Protein AF-0000000079759449 (afdb_homodimer)

Radius of gyration: 35.6 Å; Cα contacts (8 Å, |Δi|>4): 1799; chains: 2; bounding box: 84×111×83 Å

pLDDT: mean 84.85, std 12.67, range [39.28, 98.31]

Secondary structure (DSSP, 8-state):
-HHHHHHHHHHHHHHHHHHHHHHHHHHHHHHHHHHHTTSPPPP----HHHHTHHHHHHGGG-SSBPPHHHHHHTTHHHHHHHH---SSHHHHHHHHHHHHB----HHHHHHHHHHHHHHHH-HHHHHHHHHHHHHH---GGGGGHHHHHH-GGGGSPS-HHHHHHHHHHHHHHHHHHHHH-SHHHHHHHHHHHHHHHHHHHHHHHHTHHHHHHHHHHHHHHHHHHHHTSGGGHHHHHHH--HHHHHHHTHHHHHHHHHHHHHHHHHHTT-HHHHHHHHHHHTTTHHHHHHHHHHHHHHHTHHHHHHHHHHHHHHHHHHHHHHHHHHSS--BPPEEESSS-EEEEEE--TT-SSPPPEEEEESS-EEEE--TTSSHHHHHHHHHHHHHHHTTTS-BSSSEEEEE--EEEEE------GGG---HHHHHHHHHHHHHHHTTSSS-EEEEEESSSTTS-HHHHHHHHHHHHHHHHTSSEEEEEEE--HHHHHHTTTTSEEEEEEEEE-SSSEEEEEEEEES------HHHHHHHHT--HHHHHHHHHHHHHHHH-/-HHHHHHHHHHHHHHHHHHHHHHHHHHHHHHHHHHHTTSPPPP----HHHHTHHHHHHGGG-SSBPPHHHHHHTTHHHHHHHH---SSHHHHHHHHHHHHB----HHHHHHHHHHHHHHHH-HHHHHHHHHHHHHH---GGGGGHHHHHHSGGGGSPS-HHHHHHHHHHHHHHHHHHHHH-SHHHHHHHHHHHHHHHHHHHHHHHHTHHHHHHHHHHHHHHHHHHHTTSGGGHHHHHHH--HHHHHHHTHHHHHHHHHHHHHHHHHHTT-HHHHHHHHHHHTTTHHHHHHHHHHHHHHHTHHHHHHHHHHHHHHHHHHHHHHHHHHSS--BPPEEESSS-EEEEEE--TT-SSPPPEEEEESS-EEEE--TTSSHHHHHHHHHHHHHHHTTTS-BSSSEEEEE--EEEEE------GGG---HHHHHHHHHHHHHHHTTSSS-EEEEEESSSTTS-HHHHHHHHHHHHHHHHTSSEEEEEEE--HHHHHHTTTTSEEEEEEEEE-SSSEEEEEEEEES------HHHHHHHHT--HHHHHHHHHHHHHHHH-

InterPro domains:
  IPR000432 DNA mismatch repair protein MutS, C-terminal [PF00488] (366-549)
  IPR000432 DNA mismatch repair protein MutS, C-terminal [SM00534] (362-547)
  IPR027417 P-loop containing nucleoside triphosphate hydrolase [G3DSA:3.40.50.300] (330-552)
  IPR027417 P-loop containing nucleoside triphosphate hydrolase [SSF52540] (330-549)
  IPR045076 DNA mismatch repair MutS [PTHR11361] (291-550)

Structure (mmCIF, N/CA/C/O backbone):
data_AF-0000000079759449-model_v1
#
loop_
_entity.id
_entity.type
_entity.pdbx_description
1 polymer 'DNA mismatch repair protein MutS'
#
loop_
_atom_site.group_PDB
_atom_site.id
_atom_site.type_symbol
_atom_site.label_atom_id
_atom_site.label_alt_id
_atom_site.label_comp_id
_atom_site.label_asym_id
_atom_site.label_entity_id
_atom_site.label_seq_id
_atom_site.pdbx_PDB_ins_code
_atom_site.Cartn_x
_atom_site.Cartn_y
_atom_site.Cartn_z
_atom_site.occupancy
_atom_site.B_iso_or_equiv
_atom_site.auth_seq_id
_atom_site.auth_comp_id
_atom_site.auth_asym_id
_atom_site.auth_atom_id
_atom_site.pdbx_PDB_model_num
ATOM 1 N N . MET A 1 1 ? 17.125 52.688 37.594 1 59.31 1 MET A N 1
ATOM 2 C CA . MET A 1 1 ? 18.141 51.688 37.969 1 59.31 1 MET A CA 1
ATOM 3 C C . MET A 1 1 ? 17.5 50.344 38.312 1 59.31 1 MET A C 1
ATOM 5 O O . MET A 1 1 ? 17.953 49.312 37.844 1 59.31 1 MET A O 1
ATOM 9 N N . GLU A 1 2 ? 16.438 50.344 38.938 1 63.53 2 GLU A N 1
ATOM 10 C CA . GLU A 1 2 ? 15.758 49.125 39.312 1 63.53 2 GLU A CA 1
ATOM 11 C C . GLU A 1 2 ? 15.164 48.406 38.125 1 63.53 2 GLU A C 1
ATOM 13 O O . GLU A 1 2 ? 15.242 47.188 38 1 63.53 2 GLU A O 1
ATOM 18 N N . SER A 1 3 ? 14.758 49.125 37.188 1 64.81 3 SER A N 1
ATOM 19 C CA . SER A 1 3 ? 14.18 48.531 36 1 64.81 3 SER A CA 1
ATOM 20 C C . SER A 1 3 ? 15.25 47.875 35.125 1 64.81 3 SER A C 1
ATOM 22 O O . SER A 1 3 ? 15.023 46.812 34.562 1 64.81 3 SER A O 1
ATOM 24 N N . ALA A 1 4 ? 16.391 48.406 35.219 1 62.03 4 ALA A N 1
ATOM 25 C CA . ALA A 1 4 ? 17.5 47.875 34.438 1 62.03 4 ALA A CA 1
ATOM 26 C C . ALA A 1 4 ? 17.984 46.562 35 1 62.03 4 ALA A C 1
ATOM 28 O O . ALA A 1 4 ? 18.312 45.625 34.281 1 62.03 4 ALA A O 1
ATOM 29 N N . ILE A 1 5 ? 17.938 46.406 36.25 1 66.94 5 ILE A N 1
ATOM 30 C CA . ILE A 1 5 ? 18.359 45.188 36.906 1 66.94 5 ILE A CA 1
ATOM 31 C C . ILE A 1 5 ? 17.359 44.094 36.625 1 66.94 5 ILE A C 1
ATOM 33 O O . ILE A 1 5 ? 17.734 42.938 36.406 1 66.94 5 ILE A O 1
ATOM 37 N N . VAL A 1 6 ? 16.156 44.438 36.562 1 64.38 6 VAL A N 1
ATOM 38 C CA . VAL A 1 6 ? 15.102 43.469 36.281 1 64.38 6 VAL A CA 1
ATOM 39 C C . VAL A 1 6 ? 15.195 42.969 34.844 1 64.38 6 VAL A C 1
ATOM 41 O O . VAL A 1 6 ? 15.086 41.781 34.594 1 64.38 6 VAL A O 1
ATOM 44 N N . ILE A 1 7 ? 15.5 43.844 34 1 62.91 7 ILE A N 1
ATOM 45 C CA . ILE A 1 7 ? 15.633 43.5 32.594 1 62.91 7 ILE A CA 1
ATOM 46 C C . ILE A 1 7 ? 16.875 42.625 32.406 1 62.91 7 ILE A C 1
ATOM 48 O O . ILE A 1 7 ? 16.828 41.594 31.719 1 62.91 7 ILE A O 1
ATOM 52 N N . ALA A 1 8 ? 17.875 43.031 33.094 1 71.44 8 ALA A N 1
ATOM 53 C CA . ALA A 1 8 ? 19.109 42.25 33.031 1 71.44 8 ALA A CA 1
ATOM 54 C C . ALA A 1 8 ? 18.891 40.844 33.625 1 71.44 8 ALA A C 1
ATOM 56 O O . ALA A 1 8 ? 19.406 39.875 33.094 1 71.44 8 ALA A O 1
ATOM 57 N N . GLY A 1 9 ? 18.203 40.781 34.656 1 70.62 9 GLY A N 1
ATOM 58 C CA . GLY A 1 9 ? 17.859 39.5 35.25 1 70.62 9 GLY A CA 1
ATOM 59 C C . GLY A 1 9 ? 17.016 38.625 34.312 1 70.62 9 GLY A C 1
ATOM 60 O O . GLY A 1 9 ? 17.281 37.406 34.219 1 70.62 9 GLY A O 1
ATOM 61 N N . LEU A 1 10 ? 16.141 39.219 33.656 1 67.56 10 LEU A N 1
ATOM 62 C CA . LEU A 1 10 ? 15.266 38.5 32.719 1 67.56 10 LEU A CA 1
ATOM 63 C C . LEU A 1 10 ? 16.047 37.969 31.531 1 67.56 10 LEU A C 1
ATOM 65 O O . LEU A 1 10 ? 15.844 36.844 31.078 1 67.56 10 LEU A O 1
ATOM 69 N N . ILE A 1 11 ? 16.891 38.75 31.109 1 67.25 11 ILE A N 1
ATOM 70 C CA . ILE A 1 11 ? 17.75 38.344 30 1 67.25 11 ILE A CA 1
ATOM 71 C C . ILE A 1 11 ? 18.641 37.188 30.422 1 67.25 11 ILE A C 1
ATOM 73 O O . ILE A 1 11 ? 18.812 36.219 29.688 1 67.25 11 ILE A O 1
ATOM 77 N N . CYS A 1 12 ? 19.156 37.344 31.625 1 76.31 12 CYS A N 1
ATOM 78 C CA . CYS A 1 12 ? 20.016 36.281 32.125 1 76.31 12 CYS A CA 1
ATOM 79 C C . CYS A 1 12 ? 19.25 34.969 32.25 1 76.31 12 CYS A C 1
ATOM 81 O O . CYS A 1 12 ? 19.75 33.906 31.875 1 76.31 12 CYS A O 1
ATOM 83 N N . VAL A 1 13 ? 18.094 35.031 32.781 1 72.62 13 VAL A N 1
ATOM 84 C CA . VAL A 1 13 ? 17.25 33.844 32.906 1 72.62 13 VAL A CA 1
ATOM 85 C C . VAL A 1 13 ? 16.938 33.281 31.547 1 72.62 13 VAL A C 1
ATOM 87 O O . VAL A 1 13 ? 16.969 32.062 31.359 1 72.62 13 VAL A O 1
ATOM 90 N N . PHE A 1 14 ? 16.75 34.094 30.688 1 66.81 14 PHE A N 1
ATOM 91 C CA . PHE A 1 14 ? 16.453 33.656 29.328 1 66.81 14 PHE A CA 1
ATOM 92 C C . PHE A 1 14 ? 17.656 33 28.688 1 66.81 14 PHE A C 1
ATOM 94 O O . PHE A 1 14 ? 17.531 31.938 28.062 1 66.81 14 PHE A O 1
ATOM 101 N N . VAL A 1 15 ? 18.688 33.656 28.891 1 73.62 15 VAL A N 1
ATOM 102 C CA . VAL A 1 15 ? 19.922 33.094 28.328 1 73.62 15 VAL A CA 1
ATOM 103 C C . VAL A 1 15 ? 20.234 31.766 28.969 1 73.62 15 VAL A C 1
ATOM 105 O O . VAL A 1 15 ? 20.562 30.797 28.281 1 73.62 15 VAL A O 1
ATOM 108 N N . ILE A 1 16 ? 20.156 31.719 30.25 1 78.31 16 ILE A N 1
ATOM 109 C CA . ILE A 1 16 ? 20.422 30.469 30.969 1 78.31 16 ILE A CA 1
ATOM 110 C C . ILE A 1 16 ? 19.438 29.406 30.531 1 78.31 16 ILE A C 1
ATOM 112 O O . ILE A 1 16 ? 19.812 28.25 30.297 1 78.31 16 ILE A O 1
ATOM 116 N N . GLY A 1 17 ? 18.234 29.797 30.438 1 70.12 17 GLY A N 1
ATOM 117 C CA . GLY A 1 17 ? 17.219 28.859 29.969 1 70.12 17 GLY A CA 1
ATOM 118 C C . GLY A 1 17 ? 17.484 28.359 28.547 1 70.12 17 GLY A C 1
ATOM 119 O O . GLY A 1 17 ? 17.312 27.172 28.266 1 70.12 17 GLY A O 1
ATOM 120 N N . SER A 1 18 ? 17.875 29.203 27.719 1 73.5 18 SER A N 1
ATOM 121 C CA . SER A 1 18 ? 18.156 28.844 26.328 1 73.5 18 SER A CA 1
ATOM 122 C C . SER A 1 18 ? 19.375 27.922 26.25 1 73.5 18 SER A C 1
ATOM 124 O O . SER A 1 18 ? 19.375 26.953 25.469 1 73.5 18 SER A O 1
ATOM 126 N N . VAL A 1 19 ? 20.344 28.266 27.016 1 79 19 VAL A N 1
ATOM 127 C CA . VAL A 1 19 ? 21.547 27.453 27.031 1 79 19 VAL A CA 1
ATOM 128 C C . VAL A 1 19 ? 21.219 26.062 27.594 1 79 19 VAL A C 1
ATOM 130 O O . VAL A 1 19 ? 21.688 25.047 27.078 1 79 19 VAL A O 1
ATOM 133 N N . TYR A 1 20 ? 20.438 26.078 28.562 1 79.06 20 TYR A N 1
ATOM 134 C CA . TYR A 1 20 ? 20.031 24.797 29.156 1 79.06 20 TYR A CA 1
ATOM 135 C C . TYR A 1 20 ? 19.219 23.984 28.156 1 79.06 20 TYR A C 1
ATOM 137 O O . TYR A 1 20 ? 19.422 22.781 28.031 1 79.06 20 TYR A O 1
ATOM 145 N N . ALA A 1 21 ? 18.344 24.609 27.531 1 75.56 21 ALA A N 1
ATOM 146 C CA . ALA A 1 21 ? 17.516 23.922 26.547 1 75.56 21 ALA A CA 1
ATOM 147 C C . ALA A 1 21 ? 18.375 23.328 25.438 1 75.56 21 ALA A C 1
ATOM 149 O O . ALA A 1 21 ? 18.125 22.203 24.984 1 75.56 21 ALA A O 1
ATOM 150 N N . ARG A 1 22 ? 19.297 24.109 25.047 1 78.69 22 ARG A N 1
ATOM 151 C CA . ARG A 1 22 ? 20.219 23.609 24.016 1 78.69 22 ARG A CA 1
ATOM 152 C C . ARG A 1 22 ? 21.016 22.422 24.516 1 78.69 22 ARG A C 1
ATOM 154 O O . ARG A 1 22 ? 21.172 21.422 23.812 1 78.69 22 ARG A O 1
ATOM 161 N N . TRP A 1 23 ? 21.469 22.578 25.703 1 84.5 23 TRP A N 1
ATOM 162 C CA . TRP A 1 23 ? 22.25 21.484 26.297 1 84.5 23 TRP A CA 1
ATOM 163 C C . TRP A 1 23 ? 21.406 20.234 26.438 1 84.5 23 TRP A C 1
ATOM 165 O O . TRP A 1 23 ? 21.859 19.125 26.125 1 84.5 23 TRP A O 1
ATOM 175 N N . GLU A 1 24 ? 20.266 20.359 26.812 1 84.5 24 GLU A N 1
ATOM 176 C CA . GLU A 1 24 ? 19.375 19.219 26.969 1 84.5 24 GLU A CA 1
ATOM 177 C C . GLU A 1 24 ? 19.047 18.594 25.625 1 84.5 24 GLU A C 1
ATOM 179 O O . GLU A 1 24 ? 18.953 17.375 25.5 1 84.5 24 GLU A O 1
ATOM 184 N N . ARG A 1 25 ? 18.906 19.375 24.672 1 84.12 25 ARG A N 1
ATOM 185 C CA . ARG A 1 25 ? 18.625 18.859 23.328 1 84.12 25 ARG A CA 1
ATOM 186 C C . ARG A 1 25 ? 19.781 18.016 22.812 1 84.12 25 ARG A C 1
ATOM 188 O O . ARG A 1 25 ? 19.578 16.953 22.219 1 84.12 25 ARG A O 1
ATOM 195 N N . ILE A 1 26 ? 20.938 18.516 23.047 1 88.56 26 ILE A N 1
ATOM 196 C CA . ILE A 1 26 ? 22.125 17.797 22.594 1 88.56 26 ILE A CA 1
ATOM 197 C C . ILE A 1 26 ? 22.281 16.5 23.375 1 88.56 26 ILE A C 1
ATOM 199 O O . ILE A 1 26 ? 22.578 15.445 22.797 1 88.56 26 ILE A O 1
ATOM 203 N N . ARG A 1 27 ? 22.016 16.547 24.625 1 90 27 ARG A N 1
ATOM 204 C CA . ARG A 1 27 ? 22.094 15.344 25.453 1 90 27 ARG A CA 1
ATOM 205 C C . ARG A 1 27 ? 21.062 14.312 25 1 90 27 ARG A C 1
ATOM 207 O O . ARG A 1 27 ? 21.375 13.117 24.938 1 90 27 ARG A O 1
ATOM 214 N N . ARG A 1 28 ? 19.984 14.773 24.703 1 91.12 28 ARG A N 1
ATOM 215 C CA . ARG A 1 28 ? 18.922 13.883 24.234 1 91.12 28 ARG A CA 1
ATOM 216 C C . ARG A 1 28 ? 19.297 13.258 22.891 1 91.12 28 ARG A C 1
ATOM 218 O O . ARG A 1 28 ? 19.031 12.078 22.641 1 91.12 28 ARG A O 1
ATOM 225 N N . ALA A 1 29 ? 19.922 14.062 22.062 1 92.88 29 ALA A N 1
ATOM 226 C CA . ALA A 1 29 ? 20.344 13.57 20.766 1 92.88 29 ALA A CA 1
ATOM 227 C C . ALA A 1 29 ? 21.359 12.445 20.906 1 92.88 29 ALA A C 1
ATOM 229 O O . ALA A 1 29 ? 21.25 11.414 20.219 1 92.88 29 ALA A O 1
ATOM 230 N N . TYR A 1 30 ? 22.281 12.617 21.844 1 94.25 30 TYR A N 1
ATOM 231 C CA . TYR A 1 30 ? 23.266 11.578 22.078 1 94.25 30 TYR A CA 1
ATOM 232 C C . TYR A 1 30 ? 22.609 10.312 22.609 1 94.25 30 TYR A C 1
ATOM 234 O O . TYR A 1 30 ? 22.984 9.203 22.219 1 94.25 30 TYR A O 1
ATOM 242 N N . ARG A 1 31 ? 21.641 10.477 23.406 1 94.19 31 ARG A N 1
ATOM 243 C CA . ARG A 1 31 ? 20.953 9.328 23.969 1 94.19 31 ARG A CA 1
ATOM 244 C C . ARG A 1 31 ? 20.203 8.555 22.875 1 94.19 31 ARG A C 1
ATOM 246 O O . ARG A 1 31 ? 20.219 7.324 22.875 1 94.19 31 ARG A O 1
ATOM 253 N N . ILE A 1 32 ? 19.656 9.242 22.031 1 94.31 32 ILE A N 1
ATOM 254 C CA . ILE A 1 32 ? 18.906 8.617 20.969 1 94.31 32 ILE A CA 1
ATOM 255 C C . ILE A 1 32 ? 19.844 7.832 20.047 1 94.31 32 ILE A C 1
ATOM 257 O O . ILE A 1 32 ? 19.562 6.676 19.719 1 94.31 32 ILE A O 1
ATOM 261 N N . VAL A 1 33 ? 20.922 8.453 19.703 1 95.12 33 VAL A N 1
ATOM 262 C CA . VAL A 1 33 ? 21.891 7.828 18.797 1 95.12 33 VAL A CA 1
ATOM 263 C C . VAL A 1 33 ? 22.453 6.555 19.438 1 95.12 33 VAL A C 1
ATOM 265 O O . VAL A 1 33 ? 22.562 5.523 18.766 1 95.12 33 VAL A O 1
ATOM 268 N N . ARG A 1 34 ? 22.703 6.633 20.703 1 94.88 34 ARG A N 1
ATOM 269 C CA . ARG A 1 34 ? 23.266 5.488 21.406 1 94.88 34 ARG A CA 1
ATOM 270 C C . ARG A 1 34 ? 22.234 4.367 21.547 1 94.88 34 ARG A C 1
ATOM 272 O O . ARG A 1 34 ? 22.578 3.188 21.406 1 94.88 34 ARG A O 1
ATOM 279 N N . LYS A 1 35 ? 21.094 4.723 21.672 1 94.25 35 LYS A N 1
ATOM 280 C CA . LYS A 1 35 ? 20.031 3.73 21.844 1 94.25 35 LYS A CA 1
ATOM 281 C C . LYS A 1 35 ? 19.719 3.035 20.531 1 94.25 35 LYS A C 1
ATOM 283 O O . LYS A 1 35 ? 19.438 1.837 20.5 1 94.25 35 LYS A O 1
ATOM 288 N N . LYS A 1 36 ? 19.797 3.748 19.484 1 94.31 36 LYS A N 1
ATOM 289 C CA . LYS A 1 36 ? 19.406 3.242 18.172 1 94.31 36 LYS A CA 1
ATOM 290 C C . LYS A 1 36 ? 20.516 2.402 17.547 1 94.31 36 LYS A C 1
ATOM 292 O O . LYS A 1 36 ? 20.25 1.445 16.828 1 94.31 36 LYS A O 1
ATOM 297 N N . PHE A 1 37 ? 21.766 2.736 17.906 1 95.88 37 PHE A N 1
ATOM 298 C CA . PHE A 1 37 ? 22.906 2.146 17.203 1 95.88 37 PHE A CA 1
ATOM 299 C C . PHE A 1 37 ? 23.031 0.665 17.531 1 95.88 37 PHE A C 1
ATOM 301 O O . PHE A 1 37 ? 23.047 0.284 18.703 1 95.88 37 PHE A O 1
ATOM 308 N N . GLY A 1 38 ? 23.062 -0.195 16.516 1 95.56 38 GLY A N 1
ATOM 309 C CA . GLY A 1 38 ? 23.266 -1.625 16.672 1 95.56 38 GLY A CA 1
ATOM 310 C C . GLY A 1 38 ? 21.984 -2.389 16.938 1 95.56 38 GLY A C 1
ATOM 311 O O . GLY A 1 38 ? 22.031 -3.572 17.281 1 95.56 38 GLY A O 1
ATOM 312 N N . ARG A 1 39 ? 20.891 -1.719 16.812 1 94.56 39 ARG A N 1
ATOM 313 C CA . ARG A 1 39 ? 19.609 -2.363 17.062 1 94.56 39 ARG A CA 1
ATOM 314 C C . ARG A 1 39 ? 18.734 -2.314 15.812 1 94.56 39 ARG A C 1
ATOM 316 O O . ARG A 1 39 ? 18.969 -1.519 14.906 1 94.56 39 ARG A O 1
ATOM 323 N N . MET A 1 40 ? 17.75 -3.201 15.781 1 93.31 40 MET A N 1
ATOM 324 C CA . MET A 1 40 ? 16.797 -3.203 14.68 1 93.31 40 MET A CA 1
ATOM 325 C C . MET A 1 40 ? 15.93 -1.949 14.703 1 93.31 40 MET A C 1
ATOM 327 O O . MET A 1 40 ? 15.391 -1.587 15.75 1 93.31 40 MET A O 1
ATOM 331 N N . PRO A 1 41 ? 15.859 -1.25 13.57 1 94 41 PRO A N 1
ATOM 332 C CA . PRO A 1 41 ? 15.062 -0.022 13.531 1 94 41 PRO A CA 1
ATOM 333 C C . PRO A 1 41 ? 13.578 -0.276 13.773 1 94 41 PRO A C 1
ATOM 335 O O . PRO A 1 41 ? 13.062 -1.338 13.406 1 94 41 PRO A O 1
ATOM 338 N N . GLU A 1 42 ? 12.945 0.673 14.344 1 89.31 42 GLU A N 1
ATOM 339 C CA . GLU A 1 42 ? 11.5 0.61 14.523 1 89.31 42 GLU A CA 1
ATOM 340 C C . GLU A 1 42 ? 10.773 0.824 13.195 1 89.31 42 GLU A C 1
ATOM 342 O O . GLU A 1 42 ? 11.266 1.533 12.32 1 89.31 42 GLU A O 1
ATOM 347 N N . PRO A 1 43 ? 9.68 0.136 13.078 1 86.38 43 PRO A N 1
ATOM 348 C CA . PRO A 1 43 ? 8.93 0.329 11.836 1 86.38 43 PRO A CA 1
ATOM 349 C C . PRO A 1 43 ? 8.531 1.785 11.609 1 86.38 43 PRO A C 1
ATOM 351 O O . PRO A 1 43 ? 8.125 2.473 12.555 1 86.38 43 PRO A O 1
ATOM 354 N N . ALA A 1 44 ? 8.82 2.324 10.484 1 85.06 44 ALA A N 1
ATOM 355 C CA . ALA A 1 44 ? 8.477 3.691 10.102 1 85.06 44 ALA A CA 1
ATOM 356 C C . ALA A 1 44 ? 7.879 3.736 8.695 1 85.06 44 ALA A C 1
ATOM 358 O O . ALA A 1 44 ? 8.023 2.785 7.926 1 85.06 44 ALA A O 1
ATOM 359 N N . ALA A 1 45 ? 7.098 4.754 8.461 1 83.56 45 ALA A N 1
ATOM 360 C CA . ALA A 1 45 ? 6.562 4.965 7.117 1 83.56 45 ALA A CA 1
ATOM 361 C C . ALA A 1 45 ? 7.582 5.676 6.23 1 83.56 45 ALA A C 1
ATOM 363 O O . ALA A 1 45 ? 8.227 6.637 6.656 1 83.56 45 ALA A O 1
ATOM 364 N N . TYR A 1 46 ? 7.875 5.117 5.102 1 89.25 46 TYR A N 1
ATOM 365 C CA . TYR A 1 46 ? 8.836 5.695 4.168 1 89.25 46 TYR A CA 1
ATOM 366 C C . TYR A 1 46 ? 8.148 6.121 2.877 1 89.25 46 TYR A C 1
ATOM 368 O O . TYR A 1 46 ? 7.277 5.414 2.363 1 89.25 46 TYR A O 1
ATOM 376 N N . ASP A 1 47 ? 8.43 7.305 2.445 1 90.56 47 ASP A N 1
ATOM 377 C CA . ASP A 1 47 ? 7.984 7.762 1.132 1 90.56 47 ASP A CA 1
ATOM 378 C C . ASP A 1 47 ? 9.055 7.5 0.071 1 90.56 47 ASP A C 1
ATOM 380 O O . ASP A 1 47 ? 10.008 8.266 -0.059 1 90.56 47 ASP A O 1
ATOM 384 N N . TYR A 1 48 ? 8.805 6.523 -0.708 1 93.5 48 TYR A N 1
ATOM 385 C CA . TYR A 1 48 ? 9.836 6.082 -1.642 1 93.5 48 TYR A CA 1
ATOM 386 C C . TYR A 1 48 ? 9.914 7.012 -2.846 1 93.5 48 TYR A C 1
ATOM 388 O O . TYR A 1 48 ? 10.898 6.988 -3.594 1 93.5 48 TYR A O 1
ATOM 396 N N . LYS A 1 49 ? 8.898 7.809 -3.031 1 90.56 49 LYS A N 1
ATOM 397 C CA . LYS A 1 49 ? 9.023 8.836 -4.062 1 90.56 49 LYS A CA 1
ATOM 398 C C . LYS A 1 49 ? 10.102 9.852 -3.699 1 90.56 49 LYS A C 1
ATOM 400 O O . LYS A 1 49 ? 10.898 10.25 -4.551 1 90.56 49 LYS A O 1
ATOM 405 N N . GLU A 1 50 ? 10.125 10.195 -2.42 1 92.44 50 GLU A N 1
ATOM 406 C CA . GLU A 1 50 ? 11.109 11.148 -1.909 1 92.44 50 GLU A CA 1
ATOM 407 C C . GLU A 1 50 ? 12.484 10.5 -1.79 1 92.44 50 GLU A C 1
ATOM 409 O O . GLU A 1 50 ? 13.484 11.078 -2.229 1 92.44 50 GLU A O 1
ATOM 414 N N . ILE A 1 51 ? 12.562 9.312 -1.348 1 95.88 51 ILE A N 1
ATOM 415 C CA . ILE A 1 51 ? 13.812 8.625 -1.036 1 95.88 51 ILE A CA 1
ATOM 416 C C . ILE A 1 51 ? 14.547 8.281 -2.328 1 95.88 51 ILE A C 1
ATOM 418 O O . ILE A 1 51 ? 15.781 8.32 -2.379 1 95.88 51 ILE A O 1
ATOM 422 N N . SER A 1 52 ? 13.797 8.039 -3.395 1 96.06 52 SER A N 1
ATOM 423 C CA . SER A 1 52 ? 14.398 7.559 -4.637 1 96.06 52 SER A CA 1
ATOM 424 C C . SER A 1 52 ? 14.859 8.719 -5.508 1 96.06 52 SER A C 1
ATOM 426 O O . SER A 1 52 ? 15.453 8.508 -6.57 1 96.06 52 SER A O 1
ATOM 428 N N . MET A 1 53 ? 14.672 9.945 -5.094 1 93.56 53 MET A N 1
ATOM 429 C CA . MET A 1 53 ? 14.938 11.102 -5.938 1 93.56 53 MET A CA 1
ATOM 430 C C . MET A 1 53 ? 16.422 11.195 -6.281 1 93.56 53 MET A C 1
ATOM 432 O O . MET A 1 53 ? 16.781 11.516 -7.418 1 93.56 53 MET A O 1
ATOM 436 N N . TYR A 1 54 ? 17.203 10.961 -5.328 1 95.25 54 TYR A N 1
ATOM 437 C CA . TYR A 1 54 ? 18.641 11.016 -5.594 1 95.25 54 TYR A CA 1
ATOM 438 C C . TYR A 1 54 ? 19.047 9.938 -6.582 1 95.25 54 TYR A C 1
ATOM 440 O O . TYR A 1 54 ? 19.797 10.203 -7.523 1 95.25 54 TYR A O 1
ATOM 448 N N . TRP A 1 55 ? 18.562 8.711 -6.406 1 95.56 55 TRP A N 1
ATOM 449 C CA . TRP A 1 55 ? 18.859 7.613 -7.324 1 95.56 55 TRP A CA 1
ATOM 450 C C . TRP A 1 55 ? 18.391 7.945 -8.734 1 95.56 55 TRP A C 1
ATOM 452 O O . TRP A 1 55 ? 19.125 7.711 -9.703 1 95.56 55 TRP A O 1
ATOM 462 N N . ASN A 1 56 ? 17.266 8.492 -8.812 1 92.88 56 ASN A N 1
ATOM 463 C CA . ASN A 1 56 ? 16.734 8.852 -10.117 1 92.88 56 ASN A CA 1
ATOM 464 C C . ASN A 1 56 ? 17.641 9.859 -10.836 1 92.88 56 ASN A C 1
ATOM 466 O O . ASN A 1 56 ? 17.734 9.844 -12.062 1 92.88 56 ASN A O 1
ATOM 470 N N . ALA A 1 57 ? 18.25 10.648 -10.055 1 89.75 57 ALA A N 1
ATOM 471 C CA . ALA A 1 57 ? 19.125 11.672 -10.625 1 89.75 57 ALA A CA 1
ATOM 472 C C . ALA A 1 57 ? 20.453 11.062 -11.055 1 89.75 57 ALA A C 1
ATOM 474 O O . ALA A 1 57 ? 21.078 11.531 -12.016 1 89.75 57 ALA A O 1
ATOM 475 N N . VAL A 1 58 ? 20.875 10 -10.445 1 91.25 58 VAL A N 1
ATOM 476 C CA . VAL A 1 58 ? 22.234 9.508 -10.703 1 91.25 58 VAL A CA 1
ATOM 477 C C . VAL A 1 58 ? 22.172 8.164 -11.414 1 91.25 58 VAL A C 1
ATOM 479 O O . VAL A 1 58 ? 23.188 7.645 -11.867 1 91.25 58 VAL A O 1
ATOM 482 N N . SER A 1 59 ? 21.062 7.551 -11.609 1 91.19 59 SER A N 1
ATOM 483 C CA . SER A 1 59 ? 20.891 6.191 -12.117 1 91.19 59 SER A CA 1
ATOM 484 C C . SER A 1 59 ? 21.453 6.062 -13.531 1 91.19 59 SER A C 1
ATOM 486 O O . SER A 1 59 ? 21.922 4.996 -13.93 1 91.19 59 SER A O 1
ATOM 488 N N . GLU A 1 60 ? 21.438 7.109 -14.281 1 87.31 60 GLU A N 1
ATOM 489 C CA . GLU A 1 60 ? 21.922 7.062 -15.664 1 87.31 60 GLU A CA 1
ATOM 490 C C . GLU A 1 60 ? 23.422 6.812 -15.727 1 87.31 60 GLU A C 1
ATOM 492 O O . GLU A 1 60 ? 23.922 6.242 -16.703 1 87.31 60 GLU A O 1
ATOM 497 N N . GLN A 1 61 ? 24.016 7.129 -14.695 1 85.56 61 GLN A N 1
ATOM 498 C CA . GLN A 1 61 ? 25.469 6.98 -14.68 1 85.56 61 GLN A CA 1
ATOM 499 C C . GLN A 1 61 ? 25.875 5.652 -14.047 1 85.56 61 GLN A C 1
ATOM 501 O O . GLN A 1 61 ? 27.047 5.297 -14.055 1 85.56 61 GLN A O 1
ATOM 506 N N . ALA A 1 62 ? 24.906 4.934 -13.586 1 87.19 62 ALA A N 1
ATOM 507 C CA . ALA A 1 62 ? 25.219 3.664 -12.93 1 87.19 62 ALA A CA 1
ATOM 508 C C . ALA A 1 62 ? 25.531 2.58 -13.953 1 87.19 62 ALA A C 1
ATOM 510 O O . ALA A 1 62 ? 24.859 2.473 -14.984 1 87.19 62 ALA A O 1
ATOM 511 N N . LEU A 1 63 ? 26.547 1.882 -13.695 1 80.31 63 LEU A N 1
ATOM 512 C CA . LEU A 1 63 ? 27 0.865 -14.641 1 80.31 63 LEU A CA 1
ATOM 513 C C . LEU A 1 63 ? 26.094 -0.37 -14.57 1 80.31 63 LEU A C 1
ATOM 515 O O . LEU A 1 63 ? 25.719 -0.92 -15.609 1 80.31 63 LEU A O 1
ATOM 519 N N . HIS A 1 64 ? 25.828 -0.74 -13.359 1 86 64 HIS A N 1
ATOM 520 C CA . HIS A 1 64 ? 25.016 -1.944 -13.188 1 86 64 HIS A CA 1
ATOM 521 C C . HIS A 1 64 ? 23.828 -1.684 -12.266 1 86 64 HIS A C 1
ATOM 523 O O . HIS A 1 64 ? 23.766 -2.223 -11.164 1 86 64 HIS A O 1
ATOM 529 N N . PRO A 1 65 ? 22.812 -0.963 -12.789 1 91.56 65 PRO A N 1
ATOM 530 C CA . PRO A 1 65 ? 21.641 -0.669 -11.969 1 91.56 65 PRO A CA 1
ATOM 531 C C . PRO A 1 65 ? 20.75 -1.89 -11.758 1 91.56 65 PRO A C 1
ATOM 533 O O . PRO A 1 65 ? 20.578 -2.697 -12.672 1 91.56 65 PRO A O 1
ATOM 536 N N . LEU A 1 66 ? 20.359 -2.059 -10.555 1 94.56 66 LEU A N 1
ATOM 537 C CA . LEU A 1 66 ? 19.359 -3.074 -10.266 1 94.56 66 LEU A CA 1
ATOM 538 C C . LEU A 1 66 ? 18 -2.65 -10.789 1 94.56 66 LEU A C 1
ATOM 540 O O . LEU A 1 66 ? 17.484 -1.593 -10.414 1 94.56 66 LEU A O 1
ATOM 544 N N . ASP A 1 67 ? 17.438 -3.424 -11.656 1 92.88 67 ASP A N 1
ATOM 545 C CA . ASP A 1 67 ? 16.172 -3.021 -12.273 1 92.88 67 ASP A CA 1
ATOM 546 C C . ASP A 1 67 ? 15.016 -3.117 -11.273 1 92.88 67 ASP A C 1
ATOM 548 O O . ASP A 1 67 ? 15.125 -3.795 -10.25 1 92.88 67 ASP A O 1
ATOM 552 N N . ASP A 1 68 ? 13.938 -2.455 -11.562 1 92.81 68 ASP A N 1
ATOM 553 C CA . ASP A 1 68 ? 12.805 -2.311 -10.648 1 92.81 68 ASP A CA 1
ATOM 554 C C . ASP A 1 68 ? 12.148 -3.66 -10.375 1 92.81 68 ASP A C 1
ATOM 556 O O . ASP A 1 68 ? 11.672 -3.904 -9.266 1 92.81 68 ASP A O 1
ATOM 560 N N . LEU A 1 69 ? 12.102 -4.508 -11.336 1 92.31 69 LEU A N 1
ATOM 561 C CA . LEU A 1 69 ? 11.453 -5.801 -11.148 1 92.31 69 LEU A CA 1
ATOM 562 C C . LEU A 1 69 ? 12.227 -6.656 -10.148 1 92.31 69 LEU A C 1
ATOM 564 O O . LEU A 1 69 ? 11.633 -7.242 -9.242 1 92.31 69 LEU A O 1
ATOM 568 N N . THR A 1 70 ? 13.523 -6.688 -10.352 1 95.06 70 THR A N 1
ATOM 569 C CA . THR A 1 70 ? 14.367 -7.434 -9.43 1 95.06 70 THR A CA 1
ATOM 570 C C . THR A 1 70 ? 14.289 -6.836 -8.023 1 95.06 70 THR A C 1
ATOM 572 O O . THR A 1 70 ? 14.195 -7.57 -7.035 1 95.06 70 THR A O 1
ATOM 575 N N . TRP A 1 71 ? 14.312 -5.496 -7.961 1 96.25 71 TRP A N 1
ATOM 576 C CA . TRP A 1 71 ? 14.18 -4.793 -6.691 1 96.25 71 TRP A CA 1
ATOM 577 C C . TRP A 1 71 ? 12.891 -5.191 -5.977 1 96.25 71 TRP A C 1
ATOM 579 O O . TRP A 1 71 ? 12.906 -5.496 -4.781 1 96.25 71 TRP A O 1
ATOM 589 N N . GLY A 1 72 ? 11.875 -5.254 -6.703 1 92.62 72 GLY A N 1
ATOM 590 C CA . GLY A 1 72 ? 10.578 -5.609 -6.152 1 92.62 72 GLY A CA 1
ATOM 591 C C . GLY A 1 72 ? 10.469 -7.07 -5.766 1 92.62 72 GLY A C 1
ATOM 592 O O . GLY A 1 72 ? 9.969 -7.398 -4.688 1 92.62 72 GLY A O 1
ATOM 593 N N . ASP A 1 73 ? 10.93 -7.922 -6.574 1 91.06 73 ASP A N 1
ATOM 594 C CA . ASP A 1 73 ? 10.883 -9.359 -6.348 1 91.06 73 ASP A CA 1
ATOM 595 C C . ASP A 1 73 ? 11.562 -9.742 -5.035 1 91.06 73 ASP A C 1
ATOM 597 O O . ASP A 1 73 ? 11.109 -10.633 -4.328 1 91.06 73 ASP A O 1
ATOM 601 N N . LEU A 1 74 ? 12.609 -9.031 -4.727 1 94.12 74 LEU A N 1
ATOM 602 C CA . LEU A 1 74 ? 13.438 -9.391 -3.582 1 94.12 74 LEU A CA 1
ATOM 603 C C . LEU A 1 74 ? 13.039 -8.594 -2.346 1 94.12 74 LEU A C 1
ATOM 605 O O . LEU A 1 74 ? 13.719 -8.664 -1.314 1 94.12 74 LEU A O 1
ATOM 609 N N . ASP A 1 75 ? 12.023 -7.801 -2.432 1 92.19 75 ASP A N 1
ATOM 610 C CA . ASP A 1 75 ? 11.57 -6.961 -1.327 1 92.19 75 ASP A CA 1
ATOM 611 C C . ASP A 1 75 ? 12.703 -6.086 -0.804 1 92.19 75 ASP A C 1
ATOM 613 O O . ASP A 1 75 ? 12.93 -6.012 0.406 1 92.19 75 ASP A O 1
ATOM 617 N N . MET A 1 76 ? 13.344 -5.469 -1.721 1 96.38 76 MET A N 1
ATOM 618 C CA . MET A 1 76 ? 14.516 -4.68 -1.357 1 96.38 76 MET A CA 1
ATOM 619 C C . MET A 1 76 ? 14.117 -3.455 -0.54 1 96.38 76 MET A C 1
ATOM 621 O O . MET A 1 76 ? 14.93 -2.916 0.212 1 96.38 76 MET A O 1
ATOM 625 N N . ASN A 1 77 ? 12.859 -2.922 -0.638 1 95.81 77 ASN A N 1
ATOM 626 C CA . ASN A 1 77 ? 12.391 -1.847 0.231 1 95.81 77 ASN A CA 1
ATOM 627 C C . ASN A 1 77 ? 12.43 -2.258 1.7 1 95.81 77 ASN A C 1
ATOM 629 O O . ASN A 1 77 ? 12.859 -1.486 2.557 1 95.81 77 ASN A O 1
ATOM 633 N N . GLN A 1 78 ? 12.039 -3.459 1.907 1 94.44 78 GLN A N 1
ATOM 634 C CA . GLN A 1 78 ? 12.039 -3.949 3.281 1 94.44 78 GLN A CA 1
ATOM 635 C C . GLN A 1 78 ? 13.469 -4.109 3.805 1 94.44 78 GLN A C 1
ATOM 637 O O . GLN A 1 78 ? 13.734 -3.865 4.984 1 94.44 78 GLN A O 1
ATOM 642 N N . ILE A 1 79 ? 14.312 -4.543 2.916 1 96.12 79 ILE A N 1
ATOM 643 C CA . ILE A 1 79 ? 15.711 -4.68 3.299 1 96.12 79 ILE A CA 1
ATOM 644 C C . ILE A 1 79 ? 16.297 -3.303 3.59 1 96.12 79 ILE A C 1
ATOM 646 O O . ILE A 1 79 ? 17.031 -3.129 4.57 1 96.12 79 ILE A O 1
ATOM 650 N N . TYR A 1 80 ? 15.922 -2.359 2.742 1 97.69 80 TYR A N 1
ATOM 651 C CA . TYR A 1 80 ? 16.312 -0.971 2.977 1 97.69 80 TYR A CA 1
ATOM 652 C C . TYR A 1 80 ? 15.812 -0.492 4.336 1 97.69 80 TYR A C 1
ATOM 654 O O . TYR A 1 80 ? 16.578 0.104 5.105 1 97.69 80 TYR A O 1
ATOM 662 N N . GLU A 1 81 ? 14.602 -0.759 4.664 1 96.81 81 GLU A N 1
ATOM 663 C CA . GLU A 1 81 ? 14.016 -0.339 5.93 1 96.81 81 GLU A CA 1
ATOM 664 C C . GLU A 1 81 ? 14.703 -1.011 7.109 1 96.81 81 GLU A C 1
ATOM 666 O O . GLU A 1 81 ? 14.898 -0.392 8.156 1 96.81 81 GLU A O 1
ATOM 671 N N . ARG A 1 82 ? 15.078 -2.264 6.898 1 95.88 82 ARG A N 1
ATOM 672 C CA . ARG A 1 82 ? 15.766 -3.027 7.934 1 95.88 82 ARG A CA 1
ATOM 673 C C . ARG A 1 82 ? 17.141 -2.439 8.227 1 95.88 82 ARG A C 1
ATOM 675 O O . ARG A 1 82 ? 17.625 -2.506 9.359 1 95.88 82 ARG A O 1
ATOM 682 N N . MET A 1 83 ? 17.703 -1.774 7.281 1 96.44 83 MET A N 1
ATOM 683 C CA . MET A 1 83 ? 19.078 -1.277 7.371 1 96.44 83 MET A CA 1
ATOM 684 C C . MET A 1 83 ? 19.094 0.212 7.699 1 96.44 83 MET A C 1
ATOM 686 O O . MET A 1 83 ? 20.078 0.72 8.25 1 96.44 83 MET A O 1
ATOM 690 N N . ASN A 1 84 ? 18.047 0.861 7.457 1 96.62 84 ASN A N 1
ATOM 691 C CA . ASN A 1 84 ? 18.047 2.32 7.48 1 96.62 84 ASN A CA 1
ATOM 692 C C . ASN A 1 84 ? 18.031 2.857 8.906 1 96.62 84 ASN A C 1
ATOM 694 O O . ASN A 1 84 ? 17.016 2.773 9.594 1 96.62 84 ASN A O 1
ATOM 698 N N . GLN A 1 85 ? 19.156 3.406 9.312 1 95.62 85 GLN A N 1
ATOM 699 C CA . GLN A 1 85 ? 19.281 4.141 10.57 1 95.62 85 GLN A CA 1
ATOM 700 C C . GLN A 1 85 ? 19.922 5.504 10.344 1 95.62 85 GLN A C 1
ATOM 702 O O . GLN A 1 85 ? 20.656 6 11.203 1 95.62 85 GLN A O 1
ATOM 707 N N . CYS A 1 86 ? 19.75 5.938 9.164 1 97.06 86 CYS A N 1
ATOM 708 C CA . CYS A 1 86 ? 20.297 7.238 8.82 1 97.06 86 CYS A CA 1
ATOM 709 C C . CYS A 1 86 ? 19.609 8.352 9.594 1 97.06 86 CYS A C 1
ATOM 711 O O . CYS A 1 86 ? 18.406 8.273 9.867 1 97.06 86 CYS A O 1
ATOM 713 N N . GLU A 1 87 ? 20.391 9.367 9.867 1 96.31 87 GLU A N 1
ATOM 714 C CA . GLU A 1 87 ? 19.844 10.477 10.648 1 96.31 87 GLU A CA 1
ATOM 715 C C . GLU A 1 87 ? 19.438 11.633 9.75 1 96.31 87 GLU A C 1
ATOM 717 O O . GLU A 1 87 ? 18.703 12.531 10.18 1 96.31 87 GLU A O 1
ATOM 722 N N . SER A 1 88 ? 19.844 11.586 8.531 1 97.06 88 SER A N 1
ATOM 723 C CA . SER A 1 88 ? 19.578 12.711 7.633 1 97.06 88 SER A CA 1
ATOM 724 C C . SER A 1 88 ? 18.875 12.242 6.355 1 97.06 88 SER A C 1
ATOM 726 O O . SER A 1 88 ? 18.922 11.062 6.016 1 97.06 88 SER A O 1
ATOM 728 N N . PHE A 1 89 ? 18.281 13.25 5.648 1 96.94 89 PHE A N 1
ATOM 729 C CA . PHE A 1 89 ? 17.641 12.945 4.379 1 96.94 89 PHE A CA 1
ATOM 730 C C . PHE A 1 89 ? 18.672 12.516 3.338 1 96.94 89 PHE A C 1
ATOM 732 O O . PHE A 1 89 ? 18.422 11.609 2.545 1 96.94 89 PHE A O 1
ATOM 739 N N . ALA A 1 90 ? 19.797 13.117 3.443 1 97.19 90 ALA A N 1
ATOM 740 C CA . ALA A 1 90 ? 20.859 12.797 2.49 1 97.19 90 ALA A CA 1
ATOM 741 C C . ALA A 1 90 ? 21.344 11.359 2.676 1 97.19 90 ALA A C 1
ATOM 743 O O . ALA A 1 90 ? 21.625 10.664 1.699 1 97.19 90 ALA A O 1
ATOM 744 N N . GLY A 1 91 ? 21.422 10.969 3.898 1 98.25 91 GLY A N 1
ATOM 745 C CA . GLY A 1 91 ? 21.828 9.602 4.184 1 98.25 91 GLY A CA 1
ATOM 746 C C . GLY A 1 91 ? 20.844 8.562 3.691 1 98.25 91 GLY A C 1
ATOM 747 O O . GLY A 1 91 ? 21.234 7.551 3.107 1 98.25 91 GLY A O 1
ATOM 748 N N . GLU A 1 92 ? 19.641 8.852 3.891 1 98 92 GLU A N 1
ATOM 749 C CA . GLU A 1 92 ? 18.594 7.93 3.465 1 98 92 GLU A CA 1
ATOM 750 C C . GLU A 1 92 ? 18.578 7.777 1.946 1 98 92 GLU A C 1
ATOM 752 O O . GLU A 1 92 ? 18.438 6.664 1.431 1 98 92 GLU A O 1
ATOM 757 N N . GLN A 1 93 ? 18.734 8.875 1.304 1 97.75 93 GLN A N 1
ATOM 758 C CA . GLN A 1 93 ? 18.703 8.852 -0.155 1 97.75 93 GLN A CA 1
ATOM 759 C C . GLN A 1 93 ? 19.953 8.164 -0.716 1 97.75 93 GLN A C 1
ATOM 761 O O . GLN A 1 93 ? 19.859 7.41 -1.688 1 97.75 93 GLN A O 1
ATOM 766 N N . TYR A 1 94 ? 21.031 8.398 -0.088 1 97.88 94 TYR A N 1
ATOM 767 C CA . TYR A 1 94 ? 22.266 7.77 -0.558 1 97.88 94 TYR A CA 1
ATOM 768 C C . TYR A 1 94 ? 22.234 6.27 -0.303 1 97.88 94 TYR A C 1
ATOM 770 O O . TYR A 1 94 ? 22.688 5.48 -1.142 1 97.88 94 TYR A O 1
ATOM 778 N N . LEU A 1 95 ? 21.766 5.883 0.851 1 98.25 95 LEU A N 1
ATOM 779 C CA . LEU A 1 95 ? 21.672 4.461 1.172 1 98.25 95 LEU A CA 1
ATOM 780 C C . LEU A 1 95 ? 20.828 3.73 0.137 1 98.25 95 LEU A C 1
ATOM 782 O O . LEU A 1 95 ? 21.188 2.643 -0.315 1 98.25 95 LEU A O 1
ATOM 786 N N . TYR A 1 96 ? 19.719 4.328 -0.234 1 98.19 96 TYR A N 1
ATOM 787 C CA . TYR A 1 96 ? 18.859 3.75 -1.257 1 98.19 96 TYR A CA 1
ATOM 788 C C . TYR A 1 96 ? 19.609 3.598 -2.578 1 98.19 96 TYR A C 1
ATOM 790 O O . TYR A 1 96 ? 19.547 2.541 -3.211 1 98.19 96 TYR A O 1
ATOM 798 N N . ALA A 1 97 ? 20.297 4.633 -2.932 1 96.69 97 ALA A N 1
ATOM 799 C CA . ALA A 1 97 ? 21.062 4.609 -4.176 1 96.69 97 ALA A CA 1
ATOM 800 C C . ALA A 1 97 ? 22.172 3.568 -4.117 1 96.69 97 ALA A C 1
ATOM 802 O O . ALA A 1 97 ? 22.484 2.916 -5.121 1 96.69 97 ALA A O 1
ATOM 803 N N . LEU A 1 98 ? 22.734 3.445 -2.979 1 96.12 98 LEU A N 1
ATOM 804 C CA . LEU A 1 98 ? 23.812 2.49 -2.771 1 96.12 98 LEU A CA 1
ATOM 805 C C . LEU A 1 98 ? 23.344 1.064 -3.023 1 96.12 98 LEU A C 1
ATOM 807 O O . LEU A 1 98 ? 24.031 0.278 -3.674 1 96.12 98 LEU A O 1
ATOM 811 N N . LEU A 1 99 ? 22.172 0.729 -2.607 1 97 99 LEU A N 1
ATOM 812 C CA . LEU A 1 99 ? 21.625 -0.617 -2.736 1 97 99 LEU A CA 1
ATOM 813 C C . LEU A 1 99 ? 21.141 -0.875 -4.164 1 97 99 LEU A C 1
ATOM 815 O O . LEU A 1 99 ? 21.016 -2.027 -4.578 1 97 99 LEU A O 1
ATOM 819 N N . ARG A 1 100 ? 20.922 0.225 -4.871 1 96.5 100 ARG A N 1
ATOM 820 C CA . ARG A 1 100 ? 20.406 0.115 -6.234 1 96.5 100 ARG A CA 1
ATOM 821 C C . ARG A 1 100 ? 21.547 -0.058 -7.234 1 96.5 100 ARG A C 1
ATOM 823 O O . ARG A 1 100 ? 21.312 -0.456 -8.383 1 96.5 100 ARG A O 1
ATOM 830 N N . ASN A 1 101 ? 22.734 0.229 -6.785 1 94 101 ASN A N 1
ATOM 831 C CA . ASN A 1 101 ? 23.875 0.196 -7.688 1 94 101 ASN A CA 1
ATOM 832 C C . ASN A 1 101 ? 24.812 -0.957 -7.359 1 94 101 ASN A C 1
ATOM 834 O O . ASN A 1 101 ? 25.625 -0.857 -6.434 1 94 101 ASN A O 1
ATOM 838 N N . VAL A 1 102 ? 24.781 -1.93 -8.266 1 91.06 102 VAL A N 1
ATOM 839 C CA . VAL A 1 102 ? 25.641 -3.098 -8.078 1 91.06 102 VAL A CA 1
ATOM 840 C C . VAL A 1 102 ? 26.953 -2.896 -8.828 1 91.06 102 VAL A C 1
ATOM 842 O O . VAL A 1 102 ? 27.109 -3.375 -9.953 1 91.06 102 VAL A O 1
ATOM 845 N N . SER A 1 103 ? 27.969 -2.043 -8.406 1 75.56 103 SER A N 1
ATOM 846 C CA . SER A 1 103 ? 29.125 -1.465 -9.078 1 75.56 103 SER A CA 1
ATOM 847 C C . SER A 1 103 ? 30.141 -2.541 -9.453 1 75.56 103 SER A C 1
ATOM 849 O O . SER A 1 103 ? 30.922 -2.363 -10.391 1 75.56 103 SER A O 1
ATOM 851 N N . GLN A 1 104 ? 30.203 -3.684 -9.234 1 80.19 104 GLN A N 1
ATOM 852 C CA . GLN A 1 104 ? 31.172 -4.734 -9.523 1 80.19 104 GLN A CA 1
ATOM 853 C C . GLN A 1 104 ? 32.594 -4.203 -9.438 1 80.19 104 GLN A C 1
ATOM 855 O O . GLN A 1 104 ? 33.438 -4.559 -10.258 1 80.19 104 GLN A O 1
ATOM 860 N N . ASP A 1 105 ? 32.812 -3.184 -8.539 1 88.06 105 ASP A N 1
ATOM 861 C CA . ASP A 1 105 ? 34.156 -2.6 -8.32 1 88.06 105 ASP A CA 1
ATOM 862 C C . ASP A 1 105 ? 34.688 -2.941 -6.926 1 88.06 105 ASP A C 1
ATOM 864 O O . ASP A 1 105 ? 34.281 -2.324 -5.938 1 88.06 105 ASP A O 1
ATOM 868 N N . THR A 1 106 ? 35.688 -3.793 -6.969 1 91.19 106 THR A N 1
ATOM 869 C CA . THR A 1 106 ? 36.219 -4.293 -5.707 1 91.19 106 THR A CA 1
ATOM 870 C C . THR A 1 106 ? 36.969 -3.191 -4.969 1 91.19 106 THR A C 1
ATOM 872 O O . THR A 1 106 ? 36.906 -3.107 -3.74 1 91.19 106 THR A O 1
ATOM 875 N N . ALA A 1 107 ? 37.562 -2.35 -5.688 1 92.56 107 ALA A N 1
ATOM 876 C CA . ALA A 1 107 ? 38.344 -1.271 -5.074 1 92.56 107 ALA A CA 1
ATOM 877 C C . ALA A 1 107 ? 37.438 -0.311 -4.316 1 92.56 107 ALA A C 1
ATOM 879 O O . ALA A 1 107 ? 37.75 0.108 -3.201 1 92.56 107 ALA A O 1
ATOM 880 N N . SER A 1 108 ? 36.406 -0.009 -4.926 1 92.25 108 SER A N 1
ATOM 881 C CA . SER A 1 108 ? 35.438 0.893 -4.293 1 92.25 108 SER A CA 1
ATOM 882 C C . SER A 1 108 ? 34.844 0.271 -3.037 1 92.25 108 SER A C 1
ATOM 884 O O . SER A 1 108 ? 34.625 0.96 -2.037 1 92.25 108 SER A O 1
ATOM 886 N N . LEU A 1 109 ? 34.656 -0.964 -3.074 1 94.31 109 LEU A N 1
ATOM 887 C CA . LEU A 1 109 ? 34.094 -1.673 -1.931 1 94.31 109 LEU A CA 1
ATOM 888 C C . LEU A 1 109 ? 35.094 -1.736 -0.784 1 94.31 109 LEU A C 1
ATOM 890 O O . LEU A 1 109 ? 34.719 -1.599 0.383 1 94.31 109 LEU A O 1
ATOM 894 N N . GLU A 1 110 ? 36.344 -1.896 -1.127 1 94.31 110 GLU A N 1
ATOM 895 C CA . GLU A 1 110 ? 37.375 -1.934 -0.105 1 94.31 110 GLU A CA 1
ATOM 896 C C . GLU A 1 110 ? 37.531 -0.576 0.571 1 94.31 110 GLU A C 1
ATOM 898 O O . GLU A 1 110 ? 37.719 -0.5 1.785 1 94.31 110 GLU A O 1
ATOM 903 N N . LYS A 1 111 ? 37.469 0.396 -0.254 1 94.5 111 LYS A N 1
ATOM 904 C CA . LYS A 1 111 ? 37.5 1.741 0.311 1 94.5 111 LYS A CA 1
ATOM 905 C C . LYS A 1 111 ? 36.344 1.993 1.251 1 94.5 111 LYS A C 1
ATOM 907 O O . LYS A 1 111 ? 36.5 2.578 2.322 1 94.5 111 LYS A O 1
ATOM 912 N N . MET A 1 112 ? 35.25 1.604 0.819 1 95.25 112 MET A N 1
ATOM 913 C CA . MET A 1 112 ? 34.031 1.726 1.646 1 95.25 112 MET A CA 1
ATOM 914 C C . MET A 1 112 ? 34.219 0.967 2.959 1 95.25 112 MET A C 1
ATOM 916 O O . MET A 1 112 ? 33.844 1.466 4.023 1 95.25 112 MET A O 1
ATOM 920 N N . GLU A 1 113 ? 34.812 -0.16 2.857 1 96.19 113 GLU A N 1
ATOM 921 C CA . GLU A 1 113 ? 35.031 -0.978 4.043 1 96.19 113 GLU A CA 1
ATOM 922 C C . GLU A 1 113 ? 35.969 -0.272 5.02 1 96.19 113 GLU A C 1
ATOM 924 O O . GLU A 1 113 ? 35.781 -0.329 6.234 1 96.19 113 GLU A O 1
ATOM 929 N N . GLU A 1 114 ? 36.938 0.351 4.461 1 96.31 114 GLU A N 1
ATOM 930 C CA . GLU A 1 114 ? 37.844 1.108 5.305 1 96.31 114 GLU A CA 1
ATOM 931 C C . GLU A 1 114 ? 37.125 2.215 6.062 1 96.31 114 GLU A C 1
ATOM 933 O O . GLU A 1 114 ? 37.375 2.422 7.254 1 96.31 114 GLU A O 1
ATOM 938 N N . LYS A 1 115 ? 36.312 2.857 5.402 1 96.5 115 LYS A N 1
ATOM 939 C CA . LYS A 1 115 ? 35.531 3.932 6.016 1 96.5 115 LYS A CA 1
ATOM 940 C C . LYS A 1 115 ? 34.625 3.393 7.113 1 96.5 115 LYS A C 1
ATOM 942 O O . LYS A 1 115 ? 34.531 3.982 8.195 1 96.5 115 LYS A O 1
ATOM 947 N N . MET A 1 116 ? 33.969 2.297 6.832 1 97.5 116 MET A N 1
ATOM 948 C CA . MET A 1 116 ? 33.062 1.689 7.805 1 97.5 116 MET A CA 1
ATOM 949 C C . MET A 1 116 ? 33.812 1.204 9.031 1 97.5 116 MET A C 1
ATOM 951 O O . MET A 1 116 ? 33.375 1.418 10.164 1 97.5 116 MET A O 1
ATOM 955 N N . ARG A 1 117 ? 34.969 0.636 8.805 1 96.62 117 ARG A N 1
ATOM 956 C CA . ARG A 1 117 ? 35.781 0.164 9.906 1 96.62 117 ARG A CA 1
ATOM 957 C C . ARG A 1 117 ? 36.25 1.324 10.781 1 96.62 117 ARG A C 1
ATOM 959 O O . ARG A 1 117 ? 36.281 1.204 12.008 1 96.62 117 ARG A O 1
ATOM 966 N N . TYR A 1 118 ? 36.562 2.371 10.156 1 96.25 118 TYR A N 1
ATOM 967 C CA . TYR A 1 118 ? 36.969 3.555 10.898 1 96.25 118 TYR A CA 1
ATOM 968 C C . TYR A 1 118 ? 35.875 4.027 11.828 1 96.25 118 TYR A C 1
ATOM 970 O O . TYR A 1 118 ? 36.094 4.309 13 1 96.25 118 TYR A O 1
ATOM 978 N N . MET A 1 119 ? 34.688 4.062 11.328 1 95.38 119 MET A N 1
ATOM 979 C CA . MET A 1 119 ? 33.562 4.555 12.102 1 95.38 119 MET A CA 1
ATOM 980 C C . MET A 1 119 ? 33.156 3.549 13.18 1 95.38 119 MET A C 1
ATOM 982 O O . MET A 1 119 ? 32.656 3.932 14.234 1 95.38 119 MET A O 1
ATOM 986 N N . GLU A 1 120 ? 33.375 2.348 12.883 1 95.69 120 GLU A N 1
ATOM 987 C CA . GLU A 1 120 ? 33.094 1.313 13.875 1 95.69 120 GLU A CA 1
ATOM 988 C C . GLU A 1 120 ? 34.094 1.392 15.039 1 95.69 120 GLU A C 1
ATOM 990 O O . GLU A 1 120 ? 33.719 1.258 16.203 1 95.69 120 GLU A O 1
ATOM 995 N N . ASP A 1 121 ? 35.344 1.688 14.742 1 95.38 121 ASP A N 1
ATOM 996 C CA . ASP A 1 121 ? 36.406 1.687 15.734 1 95.38 121 ASP A CA 1
ATOM 997 C C . ASP A 1 121 ? 36.406 2.975 16.547 1 95.38 121 ASP A C 1
ATOM 999 O O . ASP A 1 121 ? 36.875 2.994 17.688 1 95.38 121 ASP A O 1
ATOM 1003 N N . ASN A 1 122 ? 35.906 4.004 15.984 1 95.25 122 ASN A N 1
ATOM 1004 C CA . ASN A 1 122 ? 35.906 5.305 16.656 1 95.25 122 ASN A CA 1
ATOM 1005 C C . ASN A 1 122 ? 34.5 5.699 17.094 1 95.25 122 ASN A C 1
ATOM 1007 O O . ASN A 1 122 ? 33.875 6.547 16.453 1 95.25 122 ASN A O 1
ATOM 1011 N N . GLU A 1 123 ? 34.156 5.273 18.25 1 95.06 123 GLU A N 1
ATOM 1012 C CA . GLU A 1 123 ? 32.781 5.391 18.734 1 95.06 123 GLU A CA 1
ATOM 1013 C C . GLU A 1 123 ? 32.438 6.848 19.031 1 95.06 123 GLU A C 1
ATOM 1015 O O . GLU A 1 123 ? 31.344 7.312 18.672 1 95.06 123 GLU A O 1
ATOM 1020 N N . ARG A 1 124 ? 33.312 7.508 19.641 1 93.75 124 ARG A N 1
ATOM 1021 C CA . ARG A 1 124 ? 33.031 8.891 20.016 1 93.75 124 ARG A CA 1
ATOM 1022 C C . ARG A 1 124 ? 32.844 9.766 18.781 1 93.75 124 ARG A C 1
ATOM 1024 O O . ARG A 1 124 ? 31.906 10.57 18.719 1 93.75 124 ARG A O 1
ATOM 1031 N N . GLU A 1 125 ? 33.719 9.609 17.875 1 94.62 125 GLU A N 1
ATOM 1032 C CA . GLU A 1 125 ? 33.625 10.375 16.641 1 94.62 125 GLU A CA 1
ATOM 1033 C C . GLU A 1 125 ? 32.344 10.016 15.867 1 94.62 125 GLU A C 1
ATOM 1035 O O . GLU A 1 125 ? 31.703 10.898 15.289 1 94.62 125 GLU A O 1
ATOM 1040 N N . ARG A 1 126 ? 32.031 8.766 15.852 1 95.88 126 ARG A N 1
ATOM 1041 C CA . ARG A 1 126 ? 30.844 8.312 15.164 1 95.88 126 ARG A CA 1
ATOM 1042 C C . ARG A 1 126 ? 29.594 8.938 15.781 1 95.88 126 ARG A C 1
ATOM 1044 O O . ARG A 1 126 ? 28.734 9.445 15.062 1 95.88 126 ARG A O 1
ATOM 1051 N N . GLU A 1 127 ? 29.531 8.961 17.125 1 95.88 127 GLU A N 1
ATOM 1052 C CA . GLU A 1 127 ? 28.375 9.523 17.812 1 95.88 127 GLU A CA 1
ATOM 1053 C C . GLU A 1 127 ? 28.234 11.016 17.531 1 95.88 127 GLU A C 1
ATOM 1055 O O . GLU A 1 127 ? 27.125 11.508 17.312 1 95.88 127 GLU A O 1
ATOM 1060 N N . GLU A 1 128 ? 29.328 11.641 17.562 1 95.06 128 GLU A N 1
ATOM 1061 C CA . GLU A 1 128 ? 29.297 13.07 17.281 1 95.06 128 GLU A CA 1
ATOM 1062 C C . GLU A 1 128 ? 28.812 13.344 15.852 1 95.06 128 GLU A C 1
ATOM 1064 O O . GLU A 1 128 ? 28.016 14.25 15.625 1 95.06 128 GLU A O 1
ATOM 1069 N N . ALA A 1 129 ? 29.375 12.594 14.922 1 95.44 129 ALA A N 1
ATOM 1070 C CA . ALA A 1 129 ? 28.953 12.734 13.531 1 95.44 129 ALA A CA 1
ATOM 1071 C C . ALA A 1 129 ? 27.453 12.484 13.391 1 95.44 129 ALA A C 1
ATOM 1073 O O . ALA A 1 129 ? 26.75 13.234 12.695 1 95.44 129 ALA A O 1
ATOM 1074 N N . GLN A 1 130 ? 26.938 11.508 14.078 1 96.75 130 GLN A N 1
ATOM 1075 C CA . GLN A 1 130 ? 25.516 11.156 14.008 1 96.75 130 GLN A CA 1
ATOM 1076 C C . GLN A 1 130 ? 24.656 12.281 14.555 1 96.75 130 GLN A C 1
ATOM 1078 O O . GLN A 1 130 ? 23.578 12.57 14.008 1 96.75 130 GLN A O 1
ATOM 1083 N N . VAL A 1 131 ? 25.109 12.875 15.602 1 95.25 131 VAL A N 1
ATOM 1084 C CA . VAL A 1 131 ? 24.344 13.969 16.203 1 95.25 131 VAL A CA 1
ATOM 1085 C C . VAL A 1 131 ? 24.297 15.148 15.227 1 95.25 131 VAL A C 1
ATOM 1087 O O . VAL A 1 131 ? 23.25 15.789 15.07 1 95.25 131 VAL A O 1
ATOM 1090 N N . LYS A 1 132 ? 25.422 15.453 14.609 1 94.31 132 LYS A N 1
ATOM 1091 C CA . LYS A 1 132 ? 25.469 16.531 13.625 1 94.31 132 LYS A CA 1
ATOM 1092 C C . LYS A 1 132 ? 24.562 16.219 12.43 1 94.31 132 LYS A C 1
ATOM 1094 O O . LYS A 1 132 ? 23.891 17.109 11.914 1 94.31 132 LYS A O 1
ATOM 1099 N N . LEU A 1 133 ? 24.562 14.961 12.008 1 96.12 133 LEU A N 1
ATOM 1100 C CA . LEU A 1 133 ? 23.719 14.539 10.906 1 96.12 133 LEU A CA 1
ATOM 1101 C C . LEU A 1 133 ? 22.25 14.594 11.297 1 96.12 133 LEU A C 1
ATOM 1103 O O . LEU A 1 133 ? 21.391 14.93 10.477 1 96.12 133 LEU A O 1
ATOM 1107 N N . MET A 1 134 ? 22 14.273 12.523 1 95.56 134 MET A N 1
ATOM 1108 C CA . MET A 1 134 ? 20.641 14.352 13.047 1 95.56 134 MET A CA 1
ATOM 1109 C C . MET A 1 134 ? 20.109 15.781 13 1 95.56 134 MET A C 1
ATOM 1111 O O . MET A 1 134 ? 18.922 16 12.758 1 95.56 134 MET A O 1
ATOM 1115 N N . ALA A 1 135 ? 20.969 16.719 13.227 1 91.06 135 ALA A N 1
ATOM 1116 C CA . ALA A 1 135 ? 20.594 18.125 13.195 1 91.06 135 ALA A CA 1
ATOM 1117 C C . ALA A 1 135 ? 20.203 18.562 11.789 1 91.06 135 ALA A C 1
ATOM 1119 O O . ALA A 1 135 ? 19.375 19.453 11.609 1 91.06 135 ALA A O 1
ATOM 1120 N N . LEU A 1 136 ? 20.891 17.969 10.789 1 92.19 136 LEU A N 1
ATOM 1121 C CA . LEU A 1 136 ? 20.5 18.234 9.414 1 92.19 136 LEU A CA 1
ATOM 1122 C C . LEU A 1 136 ? 19.047 17.844 9.188 1 92.19 136 LEU A C 1
ATOM 1124 O O . LEU A 1 136 ? 18.297 18.578 8.531 1 92.19 136 LEU A O 1
ATOM 1128 N N . GLY A 1 137 ? 18.656 16.719 9.68 1 91.44 137 GLY A N 1
ATOM 1129 C CA . GLY A 1 137 ? 17.25 16.359 9.789 1 91.44 137 GLY A CA 1
ATOM 1130 C C . GLY A 1 137 ? 16.719 15.664 8.555 1 91.44 137 GLY A C 1
ATOM 1131 O O . GLY A 1 137 ? 17.469 15.352 7.629 1 91.44 137 GLY A O 1
ATOM 1132 N N . LYS A 1 138 ? 15.383 15.391 8.555 1 91.75 138 LYS A N 1
ATOM 1133 C CA . LYS A 1 138 ? 14.664 14.664 7.516 1 91.75 138 LYS A CA 1
ATOM 1134 C C . LYS A 1 138 ? 13.352 15.367 7.164 1 91.75 138 LYS A C 1
ATOM 1136 O O . LYS A 1 138 ? 12.297 14.727 7.098 1 91.75 138 LYS A O 1
ATOM 1141 N N . ARG A 1 139 ? 13.477 16.531 6.785 1 87.06 139 ARG A N 1
ATOM 1142 C CA . ARG A 1 139 ? 12.289 17.266 6.367 1 87.06 139 ARG A CA 1
ATOM 1143 C C . ARG A 1 139 ? 11.836 16.844 4.977 1 87.06 139 ARG A C 1
ATOM 1145 O O . ARG A 1 139 ? 12.664 16.609 4.09 1 87.06 139 ARG A O 1
ATOM 1152 N N . ASP A 1 140 ? 10.641 16.828 4.727 1 86 140 ASP A N 1
ATOM 1153 C CA . ASP A 1 140 ? 10.07 16.344 3.473 1 86 140 ASP A CA 1
ATOM 1154 C C . ASP A 1 140 ? 10.562 17.188 2.291 1 86 140 ASP A C 1
ATOM 1156 O O . ASP A 1 140 ? 10.898 16.641 1.237 1 86 140 ASP A O 1
ATOM 1160 N N . SER A 1 141 ? 10.648 18.422 2.549 1 83.44 141 SER A N 1
ATOM 1161 C CA . SER A 1 141 ? 11.039 19.312 1.463 1 83.44 141 SER A CA 1
ATOM 1162 C C . SER A 1 141 ? 12.492 19.078 1.061 1 83.44 141 SER A C 1
ATOM 1164 O O . SER A 1 141 ? 12.859 19.281 -0.101 1 83.44 141 SER A O 1
ATOM 1166 N N . SER A 1 142 ? 13.305 18.656 2.006 1 91.19 142 SER A N 1
ATOM 1167 C CA . SER A 1 142 ? 14.727 18.469 1.763 1 91.19 142 SER A CA 1
ATOM 1168 C C . SER A 1 142 ? 14.984 17.328 0.788 1 91.19 142 SER A C 1
ATOM 1170 O O . SER A 1 142 ? 16 17.312 0.091 1 91.19 142 SER A O 1
ATOM 1172 N N . TYR A 1 143 ? 14.086 16.422 0.635 1 92.94 143 TYR A N 1
ATOM 1173 C CA . TYR A 1 143 ? 14.266 15.25 -0.214 1 92.94 143 TYR A CA 1
ATOM 1174 C C . TYR A 1 143 ? 14.164 15.625 -1.688 1 92.94 143 TYR A C 1
ATOM 1176 O O . TYR A 1 143 ? 14.586 14.859 -2.559 1 92.94 143 TYR A O 1
ATOM 1184 N N . TYR A 1 144 ? 13.711 16.766 -1.954 1 88.31 144 TYR A N 1
ATOM 1185 C CA . TYR A 1 144 ? 13.539 17.203 -3.338 1 88.31 144 TYR A CA 1
ATOM 1186 C C . TYR A 1 144 ? 14.781 17.922 -3.842 1 88.31 144 TYR A C 1
ATOM 1188 O O . TYR A 1 144 ? 14.836 18.328 -5.008 1 88.31 144 TYR A O 1
ATOM 1196 N N . LEU A 1 145 ? 15.688 18.031 -3.037 1 89.31 145 LEU A N 1
ATOM 1197 C CA . LEU A 1 145 ? 16.891 18.781 -3.34 1 89.31 145 LEU A CA 1
ATOM 1198 C C . LEU A 1 145 ? 17.578 18.25 -4.594 1 89.31 145 LEU A C 1
ATOM 1200 O O . LEU A 1 145 ? 18.016 19.016 -5.449 1 89.31 145 LEU A O 1
ATOM 1204 N N . PRO A 1 146 ? 17.641 16.906 -4.828 1 89 146 PRO A N 1
ATOM 1205 C CA . PRO A 1 146 ? 18.328 16.406 -6.027 1 89 146 PRO A CA 1
ATOM 1206 C C . PRO A 1 146 ? 17.656 16.875 -7.32 1 89 146 PRO A C 1
ATOM 1208 O O . PRO A 1 146 ? 18.328 17.016 -8.352 1 89 146 PRO A O 1
ATOM 1211 N N . GLN A 1 147 ? 16.406 17.062 -7.238 1 80.12 147 GLN A N 1
ATOM 1212 C CA . GLN A 1 147 ? 15.695 17.547 -8.422 1 80.12 147 GLN A CA 1
ATOM 1213 C C . GLN A 1 147 ? 16 19.016 -8.688 1 80.12 147 GLN A C 1
ATOM 1215 O O . GLN A 1 147 ? 16.016 19.453 -9.844 1 80.12 147 GLN A O 1
ATOM 1220 N N . VAL A 1 148 ? 16.219 19.766 -7.629 1 75.19 148 VAL A N 1
ATOM 1221 C CA . VAL A 1 148 ? 16.484 21.188 -7.727 1 75.19 148 VAL A CA 1
ATOM 1222 C C . VAL A 1 148 ? 17.891 21.422 -8.242 1 75.19 148 VAL A C 1
ATOM 1224 O O . VAL A 1 148 ? 18.156 22.406 -8.945 1 75.19 148 VAL A O 1
ATOM 1227 N N . LEU A 1 149 ? 18.734 20.438 -7.996 1 77.19 149 LEU A N 1
ATOM 1228 C CA . LEU A 1 149 ? 20.125 20.594 -8.391 1 77.19 149 LEU A CA 1
ATOM 1229 C C . LEU A 1 149 ? 20.266 20.656 -9.906 1 77.19 149 LEU A C 1
ATOM 1231 O O . LEU A 1 149 ? 21.141 21.359 -10.422 1 77.19 149 LEU A O 1
ATOM 1235 N N . ASP A 1 150 ? 19.297 20.016 -10.516 1 73.44 150 ASP A N 1
ATOM 1236 C CA . ASP A 1 150 ? 19.375 20 -11.977 1 73.44 150 ASP A CA 1
ATOM 1237 C C . ASP A 1 150 ? 18.688 21.219 -12.57 1 73.44 150 ASP A C 1
ATOM 1239 O O . ASP A 1 150 ? 19.031 21.656 -13.672 1 73.44 150 ASP A O 1
ATOM 1243 N N . GLU A 1 151 ? 17.797 21.844 -11.836 1 78.69 151 GLU A N 1
ATOM 1244 C CA . GLU A 1 151 ? 17.047 23 -12.336 1 78.69 151 GLU A CA 1
ATOM 1245 C C . GLU A 1 151 ? 17.016 24.125 -11.305 1 78.69 151 GLU A C 1
ATOM 1247 O O . GLU A 1 151 ? 15.969 24.703 -11.047 1 78.69 151 GLU A O 1
ATOM 1252 N N . ILE A 1 152 ? 18.125 24.453 -10.82 1 77.81 152 ILE A N 1
ATOM 1253 C CA . ILE A 1 152 ? 18.188 25.391 -9.703 1 77.81 152 ILE A CA 1
ATOM 1254 C C . ILE A 1 152 ? 17.719 26.766 -10.156 1 77.81 152 ILE A C 1
ATOM 1256 O O . ILE A 1 152 ? 17.188 27.547 -9.359 1 77.81 152 ILE A O 1
ATOM 1260 N N . GLU A 1 153 ? 17.844 27.109 -11.5 1 75.19 153 GLU A N 1
ATOM 1261 C CA . GLU A 1 153 ? 17.484 28.422 -12.023 1 75.19 153 GLU A CA 1
ATOM 1262 C C . GLU A 1 153 ? 15.984 28.672 -11.906 1 75.19 153 GLU A C 1
ATOM 1264 O O . GLU A 1 153 ? 15.547 29.812 -11.766 1 75.19 153 GLU A O 1
ATOM 1269 N N . ASP A 1 154 ? 15.297 27.578 -11.836 1 73.69 154 ASP A N 1
ATOM 1270 C CA . ASP A 1 154 ? 13.844 27.688 -11.797 1 73.69 154 ASP A CA 1
ATOM 1271 C C . ASP A 1 154 ? 13.359 28.078 -10.406 1 73.69 154 ASP A C 1
ATOM 1273 O O . ASP A 1 154 ? 12.195 28.453 -10.227 1 73.69 154 ASP A O 1
ATOM 1277 N N . PHE A 1 155 ? 14.344 28.141 -9.594 1 73.62 155 PHE A N 1
ATOM 1278 C CA . PHE A 1 155 ? 13.922 28.422 -8.219 1 73.62 155 PHE A CA 1
ATOM 1279 C C . PHE A 1 155 ? 14.266 29.844 -7.82 1 73.62 155 PHE A C 1
ATOM 1281 O O . PHE A 1 155 ? 14.172 30.219 -6.648 1 73.62 155 PHE A O 1
ATOM 1288 N N . GLN A 1 156 ? 14.562 30.609 -8.773 1 76.62 156 GLN A N 1
ATOM 1289 C CA . GLN A 1 156 ? 14.781 32.031 -8.5 1 76.62 156 GLN A CA 1
ATOM 1290 C C . GLN A 1 156 ? 13.461 32.781 -8.312 1 76.62 156 GLN A C 1
ATOM 1292 O O . GLN A 1 156 ? 12.445 32.406 -8.922 1 76.62 156 GLN A O 1
ATOM 1297 N N . ILE A 1 157 ? 13.469 33.625 -7.406 1 75.44 157 ILE A N 1
ATOM 1298 C CA . ILE A 1 157 ? 12.281 34.438 -7.172 1 75.44 157 ILE A CA 1
ATOM 1299 C C . ILE A 1 157 ? 12.172 35.5 -8.25 1 75.44 157 ILE A C 1
ATOM 1301 O O . ILE A 1 157 ? 13.164 36.156 -8.578 1 75.44 157 ILE A O 1
ATOM 1305 N N . GLY A 1 158 ? 10.984 35.5 -8.797 1 72.06 158 GLY A N 1
ATOM 1306 C CA . GLY A 1 158 ? 10.773 36.469 -9.859 1 72.06 158 GLY A CA 1
ATOM 1307 C C . GLY A 1 158 ? 10.672 37.906 -9.367 1 72.06 158 GLY A C 1
ATOM 1308 O O . GLY A 1 158 ? 10.578 38.156 -8.164 1 72.06 158 GLY A O 1
ATOM 1309 N N . HIS A 1 159 ? 10.805 38.875 -10.289 1 71.38 159 HIS A N 1
ATOM 1310 C CA . HIS A 1 159 ? 10.617 40.281 -10.078 1 71.38 159 HIS A CA 1
ATOM 1311 C C . HIS A 1 159 ? 11.586 40.844 -9.031 1 71.38 159 HIS A C 1
ATOM 1313 O O . HIS A 1 159 ? 11.18 41.562 -8.117 1 71.38 159 HIS A O 1
ATOM 1319 N N . SER A 1 160 ? 12.773 40.438 -9.156 1 75.12 160 SER A N 1
ATOM 1320 C CA . SER A 1 160 ? 13.789 40.875 -8.195 1 75.12 160 SER A CA 1
ATOM 1321 C C . SER A 1 160 ? 13.93 42.375 -8.18 1 75.12 160 SER A C 1
ATOM 1323 O O . SER A 1 160 ? 14.242 42.969 -7.137 1 75.12 160 SER A O 1
ATOM 1325 N N . TRP A 1 161 ? 13.609 43 -9.375 1 75.25 161 TRP A N 1
ATOM 1326 C CA . TRP A 1 161 ? 13.75 44.438 -9.461 1 75.25 161 TRP A CA 1
ATOM 1327 C C . TRP A 1 161 ? 12.734 45.156 -8.562 1 75.25 161 TRP A C 1
ATOM 1329 O O . TRP A 1 161 ? 13.031 46.188 -7.98 1 75.25 161 TRP A O 1
ATOM 1339 N N . PHE A 1 162 ? 11.602 44.5 -8.438 1 77 162 PHE A N 1
ATOM 1340 C CA . PHE A 1 162 ? 10.547 45.094 -7.609 1 77 162 PHE A CA 1
ATOM 1341 C C . PHE A 1 162 ? 10.953 45.094 -6.141 1 77 162 PHE A C 1
ATOM 1343 O O . PHE A 1 162 ? 10.75 46.094 -5.445 1 77 162 PHE A O 1
ATOM 1350 N N . TYR A 1 163 ? 11.617 44.125 -5.703 1 79.38 163 TYR A N 1
ATOM 1351 C CA . TYR A 1 163 ? 12.008 44.062 -4.301 1 79.38 163 TYR A CA 1
ATOM 1352 C C . TYR A 1 163 ? 13.148 45.031 -4.008 1 79.38 163 TYR A C 1
ATOM 1354 O O . TYR A 1 163 ? 13.18 45.656 -2.945 1 79.38 163 TYR A O 1
ATOM 1362 N N . ARG A 1 164 ? 13.938 45.281 -4.949 1 78.19 164 ARG A N 1
ATOM 1363 C CA . ARG A 1 164 ? 15.016 46.219 -4.781 1 78.19 164 ARG A CA 1
ATOM 1364 C C . ARG A 1 164 ? 14.477 47.656 -4.727 1 78.19 164 ARG A C 1
ATOM 1366 O O . ARG A 1 164 ? 14.961 48.469 -3.953 1 78.19 164 ARG A O 1
ATOM 1373 N N . LEU A 1 165 ? 13.5 47.812 -5.504 1 79.25 165 LEU A N 1
ATOM 1374 C CA . LEU A 1 165 ? 12.867 49.125 -5.512 1 79.25 165 LEU A CA 1
ATOM 1375 C C . LEU A 1 165 ? 12.203 49.406 -4.172 1 79.25 165 LEU A C 1
ATOM 1377 O O . LEU A 1 165 ? 12.359 50.5 -3.625 1 79.25 165 LEU A O 1
ATOM 1381 N N . MET A 1 166 ? 11.539 48.438 -3.658 1 80.31 166 MET A N 1
ATOM 1382 C CA . MET A 1 166 ? 10.852 48.625 -2.389 1 80.31 166 MET A CA 1
ATOM 1383 C C . MET A 1 166 ? 11.844 48.781 -1.246 1 80.31 166 MET A C 1
ATOM 1385 O O . MET A 1 166 ? 11.594 49.562 -0.305 1 80.31 166 MET A O 1
ATOM 1389 N N . GLN A 1 167 ? 12.945 48.156 -1.379 1 81.88 167 GLN A N 1
ATOM 1390 C CA . GLN A 1 167 ? 14.008 48.312 -0.395 1 81.88 167 GLN A CA 1
ATOM 1391 C C . GLN A 1 167 ? 14.57 49.75 -0.423 1 81.88 167 GLN A C 1
ATOM 1393 O O . GLN A 1 167 ? 14.742 50.375 0.625 1 81.88 167 GLN A O 1
ATOM 1398 N N . ALA A 1 168 ? 14.789 50.188 -1.653 1 82.19 168 ALA A N 1
ATOM 1399 C CA . ALA A 1 168 ? 15.32 51.531 -1.814 1 82.19 168 ALA A CA 1
ATOM 1400 C C . ALA A 1 168 ? 14.344 52.562 -1.282 1 82.19 168 ALA A C 1
ATOM 1402 O O . ALA A 1 168 ? 14.75 53.531 -0.626 1 82.19 168 ALA A O 1
ATOM 1403 N N . LEU A 1 169 ? 13.133 52.25 -1.511 1 80.75 169 LEU A N 1
ATOM 1404 C CA . LEU A 1 169 ? 12.094 53.156 -1.055 1 80.75 169 LEU A CA 1
ATOM 1405 C C . LEU A 1 169 ? 12.047 53.219 0.469 1 80.75 169 LEU A C 1
ATOM 1407 O O . LEU A 1 169 ? 11.828 54.281 1.056 1 80.75 169 LEU A O 1
ATOM 1411 N N . LEU A 1 170 ? 12.242 52.062 1.072 1 85.25 170 LEU A N 1
ATOM 1412 C CA . LEU A 1 170 ? 12.234 52 2.529 1 85.25 170 LEU A CA 1
ATOM 1413 C C . LEU A 1 170 ? 13.414 52.781 3.113 1 85.25 170 LEU A C 1
ATOM 1415 O O . LEU A 1 170 ? 13.234 53.562 4.043 1 85.25 170 LEU A O 1
ATOM 1419 N N . PHE A 1 171 ? 14.578 52.656 2.527 1 81.31 171 PHE A N 1
ATOM 1420 C CA . PHE A 1 171 ? 15.766 53.312 3.053 1 81.31 171 PHE A CA 1
ATOM 1421 C C . PHE A 1 171 ? 15.719 54.812 2.771 1 81.31 171 PHE A C 1
ATOM 1423 O O . PHE A 1 171 ? 16.125 55.625 3.611 1 81.31 171 PHE A O 1
ATOM 1430 N N . LEU A 1 172 ? 15.164 55.156 1.638 1 81.88 172 LEU A N 1
ATOM 1431 C CA . LEU A 1 172 ? 15.023 56.594 1.303 1 81.88 172 LEU A CA 1
ATOM 1432 C C . LEU A 1 172 ? 14.008 57.25 2.221 1 81.88 172 LEU A C 1
ATOM 1434 O O . LEU A 1 172 ? 14.211 58.406 2.643 1 81.88 172 LEU A O 1
ATOM 1438 N N . SER A 1 173 ? 13 56.531 2.543 1 80.94 173 SER A N 1
ATOM 1439 C CA . SER A 1 173 ? 11.992 57.094 3.434 1 80.94 173 SER A CA 1
ATOM 1440 C C . SER A 1 173 ? 12.523 57.25 4.852 1 80.94 173 SER A C 1
ATOM 1442 O O . SER A 1 173 ? 12.188 58.188 5.551 1 80.94 173 SER A O 1
ATOM 1444 N N . LEU A 1 174 ? 13.344 56.312 5.227 1 81.88 174 LEU A N 1
ATOM 1445 C CA . LEU A 1 174 ? 13.961 56.406 6.547 1 81.88 174 LEU A CA 1
ATOM 1446 C C . LEU A 1 174 ? 14.914 57.594 6.617 1 81.88 174 LEU A C 1
ATOM 1448 O O . LEU A 1 174 ? 14.914 58.344 7.598 1 81.88 174 LEU A O 1
ATOM 1452 N N . ALA A 1 175 ? 15.695 57.781 5.57 1 81.12 175 ALA A N 1
ATOM 1453 C CA . ALA A 1 175 ? 16.609 58.906 5.504 1 81.12 175 ALA A CA 1
ATOM 1454 C C . ALA A 1 175 ? 15.836 60.219 5.5 1 81.12 175 ALA A C 1
ATOM 1456 O O . ALA A 1 175 ? 16.219 61.188 6.176 1 81.12 175 ALA A O 1
ATOM 1457 N N . GLY A 1 176 ? 14.812 60.188 4.762 1 76.62 176 GLY A N 1
ATOM 1458 C CA . GLY A 1 176 ? 13.977 61.375 4.723 1 76.62 176 GLY A CA 1
ATOM 1459 C C . GLY A 1 176 ? 13.336 61.688 6.059 1 76.62 176 GLY A C 1
ATOM 1460 O O . GLY A 1 176 ? 13.266 62.875 6.453 1 76.62 176 GLY A O 1
ATOM 1461 N N . ALA A 1 177 ? 12.984 60.656 6.73 1 77.31 177 ALA A N 1
ATOM 1462 C CA . ALA A 1 177 ? 12.367 60.844 8.039 1 77.31 177 ALA A CA 1
ATOM 1463 C C . ALA A 1 177 ? 13.375 61.406 9.039 1 77.31 177 ALA A C 1
ATOM 1465 O O . ALA A 1 177 ? 13.039 62.25 9.867 1 77.31 177 ALA A O 1
ATOM 1466 N N . VAL A 1 178 ? 14.602 61.031 8.938 1 76.5 178 VAL A N 1
ATOM 1467 C CA . VAL A 1 178 ? 15.641 61.469 9.859 1 76.5 178 VAL A CA 1
ATOM 1468 C C . VAL A 1 178 ? 16.062 62.906 9.516 1 76.5 178 VAL A C 1
ATOM 1470 O O . VAL A 1 178 ? 16.297 63.719 10.406 1 76.5 178 VAL A O 1
ATOM 1473 N N . ILE A 1 179 ? 16.094 63.156 8.242 1 77.94 179 ILE A N 1
ATOM 1474 C CA . ILE A 1 179 ? 16.562 64.5 7.789 1 77.94 179 ILE A CA 1
ATOM 1475 C C . ILE A 1 179 ? 15.477 65.5 8.039 1 77.94 179 ILE A C 1
ATOM 1477 O O . ILE A 1 179 ? 15.773 66.625 8.531 1 77.94 179 ILE A O 1
ATOM 1481 N N . LEU A 1 180 ? 14.281 65.188 7.754 1 73.81 180 LEU A N 1
ATOM 1482 C CA . LEU A 1 180 ? 13.219 66.188 7.848 1 73.81 180 LEU A CA 1
ATOM 1483 C C . LEU A 1 180 ? 12.719 66.312 9.281 1 73.81 180 LEU A C 1
ATOM 1485 O O . LEU A 1 180 ? 12.148 67.312 9.656 1 73.81 180 LEU A O 1
ATOM 1489 N N . ARG A 1 181 ? 13.203 65.438 10.117 1 70.94 181 ARG A N 1
ATOM 1490 C CA . ARG A 1 181 ? 12.844 65.438 11.531 1 70.94 181 ARG A CA 1
ATOM 1491 C C . ARG A 1 181 ? 11.391 65.812 11.734 1 70.94 181 ARG A C 1
ATOM 1493 O O . ARG A 1 181 ? 11.078 66.625 12.625 1 70.94 181 ARG A O 1
ATOM 1500 N N . ASN A 1 182 ? 10.562 65.562 10.633 1 65.69 182 ASN A N 1
ATOM 1501 C CA . ASN A 1 182 ? 9.156 65.938 10.766 1 65.69 182 ASN A CA 1
ATOM 1502 C C . ASN A 1 182 ? 8.258 64.688 10.789 1 65.69 182 ASN A C 1
ATOM 1504 O O . ASN A 1 182 ? 8.695 63.594 10.438 1 65.69 182 ASN A O 1
ATOM 1508 N N . GLY A 1 183 ? 7.086 64.75 11.477 1 66.75 183 GLY A N 1
ATOM 1509 C CA . GLY A 1 183 ? 6.086 63.719 11.656 1 66.75 183 GLY A CA 1
ATOM 1510 C C . GLY A 1 183 ? 5.633 63.094 10.344 1 66.75 183 GLY A C 1
ATOM 1511 O O . GLY A 1 183 ? 5.301 61.906 10.297 1 66.75 183 GLY A O 1
ATOM 1512 N N . TYR A 1 184 ? 5.73 63.875 9.266 1 64.81 184 TYR A N 1
ATOM 1513 C CA . TYR A 1 184 ? 5.289 63.375 7.973 1 64.81 184 TYR A CA 1
ATOM 1514 C C . TYR A 1 184 ? 6.258 62.344 7.434 1 64.81 184 TYR A C 1
ATOM 1516 O O . TYR A 1 184 ? 5.844 61.312 6.859 1 64.81 184 TYR A O 1
ATOM 1524 N N . GLY A 1 185 ? 7.5 62.531 7.633 1 71.19 185 GLY A N 1
ATOM 1525 C CA . GLY A 1 185 ? 8.5 61.562 7.199 1 71.19 185 GLY A CA 1
ATOM 1526 C C . GLY A 1 185 ? 8.383 60.219 7.898 1 71.19 185 GLY A C 1
ATOM 1527 O O . GLY A 1 185 ? 8.508 59.188 7.266 1 71.19 185 GLY A O 1
ATOM 1528 N N . LEU A 1 186 ? 8.031 60.219 9.07 1 76.38 186 LEU A N 1
ATOM 1529 C CA . LEU A 1 186 ? 7.871 59 9.852 1 76.38 186 LEU A CA 1
ATOM 1530 C C . LEU A 1 186 ? 6.629 58.219 9.422 1 76.38 186 LEU A C 1
ATOM 1532 O O . LEU A 1 186 ? 6.625 57 9.414 1 76.38 186 LEU A O 1
ATOM 1536 N N . THR A 1 187 ? 5.66 59.031 9.023 1 71.69 187 THR A N 1
ATOM 1537 C CA . THR A 1 187 ? 4.438 58.375 8.562 1 71.69 187 THR A CA 1
ATOM 1538 C C . THR A 1 187 ? 4.668 57.656 7.238 1 71.69 187 THR A C 1
ATOM 1540 O O . THR A 1 187 ? 4.18 56.562 7.035 1 71.69 187 THR A O 1
ATOM 1543 N N . VAL A 1 188 ? 5.426 58.344 6.398 1 75.06 188 VAL A N 1
ATOM 1544 C CA . VAL A 1 188 ? 5.711 57.719 5.109 1 75.06 188 VAL A CA 1
ATOM 1545 C C . VAL A 1 188 ? 6.562 56.469 5.312 1 75.06 188 VAL A C 1
ATOM 1547 O O . VAL A 1 188 ? 6.32 55.438 4.684 1 75.06 188 VAL A O 1
ATOM 1550 N N . PHE A 1 189 ? 7.473 56.531 6.23 1 79.88 189 PHE A N 1
ATOM 1551 C CA . PHE A 1 189 ? 8.305 55.375 6.559 1 79.88 189 PHE A CA 1
ATOM 1552 C C . PHE A 1 189 ? 7.461 54.25 7.125 1 79.88 189 PHE A C 1
ATOM 1554 O O . PHE A 1 189 ? 7.621 53.094 6.73 1 79.88 189 PHE A O 1
ATOM 1561 N N . GLY A 1 190 ? 6.594 54.594 7.953 1 75.88 190 GLY A N 1
ATOM 1562 C CA . GLY A 1 190 ? 5.715 53.594 8.539 1 75.88 190 GLY A CA 1
ATOM 1563 C C . GLY A 1 190 ? 4.828 52.906 7.523 1 75.88 190 GLY A C 1
ATOM 1564 O O . GLY A 1 190 ? 4.652 51.688 7.574 1 75.88 190 GLY A O 1
ATOM 1565 N N . MET A 1 191 ? 4.398 53.688 6.621 1 72.69 191 MET A N 1
ATOM 1566 C CA . MET A 1 191 ? 3.523 53.125 5.59 1 72.69 191 MET A CA 1
ATOM 1567 C C . MET A 1 191 ? 4.293 52.188 4.68 1 72.69 191 MET A C 1
ATOM 1569 O O . MET A 1 191 ? 3.803 51.094 4.34 1 72.69 191 MET A O 1
ATOM 1573 N N . ILE A 1 192 ? 5.48 52.625 4.34 1 78.88 192 ILE A N 1
ATOM 1574 C CA . ILE A 1 192 ? 6.293 51.781 3.471 1 78.88 192 ILE A CA 1
ATOM 1575 C C . ILE A 1 192 ? 6.715 50.531 4.23 1 78.88 192 ILE A C 1
ATOM 1577 O O . ILE A 1 192 ? 6.746 49.406 3.662 1 78.88 192 ILE A O 1
ATOM 1581 N N . PHE A 1 193 ? 6.922 50.625 5.492 1 78.69 193 PHE A N 1
ATOM 1582 C CA . PHE A 1 193 ? 7.301 49.5 6.332 1 78.69 193 PHE A CA 1
ATOM 1583 C C . PHE A 1 193 ? 6.172 48.469 6.406 1 78.69 193 PHE A C 1
ATOM 1585 O O . PHE A 1 193 ? 6.406 47.281 6.246 1 78.69 193 PHE A O 1
ATOM 1592 N N . ILE A 1 194 ? 5.055 48.969 6.508 1 69.31 194 ILE A N 1
ATOM 1593 C CA . ILE A 1 194 ? 3.895 48.094 6.59 1 69.31 194 ILE A CA 1
ATOM 1594 C C . ILE A 1 194 ? 3.652 47.406 5.242 1 69.31 194 ILE A C 1
ATOM 1596 O O . ILE A 1 194 ? 3.35 46.219 5.18 1 69.31 194 ILE A O 1
ATOM 1600 N N . CYS A 1 195 ? 3.828 48.188 4.199 1 74 195 CYS A N 1
ATOM 1601 C CA . CYS A 1 195 ? 3.674 47.625 2.859 1 74 195 CYS A CA 1
ATOM 1602 C C . CYS A 1 195 ? 4.688 46.531 2.607 1 74 195 CYS A C 1
ATOM 1604 O O . CYS A 1 195 ? 4.336 45.438 2.102 1 74 195 CYS A O 1
ATOM 1606 N N . ASN A 1 196 ? 5.879 46.781 3.033 1 78.69 196 ASN A N 1
ATOM 1607 C CA . ASN A 1 196 ? 6.93 45.781 2.861 1 78.69 196 ASN A CA 1
ATOM 1608 C C . ASN A 1 196 ? 6.676 44.562 3.719 1 78.69 196 ASN A C 1
ATOM 1610 O O . ASN A 1 196 ? 6.961 43.438 3.301 1 78.69 196 ASN A O 1
ATOM 1614 N N . LEU A 1 197 ? 6.07 44.781 4.824 1 74.94 197 LEU A N 1
ATOM 1615 C CA . LEU A 1 197 ? 5.742 43.656 5.703 1 74.94 197 LEU A CA 1
ATOM 1616 C C . LEU A 1 197 ? 4.645 42.781 5.094 1 74.94 197 LEU A C 1
ATOM 1618 O O . LEU A 1 197 ? 4.695 41.562 5.191 1 74.94 197 LEU A O 1
ATOM 1622 N N . CYS A 1 198 ? 3.797 43.406 4.469 1 68.12 198 CYS A N 1
ATOM 1623 C CA . CYS A 1 198 ? 2.723 42.688 3.799 1 68.12 198 CYS A CA 1
ATOM 1624 C C . CYS A 1 198 ? 3.256 41.906 2.607 1 68.12 198 CYS A C 1
ATOM 1626 O O . CYS A 1 198 ? 2.893 40.719 2.41 1 68.12 198 CYS A O 1
ATOM 1628 N N . ILE A 1 199 ? 4.141 42.562 1.938 1 72.62 199 ILE A N 1
ATOM 1629 C CA . ILE A 1 199 ? 4.742 41.875 0.793 1 72.62 199 ILE A CA 1
ATOM 1630 C C . ILE A 1 199 ? 5.555 40.688 1.269 1 72.62 199 ILE A C 1
ATOM 1632 O O . ILE A 1 199 ? 5.461 39.594 0.691 1 72.62 199 ILE A O 1
ATOM 1636 N N . TYR A 1 200 ? 6.215 40.844 2.342 1 75.19 200 TYR A N 1
ATOM 1637 C CA . TYR A 1 200 ? 7.039 39.781 2.9 1 75.19 200 TYR A CA 1
ATOM 1638 C C . TYR A 1 200 ? 6.18 38.594 3.35 1 75.19 200 TYR A C 1
ATOM 1640 O O . TYR A 1 200 ? 6.5 37.438 3.07 1 75.19 200 TYR A O 1
ATOM 1648 N N . ALA A 1 201 ? 5.156 38.906 3.947 1 66.62 201 ALA A N 1
ATOM 1649 C CA . ALA A 1 201 ? 4.289 37.875 4.469 1 66.62 201 ALA A CA 1
ATOM 1650 C C . ALA A 1 201 ? 3.648 37.062 3.338 1 66.62 201 ALA A C 1
ATOM 1652 O O . ALA A 1 201 ? 3.578 35.844 3.4 1 66.62 201 ALA A O 1
ATOM 1653 N N . VAL A 1 202 ? 3.305 37.719 2.35 1 65.38 202 VAL A N 1
ATOM 1654 C CA . VAL A 1 202 ? 2.646 37.062 1.223 1 65.38 202 VAL A CA 1
ATOM 1655 C C . VAL A 1 202 ? 3.664 36.25 0.433 1 65.38 202 VAL A C 1
ATOM 1657 O O . VAL A 1 202 ? 3.4 35.094 0.079 1 65.38 202 VAL A O 1
ATOM 1660 N N . MET A 1 203 ? 4.727 36.875 0.247 1 71.38 203 MET A N 1
ATOM 1661 C CA . MET A 1 203 ? 5.727 36.219 -0.583 1 71.38 203 MET A CA 1
ATOM 1662 C C . MET A 1 203 ? 6.371 35.062 0.169 1 71.38 203 MET A C 1
ATOM 1664 O O . MET A 1 203 ? 6.75 34.062 -0.436 1 71.38 203 MET A O 1
ATOM 1668 N N . LYS A 1 204 ? 6.473 35.219 1.446 1 71.75 204 LYS A N 1
ATOM 1669 C CA . LYS A 1 204 ? 6.996 34.125 2.266 1 71.75 204 LYS A CA 1
ATOM 1670 C C . LYS A 1 204 ? 6.109 32.906 2.17 1 71.75 204 LYS A C 1
ATOM 1672 O O . LYS A 1 204 ? 6.605 31.766 2.115 1 71.75 204 LYS A O 1
ATOM 1677 N N . GLN A 1 205 ? 4.961 33.156 2.09 1 67.25 205 GLN A N 1
ATOM 1678 C CA . GLN A 1 205 ? 4.016 32.031 1.968 1 67.25 205 GLN A CA 1
ATOM 1679 C C . GLN A 1 205 ? 4.055 31.438 0.567 1 67.25 205 GLN A C 1
ATOM 1681 O O . GLN A 1 205 ? 4.004 30.219 0.412 1 67.25 205 GLN A O 1
ATOM 1686 N N . LYS A 1 206 ? 4.223 32.312 -0.359 1 69 206 LYS A N 1
ATOM 1687 C CA . LYS A 1 206 ? 4.227 31.844 -1.746 1 69 206 LYS A CA 1
ATOM 1688 C C . LYS A 1 206 ? 5.477 31.016 -2.049 1 69 206 LYS A C 1
ATOM 1690 O O . LYS A 1 206 ? 5.406 30.016 -2.762 1 69 206 LYS A O 1
ATOM 1695 N N . TYR A 1 207 ? 6.602 31.406 -1.439 1 74.38 207 TYR A N 1
ATOM 1696 C CA . TYR A 1 207 ? 7.867 30.75 -1.768 1 74.38 207 TYR A CA 1
ATOM 1697 C C . TYR A 1 207 ? 8.359 29.906 -0.606 1 74.38 207 TYR A C 1
ATOM 1699 O O . TYR A 1 207 ? 9.57 29.766 -0.396 1 74.38 207 TYR A O 1
ATOM 1707 N N . GLU A 1 208 ? 7.488 29.484 0.134 1 73.75 208 GLU A N 1
ATOM 1708 C CA . GLU A 1 208 ? 7.82 28.719 1.328 1 73.75 208 GLU A CA 1
ATOM 1709 C C . GLU A 1 208 ? 8.656 27.484 0.978 1 73.75 208 GLU A C 1
ATOM 1711 O O . GLU A 1 208 ? 9.648 27.203 1.642 1 73.75 208 GLU A O 1
ATOM 1716 N N . ILE A 1 209 ? 8.328 26.812 -0.074 1 73.12 209 ILE A N 1
ATOM 1717 C CA . ILE A 1 209 ? 9.031 25.594 -0.47 1 73.12 209 ILE A CA 1
ATOM 1718 C C . ILE A 1 209 ? 10.445 25.938 -0.926 1 73.12 209 ILE A C 1
ATOM 1720 O O . ILE A 1 209 ? 11.406 25.25 -0.582 1 73.12 209 ILE A O 1
ATOM 1724 N N . HIS A 1 210 ? 10.586 27.094 -1.629 1 75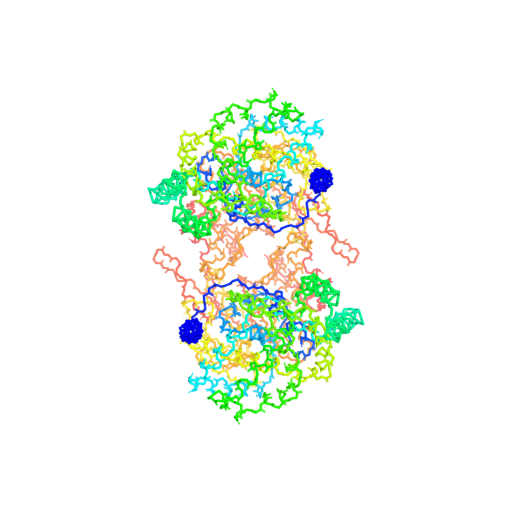.62 210 HIS A N 1
ATOM 1725 C CA . HIS A 1 210 ? 11.891 27.531 -2.096 1 75.62 210 HIS A CA 1
ATOM 1726 C C . HIS A 1 210 ? 12.812 27.875 -0.924 1 75.62 210 HIS A C 1
ATOM 1728 O O . HIS A 1 210 ? 13.984 27.516 -0.922 1 75.62 210 HIS A O 1
ATOM 1734 N N . LEU A 1 211 ? 12.211 28.438 0.011 1 76.69 211 LEU A N 1
ATOM 1735 C CA . LEU A 1 211 ? 12.992 28.828 1.179 1 76.69 211 LEU A CA 1
ATOM 1736 C C . LEU A 1 211 ? 13.414 27.609 1.989 1 76.69 211 LEU A C 1
ATOM 1738 O O . LEU A 1 211 ? 14.531 27.562 2.504 1 76.69 211 LEU A O 1
ATOM 1742 N N . GLU A 1 212 ? 12.602 26.656 2.016 1 78.56 212 GLU A N 1
ATOM 1743 C CA . GLU A 1 212 ? 12.922 25.438 2.746 1 78.56 212 GLU A CA 1
ATOM 1744 C C . GLU A 1 212 ? 14.039 24.656 2.061 1 78.56 212 GLU A C 1
ATOM 1746 O O . GLU A 1 212 ? 14.906 24.094 2.727 1 78.56 212 GLU A O 1
ATOM 1751 N N . LEU A 1 213 ? 14.008 24.672 0.815 1 81.12 213 LEU A N 1
ATOM 1752 C CA . LEU A 1 213 ? 15.047 23.984 0.065 1 81.12 213 LEU A CA 1
ATOM 1753 C C . LEU A 1 213 ? 16.406 24.656 0.263 1 81.12 213 LEU A C 1
ATOM 1755 O O . LEU A 1 213 ? 17.422 23.969 0.404 1 81.12 213 LEU A O 1
ATOM 1759 N N . MET A 1 214 ? 16.328 25.938 0.334 1 81.44 214 MET A N 1
ATOM 1760 C CA . MET A 1 214 ? 17.578 26.656 0.545 1 81.44 214 MET A CA 1
ATOM 1761 C C . MET A 1 214 ? 18.109 26.422 1.96 1 81.44 214 MET A C 1
ATOM 1763 O O . MET A 1 214 ? 19.312 26.375 2.178 1 81.44 214 MET A O 1
ATOM 1767 N N . GLU A 1 215 ? 17.219 26.297 2.771 1 83.5 215 GLU A N 1
ATOM 1768 C CA . GLU A 1 215 ? 17.625 25.953 4.129 1 83.5 215 GLU A CA 1
ATOM 1769 C C . GLU A 1 215 ? 18.297 24.594 4.164 1 83.5 215 GLU A C 1
ATOM 1771 O O . GLU A 1 215 ? 19.266 24.391 4.906 1 83.5 215 GLU A O 1
ATOM 1776 N N . SER A 1 216 ? 17.812 23.719 3.34 1 88.69 216 SER A N 1
ATOM 1777 C CA . SER A 1 216 ? 18.406 22.391 3.262 1 88.69 216 SER A CA 1
ATOM 1778 C C . SER A 1 216 ? 19.797 22.453 2.639 1 88.69 216 SER A C 1
ATOM 1780 O O . SER A 1 216 ? 20.703 21.734 3.068 1 88.69 216 SER A O 1
ATOM 1782 N N . VAL A 1 217 ? 19.906 23.312 1.681 1 89.44 217 VAL A N 1
ATOM 1783 C CA . VAL A 1 217 ? 21.219 23.5 1.054 1 89.44 217 VAL A CA 1
ATOM 1784 C C . VAL A 1 217 ? 22.203 24.031 2.08 1 89.44 217 VAL A C 1
ATOM 1786 O O . VAL A 1 217 ? 23.312 23.5 2.225 1 89.44 217 VAL A O 1
ATOM 1789 N N . ARG A 1 218 ? 21.75 25.016 2.736 1 88.5 218 ARG A N 1
ATOM 1790 C CA . ARG A 1 218 ? 22.594 25.594 3.77 1 88.5 218 ARG A CA 1
ATOM 1791 C C . ARG A 1 218 ? 22.938 24.547 4.836 1 88.5 218 ARG A C 1
ATOM 1793 O O . ARG A 1 218 ? 24.094 24.453 5.262 1 88.5 218 ARG A O 1
ATOM 1800 N N . GLY A 1 219 ? 21.922 23.844 5.211 1 91.5 219 GLY A N 1
ATOM 1801 C CA . GLY A 1 219 ? 22.125 22.812 6.223 1 91.5 219 GLY A CA 1
ATOM 1802 C C . GLY A 1 219 ? 23.141 21.766 5.82 1 91.5 219 GLY A C 1
ATOM 1803 O O . GLY A 1 219 ? 23.953 21.344 6.637 1 91.5 219 GLY A O 1
ATOM 1804 N N . LEU A 1 220 ? 23.141 21.406 4.633 1 94.19 220 LEU A N 1
ATOM 1805 C CA . LEU A 1 220 ? 24.078 20.406 4.129 1 94.19 220 LEU A CA 1
ATOM 1806 C C . LEU A 1 220 ? 25.5 20.938 4.133 1 94.19 220 LEU A C 1
ATOM 1808 O O . LEU A 1 220 ? 26.438 20.234 4.559 1 94.19 220 LEU A O 1
ATOM 1812 N N . ILE A 1 221 ? 25.688 22.141 3.648 1 93.12 221 ILE A N 1
ATOM 1813 C CA . ILE A 1 221 ? 27.016 22.75 3.617 1 93.12 221 ILE A CA 1
ATOM 1814 C C . ILE A 1 221 ? 27.531 22.938 5.043 1 93.12 221 ILE A C 1
ATOM 1816 O O . ILE A 1 221 ? 28.688 22.609 5.34 1 93.12 221 ILE A O 1
ATOM 1820 N N . TYR A 1 222 ? 26.609 23.359 5.848 1 92.56 222 TYR A N 1
ATOM 1821 C CA . TYR A 1 222 ? 26.969 23.578 7.242 1 92.56 222 TYR A CA 1
ATOM 1822 C C . TYR A 1 222 ? 27.375 22.266 7.91 1 92.56 222 TYR A C 1
ATOM 1824 O O . TYR A 1 222 ? 28.406 22.203 8.586 1 92.56 222 TYR A O 1
ATOM 1832 N N . THR A 1 223 ? 26.625 21.266 7.719 1 94.62 223 THR A N 1
ATOM 1833 C CA . THR A 1 223 ? 26.922 19.969 8.297 1 94.62 223 THR A CA 1
ATOM 1834 C C . THR A 1 223 ? 28.234 19.406 7.738 1 94.62 223 THR A C 1
ATOM 1836 O O . THR A 1 223 ? 29.047 18.875 8.484 1 94.62 223 THR A O 1
ATOM 1839 N N . GLY A 1 224 ? 28.422 19.547 6.434 1 94.88 224 GLY A N 1
ATOM 1840 C CA . GLY A 1 224 ? 29.688 19.156 5.844 1 94.88 224 GLY A CA 1
ATOM 1841 C C . GLY A 1 224 ? 30.875 19.828 6.496 1 94.88 224 GLY A C 1
ATOM 1842 O O . GLY A 1 224 ? 31.906 19.188 6.742 1 94.88 224 GLY A O 1
ATOM 1843 N N . ARG A 1 225 ? 30.719 21.047 6.781 1 92.75 225 ARG A N 1
ATOM 1844 C CA . ARG A 1 225 ? 31.797 21.812 7.426 1 92.75 225 ARG A CA 1
ATOM 1845 C C . ARG A 1 225 ? 32 21.344 8.859 1 92.75 225 ARG A C 1
ATOM 1847 O O . ARG A 1 225 ? 33.156 21.141 9.289 1 92.75 225 ARG A O 1
ATOM 1854 N N . GLU A 1 226 ? 30.953 21.125 9.578 1 92.44 226 GLU A N 1
ATOM 1855 C CA . GLU A 1 226 ? 31.031 20.719 10.977 1 92.44 226 GLU A CA 1
ATOM 1856 C C . GLU A 1 226 ? 31.656 19.344 11.117 1 92.44 226 GLU A C 1
ATOM 1858 O O . GLU A 1 226 ? 32.312 19.047 12.117 1 92.44 226 GLU A O 1
ATOM 1863 N N . LEU A 1 227 ? 31.5 18.516 10.117 1 93.62 227 LEU A N 1
ATOM 1864 C CA . LEU A 1 227 ? 32.031 17.156 10.156 1 93.62 227 LEU A CA 1
ATOM 1865 C C . LEU A 1 227 ? 33.531 17.156 9.969 1 93.62 227 LEU A C 1
ATOM 1867 O O . LEU A 1 227 ? 34.188 16.172 10.273 1 93.62 227 LEU A O 1
ATOM 1871 N N . THR A 1 228 ? 34.031 18.234 9.461 1 91.5 228 THR A N 1
ATOM 1872 C CA . THR A 1 228 ? 35.469 18.328 9.242 1 91.5 228 THR A CA 1
ATOM 1873 C C . THR A 1 228 ? 36.156 18.938 10.469 1 91.5 228 THR A C 1
ATOM 1875 O O . THR A 1 228 ? 37.406 18.906 10.562 1 91.5 228 THR A O 1
ATOM 1878 N N . LYS A 1 229 ? 35.375 19.359 11.43 1 87.19 229 LYS A N 1
ATOM 1879 C CA . LYS A 1 229 ? 35.938 20.047 12.586 1 87.19 229 LYS A CA 1
ATOM 1880 C C . LYS A 1 229 ? 35.844 19.188 13.844 1 87.19 229 LYS A C 1
ATOM 1882 O O . LYS A 1 229 ? 35.062 18.25 13.898 1 87.19 229 LYS A O 1
ATOM 1887 N N . GLY A 1 230 ? 36.781 19.531 14.812 1 77.69 230 GLY A N 1
ATOM 1888 C CA . GLY A 1 230 ? 36.688 18.953 16.141 1 77.69 230 GLY A CA 1
ATOM 1889 C C . GLY A 1 230 ? 37.094 17.5 16.203 1 77.69 230 GLY A C 1
ATOM 1890 O O . GLY A 1 230 ? 38.031 17.078 15.516 1 77.69 230 GLY A O 1
ATOM 1891 N N . THR A 1 231 ? 36.375 16.812 17.031 1 72.31 231 THR A N 1
ATOM 1892 C CA . THR A 1 231 ? 36.594 15.391 17.234 1 72.31 231 THR A CA 1
ATOM 1893 C C . THR A 1 231 ? 36.156 14.594 16.016 1 72.31 231 THR A C 1
ATOM 1895 O O . THR A 1 231 ? 36.688 13.523 15.734 1 72.31 231 THR A O 1
ATOM 1898 N N . SER A 1 232 ? 35.219 15.195 15.273 1 72.38 232 SER A N 1
ATOM 1899 C CA . SER A 1 232 ? 34.75 14.5 14.078 1 72.38 232 SER A CA 1
ATOM 1900 C C . SER A 1 232 ? 35.719 14.711 12.906 1 72.38 232 SER A C 1
ATOM 1902 O O . SER A 1 232 ? 35.469 14.18 11.812 1 72.38 232 SER A O 1
ATOM 1904 N N . GLY A 1 233 ? 36.75 15.375 13.141 1 80.94 233 GLY A N 1
ATOM 1905 C CA . GLY A 1 233 ? 37.688 15.727 12.078 1 80.94 233 GLY A CA 1
ATOM 1906 C C . GLY A 1 233 ? 38.656 14.609 11.75 1 80.94 233 GLY A C 1
ATOM 1907 O O . GLY A 1 233 ? 39.375 14.688 10.766 1 80.94 233 GLY A O 1
ATOM 1908 N N . GLY A 1 234 ? 38.594 13.539 12.562 1 86.12 234 GLY A N 1
ATOM 1909 C CA . GLY A 1 234 ? 39.469 12.406 12.297 1 86.12 234 GLY A CA 1
ATOM 1910 C C . GLY A 1 234 ? 39.188 11.719 10.984 1 86.12 234 GLY A C 1
ATOM 1911 O O . GLY A 1 234 ? 40.094 11.359 10.242 1 86.12 234 GLY A O 1
ATOM 1912 N N . TYR A 1 235 ? 37.906 11.633 10.727 1 91.5 235 TYR A N 1
ATOM 1913 C CA . TYR A 1 235 ? 37.5 11.031 9.477 1 91.5 235 TYR A CA 1
ATOM 1914 C C . TYR A 1 235 ? 38 11.828 8.281 1 91.5 235 TYR A C 1
ATOM 1916 O O . TYR A 1 235 ? 38.531 11.25 7.332 1 91.5 235 TYR A O 1
ATOM 1924 N N . GLU A 1 236 ? 37.906 13.102 8.367 1 90 236 GLU A N 1
ATOM 1925 C CA . GLU A 1 236 ? 38.375 13.969 7.289 1 90 236 GLU A CA 1
ATOM 1926 C C . GLU A 1 236 ? 39.906 13.93 7.168 1 90 236 GLU A C 1
ATOM 1928 O O . GLU A 1 236 ? 40.438 13.984 6.062 1 90 236 GLU A O 1
ATOM 1933 N N . LYS A 1 237 ? 40.562 13.836 8.219 1 89 237 LYS A N 1
ATOM 1934 C CA . LYS A 1 237 ? 42.031 13.758 8.203 1 89 237 LYS A CA 1
ATOM 1935 C C . LYS A 1 237 ? 42.5 12.484 7.5 1 89 237 LYS A C 1
ATOM 1937 O O . LYS A 1 237 ? 43.469 12.5 6.77 1 89 237 LYS A O 1
ATOM 1942 N N . ARG A 1 238 ? 41.75 11.508 7.676 1 90.62 238 ARG A N 1
ATOM 1943 C CA . ARG A 1 238 ? 42.125 10.211 7.121 1 90.62 238 ARG A CA 1
ATOM 1944 C C . ARG A 1 238 ? 41.75 10.109 5.648 1 90.62 238 ARG A C 1
ATOM 1946 O O . ARG A 1 238 ? 42.531 9.633 4.824 1 90.62 238 ARG A O 1
ATOM 1953 N N . PHE A 1 239 ? 40.562 10.602 5.316 1 91 239 PHE A N 1
ATOM 1954 C CA . PHE A 1 239 ? 40.062 10.359 3.969 1 91 239 PHE A CA 1
ATOM 1955 C C . PHE A 1 239 ? 40.062 11.641 3.152 1 91 239 PHE A C 1
ATOM 1957 O O . PHE A 1 239 ? 40.156 11.609 1.925 1 91 239 PHE A O 1
ATOM 1964 N N . GLY A 1 240 ? 40 12.82 3.725 1 83.62 240 GLY A N 1
ATOM 1965 C CA . GLY A 1 240 ? 40.219 14.148 3.164 1 83.62 240 GLY A CA 1
ATOM 1966 C C . GLY A 1 240 ? 39.375 14.43 1.938 1 83.62 240 GLY A C 1
ATOM 1967 O O . GLY A 1 240 ? 39.875 14.953 0.942 1 83.62 240 GLY A O 1
ATOM 1968 N N . GLU A 1 241 ? 38.062 14.211 1.924 1 87.5 241 GLU A N 1
ATOM 1969 C CA . GLU A 1 241 ? 37.281 14.375 0.712 1 87.5 241 GLU A CA 1
ATOM 1970 C C . GLU A 1 241 ? 36.25 15.5 0.872 1 87.5 241 GLU A C 1
ATOM 1972 O O . GLU A 1 241 ? 35.906 16.172 -0.102 1 87.5 241 GLU A O 1
ATOM 1977 N N . ILE A 1 242 ? 35.906 15.852 2.072 1 91.62 242 ILE A N 1
ATOM 1978 C CA . ILE A 1 242 ? 34.75 16.734 2.283 1 91.62 242 ILE A CA 1
ATOM 1979 C C . ILE A 1 242 ? 35.25 18.188 2.348 1 91.62 242 ILE A C 1
ATOM 1981 O O . ILE A 1 242 ? 34.625 19.078 1.759 1 91.62 242 ILE A O 1
ATOM 1985 N N . SER A 1 243 ? 36.406 18.453 2.955 1 91.5 243 SER A N 1
ATOM 1986 C CA . SER A 1 243 ? 36.906 19.781 3.277 1 91.5 243 SER A CA 1
ATOM 1987 C C . SER A 1 243 ? 37.125 20.609 2.016 1 91.5 243 SER A C 1
ATOM 1989 O O . SER A 1 243 ? 36.781 21.797 1.973 1 91.5 243 SER A O 1
ATOM 1991 N N . MET A 1 244 ? 37.594 19.969 1.028 1 91.5 244 MET A N 1
ATOM 1992 C CA . MET A 1 244 ? 37.906 20.672 -0.209 1 91.5 244 MET A CA 1
ATOM 1993 C C . MET A 1 244 ? 36.656 21.234 -0.861 1 91.5 244 MET A C 1
ATOM 1995 O O . MET A 1 244 ? 36.625 22.375 -1.311 1 91.5 244 MET A O 1
ATOM 1999 N N . HIS A 1 245 ? 35.688 20.516 -0.824 1 93.44 245 HIS A N 1
ATOM 2000 C CA . HIS A 1 245 ? 34.438 20.922 -1.499 1 93.44 245 HIS A CA 1
ATOM 2001 C C . HIS A 1 245 ? 33.656 21.906 -0.648 1 93.44 245 HIS A C 1
ATOM 2003 O O . HIS A 1 245 ? 33.031 22.844 -1.177 1 93.44 245 HIS A O 1
ATOM 2009 N N . VAL A 1 246 ? 33.719 21.734 0.631 1 93.31 246 VAL A N 1
ATOM 2010 C CA . VAL A 1 246 ? 33 22.641 1.534 1 93.31 246 VAL A CA 1
ATOM 2011 C C . VAL A 1 246 ? 33.656 24.016 1.483 1 93.31 246 VAL A C 1
ATOM 2013 O O . VAL A 1 246 ? 32.938 25.031 1.525 1 93.31 246 VAL A O 1
ATOM 2016 N N . ALA A 1 247 ? 34.906 24.062 1.361 1 91.62 247 ALA A N 1
ATOM 2017 C CA . ALA A 1 247 ? 35.625 25.328 1.31 1 91.62 247 ALA A CA 1
ATOM 2018 C C . ALA A 1 247 ? 35.219 26.156 0.094 1 91.62 247 ALA A C 1
ATOM 2020 O O . ALA A 1 247 ? 35.125 27.391 0.168 1 91.62 247 ALA A O 1
ATOM 2021 N N . GLN A 1 248 ? 34.906 25.531 -0.944 1 92.25 248 GLN A N 1
ATOM 2022 C CA . GLN A 1 248 ? 34.5 26.219 -2.17 1 92.25 248 GLN A CA 1
ATOM 2023 C C . GLN A 1 248 ? 33.094 26.781 -2.049 1 92.25 248 GLN A C 1
ATOM 2025 O O . GLN A 1 248 ? 32.719 27.703 -2.789 1 92.25 248 GLN A O 1
ATOM 2030 N N . LEU A 1 249 ? 32.375 26.328 -1.051 1 92.12 249 LEU A N 1
ATOM 2031 C CA . LEU A 1 249 ? 30.984 26.719 -0.927 1 92.12 249 LEU A CA 1
ATOM 2032 C C . LEU A 1 249 ? 30.781 27.672 0.247 1 92.12 249 LEU A C 1
ATOM 2034 O O . LEU A 1 249 ? 29.656 27.984 0.623 1 92.12 249 LEU A O 1
ATOM 2038 N N . GLY A 1 250 ? 31.781 28.125 0.834 1 87.88 250 GLY A N 1
ATOM 2039 C CA . GLY A 1 250 ? 31.734 28.953 2.027 1 87.88 250 GLY A CA 1
ATOM 2040 C C . GLY A 1 250 ? 30.969 30.25 1.817 1 87.88 250 GLY A C 1
ATOM 2041 O O . GLY A 1 250 ? 30.141 30.641 2.65 1 87.88 250 GLY A O 1
ATOM 2042 N N . GLU A 1 251 ? 31.188 30.891 0.724 1 85 251 GLU A N 1
ATOM 2043 C CA . GLU A 1 251 ? 30.531 32.156 0.431 1 85 251 GLU A CA 1
ATOM 2044 C C . GLU A 1 251 ? 29.031 31.969 0.233 1 85 251 GLU A C 1
ATOM 2046 O O . GLU A 1 251 ? 28.219 32.781 0.71 1 85 251 GLU A O 1
ATOM 2051 N N . ALA A 1 252 ? 28.766 30.906 -0.486 1 83.31 252 ALA A N 1
ATOM 2052 C CA . ALA A 1 252 ? 27.359 30.625 -0.708 1 83.31 252 ALA A CA 1
ATOM 2053 C C . ALA A 1 252 ? 26.641 30.344 0.611 1 83.31 252 ALA A C 1
ATOM 2055 O O . ALA A 1 252 ? 25.516 30.797 0.815 1 83.31 252 ALA A O 1
ATOM 2056 N N . GLU A 1 253 ? 27.234 29.641 1.49 1 86.62 253 GLU A N 1
ATOM 2057 C CA . GLU A 1 253 ? 26.641 29.328 2.789 1 86.62 253 GLU A CA 1
ATOM 2058 C C . GLU A 1 253 ? 26.391 30.594 3.602 1 86.62 253 GLU A C 1
ATOM 2060 O O . GLU A 1 253 ? 25.344 30.719 4.246 1 86.62 253 GLU A O 1
ATOM 2065 N N . LYS A 1 254 ? 27.297 31.531 3.602 1 81.88 254 LYS A N 1
ATOM 2066 C CA . LYS A 1 254 ? 27.156 32.781 4.34 1 81.88 254 LYS A CA 1
ATOM 2067 C C . LYS A 1 2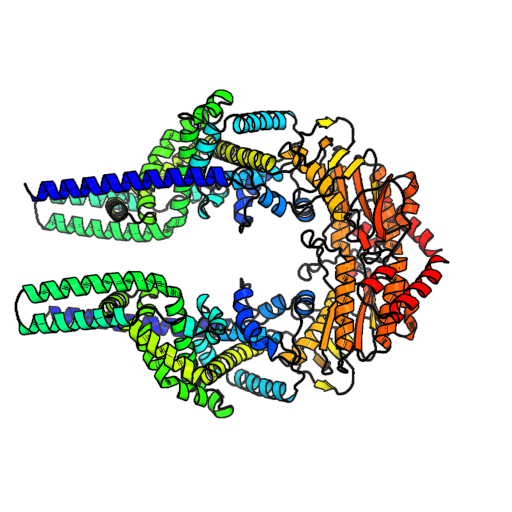54 ? 25.969 33.594 3.828 1 81.88 254 LYS A C 1
ATOM 2069 O O . LYS A 1 254 ? 25.203 34.156 4.621 1 81.88 254 LYS A O 1
ATOM 2074 N N . ARG A 1 255 ? 25.828 33.594 2.607 1 77.25 255 ARG A N 1
ATOM 2075 C CA . ARG A 1 255 ? 24.719 34.312 2.002 1 77.25 255 ARG A CA 1
ATOM 2076 C C . ARG A 1 255 ? 23.375 33.688 2.324 1 77.25 255 ARG A C 1
ATOM 2078 O O . ARG A 1 255 ? 22.391 34.375 2.58 1 77.25 255 ARG A O 1
ATOM 2085 N N . LEU A 1 256 ? 23.422 32.375 2.326 1 78.44 256 LEU A N 1
ATOM 2086 C CA . LEU A 1 256 ? 22.188 31.656 2.627 1 78.44 256 LEU A CA 1
ATOM 2087 C C . LEU A 1 256 ? 21.812 31.812 4.098 1 78.44 256 LEU A C 1
ATOM 2089 O O . LEU A 1 256 ? 20.641 31.891 4.438 1 78.44 256 LEU A O 1
ATOM 2093 N N . ARG A 1 257 ? 22.797 31.797 4.93 1 76.25 257 ARG A N 1
ATOM 2094 C CA . ARG A 1 257 ? 22.547 31.969 6.359 1 76.25 257 ARG A CA 1
ATOM 2095 C C . ARG A 1 257 ? 21.859 33.312 6.641 1 76.25 257 ARG A C 1
ATOM 2097 O O . ARG A 1 257 ? 20.922 33.375 7.441 1 76.25 257 ARG A O 1
ATOM 2104 N N . LYS A 1 258 ? 22.266 34.219 6.016 1 65.69 258 LYS A N 1
ATOM 2105 C CA . LYS A 1 258 ? 21.672 35.562 6.18 1 65.69 258 LYS A CA 1
ATOM 2106 C C . LYS A 1 258 ? 20.25 35.594 5.664 1 65.69 258 LYS A C 1
ATOM 2108 O O . LYS A 1 258 ? 19.391 36.25 6.238 1 65.69 258 LYS A O 1
ATOM 2113 N N . ALA A 1 259 ? 20.156 34.688 4.656 1 63.06 259 ALA A N 1
ATOM 2114 C CA . ALA A 1 259 ? 18.828 34.656 4.035 1 63.06 259 ALA A CA 1
ATOM 2115 C C . ALA A 1 259 ? 17.859 33.844 4.863 1 63.06 259 ALA A C 1
ATOM 2117 O O . ALA A 1 259 ? 16.656 34.094 4.867 1 63.06 259 ALA A O 1
ATOM 2118 N N . THR A 1 260 ? 18.375 32.594 5.551 1 58.69 260 THR A N 1
ATOM 2119 C CA . THR A 1 260 ? 17.5 31.641 6.207 1 58.69 260 THR A CA 1
ATOM 2120 C C . THR A 1 260 ? 17.406 31.922 7.703 1 58.69 260 THR A C 1
ATOM 2122 O O . THR A 1 260 ? 16.531 31.391 8.391 1 58.69 260 THR A O 1
ATOM 2125 N N . VAL A 1 261 ? 18.594 32.281 8.43 1 49.62 261 VAL A N 1
ATOM 2126 C CA . VAL A 1 261 ? 18.625 32.5 9.875 1 49.62 261 VAL A CA 1
ATOM 2127 C C . VAL A 1 261 ? 17.25 32.906 10.367 1 49.62 261 VAL A C 1
ATOM 2129 O O . VAL A 1 261 ? 16.844 32.531 11.477 1 49.62 261 VAL A O 1
ATOM 2132 N N . ARG A 1 262 ? 16.469 33.375 9.578 1 47.03 262 ARG A N 1
ATOM 2133 C CA . ARG A 1 262 ? 15.273 34.062 10.062 1 47.03 262 ARG A CA 1
ATOM 2134 C C . ARG A 1 262 ? 14.125 33.062 10.242 1 47.03 262 ARG A C 1
ATOM 2136 O O . ARG A 1 262 ? 13.211 33.312 11.039 1 47.03 262 ARG A O 1
ATOM 2143 N N . ARG A 1 263 ? 14.203 31.922 9.562 1 44.81 263 ARG A N 1
ATOM 2144 C CA . ARG A 1 263 ? 13.07 31.016 9.625 1 44.81 263 ARG A CA 1
ATOM 2145 C C . ARG A 1 263 ? 13.125 30.141 10.875 1 44.81 263 ARG A C 1
ATOM 2147 O O . ARG A 1 263 ? 12.086 29.703 11.383 1 44.81 263 ARG A O 1
ATOM 2154 N N . GLN A 1 264 ? 14.312 29.609 11.188 1 43.94 264 GLN A N 1
ATOM 2155 C CA . GLN A 1 264 ? 14.336 28.641 12.281 1 43.94 264 GLN A CA 1
ATOM 2156 C C . GLN A 1 264 ? 13.758 29.234 13.562 1 43.94 264 GLN A C 1
ATOM 2158 O O . GLN A 1 264 ? 13.359 28.5 14.469 1 43.94 264 GLN A O 1
ATOM 2163 N N . ALA A 1 265 ? 13.75 30.453 13.672 1 39.28 265 ALA A N 1
ATOM 2164 C CA . ALA A 1 265 ? 13.227 31.109 14.867 1 39.28 265 ALA A CA 1
ATOM 2165 C C . ALA A 1 265 ? 11.742 30.812 15.039 1 39.28 265 ALA A C 1
ATOM 2167 O O . ALA A 1 265 ? 11.25 30.703 16.172 1 39.28 265 ALA A O 1
ATOM 2168 N N . GLY A 1 266 ? 11.023 30.672 14.055 1 39.5 266 GLY A N 1
ATOM 2169 C CA . GLY A 1 266 ? 9.586 30.469 14.117 1 39.5 266 GLY A CA 1
ATOM 2170 C C . GLY A 1 266 ? 9.195 29.078 14.602 1 39.5 266 GLY A C 1
ATOM 2171 O O . GLY A 1 266 ? 8.203 28.922 15.305 1 39.5 266 GLY A O 1
ATOM 2172 N N . MET A 1 267 ? 9.789 28.094 14.109 1 40.53 267 MET A N 1
ATOM 2173 C CA . MET A 1 267 ? 9.398 26.734 14.414 1 40.53 267 MET A CA 1
ATOM 2174 C C . MET A 1 267 ? 9.688 26.391 15.875 1 40.53 267 MET A C 1
ATOM 2176 O O . MET A 1 267 ? 9.031 25.531 16.453 1 40.53 267 MET A O 1
ATOM 2180 N N . GLN A 1 268 ? 10.773 27.078 16.422 1 42.44 268 GLN A N 1
ATOM 2181 C CA . GLN A 1 268 ? 11.109 26.719 17.797 1 42.44 268 GLN A CA 1
ATOM 2182 C C . GLN A 1 268 ? 10.352 27.594 18.781 1 42.44 268 GLN A C 1
ATOM 2184 O O . GLN A 1 268 ? 10.641 27.562 19.984 1 42.44 268 GLN A O 1
ATOM 2189 N N . GLY A 1 269 ? 9.25 28.312 18.375 1 44.03 269 GLY A N 1
ATOM 2190 C CA . GLY A 1 269 ? 8.43 29.016 19.359 1 44.03 269 GLY A CA 1
ATOM 2191 C C . GLY A 1 269 ? 9.078 30.281 19.875 1 44.03 269 GLY A C 1
ATOM 2192 O O . GLY A 1 269 ? 8.672 30.797 20.922 1 44.03 269 GLY A O 1
ATOM 2193 N N . ASP A 1 270 ? 10.156 30.656 19.375 1 46.38 270 ASP A N 1
ATOM 2194 C CA . ASP A 1 270 ? 10.812 31.828 19.938 1 46.38 270 ASP A CA 1
ATOM 2195 C C . ASP A 1 270 ? 10.227 33.125 19.375 1 46.38 270 ASP A C 1
ATOM 2197 O O . ASP A 1 270 ? 10.383 33.406 18.188 1 46.38 270 ASP A O 1
ATOM 2201 N N . ALA A 1 271 ? 9.336 33.688 20.062 1 51.06 271 ALA A N 1
ATOM 2202 C CA . ALA A 1 271 ? 8.656 34.938 19.75 1 51.06 271 ALA A CA 1
ATOM 2203 C C . ALA A 1 271 ? 9.656 36 19.281 1 51.06 271 ALA A C 1
ATOM 2205 O O . ALA A 1 271 ? 9.367 36.781 18.359 1 51.06 271 ALA A O 1
ATOM 2206 N N . MET A 1 272 ? 10.805 35.969 19.812 1 53.59 272 MET A N 1
ATOM 2207 C CA . MET A 1 272 ? 11.82 36.969 19.438 1 53.59 272 MET A CA 1
ATOM 2208 C C . MET A 1 272 ? 12.32 36.719 18.016 1 53.59 272 MET A C 1
ATOM 2210 O O . MET A 1 272 ? 12.539 37.656 17.266 1 53.59 272 MET A O 1
ATOM 2214 N N . GLU A 1 273 ? 12.383 35.531 17.75 1 59.19 273 GLU A N 1
ATOM 2215 C CA . GLU A 1 273 ? 12.867 35.188 16.406 1 59.19 273 GLU A CA 1
ATOM 2216 C C . GLU A 1 273 ? 11.805 35.5 15.352 1 59.19 273 GLU A C 1
ATOM 2218 O O . GLU A 1 273 ? 12.125 35.938 14.242 1 59.19 273 GLU A O 1
ATOM 2223 N N . LEU A 1 274 ? 10.664 35.281 15.773 1 58.06 274 LEU A N 1
ATOM 2224 C CA . LEU A 1 274 ? 9.57 35.625 14.875 1 58.06 274 LEU A CA 1
ATOM 2225 C C . LEU A 1 274 ? 9.547 37.125 14.617 1 58.06 274 LEU A C 1
ATOM 2227 O O . LEU A 1 274 ? 9.367 37.562 13.477 1 58.06 274 LEU A O 1
ATOM 2231 N N . PHE A 1 275 ? 9.758 37.875 15.75 1 58.16 275 PHE A N 1
ATOM 2232 C CA . PHE A 1 275 ? 9.789 39.312 15.641 1 58.16 275 PHE A CA 1
ATOM 2233 C C . PHE A 1 275 ? 10.938 39.781 14.75 1 58.16 275 PHE A C 1
ATOM 2235 O O . PHE A 1 275 ? 10.75 40.625 13.875 1 58.16 275 PHE A O 1
ATOM 2242 N N . ALA A 1 276 ? 12.016 39.219 14.945 1 62 276 ALA A N 1
ATOM 2243 C CA . ALA A 1 276 ? 13.195 39.594 14.156 1 62 276 ALA A CA 1
ATOM 2244 C C . ALA A 1 276 ? 12.992 39.25 12.688 1 62 276 ALA A C 1
ATOM 2246 O O . ALA A 1 276 ? 13.406 40 11.805 1 62 276 ALA A O 1
ATOM 2247 N N . THR A 1 277 ? 12.297 38.219 12.477 1 67 277 THR A N 1
ATOM 2248 C CA . THR A 1 277 ? 12.039 37.75 11.117 1 67 277 THR A CA 1
ATOM 2249 C C . THR A 1 277 ? 11.172 38.75 10.367 1 67 277 THR A C 1
ATOM 2251 O O . THR A 1 277 ? 11.445 39.094 9.211 1 67 277 THR A O 1
ATOM 2254 N N . TYR A 1 278 ? 10.273 39.25 11.086 1 64.12 278 TYR A N 1
ATOM 2255 C CA . TYR A 1 278 ? 9.359 40.156 10.391 1 64.12 278 TYR A CA 1
ATOM 2256 C C . TYR A 1 278 ? 9.961 41.562 10.289 1 64.12 278 TYR A C 1
ATOM 2258 O O . TYR A 1 278 ? 9.695 42.281 9.328 1 64.12 278 TYR A O 1
ATOM 2266 N N . LEU A 1 279 ? 10.828 41.906 11.258 1 67.12 279 LEU A N 1
ATOM 2267 C CA . LEU A 1 279 ? 11.539 43.188 11.156 1 67.12 279 LEU A CA 1
ATOM 2268 C C . LEU A 1 279 ? 12.477 43.188 9.953 1 67.12 279 LEU A C 1
ATOM 2270 O O . LEU A 1 279 ? 12.5 44.156 9.18 1 67.12 279 LEU A O 1
ATOM 2274 N N . THR A 1 280 ? 13.148 42.156 9.82 1 72.19 280 THR A N 1
ATOM 2275 C CA . THR A 1 280 ? 14.062 42.031 8.688 1 72.19 280 THR A CA 1
ATOM 2276 C C . THR A 1 280 ? 13.289 41.75 7.402 1 72.19 280 THR A C 1
ATOM 2278 O O . THR A 1 280 ? 13.727 42.094 6.312 1 72.19 280 THR A O 1
ATOM 2281 N N . GLY A 1 281 ? 12.211 41.062 7.633 1 74.62 281 GLY A N 1
ATOM 2282 C CA . GLY A 1 281 ? 11.367 40.781 6.484 1 74.62 281 GLY A CA 1
ATOM 2283 C C . GLY A 1 281 ? 10.883 42.031 5.766 1 74.62 281 GLY A C 1
ATOM 2284 O O . GLY A 1 281 ? 10.805 42.031 4.535 1 74.62 281 GLY A O 1
ATOM 2285 N N . ALA A 1 282 ? 10.727 43.062 6.598 1 73.06 282 ALA A N 1
ATOM 2286 C CA . ALA A 1 282 ? 10.25 44.312 6.02 1 73.06 282 ALA A CA 1
ATOM 2287 C C . ALA A 1 282 ? 11.289 44.906 5.082 1 73.06 282 ALA A C 1
ATOM 2289 O O . ALA A 1 282 ? 10.953 45.719 4.203 1 73.06 282 ALA A O 1
ATOM 2290 N N . THR A 1 283 ? 12.531 44.594 5.234 1 77.38 283 THR A N 1
ATOM 2291 C CA . THR A 1 283 ? 13.586 45.094 4.352 1 77.38 283 THR A CA 1
ATOM 2292 C C . THR A 1 283 ? 13.609 44.312 3.043 1 77.38 283 THR A C 1
ATOM 2294 O O . THR A 1 283 ? 14.25 44.719 2.076 1 77.38 283 THR A O 1
ATOM 2297 N N . LEU A 1 284 ? 12.961 43.219 2.922 1 74.62 284 LEU A N 1
ATOM 2298 C CA . LEU A 1 284 ? 12.859 42.344 1.764 1 74.62 284 LEU A CA 1
ATOM 2299 C C . LEU A 1 284 ? 14.234 41.844 1.328 1 74.62 284 LEU A C 1
ATOM 2301 O O . LEU A 1 284 ? 14.406 41.406 0.191 1 74.62 284 LEU A O 1
ATOM 2305 N N . ILE A 1 285 ? 15.234 42.031 2.195 1 75.19 285 ILE A N 1
ATOM 2306 C CA . ILE A 1 285 ? 16.609 41.625 1.901 1 75.19 285 ILE A CA 1
ATOM 2307 C C . ILE A 1 285 ? 16.672 40.125 1.686 1 75.19 285 ILE A C 1
ATOM 2309 O O . ILE A 1 285 ? 17.484 39.625 0.902 1 75.19 285 ILE A O 1
ATOM 2313 N N . ASP A 1 286 ? 15.773 39.375 2.285 1 74.19 286 ASP A N 1
ATOM 2314 C CA . ASP A 1 286 ? 15.742 37.938 2.203 1 74.19 286 ASP A CA 1
ATOM 2315 C C . ASP A 1 286 ? 15.562 37.469 0.759 1 74.19 286 ASP A C 1
ATOM 2317 O O . ASP A 1 286 ? 16.203 36.5 0.328 1 74.19 286 ASP A O 1
ATOM 2321 N N . PHE A 1 287 ? 14.859 38.219 -0.009 1 75.06 287 PHE A N 1
ATOM 2322 C CA . PHE A 1 287 ? 14.555 37.781 -1.37 1 75.06 287 PHE A CA 1
ATOM 2323 C C . PHE A 1 287 ? 15.711 38.125 -2.311 1 75.06 287 PHE A C 1
ATOM 2325 O O . PHE A 1 287 ? 16.016 37.312 -3.211 1 75.06 287 PHE A O 1
ATOM 2332 N N . THR A 1 288 ? 16.375 39.219 -2.061 1 76.12 288 THR A N 1
ATOM 2333 C CA . THR A 1 288 ? 17.516 39.562 -2.896 1 76.12 288 THR A CA 1
ATOM 2334 C C . THR A 1 288 ? 18.719 38.656 -2.602 1 76.12 288 THR A C 1
ATOM 2336 O O . THR A 1 288 ? 19.422 38.25 -3.518 1 76.12 288 THR A O 1
ATOM 2339 N N . MET A 1 289 ? 18.875 38.438 -1.41 1 76.19 289 MET A N 1
ATOM 2340 C CA . MET A 1 289 ? 19.969 37.562 -1.012 1 76.19 289 MET A CA 1
ATOM 2341 C C . MET A 1 289 ? 19.719 36.125 -1.48 1 76.19 289 MET A C 1
ATOM 2343 O O . MET A 1 289 ? 20.656 35.438 -1.86 1 76.19 289 MET A O 1
ATOM 2347 N N . TYR A 1 290 ? 18.516 35.781 -1.526 1 78.06 290 TYR A N 1
ATOM 2348 C CA . TYR A 1 290 ? 18.125 34.469 -2.01 1 78.06 290 TYR A CA 1
ATOM 2349 C C . TYR A 1 290 ? 18.562 34.281 -3.457 1 78.06 290 TYR A C 1
ATOM 2351 O O . TYR A 1 290 ? 19.203 33.281 -3.787 1 78.06 290 TYR A O 1
ATOM 2359 N N . ASN A 1 291 ? 18.312 35.188 -4.285 1 80.12 291 ASN A N 1
ATOM 2360 C CA . ASN A 1 291 ? 18.656 35.062 -5.699 1 80.12 291 ASN A CA 1
ATOM 2361 C C . ASN A 1 291 ? 20.172 35.062 -5.906 1 80.12 291 ASN A C 1
ATOM 2363 O O . ASN A 1 291 ? 20.688 34.375 -6.785 1 80.12 291 ASN A O 1
ATOM 2367 N N . GLN A 1 292 ? 20.812 35.844 -5.125 1 81.69 292 GLN A N 1
ATOM 2368 C CA . GLN A 1 292 ? 22.266 35.844 -5.215 1 81.69 292 GLN A CA 1
ATOM 2369 C C . GLN A 1 292 ? 22.875 34.531 -4.789 1 81.69 292 GLN A C 1
ATOM 2371 O O . GLN A 1 292 ? 23.828 34.031 -5.406 1 81.69 292 GLN A O 1
ATOM 2376 N N . ALA A 1 293 ? 22.297 33.969 -3.77 1 80.94 293 ALA A N 1
ATOM 2377 C CA . ALA A 1 293 ? 22.766 32.656 -3.293 1 80.94 293 ALA A CA 1
ATOM 2378 C C . ALA A 1 293 ? 22.547 31.578 -4.348 1 80.94 293 ALA A C 1
ATOM 2380 O O . ALA A 1 293 ? 23.422 30.719 -4.562 1 80.94 293 ALA A O 1
ATOM 2381 N N . ILE A 1 294 ? 21.484 31.688 -5.031 1 82.19 294 ILE A N 1
ATOM 2382 C CA . ILE A 1 294 ? 21.156 30.719 -6.066 1 82.19 294 ILE A CA 1
ATOM 2383 C C . ILE A 1 294 ? 22.156 30.828 -7.219 1 82.19 294 ILE A C 1
ATOM 2385 O O . ILE A 1 294 ? 22.625 29.812 -7.742 1 82.19 294 ILE A O 1
ATOM 2389 N N . ARG A 1 295 ? 22.5 32 -7.543 1 83.62 295 ARG A N 1
ATOM 2390 C CA . ARG A 1 295 ? 23.453 32.219 -8.625 1 83.62 295 ARG A CA 1
ATOM 2391 C C . ARG A 1 295 ? 24.828 31.672 -8.242 1 83.62 295 ARG A C 1
ATOM 2393 O O . ARG A 1 295 ? 25.516 31.062 -9.07 1 83.62 295 ARG A O 1
ATOM 2400 N N . GLN A 1 296 ? 25.188 31.875 -7.059 1 84.69 296 GLN A N 1
ATOM 2401 C CA . GLN A 1 296 ? 26.484 31.375 -6.594 1 84.69 296 GLN A CA 1
ATOM 2402 C C . GLN A 1 296 ? 26.5 29.859 -6.535 1 84.69 296 GLN A C 1
ATOM 2404 O O . GLN A 1 296 ? 27.5 29.219 -6.895 1 84.69 296 GLN A O 1
ATOM 2409 N N . LEU A 1 297 ? 25.484 29.312 -6.062 1 85.25 297 LEU A N 1
ATOM 2410 C CA . LEU A 1 297 ? 25.375 27.875 -5.973 1 85.25 297 LEU A CA 1
ATOM 2411 C C . LEU A 1 297 ? 25.422 27.234 -7.359 1 85.25 297 LEU A C 1
ATOM 2413 O O . LEU A 1 297 ? 26.031 26.172 -7.539 1 85.25 297 LEU A O 1
ATOM 2417 N N . LYS A 1 298 ? 24.828 27.938 -8.258 1 87.5 298 LYS A N 1
ATOM 2418 C CA . LYS A 1 298 ? 24.844 27.438 -9.633 1 87.5 298 LYS A CA 1
ATOM 2419 C C . LYS A 1 298 ? 26.266 27.328 -10.164 1 87.5 298 LYS A C 1
ATOM 2421 O O . LYS A 1 298 ? 26.625 26.344 -10.82 1 87.5 298 LYS A O 1
ATOM 2426 N N . ARG A 1 299 ? 27.078 28.281 -9.852 1 87.62 299 ARG A N 1
ATOM 2427 C CA . ARG A 1 299 ? 28.453 28.312 -10.328 1 87.62 299 ARG A CA 1
ATOM 2428 C C . ARG A 1 299 ? 29.281 27.203 -9.688 1 87.62 299 ARG A C 1
ATOM 2430 O O . ARG A 1 299 ? 30.234 26.688 -10.289 1 87.62 299 ARG A O 1
ATOM 2437 N N . LYS A 1 300 ? 28.922 26.797 -8.531 1 90.62 300 LYS A N 1
ATOM 2438 C CA . LYS A 1 300 ? 29.688 25.797 -7.789 1 90.62 300 LYS A CA 1
ATOM 2439 C C . LYS A 1 300 ? 28.859 24.531 -7.562 1 90.62 300 LYS A C 1
ATOM 2441 O O . LYS A 1 300 ? 29.016 23.875 -6.535 1 90.62 300 LYS A O 1
ATOM 2446 N N . MET A 1 301 ? 28.109 24.25 -8.484 1 90.94 301 MET A N 1
ATOM 2447 C CA . MET A 1 301 ? 27.141 23.172 -8.344 1 90.94 301 MET A CA 1
ATOM 2448 C C . MET A 1 301 ? 27.859 21.828 -8.211 1 90.94 301 MET A C 1
ATOM 2450 O O . MET A 1 301 ? 27.406 20.953 -7.457 1 90.94 301 MET A O 1
ATOM 2454 N N . GLU A 1 302 ? 28.906 21.641 -8.898 1 91.69 302 GLU A N 1
ATOM 2455 C CA . GLU A 1 302 ? 29.641 20.375 -8.844 1 91.69 302 GLU A CA 1
ATOM 2456 C C . GLU A 1 302 ? 30.172 20.109 -7.445 1 91.69 302 GLU A C 1
ATOM 2458 O O . GLU A 1 302 ? 30.141 18.969 -6.973 1 91.69 302 GLU A O 1
ATOM 2463 N N . HIS A 1 303 ? 30.625 21.156 -6.844 1 93.56 303 HIS A N 1
ATOM 2464 C CA . HIS A 1 303 ? 31.109 21.016 -5.48 1 93.56 303 HIS A CA 1
ATOM 2465 C C . HIS A 1 303 ? 29.984 20.688 -4.512 1 93.56 303 HIS A C 1
ATOM 2467 O O . HIS A 1 303 ? 30.156 19.906 -3.582 1 93.56 303 HIS A O 1
ATOM 2473 N N . PHE A 1 304 ? 28.875 21.25 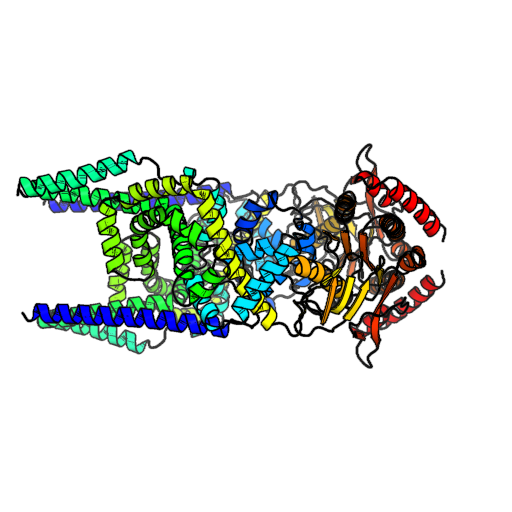-4.785 1 93.12 304 PHE A N 1
ATOM 2474 C CA . PHE A 1 304 ? 27.75 20.984 -3.912 1 93.12 304 PHE A CA 1
ATOM 2475 C C . PHE A 1 304 ? 27.281 19.547 -4.043 1 93.12 304 PHE A C 1
ATOM 2477 O O . PHE A 1 304 ? 27.016 18.875 -3.039 1 93.12 304 PHE A O 1
ATOM 2484 N N . LYS A 1 305 ? 27.25 19.094 -5.262 1 93.38 305 LYS A N 1
ATOM 2485 C CA . LYS A 1 305 ? 26.859 17.719 -5.5 1 93.38 305 LYS A CA 1
ATOM 2486 C C . LYS A 1 305 ? 27.797 16.75 -4.785 1 93.38 305 LYS A C 1
ATOM 2488 O O . LYS A 1 305 ? 27.344 15.727 -4.246 1 93.38 305 LYS A O 1
ATOM 2493 N N . LYS A 1 306 ? 29 17.078 -4.742 1 94.88 306 LYS A N 1
ATOM 2494 C CA . LYS A 1 306 ? 29.984 16.234 -4.066 1 94.88 306 LYS A CA 1
ATOM 2495 C C . LYS A 1 306 ? 29.781 16.25 -2.553 1 94.88 306 LYS A C 1
ATOM 2497 O O . LYS A 1 306 ? 29.906 15.227 -1.892 1 94.88 306 LYS A O 1
ATOM 2502 N N . VAL A 1 307 ? 29.5 17.422 -2.055 1 95.06 307 VAL A N 1
ATOM 2503 C CA . VAL A 1 307 ? 29.234 17.516 -0.623 1 95.06 307 VAL A CA 1
ATOM 2504 C C . VAL A 1 307 ? 28 16.703 -0.266 1 95.06 307 VAL A C 1
ATOM 2506 O O . VAL A 1 307 ? 28 15.969 0.728 1 95.06 307 VAL A O 1
ATOM 2509 N N . TYR A 1 308 ? 26.984 16.859 -1.087 1 95.81 308 TYR A N 1
ATOM 2510 C CA . TYR A 1 308 ? 25.766 16.078 -0.905 1 95.81 308 TYR A CA 1
ATOM 2511 C C . TYR A 1 308 ? 26.078 14.594 -0.833 1 95.81 308 TYR A C 1
ATOM 2513 O O . TYR A 1 308 ? 25.656 13.906 0.106 1 95.81 308 TYR A O 1
ATOM 2521 N N . ARG A 1 309 ? 26.828 14.164 -1.727 1 95.56 309 ARG A N 1
ATOM 2522 C CA . ARG A 1 309 ? 27.172 12.758 -1.837 1 95.56 309 ARG A CA 1
ATOM 2523 C C . ARG A 1 309 ? 28 12.305 -0.637 1 95.56 309 ARG A C 1
ATOM 2525 O O . ARG A 1 309 ? 27.734 11.258 -0.046 1 95.56 309 ARG A O 1
ATOM 2532 N N . LEU A 1 310 ? 28.969 13.078 -0.292 1 96.56 310 LEU A N 1
ATOM 2533 C CA . LEU A 1 310 ? 29.922 12.688 0.75 1 96.56 310 LEU A CA 1
ATOM 2534 C C . LEU A 1 310 ? 29.25 12.688 2.119 1 96.56 310 LEU A C 1
ATOM 2536 O O . LEU A 1 310 ? 29.484 11.789 2.93 1 96.56 310 LEU A O 1
ATOM 2540 N N . VAL A 1 311 ? 28.406 13.664 2.396 1 96.75 311 VAL A N 1
ATOM 2541 C CA . VAL A 1 311 ? 27.672 13.711 3.654 1 96.75 311 VAL A CA 1
ATOM 2542 C C . VAL A 1 311 ? 26.672 12.562 3.715 1 96.75 311 VAL A C 1
ATOM 2544 O O . VAL A 1 311 ? 26.547 11.883 4.738 1 96.75 311 VAL A O 1
ATOM 2547 N N . GLY A 1 312 ? 25.984 12.352 2.631 1 97.75 312 GLY A N 1
ATOM 2548 C CA . GLY A 1 312 ? 25.062 11.234 2.549 1 97.75 312 GLY A CA 1
ATOM 2549 C C . GLY A 1 312 ? 25.75 9.891 2.705 1 97.75 312 GLY A C 1
ATOM 2550 O O . GLY A 1 312 ? 25.234 9 3.393 1 97.75 312 GLY A O 1
ATOM 2551 N N . GLU A 1 313 ? 26.859 9.805 2.084 1 97.56 313 GLU A N 1
ATOM 2552 C CA . GLU A 1 313 ? 27.625 8.57 2.16 1 97.56 313 GLU A CA 1
ATOM 2553 C C . GLU A 1 313 ? 28.031 8.258 3.6 1 97.56 313 GLU A C 1
ATOM 2555 O O . GLU A 1 313 ? 27.891 7.121 4.055 1 97.56 313 GLU A O 1
ATOM 2560 N N . LEU A 1 314 ? 28.562 9.242 4.242 1 96.94 314 LEU A N 1
ATOM 2561 C CA . LEU A 1 314 ? 28.984 9.039 5.625 1 96.94 314 LEU A CA 1
ATOM 2562 C C . LEU A 1 314 ? 27.812 8.547 6.477 1 96.94 314 LEU A C 1
ATOM 2564 O O . LEU A 1 314 ? 27.953 7.586 7.23 1 96.94 314 LEU A O 1
ATOM 2568 N N . ASP A 1 315 ? 26.703 9.172 6.344 1 98.19 315 ASP A N 1
ATOM 2569 C CA . ASP A 1 315 ? 25.516 8.797 7.09 1 98.19 315 ASP A CA 1
ATOM 2570 C C . ASP A 1 315 ? 25.078 7.367 6.754 1 98.19 315 ASP A C 1
ATOM 2572 O O . ASP A 1 315 ? 24.797 6.57 7.652 1 98.19 315 ASP A O 1
ATOM 2576 N N . ALA A 1 316 ? 25.094 7.043 5.523 1 98.31 316 ALA A N 1
ATOM 2577 C CA . ALA A 1 316 ? 24.703 5.719 5.051 1 98.31 316 ALA A CA 1
ATOM 2578 C C . ALA A 1 316 ? 25.641 4.645 5.57 1 98.31 316 ALA A C 1
ATOM 2580 O O . ALA A 1 316 ? 25.203 3.57 5.984 1 98.31 316 ALA A O 1
ATOM 2581 N N . LEU A 1 317 ? 26.906 4.922 5.535 1 98.12 317 LEU A N 1
ATOM 2582 C CA . LEU A 1 317 ? 27.891 3.939 5.98 1 98.12 317 LEU A CA 1
ATOM 2583 C C . LEU A 1 317 ? 27.766 3.678 7.477 1 98.12 317 LEU A C 1
ATOM 2585 O O . LEU A 1 317 ? 27.922 2.541 7.926 1 98.12 317 LEU A O 1
ATOM 2589 N N . ILE A 1 318 ? 27.516 4.723 8.211 1 98.06 318 ILE A N 1
ATOM 2590 C CA . ILE A 1 318 ? 27.281 4.539 9.641 1 98.06 318 ILE A CA 1
ATOM 2591 C C . ILE A 1 318 ? 26.047 3.652 9.844 1 98.06 318 ILE A C 1
ATOM 2593 O O . ILE A 1 318 ? 26.047 2.789 10.727 1 98.06 318 ILE A O 1
ATOM 2597 N N . SER A 1 319 ? 25.078 3.863 9.023 1 98.25 319 SER A N 1
ATOM 2598 C CA . SER A 1 319 ? 23.875 3.039 9.086 1 98.25 319 SER A CA 1
ATOM 2599 C C . SER A 1 319 ? 24.188 1.575 8.805 1 98.25 319 SER A C 1
ATOM 2601 O O . SER A 1 319 ? 23.672 0.68 9.477 1 98.25 319 SER A O 1
ATOM 2603 N N . VAL A 1 320 ? 25.031 1.323 7.844 1 98.25 320 VAL A N 1
ATOM 2604 C CA . VAL A 1 320 ? 25.422 -0.04 7.504 1 98.25 320 VAL A CA 1
ATOM 2605 C C . VAL A 1 320 ? 26.172 -0.667 8.68 1 98.25 320 VAL A C 1
ATOM 2607 O O . VAL A 1 320 ? 25.953 -1.84 9 1 98.25 320 VAL A O 1
ATOM 2610 N N . VAL A 1 321 ? 27.031 0.096 9.312 1 98.19 321 VAL A N 1
ATOM 2611 C CA . VAL A 1 321 ? 27.766 -0.39 10.477 1 98.19 321 VAL A CA 1
ATOM 2612 C C . VAL A 1 321 ? 26.781 -0.768 11.578 1 98.19 321 VAL A C 1
ATOM 2614 O O . VAL A 1 321 ? 26.922 -1.815 12.219 1 98.19 321 VAL A O 1
ATOM 2617 N N . SER A 1 322 ? 25.859 0.089 11.766 1 98.25 322 SER A N 1
ATOM 2618 C CA . SER A 1 322 ? 24.812 -0.201 12.75 1 98.25 322 SER A CA 1
ATOM 2619 C C . SER A 1 322 ? 24.047 -1.475 12.391 1 98.25 322 SER A C 1
ATOM 2621 O O . SER A 1 322 ? 23.766 -2.299 13.258 1 98.25 322 SER A O 1
ATOM 2623 N N . PHE A 1 323 ? 23.766 -1.648 11.164 1 97.81 323 PHE A N 1
ATOM 2624 C CA . PHE A 1 323 ? 23.094 -2.838 10.656 1 97.81 323 PHE A CA 1
ATOM 2625 C C . PHE A 1 323 ? 23.906 -4.094 10.961 1 97.81 323 PHE A C 1
ATOM 2627 O O . PHE A 1 323 ? 23.375 -5.07 11.492 1 97.81 323 PHE A O 1
ATOM 2634 N N . ARG A 1 324 ? 25.188 -4.027 10.672 1 97.69 324 ARG A N 1
ATOM 2635 C CA . ARG A 1 324 ? 26.094 -5.145 10.93 1 97.69 324 ARG A CA 1
ATOM 2636 C C . ARG A 1 324 ? 26.062 -5.535 12.406 1 97.69 324 ARG A C 1
ATOM 2638 O O . ARG A 1 324 ? 25.984 -6.719 12.734 1 97.69 324 ARG A O 1
ATOM 2645 N N . LYS A 1 325 ? 26.062 -4.559 13.195 1 96.88 325 LYS A N 1
ATOM 2646 C CA . LYS A 1 325 ? 26.078 -4.797 14.633 1 96.88 325 LYS A CA 1
ATOM 2647 C C . LYS A 1 325 ? 24.781 -5.441 15.102 1 96.88 325 LYS A C 1
ATOM 2649 O O . LYS A 1 325 ? 24.766 -6.195 16.078 1 96.88 325 LYS A O 1
ATOM 2654 N N . SER A 1 326 ? 23.734 -5.203 14.414 1 96.44 326 SER A N 1
ATOM 2655 C CA . SER A 1 326 ? 22.422 -5.711 14.797 1 96.44 326 SER A CA 1
ATOM 2656 C C . SER A 1 326 ? 22.219 -7.141 14.297 1 96.44 326 SER A C 1
ATOM 2658 O O . SER A 1 326 ? 21.266 -7.816 14.703 1 96.44 326 SER A O 1
ATOM 2660 N N . LEU A 1 327 ? 23.031 -7.617 13.469 1 96.06 327 LEU A N 1
ATOM 2661 C CA . LEU A 1 327 ? 22.875 -8.93 12.852 1 96.06 327 LEU A CA 1
ATOM 2662 C C . LEU A 1 327 ? 23.438 -10.023 13.742 1 96.06 327 LEU A C 1
ATOM 2664 O O . LEU A 1 327 ? 24.422 -9.812 14.461 1 96.06 327 LEU A O 1
ATOM 2668 N N . PRO A 1 328 ? 22.844 -11.195 13.711 1 93.12 328 PRO A N 1
ATOM 2669 C CA . PRO A 1 328 ? 23.406 -12.32 14.461 1 93.12 328 PRO A CA 1
ATOM 2670 C C . PRO A 1 328 ? 24.766 -12.75 13.945 1 93.12 328 PRO A C 1
ATOM 2672 O O . PRO A 1 328 ? 25.656 -13.102 14.734 1 93.12 328 PRO A O 1
ATOM 2675 N N . LEU A 1 329 ? 24.875 -12.781 12.625 1 94.38 329 LEU A N 1
ATOM 2676 C CA . LEU A 1 329 ? 26.109 -13.195 11.953 1 94.38 329 LEU A CA 1
ATOM 2677 C C . LEU A 1 329 ? 26.266 -12.469 10.625 1 94.38 329 LEU A C 1
ATOM 2679 O O . LEU A 1 329 ? 25.297 -12.273 9.891 1 94.38 329 LEU A O 1
ATOM 2683 N N . TYR A 1 330 ? 27.547 -12.008 10.383 1 97.44 330 TYR A N 1
ATOM 2684 C CA . TYR A 1 330 ? 27.844 -11.469 9.055 1 97.44 330 TYR A CA 1
ATOM 2685 C C . TYR A 1 330 ? 29.297 -11.711 8.672 1 97.44 330 TYR A C 1
ATOM 2687 O O . TYR A 1 330 ? 30.125 -12.016 9.523 1 97.44 330 TYR A O 1
ATOM 2695 N N . CYS A 1 331 ? 29.578 -11.633 7.395 1 97.88 331 CYS A N 1
ATOM 2696 C CA . CYS A 1 331 ? 30.953 -11.75 6.922 1 97.88 331 CYS A CA 1
ATOM 2697 C C . CYS A 1 331 ? 31.203 -10.797 5.754 1 97.88 331 CYS A C 1
ATOM 2699 O O . CYS A 1 331 ? 30.266 -10.227 5.203 1 97.88 331 CYS A O 1
ATOM 2701 N N . LEU A 1 332 ? 32.406 -10.531 5.547 1 97.5 332 LEU A N 1
ATOM 2702 C CA . LEU A 1 332 ? 32.812 -9.789 4.359 1 97.5 332 LEU A CA 1
ATOM 2703 C C . LEU A 1 332 ? 33 -10.734 3.172 1 97.5 332 LEU A C 1
ATOM 2705 O O . LEU A 1 332 ? 33.656 -11.766 3.289 1 97.5 332 LEU A O 1
ATOM 2709 N N . PRO A 1 333 ? 32.375 -10.445 2.113 1 96.62 333 PRO A N 1
ATOM 2710 C CA . PRO A 1 333 ? 32.5 -11.336 0.956 1 96.62 333 PRO A CA 1
ATOM 2711 C C . PRO A 1 333 ? 33.875 -11.32 0.326 1 96.62 333 PRO A C 1
ATOM 2713 O O . PRO A 1 333 ? 34.531 -10.281 0.313 1 96.62 333 PRO A O 1
ATOM 2716 N N . LYS A 1 334 ? 34.219 -12.461 -0.127 1 95.81 334 LYS A N 1
ATOM 2717 C CA . LYS A 1 334 ? 35.375 -12.602 -0.997 1 95.81 334 LYS A CA 1
ATOM 2718 C C . LYS A 1 334 ? 34.969 -12.75 -2.457 1 95.81 334 LYS A C 1
ATOM 2720 O O . LYS A 1 334 ? 34.156 -13.633 -2.793 1 95.81 334 LYS A O 1
ATOM 2725 N N . PHE A 1 335 ? 35.531 -11.906 -3.264 1 94.56 335 PHE A N 1
ATOM 2726 C CA . PHE A 1 335 ? 35.094 -11.953 -4.66 1 94.56 335 PHE A CA 1
ATOM 2727 C C . PHE A 1 335 ? 36 -12.906 -5.457 1 94.56 335 PHE A C 1
ATOM 2729 O O . PHE A 1 335 ? 37.219 -12.797 -5.426 1 94.56 335 PHE A O 1
ATOM 2736 N N . SER A 1 336 ? 35.25 -13.844 -5.977 1 88.44 336 SER A N 1
ATOM 2737 C CA . SER A 1 336 ? 35.969 -14.867 -6.738 1 88.44 336 SER A CA 1
ATOM 2738 C C . SER A 1 336 ? 35.969 -14.547 -8.227 1 88.44 336 SER A C 1
ATOM 2740 O O . SER A 1 336 ? 35.125 -13.812 -8.711 1 88.44 336 SER A O 1
ATOM 2742 N N . GLN A 1 337 ? 36.938 -15.141 -8.875 1 85.31 337 GLN A N 1
ATOM 2743 C CA . GLN A 1 337 ? 37.031 -14.992 -10.32 1 85.31 337 GLN A CA 1
ATOM 2744 C C . GLN A 1 337 ? 36.188 -16.047 -11.039 1 85.31 337 GLN A C 1
ATOM 2746 O O . GLN A 1 337 ? 35.781 -15.828 -12.172 1 85.31 337 GLN A O 1
ATOM 2751 N N . ASP A 1 338 ? 35.906 -17.109 -10.258 1 87.5 338 ASP A N 1
ATOM 2752 C CA . ASP A 1 338 ? 35.125 -18.188 -10.852 1 87.5 338 ASP A CA 1
ATOM 2753 C C . ASP A 1 338 ? 33.625 -17.922 -10.672 1 87.5 338 ASP A C 1
ATOM 2755 O O . ASP A 1 338 ? 33.219 -17.188 -9.773 1 87.5 338 ASP A O 1
ATOM 2759 N N . SER A 1 339 ? 32.938 -18.453 -11.656 1 90.19 339 SER A N 1
ATOM 2760 C CA . SER A 1 339 ? 31.484 -18.359 -11.562 1 90.19 339 SER A CA 1
ATOM 2761 C C . SER A 1 339 ? 30.938 -19.328 -10.531 1 90.19 339 SER A C 1
ATOM 2763 O O . SER A 1 339 ? 30.391 -20.391 -10.883 1 90.19 339 SER A O 1
ATOM 2765 N N . CYS A 1 340 ? 31.188 -18.969 -9.266 1 93.81 340 CYS A N 1
ATOM 2766 C CA . CYS A 1 340 ? 30.766 -19.828 -8.164 1 93.81 340 CYS A CA 1
ATOM 2767 C C . CYS A 1 340 ? 30.203 -19 -7.016 1 93.81 340 CYS A C 1
ATOM 2769 O O . CYS A 1 340 ? 30.75 -17.953 -6.664 1 93.81 340 CYS A O 1
ATOM 2771 N N . VAL A 1 341 ? 29.094 -19.422 -6.543 1 96.62 341 VAL A N 1
ATOM 2772 C CA . VAL A 1 341 ? 28.531 -18.844 -5.328 1 96.62 341 VAL A CA 1
ATOM 2773 C C . VAL A 1 341 ? 28.656 -19.828 -4.176 1 96.62 341 VAL A C 1
ATOM 2775 O O . VAL A 1 341 ? 28.078 -20.922 -4.215 1 96.62 341 VAL A O 1
ATOM 2778 N N . HIS A 1 342 ? 29.5 -19.516 -3.258 1 96.88 342 HIS A N 1
ATOM 2779 C CA . HIS A 1 342 ? 29.719 -20.344 -2.072 1 96.88 342 HIS A CA 1
ATOM 2780 C C . HIS A 1 342 ? 29.328 -19.594 -0.802 1 96.88 342 HIS A C 1
ATOM 2782 O O . HIS A 1 342 ? 29.984 -18.625 -0.431 1 96.88 342 HIS A O 1
ATOM 2788 N N . LEU A 1 343 ? 28.266 -20.031 -0.116 1 97.31 343 LEU A N 1
ATOM 2789 C CA . LEU A 1 343 ? 27.766 -19.406 1.112 1 97.31 343 LEU A CA 1
ATOM 2790 C C . LEU A 1 343 ? 27.594 -20.453 2.207 1 97.31 343 LEU A C 1
ATOM 2792 O O . LEU A 1 343 ? 26.953 -21.484 1.984 1 97.31 343 LEU A O 1
ATOM 2796 N N . GLU A 1 344 ? 28.172 -20.234 3.332 1 97.56 344 GLU A N 1
ATOM 2797 C CA . GLU A 1 344 ? 27.984 -21.078 4.504 1 97.56 344 GLU A CA 1
ATOM 2798 C C . GLU A 1 344 ? 27.281 -20.312 5.625 1 97.56 344 GLU A C 1
ATOM 2800 O O . GLU A 1 344 ? 27.656 -19.188 5.945 1 97.56 344 GLU A O 1
ATOM 2805 N N . GLY A 1 345 ? 26.328 -20.969 6.191 1 97.06 345 GLY A N 1
ATOM 2806 C CA . GLY A 1 345 ? 25.547 -20.312 7.234 1 97.06 345 GLY A CA 1
ATOM 2807 C C . GLY A 1 345 ? 24.734 -19.156 6.723 1 97.06 345 GLY A C 1
ATOM 2808 O O . GLY A 1 345 ? 24.688 -18.094 7.348 1 97.06 345 GLY A O 1
ATOM 2809 N N . LEU A 1 346 ? 24.172 -19.312 5.586 1 97.12 346 LEU A N 1
ATOM 2810 C CA . LEU A 1 346 ? 23.406 -18.266 4.902 1 97.12 346 LEU A CA 1
ATOM 2811 C C . LEU A 1 346 ? 22.031 -18.094 5.535 1 97.12 346 LEU A C 1
ATOM 2813 O O . LEU A 1 346 ? 21.391 -19.078 5.895 1 97.12 346 LEU A O 1
ATOM 2817 N N . TYR A 1 347 ? 21.641 -16.875 5.734 1 95.75 347 TYR A N 1
ATOM 2818 C CA . TYR A 1 347 ? 20.266 -16.609 6.148 1 95.75 347 TYR A CA 1
ATOM 2819 C C . TYR A 1 347 ? 19.766 -15.305 5.551 1 95.75 347 TYR A C 1
ATOM 2821 O O . TYR A 1 347 ? 20.547 -14.531 4.988 1 95.75 347 TYR A O 1
ATOM 2829 N N . HIS A 1 348 ? 18.469 -15.125 5.562 1 94.5 348 HIS A N 1
ATOM 2830 C CA . HIS A 1 348 ? 17.844 -13.914 5.043 1 94.5 348 HIS A CA 1
ATOM 2831 C C . HIS A 1 348 ? 17.766 -12.836 6.113 1 94.5 348 HIS A C 1
ATOM 2833 O O . HIS A 1 348 ? 17.344 -13.102 7.242 1 94.5 348 HIS A O 1
ATOM 2839 N N . PRO A 1 349 ? 18.109 -11.586 5.828 1 94.44 349 PRO A N 1
ATOM 2840 C CA . PRO A 1 349 ? 18.219 -10.539 6.84 1 94.44 349 PRO A CA 1
ATOM 2841 C C . PRO A 1 349 ? 16.859 -10.156 7.441 1 94.44 349 PRO A C 1
ATOM 2843 O O . PRO A 1 349 ? 16.812 -9.57 8.523 1 94.44 349 PRO A O 1
ATOM 2846 N N . LEU A 1 350 ? 15.766 -10.43 6.805 1 92.25 350 LEU A N 1
ATOM 2847 C CA . LEU A 1 350 ? 14.445 -10.023 7.289 1 92.25 350 LEU A CA 1
ATOM 2848 C C . LEU A 1 350 ? 13.883 -11.062 8.25 1 92.25 350 LEU A C 1
ATOM 2850 O O . LEU A 1 350 ? 12.844 -10.828 8.883 1 92.25 350 LEU A O 1
ATOM 2854 N N . LEU A 1 351 ? 14.555 -12.188 8.398 1 89.12 351 LEU A N 1
ATOM 2855 C CA . LEU A 1 351 ? 14.062 -13.234 9.289 1 89.12 351 LEU A CA 1
ATOM 2856 C C . LEU A 1 351 ? 14.516 -12.984 10.719 1 89.12 351 LEU A C 1
ATOM 2858 O O . LEU A 1 351 ? 15.688 -12.695 10.961 1 89.12 351 LEU A O 1
ATOM 2862 N N . LYS A 1 352 ? 13.688 -13.086 11.719 1 84.62 352 LYS A N 1
ATOM 2863 C CA . LYS A 1 352 ? 14.016 -12.891 13.133 1 84.62 352 LYS A CA 1
ATOM 2864 C C . LYS A 1 352 ? 14.781 -14.086 13.688 1 84.62 352 LYS A C 1
ATOM 2866 O O . LYS A 1 352 ? 15.766 -13.922 14.398 1 84.62 352 LYS A O 1
ATOM 2871 N N . GLU A 1 353 ? 14.297 -15.289 13.344 1 85.81 353 GLU A N 1
ATOM 2872 C CA . GLU A 1 353 ? 14.945 -16.531 13.75 1 85.81 353 GLU A CA 1
ATOM 2873 C C . GLU A 1 353 ? 15.297 -17.391 12.531 1 85.81 353 GLU A C 1
ATOM 2875 O O . GLU A 1 353 ? 14.68 -18.438 12.305 1 85.81 353 GLU A O 1
ATOM 2880 N N . PRO A 1 354 ? 16.375 -17 11.945 1 87.75 354 PRO A N 1
ATOM 2881 C CA . PRO A 1 354 ? 16.703 -17.688 10.688 1 87.75 354 PRO A CA 1
ATOM 2882 C C . PRO A 1 354 ? 17.375 -19.031 10.906 1 87.75 354 PRO A C 1
ATOM 2884 O O . PRO A 1 354 ? 18.156 -19.188 11.844 1 87.75 354 PRO A O 1
ATOM 2887 N N . VAL A 1 355 ? 17.016 -19.984 10.094 1 88.5 355 VAL A N 1
ATOM 2888 C CA . VAL A 1 355 ? 17.766 -21.219 9.977 1 88.5 355 VAL A CA 1
ATOM 2889 C C . VAL A 1 355 ? 18.891 -21.062 8.961 1 88.5 355 VAL A C 1
ATOM 2891 O O . VAL A 1 355 ? 18.656 -20.609 7.832 1 88.5 355 VAL A O 1
ATOM 2894 N N . LEU A 1 356 ? 20.109 -21.438 9.398 1 94.38 356 LEU A N 1
ATOM 2895 C CA . LEU A 1 356 ? 21.266 -21.234 8.547 1 94.38 356 LEU A CA 1
ATOM 2896 C C . LEU A 1 356 ? 21.391 -22.344 7.52 1 94.38 356 LEU A C 1
ATOM 2898 O O . LEU A 1 356 ? 21.156 -23.516 7.832 1 94.38 356 LEU A O 1
ATOM 2902 N N . ASN A 1 357 ? 21.688 -22 6.305 1 95.56 357 ASN A N 1
ATOM 2903 C CA . ASN A 1 357 ? 21.844 -22.969 5.227 1 95.56 357 ASN A CA 1
ATOM 2904 C C . ASN A 1 357 ? 23.172 -22.797 4.504 1 95.56 357 ASN A C 1
ATOM 2906 O O . ASN A 1 357 ? 23.719 -21.703 4.461 1 95.56 357 ASN A O 1
ATOM 2910 N N . ASP A 1 358 ? 23.688 -23.922 3.934 1 95.31 358 ASP A N 1
ATOM 2911 C CA . ASP A 1 358 ? 24.891 -23.922 3.117 1 95.31 358 ASP A CA 1
ATOM 2912 C C . ASP A 1 358 ? 24.562 -24.188 1.65 1 95.31 358 ASP A C 1
ATOM 2914 O O . ASP A 1 358 ? 23.688 -24.984 1.343 1 95.31 358 ASP A O 1
ATOM 2918 N N . VAL A 1 359 ? 25.25 -23.422 0.81 1 93.56 359 VAL A N 1
ATOM 2919 C CA . VAL A 1 359 ? 25 -23.656 -0.605 1 93.56 359 VAL A CA 1
ATOM 2920 C C . VAL A 1 359 ? 26.266 -23.422 -1.414 1 93.56 359 VAL A C 1
ATOM 2922 O O . VAL A 1 359 ? 27.031 -22.5 -1.125 1 93.56 359 VAL A O 1
ATOM 2925 N N . VAL A 1 360 ? 26.578 -24.281 -2.291 1 93.62 360 VAL A N 1
ATOM 2926 C CA . VAL A 1 360 ? 27.625 -24.141 -3.283 1 93.62 360 VAL A CA 1
ATOM 2927 C C . VAL A 1 360 ? 27.047 -24.266 -4.688 1 93.62 360 VAL A C 1
ATOM 2929 O O . VAL A 1 360 ? 26.609 -25.359 -5.086 1 93.62 360 VAL A O 1
ATOM 2932 N N . MET A 1 361 ? 27.031 -23.188 -5.391 1 93.5 361 MET A N 1
ATOM 2933 C CA . MET A 1 361 ? 26.469 -23.172 -6.742 1 93.5 361 MET A CA 1
ATOM 2934 C C . MET A 1 361 ? 27.578 -22.969 -7.777 1 93.5 361 MET A C 1
ATOM 2936 O O . MET A 1 361 ? 28.047 -21.859 -7.992 1 93.5 361 MET A O 1
ATOM 2940 N N . VAL A 1 362 ? 27.969 -24 -8.391 1 91.62 362 VAL A N 1
ATOM 2941 C CA . VAL A 1 362 ? 28.953 -23.953 -9.461 1 91.62 362 VAL A CA 1
ATOM 2942 C C . VAL A 1 362 ? 28.266 -24.125 -10.812 1 91.62 362 VAL A C 1
ATOM 2944 O O . VAL A 1 362 ? 28.828 -23.781 -11.859 1 91.62 362 VAL A O 1
ATOM 2947 N N . ARG A 1 363 ? 27.047 -24.719 -10.648 1 93.44 363 ARG A N 1
ATOM 2948 C CA . ARG A 1 363 ? 26.203 -24.922 -11.828 1 93.44 363 ARG A CA 1
ATOM 2949 C C . ARG A 1 363 ? 24.781 -24.438 -11.578 1 93.44 363 ARG A C 1
ATOM 2951 O O . ARG A 1 363 ? 24.406 -24.141 -10.445 1 93.44 363 ARG A O 1
ATOM 2958 N N . ASN A 1 364 ? 24.094 -24.344 -12.727 1 96.12 364 ASN A N 1
ATOM 2959 C CA . ASN A 1 364 ? 22.672 -24.047 -12.586 1 96.12 364 ASN A CA 1
ATOM 2960 C C . ASN A 1 364 ? 21.969 -25.078 -11.695 1 96.12 364 ASN A C 1
ATOM 2962 O O . ASN A 1 364 ? 22.297 -26.266 -11.727 1 96.12 364 ASN A O 1
ATOM 2966 N N . SER A 1 365 ? 21.062 -24.578 -10.898 1 96.06 365 SER A N 1
ATOM 2967 C CA . SER A 1 365 ? 20.484 -25.453 -9.883 1 96.06 365 SER A CA 1
ATOM 2968 C C . SER A 1 365 ? 18.969 -25.297 -9.828 1 96.06 365 SER A C 1
ATOM 2970 O O . SER A 1 365 ? 18.438 -24.203 -10.047 1 96.06 365 SER A O 1
ATOM 2972 N N . ILE A 1 366 ? 18.281 -26.422 -9.492 1 94.81 366 ILE A N 1
ATOM 2973 C CA . ILE A 1 366 ? 16.844 -26.469 -9.25 1 94.81 366 ILE A CA 1
ATOM 2974 C C . ILE A 1 366 ? 16.562 -26.859 -7.805 1 94.81 366 ILE A C 1
ATOM 2976 O O . ILE A 1 366 ? 17.141 -27.844 -7.309 1 94.81 366 ILE A O 1
ATOM 2980 N N . VAL A 1 367 ? 15.812 -26.078 -7.156 1 92.25 367 VAL A N 1
ATOM 2981 C CA . VAL A 1 367 ? 15.414 -26.359 -5.781 1 92.25 367 VAL A CA 1
ATOM 2982 C C . VAL A 1 367 ? 13.945 -26.781 -5.75 1 92.25 367 VAL A C 1
ATOM 2984 O O . VAL A 1 367 ? 13.07 -26.047 -6.207 1 92.25 367 VAL A O 1
ATOM 2987 N N . THR A 1 368 ? 13.727 -27.984 -5.211 1 87.69 368 THR A N 1
ATOM 2988 C CA . THR A 1 368 ? 12.359 -28.484 -5.125 1 87.69 368 THR A CA 1
ATOM 2989 C C . THR A 1 368 ? 11.891 -28.547 -3.674 1 87.69 368 THR A C 1
ATOM 2991 O O . THR A 1 368 ? 12.703 -28.422 -2.752 1 87.69 368 THR A O 1
ATOM 2994 N N . GLY A 1 369 ? 10.742 -28.656 -3.482 1 77.62 369 GLY A N 1
ATOM 2995 C CA . GLY A 1 369 ? 10.148 -28.734 -2.156 1 77.62 369 GLY A CA 1
ATOM 2996 C C . GLY A 1 369 ? 8.719 -28.234 -2.109 1 77.62 369 GLY A C 1
ATOM 2997 O O . GLY A 1 369 ? 8.234 -27.641 -3.078 1 77.62 369 GLY A O 1
ATOM 2998 N N . SER A 1 370 ? 8.203 -28.594 -0.977 1 68.56 370 SER A N 1
ATOM 2999 C CA . SER A 1 370 ? 6.828 -28.156 -0.795 1 68.56 370 SER A CA 1
ATOM 3000 C C . SER A 1 370 ? 6.758 -26.641 -0.547 1 68.56 370 SER A C 1
ATOM 3002 O O . SER A 1 370 ? 7.785 -26 -0.321 1 68.56 370 SER A O 1
ATOM 3004 N N . ASN A 1 371 ? 5.582 -26.109 -0.731 1 60.88 371 ASN A N 1
ATOM 3005 C CA . ASN A 1 371 ? 5.402 -24.688 -0.422 1 60.88 371 ASN A CA 1
ATOM 3006 C C . ASN A 1 371 ? 5.59 -24.406 1.066 1 60.88 371 ASN A C 1
ATOM 3008 O O . ASN A 1 371 ? 5.289 -25.266 1.904 1 60.88 371 ASN A O 1
ATOM 3012 N N . ALA A 1 372 ? 6.145 -23.359 1.456 1 61.5 372 ALA A N 1
ATOM 3013 C CA . ALA A 1 372 ? 6.383 -22.875 2.814 1 61.5 372 ALA A CA 1
ATOM 3014 C C . ALA A 1 372 ? 7.555 -23.609 3.459 1 61.5 372 ALA A C 1
ATOM 3016 O O . ALA A 1 372 ? 7.801 -23.469 4.66 1 61.5 372 ALA A O 1
ATOM 3017 N N . SER A 1 373 ? 8.125 -24.469 2.541 1 69.44 373 SER A N 1
ATOM 3018 C CA . SER A 1 373 ? 9.266 -25.219 3.07 1 69.44 373 SER A CA 1
ATOM 3019 C C . SER A 1 373 ? 10.484 -24.312 3.229 1 69.44 373 SER A C 1
ATOM 3021 O O . SER A 1 373 ? 11.461 -24.688 3.879 1 69.44 373 SER A O 1
ATOM 3023 N N . GLY A 1 374 ? 10.359 -23.109 2.633 1 76.69 374 GLY A N 1
ATOM 3024 C CA . GLY A 1 374 ? 11.477 -22.188 2.717 1 76.69 374 GLY A CA 1
ATOM 3025 C C . GLY A 1 374 ? 12.18 -21.984 1.387 1 76.69 374 GLY A C 1
ATOM 3026 O O . GLY A 1 374 ? 13.195 -21.297 1.315 1 76.69 374 GLY A O 1
ATOM 3027 N N . LYS A 1 375 ? 11.617 -22.578 0.284 1 82.38 375 LYS A N 1
ATOM 3028 C CA . LYS A 1 375 ? 12.25 -22.5 -1.03 1 82.38 375 LYS A CA 1
ATOM 3029 C C . LYS A 1 375 ? 12.422 -21.047 -1.463 1 82.38 375 LYS A C 1
ATOM 3031 O O . LYS A 1 375 ? 13.531 -20.625 -1.82 1 82.38 375 LYS A O 1
ATOM 3036 N N . SER A 1 376 ? 11.336 -20.344 -1.389 1 83.44 376 SER A N 1
ATOM 3037 C CA . SER A 1 376 ? 11.367 -18.953 -1.831 1 83.44 376 SER A CA 1
ATOM 3038 C C . SER A 1 376 ? 12.273 -18.109 -0.943 1 83.44 376 SER A C 1
ATOM 3040 O O . SER A 1 376 ? 13.023 -17.266 -1.437 1 83.44 376 SER A O 1
ATOM 3042 N N . THR A 1 377 ? 12.258 -18.344 0.339 1 87.25 377 THR A N 1
ATOM 3043 C CA . THR A 1 377 ? 13.109 -17.625 1.275 1 87.25 377 THR A CA 1
ATOM 3044 C C . THR A 1 377 ? 14.586 -17.906 0.989 1 87.25 377 THR A C 1
ATOM 3046 O O . THR A 1 377 ? 15.414 -17 1.042 1 87.25 377 THR A O 1
ATOM 3049 N N . PHE A 1 378 ? 14.852 -19.156 0.669 1 91.25 378 PHE A N 1
ATOM 3050 C CA . PHE A 1 378 ? 16.219 -19.547 0.386 1 91.25 378 PHE A CA 1
ATOM 3051 C C . PHE A 1 378 ? 16.734 -18.875 -0.879 1 91.25 378 PHE A C 1
ATOM 3053 O O . PHE A 1 378 ? 17.828 -18.312 -0.889 1 91.25 378 PHE A O 1
ATOM 3060 N N . ILE A 1 379 ? 15.977 -18.938 -1.897 1 92.62 379 ILE A N 1
ATOM 3061 C CA . ILE A 1 379 ? 16.375 -18.328 -3.166 1 92.62 379 ILE A CA 1
ATOM 3062 C C . ILE A 1 379 ? 16.594 -16.828 -2.979 1 92.62 379 ILE A C 1
ATOM 3064 O O . ILE A 1 379 ? 17.562 -16.266 -3.482 1 92.62 379 ILE A O 1
ATOM 3068 N N . LYS A 1 380 ? 15.711 -16.234 -2.238 1 93.94 380 LYS A N 1
ATOM 3069 C CA . LYS A 1 380 ? 15.852 -14.805 -1.966 1 93.94 380 LYS A CA 1
ATOM 3070 C C . LYS A 1 380 ? 17.094 -14.516 -1.124 1 93.94 380 LYS A C 1
ATOM 3072 O O . LYS A 1 380 ? 17.781 -13.523 -1.351 1 93.94 380 LYS A O 1
ATOM 3077 N N . ALA A 1 381 ? 17.297 -15.352 -0.16 1 95.94 381 ALA A N 1
ATOM 3078 C CA . ALA A 1 381 ? 18.484 -15.172 0.69 1 95.94 381 ALA A CA 1
ATOM 3079 C C . ALA A 1 381 ? 19.766 -15.188 -0.136 1 95.94 381 ALA A C 1
ATOM 3081 O O . ALA A 1 381 ? 20.625 -14.32 0.018 1 95.94 381 ALA A O 1
ATOM 3082 N N . VAL A 1 382 ? 19.828 -16.188 -1.009 1 97.06 382 VAL A N 1
ATOM 3083 C CA . VAL A 1 382 ? 21.016 -16.297 -1.848 1 97.06 382 VAL A CA 1
ATOM 3084 C C . VAL A 1 382 ? 21.156 -15.062 -2.719 1 97.06 382 VAL A C 1
ATOM 3086 O O . VAL A 1 382 ? 22.234 -14.445 -2.766 1 97.06 382 VAL A O 1
ATOM 3089 N N . THR A 1 383 ? 20.125 -14.688 -3.33 1 97.25 383 THR A N 1
ATOM 3090 C CA . THR A 1 383 ? 20.141 -13.602 -4.305 1 97.25 383 THR A CA 1
ATOM 3091 C C . THR A 1 383 ? 20.406 -12.266 -3.621 1 97.25 383 THR A C 1
ATOM 3093 O O . THR A 1 383 ? 21.234 -11.469 -4.09 1 97.25 383 THR A O 1
ATOM 3096 N N . VAL A 1 384 ? 19.75 -11.992 -2.498 1 97.69 384 VAL A N 1
ATOM 3097 C CA . VAL A 1 384 ? 19.922 -10.758 -1.739 1 97.69 384 VAL A CA 1
ATOM 3098 C C . VAL A 1 384 ? 21.375 -10.633 -1.271 1 97.69 384 VAL A C 1
ATOM 3100 O O . VAL A 1 384 ? 21.969 -9.555 -1.347 1 97.69 384 VAL A O 1
ATOM 3103 N N . ASN A 1 385 ? 21.953 -11.695 -0.811 1 97.94 385 ASN A N 1
ATOM 3104 C CA . ASN A 1 385 ? 23.328 -11.648 -0.336 1 97.94 385 ASN A CA 1
ATOM 3105 C C . ASN A 1 385 ? 24.312 -11.383 -1.479 1 97.94 385 ASN A C 1
ATOM 3107 O O . ASN A 1 385 ? 25.344 -10.742 -1.284 1 97.94 385 ASN A O 1
ATOM 3111 N N . CYS A 1 386 ? 23.969 -11.875 -2.637 1 97 386 CYS A N 1
ATOM 3112 C CA . CYS A 1 386 ? 24.781 -11.539 -3.795 1 97 386 CYS A CA 1
ATOM 3113 C C . CYS A 1 386 ? 24.734 -10.039 -4.082 1 97 386 CYS A C 1
ATOM 3115 O O . CYS A 1 386 ? 25.75 -9.445 -4.461 1 97 386 CYS A O 1
ATOM 3117 N N . ILE A 1 387 ? 23.578 -9.445 -3.904 1 97.44 387 ILE A N 1
ATOM 3118 C CA . ILE A 1 387 ? 23.422 -8.008 -4.117 1 97.44 387 ILE A CA 1
ATOM 3119 C C . ILE A 1 387 ? 24.172 -7.242 -3.029 1 97.44 387 ILE A C 1
ATOM 3121 O O . ILE A 1 387 ? 24.969 -6.344 -3.328 1 97.44 387 ILE A O 1
ATOM 3125 N N . LEU A 1 388 ? 23.969 -7.613 -1.762 1 97.69 388 LEU A N 1
ATOM 3126 C CA . LEU A 1 388 ? 24.547 -6.891 -0.634 1 97.69 388 LEU A CA 1
ATOM 3127 C C . LEU A 1 388 ? 26.062 -7.012 -0.631 1 97.69 388 LEU A C 1
ATOM 3129 O O . LEU A 1 388 ? 26.766 -6.082 -0.225 1 97.69 388 LEU A O 1
ATOM 3133 N N . ALA A 1 389 ? 26.594 -8.133 -1.126 1 96.88 389 ALA A N 1
ATOM 3134 C CA . ALA A 1 389 ? 28.031 -8.297 -1.28 1 96.88 389 ALA A CA 1
ATOM 3135 C C . ALA A 1 389 ? 28.625 -7.219 -2.189 1 96.88 389 ALA A C 1
ATOM 3137 O O . ALA A 1 389 ? 29.688 -6.68 -1.915 1 96.88 389 ALA A O 1
ATOM 3138 N N . GLN A 1 390 ? 27.859 -6.902 -3.15 1 96.06 390 GLN A N 1
ATOM 3139 C CA . GLN A 1 390 ? 28.375 -6.023 -4.195 1 96.06 390 GLN A CA 1
ATOM 3140 C C . GLN A 1 390 ? 27.922 -4.582 -3.98 1 96.06 390 GLN A C 1
ATOM 3142 O O . GLN A 1 390 ? 28.188 -3.711 -4.809 1 96.06 390 GLN A O 1
ATOM 3147 N N . THR A 1 391 ? 27.203 -4.27 -2.943 1 96.25 391 THR A N 1
ATOM 3148 C CA . THR A 1 391 ? 26.719 -2.914 -2.693 1 96.25 391 THR A CA 1
ATOM 3149 C C . THR A 1 391 ? 27.266 -2.387 -1.368 1 96.25 391 THR A C 1
ATOM 3151 O O . THR A 1 391 ? 27.969 -1.367 -1.338 1 96.25 391 THR A O 1
ATOM 3154 N N . ILE A 1 392 ? 27.062 -3.172 -0.269 1 96.69 392 ILE A N 1
ATOM 3155 C CA . ILE A 1 392 ? 27.469 -2.664 1.035 1 96.69 392 ILE A CA 1
ATOM 3156 C C . ILE A 1 392 ? 28.578 -3.549 1.608 1 96.69 392 ILE A C 1
ATOM 3158 O O . ILE A 1 392 ? 28.953 -3.406 2.773 1 96.69 392 ILE A O 1
ATOM 3162 N N . HIS A 1 393 ? 29.094 -4.496 0.87 1 96.5 393 HIS A N 1
ATOM 3163 C CA . HIS A 1 393 ? 30.219 -5.344 1.251 1 96.5 393 HIS A CA 1
ATOM 3164 C C . HIS A 1 393 ? 29.906 -6.141 2.514 1 96.5 393 HIS A C 1
ATOM 3166 O O . HIS A 1 393 ? 30.719 -6.195 3.436 1 96.5 393 HIS A O 1
ATOM 3172 N N . THR A 1 394 ? 28.719 -6.684 2.574 1 97.69 394 THR A N 1
ATOM 3173 C CA . THR A 1 394 ? 28.234 -7.406 3.75 1 97.69 394 THR A CA 1
ATOM 3174 C C . THR A 1 394 ? 27.328 -8.555 3.346 1 97.69 394 THR A C 1
ATOM 3176 O O . THR A 1 394 ? 26.438 -8.383 2.51 1 97.69 394 THR A O 1
ATOM 3179 N N . CYS A 1 395 ? 27.594 -9.703 3.857 1 98.06 395 CYS A N 1
ATOM 3180 C CA . CYS A 1 395 ? 26.734 -10.859 3.627 1 98.06 395 CYS A CA 1
ATOM 3181 C C . CYS A 1 395 ? 26.234 -11.438 4.945 1 98.06 395 CYS A C 1
ATOM 3183 O O . CYS A 1 395 ? 26.984 -11.508 5.922 1 98.06 395 CYS A O 1
ATOM 3185 N N . MET A 1 396 ? 25.047 -11.812 4.973 1 98.06 396 MET A N 1
ATOM 3186 C CA . MET A 1 396 ? 24.469 -12.531 6.102 1 98.06 396 MET A CA 1
ATOM 3187 C C . MET A 1 396 ? 24.781 -14.023 6.008 1 98.06 396 MET A C 1
ATOM 3189 O O . MET A 1 396 ? 23.891 -14.828 5.727 1 98.06 396 MET A O 1
ATOM 3193 N N . ALA A 1 397 ? 26 -14.32 6.258 1 98.12 397 ALA A N 1
ATOM 3194 C CA . ALA A 1 397 ? 26.562 -15.664 6.211 1 98.12 397 ALA A CA 1
ATOM 3195 C C . ALA A 1 397 ? 27.859 -15.75 7.031 1 98.12 397 ALA A C 1
ATOM 3197 O O . ALA A 1 397 ? 28.391 -14.734 7.457 1 98.12 397 ALA A O 1
ATOM 3198 N N . GLY A 1 398 ? 28.234 -16.969 7.344 1 97.44 398 GLY A N 1
ATOM 3199 C CA . GLY A 1 398 ? 29.531 -17.172 7.969 1 97.44 398 GLY A CA 1
ATOM 3200 C C . GLY A 1 398 ? 30.688 -17.062 6.996 1 97.44 398 GLY A C 1
ATOM 3201 O O . GLY A 1 398 ? 31.766 -16.562 7.348 1 97.44 398 GLY A O 1
ATOM 3202 N N . ILE A 1 399 ? 30.469 -17.609 5.863 1 97.38 399 ILE A N 1
ATOM 3203 C CA . ILE A 1 399 ? 31.422 -17.516 4.762 1 97.38 399 ILE A CA 1
ATOM 3204 C C . ILE A 1 399 ? 30.688 -17.156 3.473 1 97.38 399 ILE A C 1
ATOM 3206 O O . ILE A 1 399 ? 29.594 -17.672 3.205 1 97.38 399 ILE A O 1
ATOM 3210 N N . ALA A 1 400 ? 31.312 -16.25 2.711 1 97.94 400 ALA A N 1
ATOM 3211 C CA . ALA A 1 400 ? 30.703 -15.875 1.44 1 97.94 400 ALA A CA 1
ATOM 3212 C C . ALA A 1 400 ? 31.766 -15.672 0.36 1 97.94 400 ALA A C 1
ATOM 3214 O O . ALA A 1 400 ? 32.656 -14.828 0.504 1 97.94 400 ALA A O 1
ATOM 3215 N N . GLU A 1 401 ? 31.766 -16.469 -0.554 1 97.56 401 GLU A N 1
ATOM 3216 C CA . GLU A 1 401 ? 32.531 -16.297 -1.786 1 97.56 401 GLU A CA 1
ATOM 3217 C C . GLU A 1 401 ? 31.609 -16.125 -2.988 1 97.56 401 GLU A C 1
ATOM 3219 O O . GLU A 1 401 ? 30.906 -17.062 -3.379 1 97.56 401 GLU A O 1
ATOM 3224 N N . ILE A 1 402 ? 31.609 -14.984 -3.547 1 95.44 402 ILE A N 1
ATOM 3225 C CA . ILE A 1 402 ? 30.625 -14.656 -4.578 1 95.44 402 ILE A CA 1
ATOM 3226 C C . ILE A 1 402 ? 31.328 -13.992 -5.762 1 95.44 402 ILE A C 1
ATOM 3228 O O . ILE A 1 402 ? 32.281 -13.219 -5.582 1 95.44 402 ILE A O 1
ATOM 3232 N N . PRO A 1 403 ? 31.016 -14.305 -6.945 1 94.88 403 PRO A N 1
ATOM 3233 C CA . PRO A 1 403 ? 31.547 -13.586 -8.102 1 94.88 403 PRO A CA 1
ATOM 3234 C C . PRO A 1 403 ? 30.844 -12.258 -8.352 1 94.88 403 PRO A C 1
ATOM 3236 O O . PRO A 1 403 ? 29.719 -12.047 -7.875 1 94.88 403 PRO A O 1
ATOM 3239 N N . HIS A 1 404 ? 31.562 -11.375 -9.062 1 93.56 404 HIS A N 1
ATOM 3240 C CA . HIS A 1 404 ? 30.859 -10.203 -9.578 1 93.56 404 HIS A CA 1
ATOM 3241 C C . HIS A 1 404 ? 29.844 -10.594 -10.648 1 93.56 404 HIS A C 1
ATOM 3243 O O . HIS A 1 404 ? 30.156 -11.367 -11.555 1 93.56 404 HIS A O 1
ATOM 3249 N N . ALA A 1 405 ? 28.641 -10.234 -10.438 1 93.5 405 ALA A N 1
ATOM 3250 C CA . ALA A 1 405 ? 27.609 -10.625 -11.391 1 93.5 405 ALA A CA 1
ATOM 3251 C C . ALA A 1 405 ? 26.438 -9.641 -11.367 1 93.5 405 ALA A C 1
ATOM 3253 O O . ALA A 1 405 ? 26.219 -8.953 -10.367 1 93.5 405 ALA A O 1
ATOM 3254 N N . TYR A 1 406 ? 25.812 -9.531 -12.516 1 92.44 406 TYR A N 1
ATOM 3255 C CA . TYR A 1 406 ? 24.5 -8.891 -12.539 1 92.44 406 TYR A CA 1
ATOM 3256 C C . TYR A 1 406 ? 23.438 -9.812 -11.953 1 92.44 406 TYR A C 1
ATOM 3258 O O . TYR A 1 406 ? 23.531 -11.039 -12.047 1 92.44 406 TYR A O 1
ATOM 3266 N N . ILE A 1 407 ? 22.484 -9.227 -11.305 1 95.25 407 ILE A N 1
ATOM 3267 C CA . ILE A 1 407 ? 21.438 -10.031 -10.68 1 95.25 407 ILE A CA 1
ATOM 3268 C C . ILE A 1 407 ? 20.094 -9.75 -11.367 1 95.25 407 ILE A C 1
ATOM 3270 O O . ILE A 1 407 ? 19.734 -8.594 -11.586 1 95.25 407 ILE A O 1
ATOM 3274 N N . ALA A 1 408 ? 19.391 -10.789 -11.734 1 94.56 408 ALA A N 1
ATOM 3275 C CA . ALA A 1 408 ? 18.062 -10.68 -12.336 1 94.56 408 ALA A CA 1
ATOM 3276 C C . ALA A 1 408 ? 17.125 -11.742 -11.773 1 94.56 408 ALA A C 1
ATOM 3278 O O . ALA A 1 408 ? 17.531 -12.883 -11.562 1 94.56 408 ALA A O 1
ATOM 3279 N N . THR A 1 409 ? 15.914 -11.328 -11.555 1 95.12 409 THR A N 1
ATOM 3280 C CA . THR A 1 409 ? 14.969 -12.258 -10.961 1 95.12 409 THR A CA 1
ATOM 3281 C C . THR A 1 409 ? 13.68 -12.312 -11.773 1 95.12 409 THR A C 1
ATOM 3283 O O . THR A 1 409 ? 13.398 -11.406 -12.562 1 95.12 409 THR A O 1
ATOM 3286 N N . SER A 1 410 ? 12.977 -13.367 -11.656 1 92.12 410 SER A N 1
ATOM 3287 C CA . SER A 1 410 ? 11.602 -13.562 -12.102 1 92.12 410 SER A CA 1
ATOM 3288 C C . SER A 1 410 ? 10.789 -14.344 -11.07 1 92.12 410 SER A C 1
ATOM 3290 O O . SER A 1 410 ? 10.781 -15.578 -11.078 1 92.12 410 SER A O 1
ATOM 3292 N N . MET A 1 411 ? 10.125 -13.719 -10.078 1 83.56 411 MET A N 1
ATOM 3293 C CA . MET A 1 411 ? 9.492 -14.383 -8.945 1 83.56 411 MET A CA 1
ATOM 3294 C C . MET A 1 411 ? 8.07 -13.875 -8.734 1 83.56 411 MET A C 1
ATOM 3296 O O . MET A 1 411 ? 7.184 -14.633 -8.336 1 83.56 411 MET A O 1
ATOM 3300 N N . ALA A 1 412 ? 7.801 -12.648 -8.484 1 61.84 412 ALA A N 1
ATOM 3301 C CA . ALA A 1 412 ? 6.539 -12.109 -7.988 1 61.84 412 ALA A CA 1
ATOM 3302 C C . ALA A 1 412 ? 5.781 -11.383 -9.094 1 61.84 412 ALA A C 1
ATOM 3304 O O . ALA A 1 412 ? 5.734 -10.148 -9.117 1 61.84 412 ALA A O 1
ATOM 3305 N N . VAL A 1 413 ? 5.32 -12.234 -9.961 1 58.81 413 VAL A N 1
ATOM 3306 C CA . VAL A 1 413 ? 4.539 -11.531 -10.969 1 58.81 413 VAL A CA 1
ATOM 3307 C C . VAL A 1 413 ? 3.104 -11.352 -10.484 1 58.81 413 VAL A C 1
ATOM 3309 O O . VAL A 1 413 ? 2.441 -12.328 -10.117 1 58.81 413 VAL A O 1
ATOM 3312 N N . LYS A 1 414 ? 2.74 -10.195 -9.898 1 55.47 414 LYS A N 1
ATOM 3313 C CA . LYS A 1 414 ? 1.399 -9.914 -9.398 1 55.47 414 LYS A CA 1
ATOM 3314 C C . LYS A 1 414 ? 0.44 -9.594 -10.539 1 55.47 414 LYS A C 1
ATOM 3316 O O . LYS A 1 414 ? 0.834 -8.984 -11.539 1 55.47 414 LYS A O 1
ATOM 3321 N N . ASP A 1 415 ? -0.785 -10.352 -10.383 1 49.06 415 ASP A N 1
ATOM 3322 C CA . ASP A 1 415 ? -1.866 -10.039 -11.312 1 49.06 415 ASP A CA 1
ATOM 3323 C C . ASP A 1 415 ? -2.432 -8.648 -11.055 1 49.06 415 ASP A C 1
ATOM 3325 O O . ASP A 1 415 ? -2.613 -8.25 -9.898 1 49.06 415 ASP A O 1
ATOM 3329 N N . SER A 1 416 ? -2.076 -7.699 -11.812 1 49.91 416 SER A N 1
ATOM 3330 C CA . SER A 1 416 ? -2.83 -6.461 -11.648 1 49.91 416 SER A CA 1
ATOM 3331 C C . SER A 1 416 ? -3.984 -6.379 -12.641 1 49.91 416 SER A C 1
ATOM 3333 O O . SER A 1 416 ? -3.779 -6.488 -13.852 1 49.91 416 SER A O 1
ATOM 3335 N N . LEU A 1 417 ? -5.234 -6.699 -12.117 1 48.84 417 LEU A N 1
ATOM 3336 C CA . LEU A 1 417 ? -6.441 -6.57 -12.922 1 48.84 417 LEU A CA 1
ATOM 3337 C C . LEU A 1 417 ? -6.379 -5.328 -13.805 1 48.84 417 LEU A C 1
ATOM 3339 O O . LEU A 1 417 ? -6.875 -5.336 -14.938 1 48.84 417 LEU A O 1
ATOM 3343 N N . MET A 1 418 ? -5.621 -4.254 -13.195 1 47.59 418 MET A N 1
ATOM 3344 C CA . MET A 1 418 ? -5.723 -2.969 -13.883 1 47.59 418 MET A CA 1
ATOM 3345 C C . MET A 1 418 ? -4.844 -2.949 -15.125 1 47.59 418 MET A C 1
ATOM 3347 O O . MET A 1 418 ? -5.082 -2.168 -16.047 1 47.59 418 MET A O 1
ATOM 3351 N N . GLU A 1 419 ? -3.795 -3.787 -15.172 1 53.25 419 GLU A N 1
ATOM 3352 C CA . GLU A 1 419 ? -2.832 -3.588 -16.25 1 53.25 419 GLU A CA 1
ATOM 3353 C C . GLU A 1 419 ? -3.223 -4.383 -17.484 1 53.25 419 GLU A C 1
ATOM 3355 O O . GLU A 1 419 ? -2.646 -4.191 -18.562 1 53.25 419 GLU A O 1
ATOM 3360 N N . GLY A 1 420 ? -4.348 -4.906 -17.625 1 53.94 420 GLY A N 1
ATOM 3361 C CA . GLY A 1 420 ? -4.871 -5.555 -18.812 1 53.94 420 GLY A CA 1
ATOM 3362 C C . GLY A 1 420 ? -4.039 -6.738 -19.281 1 53.94 420 GLY A C 1
ATOM 3363 O O . GLY A 1 420 ? -4.371 -7.395 -20.266 1 53.94 420 GLY A O 1
ATOM 3364 N N . GLU A 1 421 ? -2.723 -6.832 -18.781 1 60.91 421 GLU A N 1
ATOM 3365 C CA . GLU A 1 421 ? -1.907 -7.949 -19.25 1 60.91 421 GLU A CA 1
ATOM 3366 C C . GLU A 1 421 ? -2.105 -9.188 -18.375 1 60.91 421 GLU A C 1
ATOM 3368 O O . GLU A 1 421 ? -2.295 -9.07 -17.172 1 60.91 421 GLU A O 1
ATOM 3373 N N . SER A 1 422 ? -2.049 -10.375 -19.094 1 62.94 422 SER A N 1
ATOM 3374 C CA . SER A 1 422 ? -2.217 -11.633 -18.391 1 62.94 422 SER A CA 1
ATOM 3375 C C . SER A 1 422 ? -0.998 -11.945 -17.531 1 62.94 422 SER A C 1
ATOM 3377 O O . SER A 1 422 ? 0.082 -11.391 -17.734 1 62.94 422 SER A O 1
ATOM 3379 N N . TYR A 1 423 ? -1.229 -12.797 -16.562 1 67.19 423 TYR A N 1
ATOM 3380 C CA . TYR A 1 423 ? -0.164 -13.273 -15.688 1 67.19 423 TYR A CA 1
ATOM 3381 C C . TYR A 1 423 ? 0.933 -13.961 -16.484 1 67.19 423 TYR A C 1
ATOM 3383 O O . TYR A 1 423 ? 2.121 -13.703 -16.281 1 67.19 423 TYR A O 1
ATOM 3391 N N . TYR A 1 424 ? 0.602 -14.727 -17.453 1 75.44 424 TYR A N 1
ATOM 3392 C CA . TYR A 1 424 ? 1.561 -15.461 -18.266 1 75.44 424 TYR A CA 1
ATOM 3393 C C . TYR A 1 424 ? 2.41 -14.516 -19.094 1 75.44 424 TYR A C 1
ATOM 3395 O O . TYR A 1 424 ? 3.629 -14.68 -19.188 1 75.44 424 TYR A O 1
ATOM 3403 N N . MET A 1 425 ? 1.716 -13.555 -19.625 1 75.94 425 MET A N 1
ATOM 3404 C CA . MET A 1 425 ? 2.434 -12.586 -20.453 1 75.94 425 MET A CA 1
ATOM 3405 C C . MET A 1 425 ? 3.459 -11.82 -19.625 1 75.94 425 MET A C 1
ATOM 3407 O O . MET A 1 425 ? 4.59 -11.609 -20.062 1 75.94 425 MET A O 1
ATOM 3411 N N . LYS A 1 426 ? 3.029 -11.469 -18.469 1 78.75 426 LYS A N 1
ATOM 3412 C CA . LYS A 1 426 ? 3.951 -10.766 -17.578 1 78.75 426 LYS A CA 1
ATOM 3413 C C . LYS A 1 426 ? 5.141 -11.648 -17.219 1 78.75 426 LYS A C 1
ATOM 3415 O O . LYS A 1 426 ? 6.277 -11.172 -17.156 1 78.75 426 LYS A O 1
ATOM 3420 N N . GLU A 1 427 ? 4.863 -12.859 -17.031 1 84.25 427 GLU A N 1
ATOM 3421 C CA . GLU A 1 427 ? 5.914 -13.797 -16.656 1 84.25 427 GLU A CA 1
ATOM 3422 C C . GLU A 1 427 ? 6.91 -13.992 -17.797 1 84.25 427 GLU A C 1
ATOM 3424 O O . GLU A 1 427 ? 8.125 -13.953 -17.578 1 84.25 427 GLU A O 1
ATOM 3429 N N . ILE A 1 428 ? 6.391 -14.234 -19 1 87.88 428 ILE A N 1
ATOM 3430 C CA . ILE A 1 428 ? 7.301 -14.516 -20.109 1 87.88 428 ILE A CA 1
ATOM 3431 C C . ILE A 1 428 ? 8.086 -13.25 -20.469 1 87.88 428 ILE A C 1
ATOM 3433 O O . ILE A 1 428 ? 9.25 -13.328 -20.875 1 87.88 428 ILE A O 1
ATOM 3437 N N . ARG A 1 429 ? 7.48 -12.133 -20.266 1 87.94 429 ARG A N 1
ATOM 3438 C CA . ARG A 1 429 ? 8.219 -10.898 -20.5 1 87.94 429 ARG A CA 1
ATOM 3439 C C . ARG A 1 429 ? 9.336 -10.727 -19.469 1 87.94 429 ARG A C 1
ATOM 3441 O O . ARG A 1 429 ? 10.422 -10.25 -19.797 1 87.94 429 ARG A O 1
ATOM 3448 N N . SER A 1 430 ? 8.977 -11.016 -18.266 1 91.06 430 SER A N 1
ATOM 3449 C CA . SER A 1 430 ? 9.984 -10.977 -17.203 1 91.06 430 SER A CA 1
ATOM 3450 C C . SER A 1 430 ? 11.156 -11.891 -17.531 1 91.06 430 SER A C 1
ATOM 3452 O O . SER A 1 430 ? 12.32 -11.484 -17.406 1 91.06 430 SER A O 1
ATOM 3454 N N . LEU A 1 431 ? 10.859 -13.062 -18 1 92.69 431 LEU A N 1
ATOM 3455 C CA . LEU A 1 431 ? 11.898 -14.023 -18.344 1 92.69 431 LEU A CA 1
ATOM 3456 C C . LEU A 1 431 ? 12.695 -13.555 -19.562 1 92.69 431 LEU A C 1
ATOM 3458 O O . LEU A 1 431 ? 13.922 -13.688 -19.594 1 92.69 431 LEU A O 1
ATOM 3462 N N . ASN A 1 432 ? 11.969 -13.031 -20.5 1 92.69 432 ASN A N 1
ATOM 3463 C CA . ASN A 1 432 ? 12.633 -12.516 -21.688 1 92.69 432 ASN A CA 1
ATOM 3464 C C . ASN A 1 432 ? 13.586 -11.375 -21.344 1 92.69 432 ASN A C 1
ATOM 3466 O O . ASN A 1 432 ? 14.68 -11.281 -21.906 1 92.69 432 ASN A O 1
ATOM 3470 N N . ARG A 1 433 ? 13.148 -10.523 -20.453 1 91.5 433 ARG A N 1
ATOM 3471 C CA . ARG A 1 433 ? 14 -9.453 -19.938 1 91.5 433 ARG A CA 1
ATOM 3472 C C . ARG A 1 433 ? 15.297 -10.008 -19.359 1 91.5 433 ARG A C 1
ATOM 3474 O O . ARG A 1 433 ? 16.375 -9.469 -19.625 1 91.5 433 ARG A O 1
ATOM 3481 N N . MET A 1 434 ? 15.18 -11 -18.656 1 90.88 434 MET A N 1
ATOM 3482 C CA . MET A 1 434 ? 16.344 -11.633 -18.031 1 90.88 434 MET A CA 1
ATOM 3483 C C . MET A 1 434 ? 17.297 -12.164 -19.094 1 90.88 434 MET A C 1
ATOM 3485 O O . MET A 1 434 ? 18.516 -12.031 -18.953 1 90.88 434 MET A O 1
ATOM 3489 N N . LEU A 1 435 ? 16.734 -12.727 -20.156 1 90.88 435 LEU A N 1
ATOM 3490 C CA . LEU A 1 435 ? 17.562 -13.219 -21.25 1 90.88 435 LEU A CA 1
ATOM 3491 C C . LEU A 1 435 ? 18.328 -12.078 -21.906 1 90.88 435 LEU A C 1
ATOM 3493 O O . LEU A 1 435 ? 19.453 -12.281 -22.391 1 90.88 435 LEU A O 1
ATOM 3497 N N . GLY A 1 436 ? 17.766 -10.93 -21.875 1 88.38 436 GLY A N 1
ATOM 3498 C CA . GLY A 1 436 ? 18.406 -9.758 -22.438 1 88.38 436 GLY A CA 1
ATOM 3499 C C . GLY A 1 436 ? 19.688 -9.383 -21.734 1 88.38 436 GLY A C 1
ATOM 3500 O O . GLY A 1 436 ? 20.625 -8.852 -22.344 1 88.38 436 GLY A O 1
ATOM 3501 N N . TYR A 1 437 ? 19.781 -9.68 -20.469 1 87.75 437 TYR A N 1
ATOM 3502 C CA . TYR A 1 437 ? 20.969 -9.344 -19.688 1 87.75 437 TYR A CA 1
ATOM 3503 C C . TYR A 1 437 ? 22.125 -10.289 -20.016 1 87.75 437 TYR A C 1
ATOM 3505 O O . TYR A 1 437 ? 23.281 -9.984 -19.719 1 87.75 437 TYR A O 1
ATOM 3513 N N . MET A 1 438 ? 21.859 -11.43 -20.578 1 85.88 438 MET A N 1
ATOM 3514 C CA . MET A 1 438 ? 22.875 -12.469 -20.812 1 85.88 438 MET A CA 1
ATOM 3515 C C . MET A 1 438 ? 23.625 -12.211 -22.109 1 85.88 438 MET A C 1
ATOM 3517 O O . MET A 1 438 ? 24.594 -12.898 -22.406 1 85.88 438 MET A O 1
ATOM 3521 N N . GLN A 1 439 ? 23.203 -11.227 -22.734 1 76 439 GLN A N 1
ATOM 3522 C CA . GLN A 1 439 ? 23.859 -10.906 -24 1 76 439 GLN A CA 1
ATOM 3523 C C . GLN A 1 439 ? 25.109 -10.078 -23.766 1 76 439 GLN A C 1
ATOM 3525 O O . GLN A 1 439 ? 25.984 -10.008 -24.641 1 76 439 GLN A O 1
ATOM 3530 N N . GLU A 1 440 ? 25.453 -9.406 -22.578 1 68.06 440 GLU A N 1
ATOM 3531 C CA . GLU A 1 440 ? 26.531 -8.469 -22.312 1 68.06 440 GLU A CA 1
ATOM 3532 C C . GLU A 1 440 ? 27.75 -9.172 -21.734 1 68.06 440 GLU A C 1
ATOM 3534 O O . GLU A 1 440 ? 28.719 -8.531 -21.312 1 68.06 440 GLU A O 1
ATOM 3539 N N . ASN A 1 441 ? 28.078 -10.336 -22.062 1 74.75 441 ASN A N 1
ATOM 3540 C CA . ASN A 1 441 ? 29.203 -11.172 -21.688 1 74.75 441 ASN A CA 1
ATOM 3541 C C . ASN A 1 441 ? 29.484 -11.102 -20.188 1 74.75 441 ASN A C 1
ATOM 3543 O O . ASN A 1 441 ? 30.5 -11.609 -19.719 1 74.75 441 ASN A O 1
ATOM 3547 N N . GLU A 1 442 ? 28.719 -10.484 -19.406 1 86.56 442 GLU A N 1
ATOM 3548 C CA . GLU A 1 442 ? 28.859 -10.461 -17.953 1 86.56 442 GLU A CA 1
ATOM 3549 C C . GLU A 1 442 ? 28.062 -11.586 -17.312 1 86.56 442 GLU A C 1
ATOM 3551 O O . GLU A 1 442 ? 27.062 -12.047 -17.859 1 86.56 442 GLU A O 1
ATOM 3556 N N . LEU A 1 443 ? 28.625 -12.047 -16.188 1 92.62 443 LEU A N 1
ATOM 3557 C CA . LEU A 1 443 ? 27.938 -13.102 -15.453 1 92.62 443 LEU A CA 1
ATOM 3558 C C . LEU A 1 443 ? 26.625 -12.594 -14.852 1 92.62 443 LEU A C 1
ATOM 3560 O O . LEU A 1 443 ? 26.594 -11.5 -14.281 1 92.62 443 LEU A O 1
ATOM 3564 N N . VAL A 1 444 ? 25.625 -13.367 -15.094 1 94.38 444 VAL A N 1
ATOM 3565 C CA . VAL A 1 444 ? 24.312 -13 -14.539 1 94.38 444 VAL A CA 1
ATOM 3566 C C . VAL A 1 444 ? 23.844 -14.086 -13.578 1 94.38 444 VAL A C 1
ATOM 3568 O O . VAL A 1 444 ? 23.828 -15.266 -13.93 1 94.38 444 VAL A O 1
ATOM 3571 N N . ILE A 1 445 ? 23.594 -13.75 -12.375 1 95.38 445 ILE A N 1
ATOM 3572 C CA . ILE A 1 445 ? 22.922 -14.641 -11.438 1 95.38 445 ILE A CA 1
ATOM 3573 C C . ILE A 1 445 ? 21.422 -14.469 -11.555 1 95.38 445 ILE A C 1
ATOM 3575 O O . ILE A 1 445 ? 20.891 -13.383 -11.328 1 95.38 445 ILE A O 1
ATOM 3579 N N . CYS A 1 446 ? 20.766 -15.594 -11.875 1 95.44 446 CYS A N 1
ATOM 3580 C CA . CYS A 1 446 ? 19.328 -15.57 -12.133 1 95.44 446 CYS A CA 1
ATOM 3581 C C . CYS A 1 446 ? 18.562 -16.359 -11.078 1 95.44 446 CYS A C 1
ATOM 3583 O O . CYS A 1 446 ? 18.922 -17.5 -10.781 1 95.44 446 CYS A O 1
ATOM 3585 N N . ALA A 1 447 ? 17.641 -15.719 -10.539 1 95.75 447 ALA A N 1
ATOM 3586 C CA . ALA A 1 447 ? 16.75 -16.391 -9.594 1 95.75 447 ALA A CA 1
ATOM 3587 C C . ALA A 1 447 ? 15.32 -16.422 -10.109 1 95.75 447 ALA A C 1
ATOM 3589 O O . ALA A 1 447 ? 14.75 -15.391 -10.453 1 95.75 447 ALA A O 1
ATOM 3590 N N . ILE A 1 448 ? 14.734 -17.609 -10.195 1 94.06 448 ILE A N 1
ATOM 3591 C CA . ILE A 1 448 ? 13.383 -17.797 -10.703 1 94.06 448 ILE A CA 1
ATOM 3592 C C . ILE A 1 448 ? 12.555 -18.578 -9.672 1 94.06 448 ILE A C 1
ATOM 3594 O O . ILE A 1 448 ? 12.961 -19.656 -9.234 1 94.06 448 ILE A O 1
ATOM 3598 N N . ASP A 1 449 ? 11.508 -17.953 -9.258 1 87.88 449 ASP A N 1
ATOM 3599 C CA . ASP A 1 449 ? 10.594 -18.656 -8.359 1 87.88 449 ASP A CA 1
ATOM 3600 C C . ASP A 1 449 ? 9.344 -19.125 -9.102 1 87.88 449 ASP A C 1
ATOM 3602 O O . ASP A 1 449 ? 8.547 -18.312 -9.57 1 87.88 449 ASP A O 1
ATOM 3606 N N . GLU A 1 450 ? 9.219 -20.391 -9.211 1 79.62 450 GLU A N 1
ATOM 3607 C CA . GLU A 1 450 ? 8.148 -20.984 -9.992 1 79.62 450 GLU A CA 1
ATOM 3608 C C . GLU A 1 450 ? 8.102 -20.422 -11.406 1 79.62 450 GLU A C 1
ATOM 3610 O O . GLU A 1 450 ? 7.906 -19.219 -11.586 1 79.62 450 GLU A O 1
ATOM 3615 N N . ILE A 1 451 ? 8.438 -21.219 -12.344 1 84.44 451 ILE A N 1
ATOM 3616 C CA . ILE A 1 451 ? 8.57 -20.766 -13.727 1 84.44 451 ILE A CA 1
ATOM 3617 C C . ILE A 1 451 ? 7.285 -21.094 -14.492 1 84.44 451 ILE A C 1
ATOM 3619 O O . ILE A 1 451 ? 6.797 -22.219 -14.461 1 84.44 451 ILE A O 1
ATOM 3623 N N . LEU A 1 452 ? 6.676 -20.047 -15.078 1 81.81 452 LEU A N 1
ATOM 3624 C CA . LEU A 1 452 ? 5.562 -20.078 -16.016 1 81.81 452 LEU A CA 1
ATOM 3625 C C . LEU A 1 452 ? 4.352 -20.766 -15.398 1 81.81 452 LEU A C 1
ATOM 3627 O O . LEU A 1 452 ? 3.805 -21.719 -15.977 1 81.81 452 LEU A O 1
ATOM 3631 N N . ARG A 1 453 ? 3.762 -20.25 -14.375 1 71.19 453 ARG A N 1
ATOM 3632 C CA . ARG A 1 453 ? 2.664 -20.844 -13.617 1 71.19 453 ARG A CA 1
ATOM 3633 C C . ARG A 1 453 ? 1.322 -20.562 -14.281 1 71.19 453 ARG A C 1
ATOM 3635 O O . ARG A 1 453 ? 0.336 -21.25 -14.023 1 71.19 453 ARG A O 1
ATOM 3642 N N . GLY A 1 454 ? 1.313 -19.656 -15.07 1 66.44 454 GLY A N 1
ATOM 3643 C CA . GLY A 1 454 ? 0.027 -19.172 -15.555 1 66.44 454 GLY A CA 1
ATOM 3644 C C . GLY A 1 454 ? -0.445 -19.891 -16.797 1 66.44 454 GLY A C 1
ATOM 3645 O O . GLY A 1 454 ? -1.132 -19.297 -17.641 1 66.44 454 GLY A O 1
ATOM 3646 N N . THR A 1 455 ? -0.022 -21.172 -17.062 1 73.19 455 THR A N 1
ATOM 3647 C CA . THR A 1 455 ? -0.408 -21.859 -18.297 1 73.19 455 THR A CA 1
ATOM 3648 C C . THR A 1 455 ? -0.582 -23.359 -18.047 1 73.19 455 THR A C 1
ATOM 3650 O O . THR A 1 455 ? -0.47 -23.812 -16.906 1 73.19 455 THR A O 1
ATOM 3653 N N . ASN A 1 456 ? -0.985 -24.047 -19.141 1 73.81 456 ASN A N 1
ATOM 3654 C CA . ASN A 1 456 ? -1.191 -25.484 -19.062 1 73.81 456 ASN A CA 1
ATOM 3655 C C . ASN A 1 456 ? 0.074 -26.203 -18.625 1 73.81 456 ASN A C 1
ATOM 3657 O O . ASN A 1 456 ? 1.18 -25.844 -19.016 1 73.81 456 ASN A O 1
ATOM 3661 N N . THR A 1 457 ? -0.134 -27.266 -17.859 1 77.44 457 THR A N 1
ATOM 3662 C CA . THR A 1 457 ? 0.959 -27.953 -17.188 1 77.44 457 THR A CA 1
ATOM 3663 C C . THR A 1 457 ? 1.975 -28.469 -18.203 1 77.44 457 THR A C 1
ATOM 3665 O O . THR A 1 457 ? 3.178 -28.25 -18.062 1 77.44 457 THR A O 1
ATOM 3668 N N . LYS A 1 458 ? 1.503 -29.172 -19.188 1 83.31 458 LYS A N 1
ATOM 3669 C CA . LYS A 1 458 ? 2.42 -29.781 -20.156 1 83.31 458 LYS A CA 1
ATOM 3670 C C . LYS A 1 458 ? 3.207 -28.703 -20.906 1 83.31 458 LYS A C 1
ATOM 3672 O O . LYS A 1 458 ? 4.414 -28.859 -21.109 1 83.31 458 LYS A O 1
ATOM 3677 N N . GLU A 1 459 ? 2.557 -27.719 -21.281 1 85 459 GLU A N 1
ATOM 3678 C CA . GLU A 1 459 ? 3.236 -26.625 -21.953 1 85 459 GLU A CA 1
ATOM 3679 C C . GLU A 1 459 ? 4.199 -25.891 -21.016 1 85 459 GLU A C 1
ATOM 3681 O O . GLU A 1 459 ? 5.285 -25.484 -21.438 1 85 459 GLU A O 1
ATOM 3686 N N . ARG A 1 460 ? 3.719 -25.734 -19.844 1 86.31 460 ARG A N 1
ATOM 3687 C CA . ARG A 1 460 ? 4.562 -25.109 -18.844 1 86.31 460 ARG A CA 1
ATOM 3688 C C . ARG A 1 460 ? 5.875 -25.859 -18.672 1 86.31 460 ARG A C 1
ATOM 3690 O O . ARG A 1 460 ? 6.953 -25.266 -18.703 1 86.31 460 ARG A O 1
ATOM 3697 N N . ILE A 1 461 ? 5.754 -27.125 -18.516 1 89.56 461 ILE A N 1
ATOM 3698 C CA . ILE A 1 461 ? 6.934 -27.953 -18.312 1 89.56 461 ILE A CA 1
ATOM 3699 C C . ILE A 1 461 ? 7.832 -27.906 -19.547 1 89.56 461 ILE A C 1
ATOM 3701 O O . ILE A 1 461 ? 9.047 -27.75 -19.422 1 89.56 461 ILE A O 1
ATOM 3705 N N . ALA A 1 462 ? 7.207 -28.016 -20.703 1 92.81 462 ALA A N 1
ATOM 3706 C CA . ALA A 1 462 ? 7.961 -28 -21.953 1 92.81 462 ALA A CA 1
ATOM 3707 C C . ALA A 1 462 ? 8.695 -26.672 -22.125 1 92.81 462 ALA A C 1
ATOM 3709 O O . ALA A 1 462 ? 9.891 -26.641 -22.406 1 92.81 462 ALA A O 1
ATOM 3710 N N . ALA A 1 463 ? 7.953 -25.625 -21.969 1 92.75 463 ALA A N 1
ATOM 3711 C CA . ALA A 1 463 ? 8.523 -24.297 -22.125 1 92.75 463 ALA A CA 1
ATOM 3712 C C . ALA A 1 463 ? 9.609 -24.047 -21.078 1 92.75 463 ALA A C 1
ATOM 3714 O O . ALA A 1 463 ? 10.68 -23.5 -21.391 1 92.75 463 ALA A O 1
ATOM 3715 N N . SER A 1 464 ? 9.336 -24.422 -19.875 1 93.81 464 SER A N 1
ATOM 3716 C CA . SER A 1 464 ? 10.297 -24.234 -18.781 1 93.81 464 SER A CA 1
ATOM 3717 C C . SER A 1 464 ? 11.594 -24.984 -19.062 1 93.81 464 SER A C 1
ATOM 3719 O O . SER A 1 464 ? 12.68 -24.422 -18.922 1 93.81 464 SER A O 1
ATOM 3721 N N . ALA A 1 465 ? 11.445 -26.219 -19.469 1 95.38 465 ALA A N 1
ATOM 3722 C CA . ALA A 1 465 ? 12.625 -27.031 -19.781 1 95.38 465 ALA A CA 1
ATOM 3723 C C . ALA A 1 465 ? 13.438 -26.406 -20.906 1 95.38 465 ALA A C 1
ATOM 3725 O O . ALA A 1 465 ? 14.672 -26.359 -20.844 1 95.38 465 ALA A O 1
ATOM 3726 N N . ALA A 1 466 ? 12.734 -25.953 -21.906 1 95.69 466 ALA A N 1
ATOM 3727 C CA . ALA A 1 466 ? 13.406 -25.344 -23.047 1 95.69 466 ALA A CA 1
ATOM 3728 C C . ALA A 1 466 ? 14.172 -24.094 -22.641 1 95.69 466 ALA A C 1
ATOM 3730 O O . ALA A 1 466 ? 15.32 -23.891 -23.047 1 95.69 466 ALA A O 1
ATOM 3731 N N . ILE A 1 467 ? 13.578 -23.281 -21.859 1 94.88 467 ILE A N 1
ATOM 3732 C CA . ILE A 1 467 ? 14.188 -22.031 -21.406 1 94.88 467 ILE A CA 1
ATOM 3733 C C . ILE A 1 467 ? 15.406 -22.344 -20.531 1 94.88 467 ILE A C 1
ATOM 3735 O O . ILE A 1 467 ? 16.484 -21.781 -20.734 1 94.88 467 ILE A O 1
ATOM 3739 N N . LEU A 1 468 ? 15.258 -23.203 -19.625 1 95.44 468 LEU A N 1
ATOM 3740 C CA . LEU A 1 468 ? 16.328 -23.547 -18.688 1 95.44 468 LEU A CA 1
ATOM 3741 C C . LEU A 1 468 ? 17.5 -24.203 -19.422 1 95.44 468 LEU A C 1
ATOM 3743 O O . LEU A 1 468 ? 18.656 -23.969 -19.078 1 95.44 468 LEU A O 1
ATOM 3747 N N . ARG A 1 469 ? 17.203 -25.047 -20.422 1 95.38 469 ARG A N 1
ATOM 3748 C CA . ARG A 1 469 ? 18.266 -25.641 -21.234 1 95.38 469 ARG A CA 1
ATOM 3749 C C . ARG A 1 469 ? 19.031 -24.562 -22 1 95.38 469 ARG A C 1
ATOM 3751 O O . ARG A 1 469 ? 20.25 -24.641 -22.109 1 95.38 469 ARG A O 1
ATOM 3758 N N . TYR A 1 470 ? 18.281 -23.688 -22.469 1 93.94 470 TYR A N 1
ATOM 3759 C CA . TYR A 1 470 ? 18.906 -22.578 -23.188 1 93.94 470 TYR A CA 1
ATOM 3760 C C . TYR A 1 470 ? 19.859 -21.812 -22.281 1 93.94 470 TYR A C 1
ATOM 3762 O O . TYR A 1 470 ? 20.953 -21.406 -22.719 1 93.94 470 TYR A O 1
ATOM 3770 N N . LEU A 1 471 ? 19.547 -21.656 -21.062 1 93.19 471 LEU A N 1
ATOM 3771 C CA . LEU A 1 471 ? 20.328 -20.891 -20.109 1 93.19 471 LEU A CA 1
ATOM 3772 C C . LEU A 1 471 ? 21.609 -21.641 -19.734 1 93.19 471 LEU A C 1
ATOM 3774 O O . LEU A 1 471 ? 22.594 -21.031 -19.297 1 93.19 471 LEU A O 1
ATOM 3778 N N . GLU A 1 472 ? 21.594 -22.891 -19.906 1 91.94 472 GLU A N 1
ATOM 3779 C CA . GLU A 1 472 ? 22.766 -23.703 -19.578 1 91.94 472 GLU A CA 1
ATOM 3780 C C . GLU A 1 472 ? 23.969 -23.328 -20.453 1 91.94 472 GLU A C 1
ATOM 3782 O O . GLU A 1 472 ? 25.109 -23.453 -20.031 1 91.94 472 GLU A O 1
ATOM 3787 N N . GLU A 1 473 ? 23.672 -22.812 -21.562 1 89 473 GLU A N 1
ATOM 3788 C CA . GLU A 1 473 ? 24.719 -22.484 -22.531 1 89 473 GLU A CA 1
ATOM 3789 C C . GLU A 1 473 ? 25.125 -21.016 -22.422 1 89 473 GLU A C 1
ATOM 3791 O O . GLU A 1 473 ? 25.969 -20.547 -23.188 1 89 473 GLU A O 1
ATOM 3796 N N . ARG A 1 474 ? 24.609 -20.359 -21.516 1 91 474 ARG A N 1
ATOM 3797 C CA . ARG A 1 474 ? 24.906 -18.938 -21.328 1 91 474 ARG A CA 1
ATOM 3798 C C . ARG A 1 474 ? 25.766 -18.719 -20.094 1 91 474 ARG A C 1
ATOM 3800 O O . ARG A 1 474 ? 25.938 -19.625 -19.281 1 91 474 ARG A O 1
ATOM 3807 N N . ASN A 1 475 ? 26.359 -17.547 -20 1 91.5 475 ASN A N 1
ATOM 3808 C CA . ASN A 1 475 ? 27.172 -17.172 -18.859 1 91.5 475 ASN A CA 1
ATOM 3809 C C . ASN A 1 475 ? 26.312 -16.719 -17.688 1 91.5 475 ASN A C 1
ATOM 3811 O O . ASN A 1 475 ? 26.266 -15.523 -17.359 1 91.5 475 ASN A O 1
ATOM 3815 N N . CYS A 1 476 ? 25.672 -17.719 -17.078 1 93.81 476 CYS A N 1
ATOM 3816 C CA . CYS A 1 476 ? 24.781 -17.391 -15.977 1 93.81 476 CYS A CA 1
ATOM 3817 C C . CYS A 1 476 ? 24.781 -18.5 -14.938 1 93.81 476 CYS A C 1
ATOM 3819 O O . CYS A 1 476 ? 25.281 -19.594 -15.188 1 93.81 476 CYS A O 1
ATOM 3821 N N . LEU A 1 477 ? 24.469 -18.172 -13.773 1 95.25 477 LEU A N 1
ATOM 3822 C CA . LEU A 1 477 ? 24.125 -19.094 -12.688 1 95.25 477 LEU A CA 1
ATOM 3823 C C . LEU A 1 477 ? 22.656 -18.969 -12.305 1 95.25 477 LEU A C 1
ATOM 3825 O O . LEU A 1 477 ? 22.234 -17.922 -11.797 1 95.25 477 LEU A O 1
ATOM 3829 N N . VAL A 1 478 ? 21.953 -20.047 -12.578 1 95.94 478 VAL A N 1
ATOM 3830 C CA . VAL A 1 478 ? 20.516 -20 -12.414 1 95.94 478 VAL A CA 1
ATOM 3831 C C . VAL A 1 478 ? 20.094 -20.797 -11.18 1 95.94 478 VAL A C 1
ATOM 3833 O O . VAL A 1 478 ? 20.578 -21.906 -10.969 1 95.94 478 VAL A O 1
ATOM 3836 N N . LEU A 1 479 ? 19.359 -20.156 -10.375 1 95.88 479 LEU A N 1
ATOM 3837 C CA . LEU A 1 479 ? 18.688 -20.797 -9.242 1 95.88 479 LEU A CA 1
ATOM 3838 C C . LEU A 1 479 ? 17.172 -20.766 -9.414 1 95.88 479 LEU A C 1
ATOM 3840 O O . LEU A 1 479 ? 16.562 -19.703 -9.344 1 95.88 479 LEU A O 1
ATOM 3844 N N . VAL A 1 480 ? 16.562 -21.969 -9.648 1 94.44 480 VAL A N 1
ATOM 3845 C CA . VAL A 1 480 ? 15.133 -22.031 -9.945 1 94.44 480 VAL A CA 1
ATOM 3846 C C . VAL A 1 480 ? 14.422 -22.875 -8.906 1 94.44 480 VAL A C 1
ATOM 3848 O O . VAL A 1 480 ? 14.898 -23.953 -8.539 1 94.44 480 VAL A O 1
ATOM 3851 N N . ALA A 1 481 ? 13.391 -22.312 -8.391 1 89.69 481 ALA A N 1
ATOM 3852 C CA . ALA A 1 481 ? 12.5 -23.109 -7.535 1 89.69 481 ALA A CA 1
ATOM 3853 C C . ALA A 1 481 ? 11.328 -23.672 -8.336 1 89.69 481 ALA A C 1
ATOM 3855 O O . ALA A 1 481 ? 10.742 -22.969 -9.164 1 89.69 481 ALA A O 1
ATOM 3856 N N . SER A 1 482 ? 11.07 -24.906 -8.148 1 85.38 482 SER A N 1
ATOM 3857 C CA . SER A 1 482 ? 9.961 -25.547 -8.852 1 85.38 482 SER A CA 1
ATOM 3858 C C . SER A 1 482 ? 9.312 -26.625 -7.992 1 85.38 482 SER A C 1
ATOM 3860 O O . SER A 1 482 ? 9.953 -27.188 -7.105 1 85.38 482 SER A O 1
ATOM 3862 N N . HIS A 1 483 ? 8.117 -26.875 -8.328 1 78.56 483 HIS A N 1
ATOM 3863 C CA . HIS A 1 483 ? 7.41 -28 -7.73 1 78.56 483 HIS A CA 1
ATOM 3864 C C . HIS A 1 483 ? 7.199 -29.109 -8.742 1 78.56 483 HIS A C 1
ATOM 3866 O O . HIS A 1 483 ? 6.66 -30.172 -8.398 1 78.56 483 HIS A O 1
ATOM 3872 N N . ASP A 1 484 ? 7.68 -28.953 -9.914 1 81.06 484 ASP A N 1
ATOM 3873 C CA . ASP A 1 484 ? 7.434 -29.906 -10.984 1 81.06 484 ASP A CA 1
ATOM 3874 C C . ASP A 1 484 ? 8.531 -30.969 -11.039 1 81.06 484 ASP A C 1
ATOM 3876 O O . ASP A 1 484 ? 9.625 -30.703 -11.547 1 81.06 484 ASP A O 1
ATOM 3880 N N . MET A 1 485 ? 8.156 -32.125 -10.68 1 83.19 485 MET A N 1
ATOM 3881 C CA . MET A 1 485 ? 9.133 -33.219 -10.68 1 83.19 485 MET A CA 1
ATOM 3882 C C . MET A 1 485 ? 9.492 -33.625 -12.102 1 83.19 485 MET A C 1
ATOM 3884 O O . MET A 1 485 ? 10.609 -34.062 -12.359 1 83.19 485 MET A O 1
ATOM 3888 N N . GLU A 1 486 ? 8.57 -33.438 -13.016 1 85.62 486 GLU A N 1
ATOM 3889 C CA . GLU A 1 486 ? 8.844 -33.75 -14.414 1 85.62 486 GLU A CA 1
ATOM 3890 C C . GLU A 1 486 ? 9.969 -32.875 -14.961 1 85.62 486 GLU A C 1
ATOM 3892 O O . GLU A 1 486 ? 10.781 -33.344 -15.766 1 85.62 486 GLU A O 1
ATOM 3897 N N . LEU A 1 487 ? 9.906 -31.688 -14.531 1 90.12 487 LEU A N 1
ATOM 3898 C CA . LEU A 1 487 ? 10.953 -30.75 -14.945 1 90.12 487 LEU A CA 1
ATOM 3899 C C . LEU A 1 487 ? 12.312 -31.188 -14.422 1 90.12 487 LEU A C 1
ATOM 3901 O O . LEU A 1 487 ? 13.312 -31.141 -15.141 1 90.12 487 LEU A O 1
ATOM 3905 N N . VAL A 1 488 ? 12.328 -31.656 -13.219 1 90.44 488 VAL A N 1
ATOM 3906 C CA . VAL A 1 488 ? 13.547 -32.125 -12.57 1 90.44 488 VAL A CA 1
ATOM 3907 C C . VAL A 1 488 ? 14.109 -33.312 -13.352 1 90.44 488 VAL A C 1
ATOM 3909 O O . VAL A 1 488 ? 15.312 -33.375 -13.617 1 90.44 488 VAL A O 1
ATOM 3912 N N . LYS A 1 489 ? 13.234 -34.156 -13.773 1 89.69 489 LYS A N 1
ATOM 3913 C CA . LYS A 1 489 ? 13.648 -35.344 -14.516 1 89.69 489 LYS A CA 1
ATOM 3914 C C . LYS A 1 489 ? 14.211 -34.969 -15.883 1 89.69 489 LYS A C 1
ATOM 3916 O O . LYS A 1 489 ? 15.211 -35.531 -16.328 1 89.69 489 LYS A O 1
ATOM 3921 N N . LEU A 1 490 ? 13.594 -34.031 -16.5 1 92.88 490 LEU A N 1
ATOM 3922 C CA . LEU A 1 490 ? 14 -33.625 -17.828 1 92.88 490 LEU A CA 1
ATOM 3923 C C . LEU A 1 490 ? 15.375 -32.969 -17.797 1 92.88 490 LEU A C 1
ATOM 3925 O O . LEU A 1 490 ? 16.125 -33.031 -18.766 1 92.88 490 LEU A O 1
ATOM 3929 N N . LEU A 1 491 ? 15.695 -32.344 -16.672 1 94.62 491 LEU A N 1
ATOM 3930 C CA . LEU A 1 491 ? 16.922 -31.562 -16.578 1 94.62 491 LEU A CA 1
ATOM 3931 C C . LEU A 1 491 ? 17.906 -32.219 -15.609 1 94.62 491 LEU A C 1
ATOM 3933 O O . LEU A 1 491 ? 18.781 -31.562 -15.055 1 94.62 491 LEU A O 1
ATOM 3937 N N . ASP A 1 492 ? 17.812 -33.438 -15.391 1 92.38 492 ASP A N 1
ATOM 3938 C CA . ASP A 1 492 ? 18.562 -34.188 -14.391 1 92.38 492 ASP A CA 1
ATOM 3939 C C . ASP A 1 492 ? 20.078 -34.125 -14.664 1 92.38 492 ASP A C 1
ATOM 3941 O O . ASP A 1 492 ? 20.875 -34.031 -13.734 1 92.38 492 ASP A O 1
ATOM 3945 N N . ARG A 1 493 ? 20.547 -34.062 -15.859 1 91.38 493 ARG A N 1
ATOM 3946 C CA . ARG A 1 493 ? 21.953 -34.062 -16.203 1 91.38 493 ARG A CA 1
ATOM 3947 C C . ARG A 1 493 ? 22.516 -32.625 -16.25 1 91.38 493 ARG A C 1
ATOM 3949 O O . ARG A 1 493 ? 23.672 -32.406 -15.906 1 91.38 493 ARG A O 1
ATOM 3956 N N . GLU A 1 494 ? 21.688 -31.734 -16.609 1 93.44 494 GLU A N 1
ATOM 3957 C CA . GLU A 1 494 ? 22.125 -30.375 -16.875 1 93.44 494 GLU A CA 1
ATOM 3958 C C . GLU A 1 494 ? 22.156 -29.547 -15.586 1 93.44 494 GLU A C 1
ATOM 3960 O O . GLU A 1 494 ? 22.984 -28.641 -15.438 1 93.44 494 GLU A O 1
ATOM 3965 N N . TYR A 1 495 ? 21.297 -29.828 -14.688 1 95.75 495 TYR A N 1
ATOM 3966 C CA . TYR A 1 495 ? 21.141 -29 -13.5 1 95.75 495 TYR A CA 1
ATOM 3967 C C . TYR A 1 495 ? 21.453 -29.797 -12.234 1 95.75 495 TYR A C 1
ATOM 3969 O O . TYR A 1 495 ? 21.312 -31.016 -12.211 1 95.75 495 TYR A O 1
ATOM 3977 N N . GLU A 1 496 ? 21.969 -29.062 -11.258 1 94.81 496 GLU A N 1
ATOM 3978 C CA . GLU A 1 496 ? 22.062 -29.641 -9.922 1 94.81 496 GLU A CA 1
ATOM 3979 C C . GLU A 1 496 ? 20.734 -29.547 -9.18 1 94.81 496 GLU A C 1
ATOM 3981 O O . GLU A 1 496 ? 19.953 -28.625 -9.406 1 94.81 496 GLU A O 1
ATOM 3986 N N . HIS A 1 497 ? 20.516 -30.562 -8.312 1 94.19 497 HIS A N 1
ATOM 3987 C CA . HIS A 1 497 ? 19.203 -30.625 -7.672 1 94.19 497 HIS A CA 1
ATOM 3988 C C . HIS A 1 497 ? 19.328 -30.516 -6.152 1 94.19 497 HIS A C 1
ATOM 3990 O O . HIS A 1 497 ? 20.219 -31.141 -5.555 1 94.19 497 HIS A O 1
ATOM 3996 N N . TYR A 1 498 ? 18.547 -29.672 -5.648 1 92.94 498 TYR A N 1
ATOM 3997 C CA . TYR A 1 498 ? 18.391 -29.5 -4.207 1 92.94 498 TYR A CA 1
ATOM 3998 C C . TYR A 1 498 ? 16.922 -29.609 -3.803 1 92.94 498 TYR A C 1
ATOM 4000 O O . TYR A 1 498 ? 16.031 -29.531 -4.648 1 92.94 498 TYR A O 1
ATOM 4008 N N . TYR A 1 499 ? 16.656 -29.938 -2.486 1 89.06 499 TYR A N 1
ATOM 4009 C CA . TYR A 1 499 ? 15.258 -30 -2.057 1 89.06 499 TYR A CA 1
ATOM 4010 C C . TYR A 1 499 ? 15.125 -29.578 -0.594 1 89.06 499 TYR A C 1
ATOM 4012 O O . TYR A 1 499 ? 16.094 -29.688 0.175 1 89.06 499 TYR A O 1
ATOM 4020 N N . PHE A 1 500 ? 14.023 -29 -0.293 1 85.75 500 PHE A N 1
ATOM 4021 C CA . PHE A 1 500 ? 13.57 -28.781 1.076 1 85.75 500 PHE A CA 1
ATOM 4022 C C . PHE A 1 500 ? 12.547 -29.844 1.476 1 85.75 500 PHE A C 1
ATOM 4024 O O . PHE A 1 500 ? 11.75 -30.281 0.646 1 85.75 500 PHE A O 1
ATOM 4031 N N . CYS A 1 501 ? 12.688 -30.312 2.645 1 76.25 501 CYS A N 1
ATOM 4032 C CA . CYS A 1 501 ? 11.781 -31.391 2.998 1 76.25 501 CYS A CA 1
ATOM 4033 C C . CYS A 1 501 ? 11.031 -31.078 4.289 1 76.25 501 CYS A C 1
ATOM 4035 O O . CYS A 1 501 ? 11.477 -30.25 5.082 1 76.25 501 CYS A O 1
ATOM 4037 N N . GLU A 1 502 ? 9.781 -31.562 4.285 1 69.69 502 GLU A N 1
ATOM 4038 C CA . GLU A 1 502 ? 8.984 -31.531 5.504 1 69.69 502 GLU A CA 1
ATOM 4039 C C . GLU A 1 502 ? 9.312 -32.719 6.414 1 69.69 502 GLU A C 1
ATOM 4041 O O . GLU A 1 502 ? 9.695 -33.781 5.941 1 69.69 502 GLU A O 1
ATOM 4046 N N . GLN A 1 503 ? 9.578 -32.375 7.664 1 63.31 503 GLN A N 1
ATOM 4047 C CA . GLN A 1 503 ? 9.719 -33.5 8.602 1 63.31 503 GLN A CA 1
ATOM 4048 C C . GLN A 1 503 ? 8.391 -33.812 9.289 1 63.31 503 GLN A C 1
ATOM 4050 O O . GLN A 1 503 ? 7.605 -32.906 9.578 1 63.31 503 GLN A O 1
ATOM 4055 N N . GLU A 1 504 ? 7.891 -35 8.961 1 55.22 504 GLU A N 1
ATOM 4056 C CA . GLU A 1 504 ? 6.66 -35.469 9.594 1 55.22 504 GLU A CA 1
ATOM 4057 C C . GLU A 1 504 ? 6.766 -35.406 11.117 1 55.22 504 GLU A C 1
ATOM 4059 O O . GLU A 1 504 ? 7.66 -36 11.703 1 55.22 504 GLU A O 1
ATOM 4064 N N . GLY A 1 505 ? 6.293 -34.281 11.633 1 54.94 505 GLY A N 1
ATOM 4065 C CA . GLY A 1 505 ? 6.191 -34.406 13.078 1 54.94 505 GLY A CA 1
ATOM 4066 C C . GLY A 1 505 ? 4.977 -35.188 13.531 1 54.94 505 GLY A C 1
ATOM 4067 O O . GLY A 1 505 ? 4.191 -35.656 12.703 1 54.94 505 GLY A O 1
ATOM 4068 N N . GLU A 1 506 ? 5.023 -35.812 14.781 1 53.75 506 GLU A N 1
ATOM 4069 C CA . GLU A 1 506 ? 3.945 -36.625 15.352 1 53.75 506 GLU A CA 1
ATOM 4070 C C . GLU A 1 506 ? 2.584 -35.969 15.086 1 53.75 506 GLU A C 1
ATOM 4072 O O . GLU A 1 506 ? 1.645 -36.656 14.672 1 53.75 506 GLU A O 1
ATOM 4077 N N . ASP A 1 507 ? 2.449 -34.719 15.328 1 55.28 507 ASP A N 1
ATOM 4078 C CA . ASP A 1 507 ? 1.131 -34.094 15.273 1 55.28 507 ASP A CA 1
ATOM 4079 C C . ASP A 1 507 ? 1.102 -32.938 14.258 1 55.28 507 ASP A C 1
ATOM 4081 O O . ASP A 1 507 ? 0.041 -32.375 13.984 1 55.28 507 ASP A O 1
ATOM 4085 N N . ASP A 1 508 ? 2.361 -32.562 13.711 1 55.81 508 ASP A N 1
ATOM 4086 C CA . ASP A 1 508 ? 2.373 -31.391 12.844 1 55.81 508 ASP A CA 1
ATOM 4087 C C . ASP A 1 508 ? 3.441 -31.516 11.758 1 55.81 508 ASP A C 1
ATOM 4089 O O . ASP A 1 508 ? 4.363 -32.344 11.883 1 55.81 508 ASP A O 1
ATOM 4093 N N . ILE A 1 509 ? 3.111 -31.219 10.57 1 60.81 509 ILE A N 1
ATOM 4094 C CA . ILE A 1 509 ? 4.141 -31.109 9.547 1 60.81 509 ILE A CA 1
ATOM 4095 C C . ILE A 1 509 ? 5.113 -30 9.891 1 60.81 509 ILE A C 1
ATOM 4097 O O . ILE A 1 509 ? 4.711 -28.844 10.047 1 60.81 509 ILE A O 1
ATOM 4101 N N . VAL A 1 510 ? 6.219 -30.484 10.492 1 67.44 510 VAL A N 1
ATOM 4102 C CA . VAL A 1 510 ? 7.25 -29.5 10.828 1 67.44 510 VAL A CA 1
ATOM 4103 C C . VAL A 1 510 ? 8.281 -29.422 9.703 1 67.44 510 VAL A C 1
ATOM 4105 O O . VAL A 1 510 ? 8.703 -30.453 9.18 1 67.44 510 VAL A O 1
ATOM 4108 N N . PHE A 1 511 ? 8.516 -28.25 9.203 1 72.19 511 PHE A N 1
ATOM 4109 C CA . PHE A 1 511 ? 9.555 -28.016 8.203 1 72.19 511 PHE A CA 1
ATOM 4110 C C . PHE A 1 511 ? 10.898 -27.766 8.867 1 72.19 511 PHE A C 1
ATOM 4112 O O . PHE A 1 511 ? 10.984 -27.062 9.867 1 72.19 511 PHE A O 1
ATOM 4119 N N . ASP A 1 512 ? 11.961 -28.516 8.453 1 75.88 512 ASP A N 1
ATOM 4120 C CA . ASP A 1 512 ? 13.281 -28.266 9.023 1 75.88 512 ASP A CA 1
ATOM 4121 C C . ASP A 1 512 ? 13.898 -26.984 8.438 1 75.88 512 ASP A C 1
ATOM 4123 O O . ASP A 1 512 ? 14.859 -26.453 8.977 1 75.88 512 ASP A O 1
ATOM 4127 N N . TYR A 1 513 ? 13.438 -26.547 7.391 1 80.81 513 TYR A N 1
ATOM 4128 C CA . TYR A 1 513 ? 13.859 -25.344 6.699 1 80.81 513 TYR A CA 1
ATOM 4129 C C . TYR A 1 513 ? 15.328 -25.438 6.293 1 80.81 513 TYR A C 1
ATOM 4131 O O . TYR A 1 513 ? 16 -24.406 6.16 1 80.81 513 TYR A O 1
ATOM 4139 N N . LYS A 1 514 ? 15.852 -26.656 6.129 1 87.88 514 LYS A N 1
ATOM 4140 C CA . LYS A 1 514 ? 17.219 -26.906 5.684 1 87.88 514 LYS A CA 1
ATOM 4141 C C . LYS A 1 514 ? 17.25 -27.375 4.23 1 87.88 514 LYS A C 1
ATOM 4143 O O . LYS A 1 514 ? 16.406 -28.172 3.812 1 87.88 514 LYS A O 1
ATOM 4148 N N . ILE A 1 515 ? 18.25 -26.859 3.535 1 91.44 515 ILE A N 1
ATOM 4149 C CA . ILE A 1 515 ? 18.406 -27.266 2.143 1 91.44 515 ILE A CA 1
ATOM 4150 C C . ILE A 1 515 ? 19.172 -28.578 2.08 1 91.44 515 ILE A C 1
ATOM 4152 O O . ILE A 1 515 ? 20.141 -28.797 2.83 1 91.44 515 ILE A O 1
ATOM 4156 N N . HIS A 1 516 ? 18.703 -29.547 1.271 1 90.5 516 HIS A N 1
ATOM 4157 C CA . HIS A 1 516 ? 19.344 -30.844 1.061 1 90.5 516 HIS A CA 1
ATOM 4158 C C . HIS A 1 516 ? 19.703 -31.031 -0.406 1 90.5 516 HIS A C 1
ATOM 4160 O O . HIS A 1 516 ? 19.016 -30.531 -1.297 1 90.5 516 HIS A O 1
ATOM 4166 N N . ARG A 1 517 ? 20.766 -31.766 -0.598 1 91.62 517 ARG A N 1
ATOM 4167 C CA . ARG A 1 517 ? 21.156 -32.094 -1.966 1 91.62 517 ARG A CA 1
ATOM 4168 C C . ARG A 1 517 ? 20.453 -33.344 -2.473 1 91.62 517 ARG A C 1
ATOM 4170 O O . ARG A 1 517 ? 20.297 -34.312 -1.731 1 91.62 517 ARG A O 1
ATOM 4177 N N . GLY A 1 518 ? 19.969 -33.219 -3.699 1 89.94 518 GLY A N 1
ATOM 4178 C CA . GLY A 1 518 ? 19.328 -34.375 -4.312 1 89.94 518 GLY A CA 1
ATOM 4179 C C . GLY A 1 518 ? 17.875 -34.156 -4.695 1 89.94 518 GLY A C 1
ATOM 4180 O O . GLY A 1 518 ? 17.469 -33 -4.895 1 89.94 518 GLY A O 1
ATOM 4181 N N . ILE A 1 519 ? 17.188 -35.188 -5.051 1 87.25 519 ILE A N 1
ATOM 4182 C CA . ILE A 1 519 ? 15.797 -35.125 -5.465 1 87.25 519 ILE A CA 1
ATOM 4183 C C . ILE A 1 519 ? 14.922 -35.812 -4.422 1 87.25 519 ILE A C 1
ATOM 4185 O O . ILE A 1 519 ? 15.219 -36.938 -3.988 1 87.25 519 ILE A O 1
ATOM 4189 N N . ASN A 1 520 ? 13.969 -35.062 -3.855 1 79.06 520 ASN A N 1
ATOM 4190 C CA . ASN A 1 520 ? 13 -35.625 -2.914 1 79.06 520 ASN A CA 1
ATOM 4191 C C . ASN A 1 520 ? 11.648 -35.875 -3.578 1 79.06 520 ASN A C 1
ATOM 4193 O O . ASN A 1 520 ? 10.953 -34.906 -3.945 1 79.06 520 ASN A O 1
ATOM 4197 N N . GLU A 1 521 ? 11.234 -37.031 -3.652 1 73.12 521 GLU A N 1
ATOM 4198 C CA . GLU A 1 521 ? 9.992 -37.375 -4.336 1 73.12 521 GLU A CA 1
ATOM 4199 C C . GLU A 1 521 ? 8.82 -37.438 -3.357 1 73.12 521 GLU A C 1
ATOM 4201 O O . GLU A 1 521 ? 7.676 -37.656 -3.764 1 73.12 521 GLU A O 1
ATOM 4206 N N . LYS A 1 522 ? 9.125 -37.25 -2.062 1 71.44 522 LYS A N 1
ATOM 4207 C CA . LYS A 1 522 ? 8.055 -37.344 -1.067 1 71.44 522 LYS A CA 1
ATOM 4208 C C . LYS A 1 522 ? 7.219 -36.062 -1.043 1 71.44 522 LYS A C 1
ATOM 4210 O O . LYS A 1 522 ? 7.762 -34.969 -1.1 1 71.44 522 LYS A O 1
ATOM 4215 N N . THR A 1 523 ? 5.883 -36.281 -1.276 1 70.94 523 THR A N 1
ATOM 4216 C CA . THR A 1 523 ? 4.98 -35.125 -1.225 1 70.94 523 THR A CA 1
ATOM 4217 C C . THR A 1 523 ? 3.939 -35.312 -0.122 1 70.94 523 THR A C 1
ATOM 4219 O O . THR A 1 523 ? 3.574 -36.438 0.216 1 70.94 523 THR A O 1
ATOM 4222 N N . ASN A 1 524 ? 3.645 -34.375 0.693 1 74.44 524 ASN A N 1
ATOM 4223 C CA . ASN A 1 524 ? 2.717 -34.5 1.814 1 74.44 524 ASN A CA 1
ATOM 4224 C C . ASN A 1 524 ? 1.521 -33.562 1.646 1 74.44 524 ASN A C 1
ATOM 4226 O O . ASN A 1 524 ? 0.876 -33.188 2.627 1 74.44 524 ASN A O 1
ATOM 4230 N N . ALA A 1 525 ? 1.28 -33.125 0.445 1 79.81 525 ALA A N 1
ATOM 4231 C CA . ALA A 1 525 ? 0.233 -32.125 0.231 1 79.81 525 ALA A CA 1
ATOM 4232 C C . ALA A 1 525 ? -1.134 -32.688 0.637 1 79.81 525 ALA A C 1
ATOM 4234 O O . ALA A 1 525 ? -1.95 -31.969 1.215 1 79.81 525 ALA A O 1
ATOM 4235 N N . ILE A 1 526 ? -1.363 -33.938 0.374 1 87 526 ILE A N 1
ATOM 4236 C CA . ILE A 1 526 ? -2.656 -34.562 0.686 1 87 526 ILE A CA 1
ATOM 4237 C C . ILE A 1 526 ? -2.779 -34.75 2.193 1 87 526 ILE A C 1
ATOM 4239 O O . ILE A 1 526 ? -3.846 -34.531 2.771 1 87 526 ILE A O 1
ATOM 4243 N N . ARG A 1 527 ? -1.713 -35.156 2.785 1 82.88 527 ARG A N 1
ATOM 4244 C CA . ARG A 1 527 ? -1.719 -35.344 4.23 1 82.88 527 ARG A CA 1
ATOM 4245 C C . ARG A 1 527 ? -1.997 -34.031 4.961 1 82.88 527 ARG A C 1
ATOM 4247 O O . ARG A 1 527 ? -2.633 -34.031 6.02 1 82.88 527 ARG A O 1
ATOM 4254 N N . LEU A 1 528 ? -1.568 -33 4.461 1 82.75 528 LEU A N 1
ATOM 4255 C CA . LEU A 1 528 ? -1.75 -31.688 5.074 1 82.75 528 LEU A CA 1
ATOM 4256 C C . LEU A 1 528 ? -3.225 -31.297 5.098 1 82.75 528 LEU A C 1
ATOM 4258 O O . LEU A 1 528 ? -3.643 -30.469 5.918 1 82.75 528 LEU A O 1
ATOM 4262 N N . LEU A 1 529 ? -4.004 -31.812 4.168 1 88.69 529 LEU A N 1
ATOM 4263 C CA . LEU A 1 529 ? -5.438 -31.562 4.195 1 88.69 529 LEU A CA 1
ATOM 4264 C C . LEU A 1 529 ? -6.051 -32.062 5.5 1 88.69 529 LEU A C 1
ATOM 4266 O O . LEU A 1 529 ? -6.883 -31.375 6.102 1 88.69 529 LEU A O 1
ATOM 4270 N N . GLU A 1 530 ? -5.582 -33.219 5.852 1 86.75 530 GLU A N 1
ATOM 4271 C CA . GLU A 1 530 ? -6.062 -33.781 7.105 1 86.75 530 GLU A CA 1
ATOM 4272 C C . GLU A 1 530 ? -5.652 -32.906 8.297 1 86.75 530 GLU A C 1
ATOM 4274 O O . GLU A 1 530 ? -6.445 -32.688 9.211 1 86.75 530 GLU A O 1
ATOM 4279 N N . TYR A 1 531 ? -4.523 -32.469 8.234 1 82 531 TYR A N 1
ATOM 4280 C CA . TYR A 1 531 ? -3.967 -31.641 9.297 1 82 531 TYR A CA 1
ATOM 4281 C C . TYR A 1 531 ? -4.789 -30.375 9.5 1 82 531 TYR A C 1
ATOM 4283 O O . TYR A 1 531 ? -5.004 -29.938 10.633 1 82 531 TYR A O 1
ATOM 4291 N N . VAL A 1 532 ? -5.23 -29.766 8.484 1 87 532 VAL A N 1
ATOM 4292 C CA . VAL A 1 532 ? -5.938 -28.484 8.555 1 87 532 VAL A CA 1
ATOM 4293 C C . VAL A 1 532 ? -7.406 -28.734 8.898 1 87 532 VAL A C 1
ATOM 4295 O O . VAL A 1 532 ? -8.125 -27.797 9.266 1 87 532 VAL A O 1
ATOM 4298 N N . GLY A 1 533 ? -7.852 -29.984 8.812 1 88.75 533 GLY A N 1
ATOM 4299 C CA . GLY A 1 533 ? -9.188 -30.312 9.273 1 88.75 533 GLY A CA 1
ATOM 4300 C C . GLY A 1 533 ? -10.164 -30.578 8.141 1 88.75 533 GLY A C 1
ATOM 4301 O O . GLY A 1 533 ? -11.367 -30.359 8.289 1 88.75 533 GLY A O 1
ATOM 4302 N N . PHE A 1 534 ? -9.656 -30.953 7.016 1 93.62 534 PHE A N 1
ATOM 4303 C CA . PHE A 1 534 ? -10.562 -31.344 5.938 1 93.62 534 PHE A CA 1
ATOM 4304 C C . PHE A 1 534 ? -11.281 -32.625 6.281 1 93.62 534 PHE A C 1
ATOM 4306 O O . PHE A 1 534 ? -10.742 -33.5 6.996 1 93.62 534 PHE A O 1
ATOM 4313 N N . PRO A 1 535 ? -12.469 -32.781 5.801 1 92.88 535 PRO A N 1
ATOM 4314 C CA . PRO A 1 535 ? -13.18 -34.031 6.016 1 92.88 535 PRO A CA 1
ATOM 4315 C C . PRO A 1 535 ? -12.391 -35.25 5.523 1 92.88 535 PRO A C 1
ATOM 4317 O O . PRO A 1 535 ? -11.719 -35.188 4.492 1 92.88 535 PRO A O 1
ATOM 4320 N N . GLY A 1 536 ? -12.492 -36.312 6.254 1 93.88 536 GLY A N 1
ATOM 4321 C CA . GLY A 1 536 ? -11.781 -37.531 5.922 1 93.88 536 GLY A CA 1
ATOM 4322 C C . GLY A 1 536 ? -12.086 -38.031 4.523 1 93.88 536 GLY A C 1
ATOM 4323 O O . GLY A 1 536 ? -11.219 -38.594 3.857 1 93.88 536 GLY A O 1
ATOM 4324 N N . GLN A 1 537 ? -13.281 -37.812 4.117 1 94.38 537 GLN A N 1
ATOM 4325 C CA . GLN A 1 537 ? -13.703 -38.219 2.783 1 94.38 537 GLN A CA 1
ATOM 4326 C C . GLN A 1 537 ? -12.836 -37.562 1.707 1 94.38 537 GLN A C 1
ATOM 4328 O O . GLN A 1 537 ? -12.445 -38.219 0.738 1 94.38 537 GLN A O 1
ATOM 4333 N N . ILE A 1 538 ? -12.562 -36.344 1.815 1 95.5 538 ILE A N 1
ATOM 4334 C CA . ILE A 1 538 ? -11.75 -35.625 0.852 1 95.5 538 ILE A CA 1
ATOM 4335 C C . ILE A 1 538 ? -10.336 -36.219 0.817 1 95.5 538 ILE A C 1
ATOM 4337 O O . ILE A 1 538 ? -9.781 -36.438 -0.259 1 95.5 538 ILE A O 1
ATOM 4341 N N . VAL A 1 539 ? -9.836 -36.5 1.974 1 94.81 539 VAL A N 1
ATOM 4342 C CA . VAL A 1 539 ? -8.469 -37 2.08 1 94.81 539 VAL A CA 1
ATOM 4343 C C . VAL A 1 539 ? -8.375 -38.375 1.425 1 94.81 539 VAL A C 1
ATOM 4345 O O . VAL A 1 539 ? -7.477 -38.625 0.624 1 94.81 539 VAL A O 1
ATOM 4348 N N . SER A 1 540 ? -9.305 -39.188 1.726 1 95.81 540 SER A N 1
ATOM 4349 C CA . SER A 1 540 ? -9.32 -40.531 1.172 1 95.81 540 SER A CA 1
ATOM 4350 C C . SER A 1 540 ? -9.469 -40.5 -0.345 1 95.81 540 SER A C 1
ATOM 4352 O O . SER A 1 540 ? -8.781 -41.219 -1.058 1 95.81 540 SER A O 1
ATOM 4354 N N . ASP A 1 541 ? -10.328 -39.688 -0.811 1 96 541 ASP A N 1
ATOM 4355 C CA . ASP A 1 541 ? -10.547 -39.562 -2.248 1 96 541 ASP A CA 1
ATOM 4356 C C . ASP A 1 541 ? -9.305 -39.031 -2.949 1 96 541 ASP A C 1
ATOM 4358 O O . ASP A 1 541 ? -8.93 -39.5 -4.023 1 96 541 ASP A O 1
ATOM 4362 N N . ALA A 1 542 ? -8.773 -38.062 -2.379 1 95.31 542 ALA A N 1
ATOM 4363 C CA . ALA A 1 542 ? -7.562 -37.5 -2.945 1 95.31 542 ALA A CA 1
ATOM 4364 C C . ALA A 1 542 ? -6.457 -38.531 -3.074 1 95.31 542 ALA A C 1
ATOM 4366 O O . ALA A 1 542 ? -5.77 -38.594 -4.098 1 95.31 542 ALA A O 1
ATOM 4367 N N . GLU A 1 543 ? -6.332 -39.312 -2.033 1 93.94 543 GLU A N 1
ATOM 4368 C CA . GLU A 1 543 ? -5.316 -40.375 -2.057 1 93.94 543 GLU A CA 1
ATOM 4369 C C . GLU A 1 543 ? -5.594 -41.375 -3.166 1 93.94 543 GLU A C 1
ATOM 4371 O O . GLU A 1 543 ? -4.672 -41.812 -3.863 1 93.94 543 GLU A O 1
ATOM 4376 N N . ARG A 1 544 ? -6.75 -41.688 -3.283 1 94.62 544 ARG A N 1
ATOM 4377 C CA . ARG A 1 544 ? -7.148 -42.656 -4.316 1 94.62 544 ARG A CA 1
ATOM 4378 C C . ARG A 1 544 ? -6.848 -42.094 -5.707 1 94.62 544 ARG A C 1
ATOM 4380 O O . ARG A 1 544 ? -6.266 -42.781 -6.543 1 94.62 544 ARG A O 1
ATOM 4387 N N . ILE A 1 545 ? -7.215 -40.906 -5.945 1 94.25 545 ILE A N 1
ATOM 4388 C CA . ILE A 1 545 ? -7 -40.281 -7.246 1 94.25 545 ILE A CA 1
ATOM 4389 C C . ILE A 1 545 ? -5.504 -40.156 -7.512 1 94.25 545 ILE A C 1
ATOM 4391 O O . ILE A 1 545 ? -5.047 -40.344 -8.641 1 94.25 545 ILE A O 1
ATOM 4395 N N . TYR A 1 546 ? -4.836 -39.812 -6.508 1 91.56 546 TYR A N 1
ATOM 4396 C CA . TYR A 1 546 ? -3.391 -39.656 -6.641 1 91.56 546 TYR A CA 1
ATOM 4397 C C . TYR A 1 546 ? -2.744 -40.969 -7.102 1 91.56 546 TYR A C 1
ATOM 4399 O O . TYR A 1 546 ? -1.881 -40.938 -7.98 1 91.56 546 TYR A O 1
ATOM 4407 N N . ARG A 1 547 ? -3.127 -42 -6.523 1 91.06 547 ARG A N 1
ATOM 4408 C CA . ARG A 1 547 ? -2.582 -43.312 -6.883 1 91.06 547 ARG A CA 1
ATOM 4409 C C . ARG A 1 547 ? -2.873 -43.625 -8.344 1 91.06 547 ARG A C 1
ATOM 4411 O O . ARG A 1 547 ? -2.025 -44.188 -9.039 1 91.06 547 ARG A O 1
ATOM 4418 N N . LEU A 1 548 ? -3.953 -43.25 -8.781 1 89.5 548 LEU A N 1
ATOM 4419 C CA . LEU A 1 548 ? -4.336 -43.469 -10.172 1 89.5 548 LEU A CA 1
ATOM 4420 C C . LEU A 1 548 ? -3.457 -42.656 -11.109 1 89.5 548 LEU A C 1
ATOM 4422 O O . LEU A 1 548 ? -2.992 -43.156 -12.133 1 89.5 548 LEU A O 1
ATOM 4426 N N . LEU A 1 549 ? -3.221 -41.469 -10.773 1 85.75 549 LEU A N 1
ATOM 4427 C CA . LEU A 1 549 ? -2.416 -40.562 -11.594 1 85.75 549 LEU A CA 1
ATOM 4428 C C . LEU A 1 549 ? -0.949 -40.969 -11.578 1 85.75 549 LEU A C 1
ATOM 4430 O O . LEU A 1 549 ? -0.249 -40.812 -12.586 1 85.75 549 LEU A O 1
ATOM 4434 N N . ALA A 1 550 ? -0.516 -41.406 -10.422 1 80.62 550 ALA A N 1
ATOM 4435 C CA . ALA A 1 550 ? 0.881 -41.812 -10.266 1 80.62 550 ALA A CA 1
ATOM 4436 C C . ALA A 1 550 ? 1.186 -43.094 -11.07 1 80.62 550 ALA A C 1
ATOM 4438 O O . ALA A 1 550 ? 2.322 -43.281 -11.5 1 80.62 550 ALA A O 1
ATOM 4439 N N . SER A 1 551 ? 0.233 -43.906 -11.289 1 77.69 551 SER A N 1
ATOM 4440 C CA . SER A 1 551 ? 0.406 -45.156 -12.039 1 77.69 551 SER A CA 1
ATOM 4441 C C . SER A 1 551 ? 0.441 -44.875 -13.539 1 77.69 551 SER A C 1
ATOM 4443 O O . SER A 1 551 ? 0.989 -45.688 -14.305 1 77.69 551 SER A O 1
ATOM 4445 N N . GLU A 1 552 ? -0.01 -43.781 -14.055 1 65.12 552 GLU A N 1
ATOM 4446 C CA . GLU A 1 552 ? 0.027 -43.406 -15.461 1 65.12 552 GLU A CA 1
ATOM 4447 C C . GLU A 1 552 ? 1.348 -42.719 -15.82 1 65.12 552 GLU A C 1
ATOM 4449 O O . GLU A 1 552 ? 1.867 -42.906 -16.922 1 65.12 552 GLU A O 1
ATOM 4454 N N . MET B 1 1 ? -19.547 62.031 15.125 1 59.12 1 MET B N 1
ATOM 4455 C CA . MET B 1 1 ? -20.516 61.656 14.117 1 59.12 1 MET B CA 1
ATOM 4456 C C . MET B 1 1 ? -19.828 61.062 12.898 1 59.12 1 MET B C 1
ATOM 4458 O O . MET B 1 1 ? -20.234 60 12.398 1 59.12 1 MET B O 1
ATOM 4462 N N . GLU B 1 2 ? -18.781 61.562 12.523 1 63.19 2 GLU B N 1
ATOM 4463 C CA . GLU B 1 2 ? -18.047 61.094 11.352 1 63.19 2 GLU B CA 1
ATOM 4464 C C . GLU B 1 2 ? -17.406 59.75 11.617 1 63.19 2 GLU B C 1
ATOM 4466 O O . GLU B 1 2 ? -17.422 58.844 10.75 1 63.19 2 GLU B O 1
ATOM 4471 N N . SER B 1 3 ? -17.047 59.531 12.773 1 64.62 3 SER B N 1
ATOM 4472 C CA . SER B 1 3 ? -16.422 58.25 13.117 1 64.62 3 SER B CA 1
ATOM 4473 C C . SER B 1 3 ? -17.438 57.125 13.148 1 64.62 3 SER B C 1
ATOM 4475 O O . SER B 1 3 ? -17.156 56 12.727 1 64.62 3 SER B O 1
ATOM 4477 N N . ALA B 1 4 ? -18.594 57.469 13.477 1 61.72 4 ALA B N 1
ATOM 4478 C CA . ALA B 1 4 ? -19.672 56.5 13.547 1 61.72 4 ALA B CA 1
ATOM 4479 C C . ALA B 1 4 ? -20.094 56.062 12.148 1 61.72 4 ALA B C 1
ATOM 4481 O O . ALA B 1 4 ? -20.359 54.875 11.922 1 61.72 4 ALA B O 1
ATOM 4482 N N . ILE B 1 5 ? -20.062 56.875 11.25 1 66.25 5 ILE B N 1
ATOM 4483 C CA . ILE B 1 5 ? -20.438 56.562 9.875 1 66.25 5 ILE B CA 1
ATOM 4484 C C . ILE B 1 5 ? -19.375 55.688 9.242 1 66.25 5 ILE B C 1
ATOM 4486 O O . ILE B 1 5 ? -19.703 54.75 8.516 1 66.25 5 ILE B O 1
ATOM 4490 N N . VAL B 1 6 ? -18.203 55.906 9.602 1 63.91 6 VAL B N 1
ATOM 4491 C CA . VAL B 1 6 ? -17.109 55.125 9.047 1 63.91 6 VAL B CA 1
ATOM 4492 C C . VAL B 1 6 ? -17.156 53.719 9.617 1 63.91 6 VAL B C 1
ATOM 4494 O O . VAL B 1 6 ? -17 52.719 8.875 1 63.91 6 VAL B O 1
ATOM 4497 N N . ILE B 1 7 ? -17.5 53.625 10.82 1 62.72 7 ILE B N 1
ATOM 4498 C CA . ILE B 1 7 ? -17.594 52.312 11.461 1 62.72 7 ILE B CA 1
ATOM 4499 C C . ILE B 1 7 ? -18.781 51.531 10.891 1 62.72 7 ILE B C 1
ATOM 4501 O O . ILE B 1 7 ? -18.688 50.344 10.578 1 62.72 7 ILE B O 1
ATOM 4505 N N . ALA B 1 8 ? -19.828 52.312 10.742 1 71 8 ALA B N 1
ATOM 4506 C CA . ALA B 1 8 ? -21.016 51.688 10.156 1 71 8 ALA B CA 1
ATOM 4507 C C . ALA B 1 8 ? -20.75 51.25 8.727 1 71 8 ALA B C 1
ATOM 4509 O O . ALA B 1 8 ? -21.203 50.156 8.312 1 71 8 ALA B O 1
ATOM 4510 N N . GLY B 1 9 ? -20.062 51.969 8.008 1 70.5 9 GLY B N 1
ATOM 4511 C CA . GLY B 1 9 ? -19.672 51.594 6.656 1 70.5 9 GLY B CA 1
ATOM 4512 C C . GLY B 1 9 ? -18.781 50.375 6.605 1 70.5 9 GLY B C 1
ATOM 4513 O O . GLY B 1 9 ? -18.969 49.5 5.77 1 70.5 9 GLY B O 1
ATOM 4514 N N . LEU B 1 10 ? -17.922 50.281 7.527 1 67.44 10 LEU B N 1
ATOM 4515 C CA . LEU B 1 10 ? -17 49.156 7.594 1 67.44 10 LEU B CA 1
ATOM 4516 C C . LEU B 1 10 ? -17.75 47.875 7.977 1 67.44 10 LEU B C 1
ATOM 4518 O O . LEU B 1 10 ? -17.484 46.812 7.422 1 67.44 10 LEU B O 1
ATOM 4522 N N . ILE B 1 11 ? -18.609 48.031 8.82 1 66.94 11 ILE B N 1
ATOM 4523 C CA . ILE B 1 11 ? -19.438 46.906 9.227 1 66.94 11 ILE B CA 1
ATOM 4524 C C . ILE B 1 11 ? -20.281 46.438 8.047 1 66.94 11 ILE B C 1
ATOM 4526 O O . ILE B 1 11 ? -20.406 45.219 7.797 1 66.94 11 ILE B O 1
ATOM 4530 N N . CYS B 1 12 ? -20.828 47.406 7.355 1 76 12 CYS B N 1
ATOM 4531 C CA . CYS B 1 12 ? -21.656 47.062 6.199 1 76 12 CYS B CA 1
ATOM 4532 C C . CYS B 1 12 ? -20.828 46.344 5.141 1 76 12 CYS B C 1
ATOM 4534 O O . CYS B 1 12 ? -21.281 45.344 4.578 1 76 12 CYS B O 1
ATOM 4536 N N . VAL B 1 13 ? -19.672 46.844 4.891 1 72.31 13 VAL B N 1
ATOM 4537 C CA . VAL B 1 13 ? -18.797 46.188 3.912 1 72.31 13 VAL B CA 1
ATOM 4538 C C . VAL B 1 13 ? -18.422 44.781 4.379 1 72.31 13 VAL B C 1
ATOM 4540 O O . VAL B 1 13 ? -18.391 43.844 3.576 1 72.31 13 VAL B O 1
ATOM 4543 N N . PHE B 1 14 ? -18.266 44.688 5.57 1 66.62 14 PHE B N 1
ATOM 4544 C CA . PHE B 1 14 ? -17.922 43.375 6.129 1 66.62 14 PHE B CA 1
ATOM 4545 C C . PHE B 1 14 ? -19.094 42.406 6.008 1 66.62 14 PHE B C 1
ATOM 4547 O O . PHE B 1 14 ? -18.906 41.25 5.625 1 66.62 14 PHE B O 1
ATOM 4554 N N . VAL B 1 15 ? -20.141 42.938 6.352 1 73.31 15 VAL B N 1
ATOM 4555 C CA . VAL B 1 15 ? -21.344 42.125 6.285 1 73.31 15 VAL B CA 1
ATOM 4556 C C . VAL B 1 15 ? -21.609 41.719 4.836 1 73.31 15 VAL B C 1
ATOM 4558 O O . VAL B 1 15 ? -21.891 40.562 4.543 1 73.31 15 VAL B O 1
ATOM 4561 N N . ILE B 1 16 ? -21.562 42.656 3.977 1 77.88 16 ILE B N 1
ATOM 4562 C CA . ILE B 1 16 ? -21.781 42.406 2.562 1 77.88 16 ILE B CA 1
ATOM 4563 C C . ILE B 1 16 ? -20.734 41.406 2.057 1 77.88 16 ILE B C 1
ATOM 4565 O O . ILE B 1 16 ? -21.062 40.469 1.327 1 77.88 16 ILE B O 1
ATOM 4569 N N . GLY B 1 17 ? -19.562 41.625 2.434 1 70.25 17 GLY B N 1
ATOM 4570 C CA . GLY B 1 17 ? -18.5 40.719 2.062 1 70.25 17 GLY B CA 1
ATOM 4571 C C . GLY B 1 17 ? -18.719 39.312 2.596 1 70.25 17 GLY B C 1
ATOM 4572 O O . GLY B 1 17 ? -18.484 38.344 1.884 1 70.25 17 GLY B O 1
ATOM 4573 N N . SER B 1 18 ? -19.125 39.219 3.773 1 73.44 18 SER B N 1
ATOM 4574 C CA . SER B 1 18 ? -19.375 37.906 4.387 1 73.44 18 SER B CA 1
ATOM 4575 C C . SER B 1 18 ? -20.547 37.188 3.715 1 73.44 18 SER B C 1
ATOM 4577 O O . SER B 1 18 ? -20.484 36 3.488 1 73.44 18 SER B O 1
ATOM 4579 N N . VAL B 1 19 ? -21.547 37.969 3.459 1 78.5 19 VAL B N 1
ATOM 4580 C CA . VAL B 1 19 ? -22.703 37.406 2.797 1 78.5 19 VAL B CA 1
ATOM 4581 C C . VAL B 1 19 ? -22.328 36.938 1.39 1 78.5 19 VAL B C 1
ATOM 4583 O O . VAL B 1 19 ? -22.75 35.875 0.949 1 78.5 19 VAL B O 1
ATOM 4586 N N . TYR B 1 20 ? -21.562 37.719 0.777 1 79.12 20 TYR B N 1
ATOM 4587 C CA . TYR B 1 20 ? -21.109 37.344 -0.558 1 79.12 20 TYR B CA 1
ATOM 4588 C C . TYR B 1 20 ? -20.234 36.094 -0.51 1 79.12 20 TYR B C 1
ATOM 4590 O O . TYR B 1 20 ? -20.375 35.188 -1.345 1 79.12 20 TYR B O 1
ATOM 4598 N N . ALA B 1 21 ? -19.391 36.062 0.385 1 75.06 21 ALA B N 1
ATOM 4599 C CA . ALA B 1 21 ? -18.516 34.875 0.535 1 75.06 21 ALA B CA 1
ATOM 4600 C C . ALA B 1 21 ? -19.328 33.625 0.781 1 75.06 21 ALA B C 1
ATOM 4602 O O . ALA B 1 21 ? -19.016 32.562 0.234 1 75.06 21 ALA B O 1
ATOM 4603 N N . ARG B 1 22 ? -20.281 33.812 1.598 1 78.19 22 ARG B N 1
ATOM 4604 C CA . ARG B 1 22 ? -21.156 32.656 1.879 1 78.19 22 ARG B CA 1
ATOM 4605 C C . ARG B 1 22 ? -21.906 32.219 0.628 1 78.19 22 ARG B C 1
ATOM 4607 O O . ARG B 1 22 ? -22.016 31.031 0.339 1 78.19 22 ARG B O 1
ATOM 4614 N N . TRP B 1 23 ? -22.391 33.219 -0.033 1 84.06 23 TRP B N 1
ATOM 4615 C CA . TRP B 1 23 ? -23.125 32.938 -1.262 1 84.06 23 TRP B CA 1
ATOM 4616 C C . TRP B 1 23 ? -22.219 32.25 -2.287 1 84.06 23 TRP B C 1
ATOM 4618 O O . TRP B 1 23 ? -22.625 31.266 -2.93 1 84.06 23 TRP B O 1
ATOM 4628 N N . GLU B 1 24 ? -21.094 32.656 -2.404 1 84.38 24 GLU B N 1
ATOM 4629 C CA . GLU B 1 24 ? -20.156 32.062 -3.35 1 84.38 24 GLU B CA 1
ATOM 4630 C C . GLU B 1 24 ? -19.781 30.656 -2.936 1 84.38 24 GLU B C 1
ATOM 4632 O O . GLU B 1 24 ? -19.625 29.781 -3.785 1 84.38 24 GLU B O 1
ATOM 4637 N N . ARG B 1 25 ? -19.672 30.438 -1.719 1 84 25 ARG B N 1
ATOM 4638 C CA . ARG B 1 25 ? -19.359 29.109 -1.222 1 84 25 ARG B CA 1
ATOM 4639 C C . ARG B 1 25 ? -20.469 28.109 -1.552 1 84 25 ARG B C 1
ATOM 4641 O O . ARG B 1 25 ? -20.203 26.984 -1.966 1 84 25 ARG B O 1
ATOM 4648 N N . ILE B 1 26 ? -21.641 28.578 -1.363 1 88.56 26 ILE B N 1
ATOM 4649 C CA . ILE B 1 26 ? -22.797 27.719 -1.638 1 88.56 26 ILE B CA 1
ATOM 4650 C C . ILE B 1 26 ? -22.891 27.453 -3.139 1 88.56 26 ILE B C 1
ATOM 4652 O O . ILE B 1 26 ? -23.141 26.328 -3.561 1 88.56 26 ILE B O 1
ATOM 4656 N N . ARG B 1 27 ? -22.656 28.453 -3.906 1 89.81 27 ARG B N 1
ATOM 4657 C CA . ARG B 1 27 ? -22.688 28.297 -5.355 1 89.81 27 ARG B CA 1
ATOM 4658 C C . ARG B 1 27 ? -21.609 27.312 -5.824 1 89.81 27 ARG B C 1
ATOM 4660 O O . ARG B 1 27 ? -21.859 26.484 -6.691 1 89.81 27 ARG B O 1
ATOM 4667 N N . ARG B 1 28 ? -20.531 27.422 -5.262 1 91.06 28 ARG B N 1
ATOM 4668 C CA . ARG B 1 28 ? -19.438 26.531 -5.605 1 91.06 28 ARG B CA 1
ATOM 4669 C C . ARG B 1 28 ? -19.766 25.094 -5.211 1 91.06 28 ARG B C 1
ATOM 4671 O O . ARG B 1 28 ? -19.438 24.156 -5.941 1 91.06 28 ARG B O 1
ATOM 4678 N N . ALA B 1 29 ? -20.406 24.984 -4.082 1 92.81 29 ALA B N 1
ATOM 4679 C CA . ALA B 1 29 ? -20.781 23.641 -3.609 1 92.81 29 ALA B CA 1
ATOM 4680 C C . ALA B 1 29 ? -21.75 22.984 -4.582 1 92.81 29 ALA B C 1
ATOM 4682 O O . ALA B 1 29 ? -21.594 21.797 -4.91 1 92.81 29 ALA B O 1
ATOM 4683 N N . TYR B 1 30 ? -22.703 23.766 -5.074 1 94.25 30 TYR B N 1
ATOM 4684 C CA . TYR B 1 30 ? -23.656 23.234 -6.039 1 94.25 30 TYR B CA 1
ATOM 4685 C C . TYR B 1 30 ? -22.953 22.844 -7.336 1 94.25 30 TYR B C 1
ATOM 4687 O O . TYR B 1 30 ? -23.266 21.812 -7.93 1 94.25 30 TYR B O 1
ATOM 4695 N N . ARG B 1 31 ? -22 23.578 -7.711 1 94.12 31 ARG B N 1
ATOM 4696 C CA . ARG B 1 31 ? -21.266 23.281 -8.93 1 94.12 31 ARG B CA 1
ATOM 4697 C C . ARG B 1 31 ? -20.469 21.984 -8.789 1 94.12 31 ARG B C 1
ATOM 4699 O O . ARG B 1 31 ? -20.422 21.172 -9.719 1 94.12 31 ARG B O 1
ATOM 4706 N N . ILE B 1 32 ? -19.953 21.812 -7.699 1 94.31 32 ILE B N 1
ATOM 4707 C CA . ILE B 1 32 ? -19.141 20.625 -7.453 1 94.31 32 ILE B CA 1
ATOM 4708 C C . ILE B 1 32 ? -20.031 19.391 -7.473 1 94.31 32 ILE B C 1
ATOM 4710 O O . ILE B 1 32 ? -19.703 18.391 -8.117 1 94.31 32 ILE B O 1
ATOM 4714 N N . VAL B 1 33 ? -21.141 19.469 -6.801 1 95.12 33 VAL B N 1
ATOM 4715 C CA . VAL B 1 33 ? -22.062 18.344 -6.707 1 95.12 33 VAL B CA 1
ATOM 4716 C C . VAL B 1 33 ? -22.562 17.984 -8.094 1 95.12 33 VAL B C 1
ATOM 4718 O O . VAL B 1 33 ? -22.625 16.797 -8.453 1 95.12 33 VAL B O 1
ATOM 4721 N N . ARG B 1 34 ? -22.844 18.984 -8.875 1 94.88 34 ARG B N 1
ATOM 4722 C CA . ARG B 1 34 ? -23.375 18.75 -10.219 1 94.88 34 ARG B CA 1
ATOM 4723 C C . ARG B 1 34 ? -22.297 18.156 -11.133 1 94.88 34 ARG B C 1
ATOM 4725 O O . ARG B 1 34 ? -22.578 17.281 -11.938 1 94.88 34 ARG B O 1
ATOM 4732 N N . LYS B 1 35 ? -21.172 18.531 -10.922 1 94.19 35 LYS B N 1
ATOM 4733 C CA . LYS B 1 35 ? -20.078 18.062 -11.758 1 94.19 35 LYS B CA 1
ATOM 4734 C C . LYS B 1 35 ? -19.703 16.625 -11.414 1 94.19 35 LYS B C 1
ATOM 4736 O O . LYS B 1 35 ? -19.375 15.828 -12.305 1 94.19 35 LYS B O 1
ATOM 4741 N N . LYS B 1 36 ? -19.812 16.297 -10.188 1 94.38 36 LYS B N 1
ATOM 4742 C CA . LYS B 1 36 ? -19.375 14.992 -9.711 1 94.38 36 LYS B CA 1
ATOM 4743 C C . LYS B 1 36 ? -20.438 13.93 -9.961 1 94.38 36 LYS B C 1
ATOM 4745 O O . LYS B 1 36 ? -20.109 12.766 -10.203 1 94.38 36 LYS B O 1
ATOM 4750 N N . PHE B 1 37 ? -21.703 14.352 -9.977 1 95.88 37 PHE B N 1
ATOM 4751 C CA . PHE B 1 37 ? -22.797 13.391 -9.984 1 95.88 37 PHE B CA 1
ATOM 4752 C C . PHE B 1 37 ? -22.859 12.672 -11.328 1 95.88 37 PHE B C 1
ATOM 4754 O O . PHE B 1 37 ? -22.875 13.312 -12.383 1 95.88 37 PHE B O 1
ATOM 4761 N N . GLY B 1 38 ? -22.844 11.336 -11.32 1 95.56 38 GLY B N 1
ATOM 4762 C CA . GLY B 1 38 ? -22.984 10.516 -12.508 1 95.56 38 GLY B CA 1
ATOM 4763 C C . GLY B 1 38 ? -21.688 10.273 -13.234 1 95.56 38 GLY B C 1
ATOM 4764 O O . GLY B 1 38 ? -21.672 9.758 -14.359 1 95.56 38 GLY B O 1
ATOM 4765 N N . ARG B 1 39 ? -20.609 10.664 -12.625 1 94.56 39 ARG B N 1
ATOM 4766 C CA . ARG B 1 39 ? -19.297 10.484 -13.242 1 94.56 39 ARG B CA 1
ATOM 4767 C C . ARG B 1 39 ? -18.406 9.609 -12.375 1 94.56 39 ARG B C 1
ATOM 4769 O O . ARG B 1 39 ? -18.672 9.422 -11.18 1 94.56 39 ARG B O 1
ATOM 4776 N N . MET B 1 40 ? -17.391 9.062 -13 1 93.38 40 MET B N 1
ATOM 4777 C CA . MET B 1 40 ? -16.422 8.266 -12.266 1 93.38 40 MET B CA 1
ATOM 4778 C C . MET B 1 40 ? -15.617 9.141 -11.305 1 93.38 40 MET B C 1
ATOM 4780 O O . MET B 1 40 ? -15.117 10.195 -11.695 1 93.38 40 MET B O 1
ATOM 4784 N N . PRO B 1 41 ? -15.562 8.734 -10.039 1 94 41 PRO B N 1
ATOM 4785 C CA . PRO B 1 41 ? -14.82 9.539 -9.062 1 94 41 PRO B CA 1
ATOM 4786 C C . PRO B 1 41 ? -13.328 9.625 -9.375 1 94 41 PRO B C 1
ATOM 4788 O O . PRO B 1 41 ? -12.758 8.68 -9.93 1 94 41 PRO B O 1
ATOM 4791 N N . GLU B 1 42 ? -12.75 10.703 -9.008 1 89.44 42 GLU B N 1
ATOM 4792 C CA . GLU B 1 42 ? -11.305 10.867 -9.133 1 89.44 42 GLU B CA 1
ATOM 4793 C C . GLU B 1 42 ? -10.562 10.031 -8.094 1 89.44 42 GLU B C 1
ATOM 4795 O O . GLU B 1 42 ? -11.07 9.805 -6.992 1 89.44 42 GLU B O 1
ATOM 4800 N N . PRO B 1 43 ? -9.438 9.531 -8.508 1 86.5 43 PRO B N 1
ATOM 4801 C CA . PRO B 1 43 ? -8.672 8.75 -7.535 1 86.5 43 PRO B CA 1
ATOM 4802 C C . PRO B 1 43 ? -8.344 9.547 -6.273 1 86.5 43 PRO B C 1
ATOM 4804 O O . PRO B 1 43 ? -7.996 10.727 -6.355 1 86.5 43 PRO B O 1
ATOM 4807 N N . ALA B 1 44 ? -8.633 9.016 -5.141 1 85.12 44 ALA B N 1
ATOM 4808 C CA . ALA B 1 44 ? -8.359 9.633 -3.848 1 85.12 44 ALA B CA 1
ATOM 4809 C C . ALA B 1 44 ? -7.73 8.625 -2.885 1 85.12 44 ALA B C 1
ATOM 4811 O O . ALA B 1 44 ? -7.809 7.414 -3.105 1 85.12 44 ALA B O 1
ATOM 4812 N N . ALA B 1 45 ? -7.004 9.156 -1.93 1 83.12 45 ALA B N 1
ATOM 4813 C CA . ALA B 1 45 ? -6.453 8.305 -0.879 1 83.12 45 ALA B CA 1
ATOM 4814 C C . ALA B 1 45 ? -7.484 8.047 0.214 1 83.12 45 ALA B C 1
ATOM 4816 O O . ALA B 1 45 ? -8.188 8.961 0.647 1 83.12 45 ALA B O 1
ATOM 4817 N N . TYR B 1 46 ? -7.715 6.809 0.512 1 89.12 46 TYR B N 1
ATOM 4818 C CA . TYR B 1 46 ? -8.68 6.43 1.534 1 89.12 46 TYR B CA 1
ATOM 4819 C C . TYR B 1 46 ? -7.992 5.762 2.717 1 89.12 46 TYR B C 1
ATOM 4821 O O . TYR B 1 46 ? -7.078 4.957 2.535 1 89.12 46 TYR B O 1
ATOM 4829 N N . ASP B 1 47 ? -8.328 6.188 3.881 1 90.75 47 ASP B N 1
ATOM 4830 C CA . ASP B 1 47 ? -7.883 5.504 5.094 1 90.75 47 ASP B CA 1
ATOM 4831 C C . ASP B 1 47 ? -8.922 4.488 5.562 1 90.75 47 ASP B C 1
ATOM 4833 O O . ASP B 1 47 ? -9.906 4.848 6.207 1 90.75 47 ASP B O 1
ATOM 4837 N N . TYR B 1 48 ? -8.609 3.277 5.332 1 93.44 48 TYR B N 1
ATOM 4838 C CA . TYR B 1 48 ? -9.609 2.24 5.582 1 93.44 48 TYR B CA 1
ATOM 4839 C C . TYR B 1 48 ? -9.711 1.929 7.07 1 93.44 48 TYR B C 1
ATOM 4841 O O . TYR B 1 48 ? -10.672 1.303 7.512 1 93.44 48 TYR B O 1
ATOM 4849 N N . LYS B 1 49 ? -8.734 2.346 7.824 1 90.56 49 LYS B N 1
ATOM 4850 C CA . LYS B 1 49 ? -8.891 2.229 9.273 1 90.56 49 LYS B CA 1
ATOM 4851 C C . LYS B 1 49 ? -10.016 3.121 9.781 1 90.56 49 LYS B C 1
ATOM 4853 O O . LYS B 1 49 ? -10.82 2.701 10.617 1 90.56 49 LYS B O 1
ATOM 4858 N N . GLU B 1 50 ? -10.07 4.312 9.203 1 92.44 50 GLU B N 1
ATOM 4859 C CA . GLU B 1 50 ? -11.109 5.273 9.562 1 92.44 50 GLU B CA 1
ATOM 4860 C C . GLU B 1 50 ? -12.453 4.887 8.969 1 92.44 50 GLU B C 1
ATOM 4862 O O . GLU B 1 50 ? -13.469 4.887 9.664 1 92.44 50 GLU B O 1
ATOM 4867 N N . ILE B 1 51 ? -12.484 4.457 7.773 1 95.81 51 ILE B N 1
ATOM 4868 C CA . ILE B 1 51 ? -13.695 4.188 7.016 1 95.81 51 ILE B CA 1
ATOM 4869 C C . ILE B 1 51 ? -14.398 2.957 7.582 1 95.81 51 ILE B C 1
ATOM 4871 O O . ILE B 1 51 ? -15.633 2.896 7.617 1 95.81 51 ILE B O 1
ATOM 4875 N N . SER B 1 52 ? -13.633 2.016 8.109 1 96.12 52 SER B N 1
ATOM 4876 C CA . SER B 1 52 ? -14.188 0.739 8.547 1 96.12 52 SER B CA 1
ATOM 4877 C C . SER B 1 52 ? -14.688 0.817 9.984 1 96.12 52 SER B C 1
ATOM 4879 O O . SER B 1 52 ? -15.25 -0.149 10.508 1 96.12 52 SER B O 1
ATOM 4881 N N . MET B 1 53 ? -14.562 1.933 10.641 1 93.56 53 MET B N 1
ATOM 4882 C CA . MET B 1 53 ? -14.859 2.039 12.07 1 93.56 53 MET B CA 1
ATOM 4883 C C . MET B 1 53 ? -16.344 1.779 12.328 1 93.56 53 MET B C 1
ATOM 4885 O O . MET B 1 53 ? -16.703 1.113 13.305 1 93.56 53 MET B O 1
ATOM 4889 N N . TYR B 1 54 ? -17.125 2.32 11.516 1 95.25 54 TYR B N 1
ATOM 4890 C CA . TYR B 1 54 ? -18.562 2.098 11.695 1 95.25 54 TYR B CA 1
ATOM 4891 C C . TYR B 1 54 ? -18.906 0.625 11.516 1 95.25 54 TYR B C 1
ATOM 4893 O O . TYR B 1 54 ? -19.656 0.054 12.312 1 95.25 54 TYR B O 1
ATOM 4901 N N . TRP B 1 55 ? -18.391 -0.022 10.484 1 95.56 55 TRP B N 1
ATOM 4902 C CA . TRP B 1 55 ? -18.625 -1.441 10.242 1 95.56 55 TRP B CA 1
ATOM 4903 C C . TRP B 1 55 ? -18.156 -2.279 11.43 1 95.56 55 TRP B C 1
ATOM 4905 O O . TRP B 1 55 ? -18.859 -3.195 11.867 1 95.56 55 TRP B O 1
ATOM 4915 N N . ASN B 1 56 ? -17.031 -1.927 11.914 1 92.88 56 ASN B N 1
ATOM 4916 C CA . ASN B 1 56 ? -16.5 -2.662 13.055 1 92.88 56 ASN B CA 1
ATOM 4917 C C . ASN B 1 56 ? -17.422 -2.584 14.266 1 92.88 56 ASN B C 1
ATOM 4919 O O . ASN B 1 56 ? -17.5 -3.525 15.055 1 92.88 56 ASN B O 1
ATOM 4923 N N . ALA B 1 57 ? -18.078 -1.509 14.336 1 89.81 57 ALA B N 1
ATOM 4924 C CA . ALA B 1 57 ? -19 -1.312 15.461 1 89.81 57 ALA B CA 1
ATOM 4925 C C . ALA B 1 57 ? -20.297 -2.088 15.258 1 89.81 57 ALA B C 1
ATOM 4927 O O . ALA B 1 57 ? -20.922 -2.535 16.219 1 89.81 57 ALA B O 1
ATOM 4928 N N . VAL B 1 58 ? -20.688 -2.34 14.039 1 91.19 58 VAL B N 1
ATOM 4929 C CA . VAL B 1 58 ? -22.016 -2.904 13.805 1 91.19 58 VAL B CA 1
ATOM 4930 C C . VAL B 1 58 ? -21.875 -4.32 13.258 1 91.19 58 VAL B C 1
ATOM 4932 O O . VAL B 1 58 ? -22.875 -5.043 13.133 1 91.19 58 VAL B O 1
ATOM 4935 N N . SER B 1 59 ? -20.75 -4.812 12.938 1 91.19 59 SER B N 1
ATOM 4936 C CA . SER B 1 59 ? -20.516 -6.078 12.242 1 91.19 59 SER B CA 1
ATOM 4937 C C . SER B 1 59 ? -21.031 -7.258 13.055 1 91.19 59 SER B C 1
ATOM 4939 O O . SER B 1 59 ? -21.453 -8.273 12.492 1 91.19 59 SER B O 1
ATOM 4941 N N . GLU B 1 60 ? -21.062 -7.141 14.336 1 87.31 60 GLU B N 1
ATOM 4942 C CA . GLU B 1 60 ? -21.5 -8.234 15.195 1 87.31 60 GLU B CA 1
ATOM 4943 C C . GLU B 1 60 ? -23 -8.508 15.008 1 87.31 60 GLU B C 1
ATOM 4945 O O . GLU B 1 60 ? -23.453 -9.641 15.203 1 87.31 60 GLU B O 1
ATOM 4950 N N . GLN B 1 61 ? -23.625 -7.555 14.562 1 85.44 61 GLN B N 1
ATOM 4951 C CA . GLN B 1 61 ? -25.062 -7.699 14.406 1 85.44 61 GLN B CA 1
ATOM 4952 C C . GLN B 1 61 ? -25.422 -8.102 12.977 1 85.44 61 GLN B C 1
ATOM 4954 O O . GLN B 1 61 ? -26.578 -8.391 12.68 1 85.44 61 GLN B O 1
ATOM 4959 N N . ALA B 1 62 ? -24.438 -8.18 12.156 1 87.12 62 ALA B N 1
ATOM 4960 C CA . ALA B 1 62 ? -24.703 -8.523 10.758 1 87.12 62 ALA B CA 1
ATOM 4961 C C . ALA B 1 62 ? -24.938 -10.023 10.602 1 87.12 62 ALA B C 1
ATOM 4963 O O . ALA B 1 62 ? -24.25 -10.844 11.211 1 87.12 62 ALA B O 1
ATOM 4964 N N . LEU B 1 63 ? -25.906 -10.336 9.883 1 80.06 63 LEU B N 1
ATOM 4965 C CA . LEU B 1 63 ? -26.281 -11.734 9.719 1 80.06 63 LEU B CA 1
ATOM 4966 C C . LEU B 1 63 ? -25.344 -12.453 8.766 1 80.06 63 LEU B C 1
ATOM 4968 O O . LEU B 1 63 ? -24.906 -13.57 9.039 1 80.06 63 LEU B O 1
ATOM 4972 N N . HIS B 1 64 ? -25.078 -11.758 7.695 1 85.75 64 HIS B N 1
ATOM 4973 C CA . HIS B 1 64 ? -24.219 -12.375 6.691 1 85.75 64 HIS B CA 1
ATOM 4974 C C . HIS B 1 64 ? -23.062 -11.461 6.316 1 85.75 64 HIS B C 1
ATOM 4976 O O . HIS B 1 64 ? -22.984 -10.977 5.184 1 85.75 64 HIS B O 1
ATOM 4982 N N . PRO B 1 65 ? -22.062 -11.344 7.227 1 91.5 65 PRO B N 1
ATOM 4983 C CA . PRO B 1 65 ? -20.922 -10.477 6.938 1 91.5 65 PRO B CA 1
ATOM 4984 C C . PRO B 1 65 ? -19.969 -11.078 5.898 1 91.5 65 PRO B C 1
ATOM 4986 O O . PRO B 1 65 ? -19.734 -12.289 5.898 1 91.5 65 PRO B O 1
ATOM 4989 N N . LEU B 1 66 ? -19.609 -10.266 4.992 1 94.56 66 LEU B N 1
ATOM 4990 C CA . LEU B 1 66 ? -18.562 -10.664 4.059 1 94.56 66 LEU B CA 1
ATOM 4991 C C . LEU B 1 66 ? -17.203 -10.727 4.758 1 94.56 66 LEU B C 1
ATOM 4993 O O . LEU B 1 66 ? -16.75 -9.734 5.328 1 94.56 66 LEU B O 1
ATOM 4997 N N . ASP B 1 67 ? -16.594 -11.859 4.75 1 92.88 67 ASP B N 1
ATOM 4998 C CA . ASP B 1 67 ? -15.344 -12.016 5.484 1 92.88 67 ASP B CA 1
ATOM 4999 C C . ASP B 1 67 ? -14.203 -11.273 4.789 1 92.88 67 ASP B C 1
ATOM 5001 O O . ASP B 1 67 ? -14.305 -10.938 3.607 1 92.88 67 ASP B O 1
ATOM 5005 N N . ASP B 1 68 ? -13.148 -11.016 5.504 1 92.88 68 ASP B N 1
ATOM 5006 C CA . ASP B 1 68 ? -12.039 -10.18 5.047 1 92.88 68 ASP B CA 1
ATOM 5007 C C . ASP B 1 68 ? -11.328 -10.82 3.854 1 92.88 68 ASP B C 1
ATOM 5009 O O . ASP B 1 68 ? -10.859 -10.117 2.957 1 92.88 68 ASP B O 1
ATOM 5013 N N . LEU B 1 69 ? -11.227 -12.102 3.844 1 92.38 69 LEU B N 1
ATOM 5014 C CA . LEU B 1 69 ? -10.523 -12.773 2.756 1 92.38 69 LEU B CA 1
ATOM 5015 C C . LEU B 1 69 ? -11.281 -12.609 1.438 1 92.38 69 LEU B C 1
ATOM 5017 O O . LEU B 1 69 ? -10.68 -12.273 0.414 1 92.38 69 LEU B O 1
ATOM 5021 N N . THR B 1 70 ? -12.57 -12.836 1.518 1 95.12 70 THR B N 1
ATOM 5022 C CA . THR B 1 70 ? -13.398 -12.656 0.331 1 95.12 70 THR B CA 1
ATOM 5023 C C . THR B 1 70 ? -13.375 -11.203 -0.135 1 95.12 70 THR B C 1
ATOM 5025 O O . THR B 1 70 ? -13.258 -10.93 -1.332 1 95.12 70 THR B O 1
ATOM 5028 N N . TRP B 1 71 ? -13.445 -10.281 0.843 1 96.25 71 TRP B N 1
ATOM 5029 C CA . TRP B 1 71 ? -13.367 -8.852 0.55 1 96.25 71 TRP B CA 1
ATOM 5030 C C . TRP B 1 71 ? -12.078 -8.516 -0.186 1 96.25 71 TRP B C 1
ATOM 5032 O O . TRP B 1 71 ? -12.094 -7.809 -1.194 1 96.25 71 TRP B O 1
ATOM 5042 N N . GLY B 1 72 ? -11.039 -9.07 0.256 1 92.62 72 GLY B N 1
ATOM 5043 C CA . GLY B 1 72 ? -9.734 -8.828 -0.342 1 92.62 72 GLY B CA 1
ATOM 5044 C C . GLY B 1 72 ? -9.57 -9.484 -1.699 1 92.62 72 GLY B C 1
ATOM 5045 O O . GLY B 1 72 ? -9.07 -8.859 -2.641 1 92.62 72 GLY B O 1
ATOM 5046 N N . ASP B 1 73 ? -9.984 -10.672 -1.826 1 91.12 73 ASP B N 1
ATOM 5047 C CA . ASP B 1 73 ? -9.867 -11.438 -3.062 1 91.12 73 ASP B CA 1
ATOM 5048 C C . ASP B 1 73 ? -10.562 -10.719 -4.219 1 91.12 73 ASP B C 1
ATOM 5050 O O . ASP B 1 73 ? -10.078 -10.742 -5.352 1 91.12 73 ASP B O 1
ATOM 5054 N N . LEU B 1 74 ? -11.641 -10.055 -3.904 1 94.12 74 LEU B N 1
ATOM 5055 C CA . LEU B 1 74 ? -12.469 -9.469 -4.945 1 94.12 74 LEU B CA 1
ATOM 5056 C C . LEU B 1 74 ? -12.133 -7.992 -5.141 1 94.12 74 LEU B C 1
ATOM 5058 O O . LEU B 1 74 ? -12.82 -7.285 -5.879 1 94.12 74 LEU B O 1
ATOM 5062 N N . ASP B 1 75 ? -11.156 -7.496 -4.465 1 92.25 75 ASP B N 1
ATOM 5063 C CA . ASP B 1 75 ? -10.758 -6.094 -4.539 1 92.25 75 ASP B CA 1
ATOM 5064 C C . ASP B 1 75 ? -11.938 -5.176 -4.242 1 92.25 75 ASP B C 1
ATOM 5066 O O . ASP B 1 75 ? -12.188 -4.219 -4.98 1 92.25 75 ASP B O 1
ATOM 5070 N N . MET B 1 76 ? -12.594 -5.488 -3.195 1 96.38 76 MET B N 1
ATOM 5071 C CA . MET B 1 76 ? -13.805 -4.746 -2.863 1 96.38 76 MET B CA 1
ATOM 5072 C C . MET B 1 76 ? -13.477 -3.314 -2.463 1 96.38 76 MET B C 1
ATOM 5074 O O . MET B 1 76 ? -14.328 -2.426 -2.562 1 96.38 76 MET B O 1
ATOM 5078 N N . ASN B 1 77 ? -12.234 -2.984 -1.961 1 95.81 77 ASN B N 1
ATOM 5079 C CA . ASN B 1 77 ? -11.836 -1.605 -1.707 1 95.81 77 ASN B CA 1
ATOM 5080 C C . ASN B 1 77 ? -11.883 -0.766 -2.98 1 95.81 77 ASN B C 1
ATOM 5082 O O . ASN B 1 77 ? -12.367 0.367 -2.967 1 95.81 77 ASN B O 1
ATOM 5086 N N . GLN B 1 78 ? -11.438 -1.38 -4.016 1 94.5 78 GLN B N 1
ATOM 5087 C CA . GLN B 1 78 ? -11.445 -0.661 -5.285 1 94.5 78 GLN B CA 1
ATOM 5088 C C . GLN B 1 78 ? -12.875 -0.43 -5.781 1 94.5 78 GLN B C 1
ATOM 5090 O O . GLN B 1 78 ? -13.164 0.61 -6.371 1 94.5 78 GLN B O 1
ATOM 5095 N N . ILE B 1 79 ? -13.688 -1.421 -5.539 1 96.12 79 ILE B N 1
ATOM 5096 C CA . ILE B 1 79 ? -15.094 -1.279 -5.922 1 96.12 79 ILE B CA 1
ATOM 5097 C C . ILE B 1 79 ? -15.742 -0.184 -5.086 1 96.12 79 ILE B C 1
ATOM 5099 O O . ILE B 1 79 ? -16.5 0.64 -5.609 1 96.12 79 ILE B O 1
ATOM 5103 N N . TYR B 1 80 ? -15.398 -0.196 -3.816 1 97.62 80 TYR B N 1
ATOM 5104 C CA . TYR B 1 80 ? -15.844 0.871 -2.928 1 97.62 80 TYR B CA 1
ATOM 5105 C C . TYR B 1 80 ? -15.398 2.234 -3.443 1 97.62 80 TYR B C 1
ATOM 5107 O O . TYR B 1 80 ? -16.188 3.172 -3.51 1 97.62 80 TYR B O 1
ATOM 5115 N N . GLU B 1 81 ? -14.172 2.361 -3.83 1 96.81 81 GLU B N 1
ATOM 5116 C CA . GLU B 1 81 ? -13.617 3.619 -4.328 1 96.81 81 GLU B CA 1
ATOM 5117 C C . GLU B 1 81 ? -14.305 4.043 -5.625 1 96.81 81 GLU B C 1
ATOM 5119 O O . GLU B 1 81 ? -14.531 5.234 -5.848 1 96.81 81 GLU B O 1
ATOM 5124 N N . ARG B 1 82 ? -14.617 3.051 -6.441 1 95.88 82 ARG B N 1
ATOM 5125 C CA . ARG B 1 82 ? -15.281 3.305 -7.711 1 95.88 82 ARG B CA 1
ATOM 5126 C C . ARG B 1 82 ? -16.688 3.854 -7.488 1 95.88 82 ARG B C 1
ATOM 5128 O O . ARG B 1 82 ? -17.188 4.645 -8.289 1 95.88 82 ARG B O 1
ATOM 5135 N N . MET B 1 83 ? -17.266 3.553 -6.383 1 96.44 83 MET B N 1
ATOM 5136 C CA . MET B 1 83 ? -18.656 3.887 -6.098 1 96.44 83 MET B CA 1
ATOM 5137 C C . MET B 1 83 ? -18.75 5.105 -5.184 1 96.44 83 MET B C 1
ATO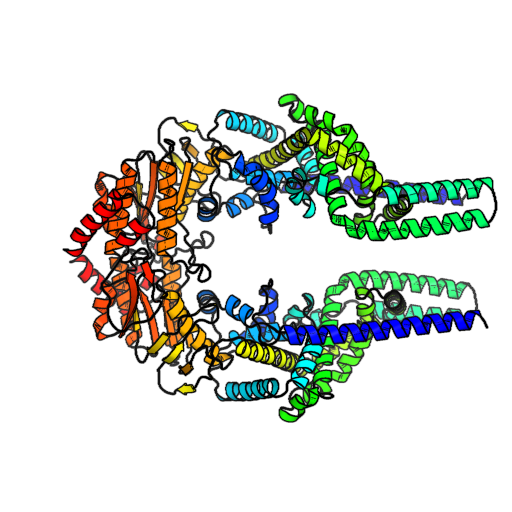M 5139 O O . MET B 1 83 ? -19.766 5.812 -5.188 1 96.44 83 MET B O 1
ATOM 5143 N N . ASN B 1 84 ? -17.734 5.383 -4.504 1 96.62 84 ASN B N 1
ATOM 5144 C CA . ASN B 1 84 ? -17.812 6.352 -3.416 1 96.62 84 ASN B CA 1
ATOM 5145 C C . ASN B 1 84 ? -17.828 7.781 -3.941 1 96.62 84 ASN B C 1
ATOM 5147 O O . ASN B 1 84 ? -16.828 8.289 -4.441 1 96.62 84 ASN B O 1
ATOM 5151 N N . GLN B 1 85 ? -18.984 8.398 -3.812 1 95.62 85 GLN B N 1
ATOM 5152 C CA . GLN B 1 85 ? -19.156 9.828 -4.078 1 95.62 85 GLN B CA 1
ATOM 5153 C C . GLN B 1 85 ? -19.859 10.516 -2.914 1 95.62 85 GLN B C 1
ATOM 5155 O O . GLN B 1 85 ? -20.625 11.461 -3.117 1 95.62 85 GLN B O 1
ATOM 5160 N N . CYS B 1 86 ? -19.688 9.922 -1.812 1 97.06 86 CYS B N 1
ATOM 5161 C CA . CYS B 1 86 ? -20.297 10.484 -0.613 1 97.06 86 CYS B CA 1
ATOM 5162 C C . CYS B 1 86 ? -19.656 11.828 -0.256 1 97.06 86 CYS B C 1
ATOM 5164 O O . CYS B 1 86 ? -18.469 12.031 -0.481 1 97.06 86 CYS B O 1
ATOM 5166 N N . GLU B 1 87 ? -20.484 12.656 0.324 1 96.38 87 GLU B N 1
ATOM 5167 C CA . GLU B 1 87 ? -20.016 14 0.665 1 96.38 87 GLU B CA 1
ATOM 5168 C C . GLU B 1 87 ? -19.641 14.086 2.141 1 96.38 87 GLU B C 1
ATOM 5170 O O . GLU B 1 87 ? -18.953 15.031 2.555 1 96.38 87 GLU B O 1
ATOM 5175 N N . SER B 1 88 ? -20.016 13.109 2.889 1 97.06 88 SER B N 1
ATOM 5176 C CA . SER B 1 88 ? -19.797 13.172 4.328 1 97.06 88 SER B CA 1
ATOM 5177 C C . SER B 1 88 ? -19.062 11.93 4.824 1 97.06 88 SER B C 1
ATOM 5179 O O . SER B 1 88 ? -19.047 10.898 4.152 1 97.06 88 SER B O 1
ATOM 5181 N N . PHE B 1 89 ? -18.484 12.07 6.059 1 96.94 89 PHE B N 1
ATOM 5182 C CA . PHE B 1 89 ? -17.812 10.938 6.676 1 96.94 89 PHE B CA 1
ATOM 5183 C C . PHE B 1 89 ? -18.812 9.828 7.008 1 96.94 89 PHE B C 1
ATOM 5185 O O . PHE B 1 89 ? -18.5 8.648 6.84 1 96.94 89 PHE B O 1
ATOM 5192 N N . ALA B 1 90 ? -19.969 10.258 7.359 1 97.25 90 ALA B N 1
ATOM 5193 C CA . ALA B 1 90 ? -21 9.281 7.715 1 97.25 90 ALA B CA 1
ATOM 5194 C C . ALA B 1 90 ? -21.422 8.469 6.496 1 97.25 90 ALA B C 1
ATOM 5196 O O . ALA B 1 90 ? -21.641 7.262 6.598 1 97.25 90 ALA B O 1
ATOM 5197 N N . GLY B 1 91 ? -21.5 9.141 5.395 1 98.25 91 GLY B N 1
ATOM 5198 C CA . GLY B 1 91 ? -21.859 8.445 4.168 1 98.25 91 GLY B CA 1
ATOM 5199 C C . GLY B 1 91 ? -20.812 7.438 3.725 1 98.25 91 GLY B C 1
ATOM 5200 O O . GLY B 1 91 ? -21.156 6.32 3.33 1 98.25 91 GLY B O 1
ATOM 5201 N N . GLU B 1 92 ? -19.625 7.824 3.846 1 98.06 92 GLU B N 1
ATOM 5202 C CA . GLU B 1 92 ? -18.531 6.945 3.449 1 98.06 92 GLU B CA 1
ATOM 5203 C C . GLU B 1 92 ? -18.484 5.695 4.324 1 98.06 92 GLU B C 1
ATOM 5205 O O . GLU B 1 92 ? -18.297 4.586 3.82 1 98.06 92 GLU B O 1
ATOM 5210 N N . GLN B 1 93 ? -18.688 5.922 5.574 1 97.75 93 GLN B N 1
ATOM 5211 C CA . GLN B 1 93 ? -18.625 4.797 6.504 1 97.75 93 GLN B CA 1
ATOM 5212 C C . GLN B 1 93 ? -19.828 3.873 6.324 1 97.75 93 GLN B C 1
ATOM 5214 O O . GLN B 1 93 ? -19.688 2.65 6.391 1 97.75 93 GLN B O 1
ATOM 5219 N N . TYR B 1 94 ? -20.922 4.453 6.059 1 97.88 94 TYR B N 1
ATOM 5220 C CA . TYR B 1 94 ? -22.109 3.637 5.859 1 97.88 94 TYR B CA 1
ATOM 5221 C C . TYR B 1 94 ? -22.031 2.852 4.555 1 97.88 94 TYR B C 1
ATOM 5223 O O . TYR B 1 94 ? -22.422 1.686 4.496 1 97.88 94 TYR B O 1
ATOM 5231 N N . LEU B 1 95 ? -21.578 3.488 3.52 1 98.25 95 LEU B N 1
ATOM 5232 C CA . LEU B 1 95 ? -21.406 2.811 2.238 1 98.25 95 LEU B CA 1
ATOM 5233 C C . LEU B 1 95 ? -20.516 1.585 2.381 1 98.25 95 LEU B C 1
ATOM 5235 O O . LEU B 1 95 ? -20.828 0.52 1.843 1 98.25 95 LEU B O 1
ATOM 5239 N N . TYR B 1 96 ? -19.438 1.748 3.107 1 98.19 96 TYR B N 1
ATOM 5240 C CA . TYR B 1 96 ? -18.531 0.634 3.357 1 98.19 96 TYR B CA 1
ATOM 5241 C C . TYR B 1 96 ? -19.234 -0.498 4.086 1 98.19 96 TYR B C 1
ATOM 5243 O O . TYR B 1 96 ? -19.125 -1.664 3.699 1 98.19 96 TYR B O 1
ATOM 5251 N N . ALA B 1 97 ? -19.984 -0.123 5.082 1 96.69 97 ALA B N 1
ATOM 5252 C CA . ALA B 1 97 ? -20.719 -1.114 5.859 1 96.69 97 ALA B CA 1
ATOM 5253 C C . ALA B 1 97 ? -21.781 -1.794 5.004 1 96.69 97 ALA B C 1
ATOM 5255 O O . ALA B 1 97 ? -22.047 -2.99 5.156 1 96.69 97 ALA B O 1
ATOM 5256 N N . LEU B 1 98 ? -22.359 -1.034 4.16 1 96.12 98 LEU B N 1
ATOM 5257 C CA . LEU B 1 98 ? -23.391 -1.544 3.275 1 96.12 98 LEU B CA 1
ATOM 5258 C C . LEU B 1 98 ? -22.844 -2.643 2.371 1 96.12 98 LEU B C 1
ATOM 5260 O O . LEU B 1 98 ? -23.5 -3.674 2.178 1 96.12 98 LEU B O 1
ATOM 5264 N N . LEU B 1 99 ? -21.672 -2.496 1.869 1 97 99 LEU B N 1
ATOM 5265 C CA . LEU B 1 99 ? -21.062 -3.447 0.947 1 97 99 LEU B CA 1
ATOM 5266 C C . LEU B 1 99 ? -20.547 -4.676 1.692 1 97 99 LEU B C 1
ATOM 5268 O O . LEU B 1 99 ? -20.359 -5.734 1.093 1 97 99 LEU B O 1
ATOM 5272 N N . ARG B 1 100 ? -20.359 -4.488 2.992 1 96.56 100 ARG B N 1
ATOM 5273 C CA . ARG B 1 100 ? -19.828 -5.57 3.809 1 96.56 100 ARG B CA 1
ATOM 5274 C C . ARG B 1 100 ? -20.938 -6.488 4.305 1 96.56 100 ARG B C 1
ATOM 5276 O O . ARG B 1 100 ? -20.672 -7.602 4.758 1 96.56 100 ARG B O 1
ATOM 5283 N N . ASN B 1 101 ? -22.141 -6.012 4.191 1 93.94 101 ASN B N 1
ATOM 5284 C CA . ASN B 1 101 ? -23.266 -6.766 4.73 1 93.94 101 ASN B CA 1
ATOM 5285 C C . ASN B 1 101 ? -24.156 -7.309 3.619 1 93.94 101 ASN B C 1
ATOM 5287 O O . ASN B 1 101 ? -24.984 -6.574 3.066 1 93.94 101 ASN B O 1
ATOM 5291 N N . VAL B 1 102 ? -24.062 -8.625 3.486 1 91.12 102 VAL B N 1
ATOM 5292 C CA . VAL B 1 102 ? -24.859 -9.289 2.463 1 91.12 102 VAL B CA 1
ATOM 5293 C C . VAL B 1 102 ? -26.172 -9.781 3.072 1 91.12 102 VAL B C 1
ATOM 5295 O O . VAL B 1 102 ? -26.297 -10.945 3.447 1 91.12 102 VAL B O 1
ATOM 5298 N N . SER B 1 103 ? -27.25 -8.953 3.42 1 75.69 103 SER B N 1
ATOM 5299 C CA . SER B 1 103 ? -28.422 -9.133 4.27 1 75.69 103 SER B CA 1
ATOM 5300 C C . SER B 1 103 ? -29.375 -10.164 3.678 1 75.69 103 SER B C 1
ATOM 5302 O O . SER B 1 103 ? -30.141 -10.797 4.406 1 75.69 103 SER B O 1
ATOM 5304 N N . GLN B 1 104 ? -29.391 -10.742 2.666 1 80.38 104 GLN B N 1
ATOM 5305 C CA . GLN B 1 104 ? -30.312 -11.68 2.039 1 80.38 104 GLN B CA 1
ATOM 5306 C C . GLN B 1 104 ? -31.766 -11.328 2.355 1 80.38 104 GLN B C 1
ATOM 5308 O O . GLN B 1 104 ? -32.594 -12.219 2.604 1 80.38 104 GLN B O 1
ATOM 5313 N N . ASP B 1 105 ? -32.062 -9.992 2.533 1 88 105 ASP B N 1
ATOM 5314 C CA . ASP B 1 105 ? -33.406 -9.5 2.803 1 88 105 ASP B CA 1
ATOM 5315 C C . ASP B 1 105 ? -33.938 -8.688 1.624 1 88 105 ASP B C 1
ATOM 5317 O O . ASP B 1 105 ? -33.562 -7.52 1.457 1 88 105 ASP B O 1
ATOM 5321 N N . THR B 1 106 ? -34.906 -9.312 0.986 1 91.12 106 THR B N 1
ATOM 5322 C CA . THR B 1 106 ? -35.438 -8.703 -0.227 1 91.12 106 THR B CA 1
ATOM 5323 C C . THR B 1 106 ? -36.25 -7.457 0.109 1 91.12 106 THR B C 1
ATOM 5325 O O . THR B 1 106 ? -36.219 -6.469 -0.626 1 91.12 106 THR B O 1
ATOM 5328 N N . ALA B 1 107 ? -36.875 -7.484 1.204 1 92.5 107 ALA B N 1
ATOM 5329 C CA . ALA B 1 107 ? -37.688 -6.352 1.604 1 92.5 107 ALA B CA 1
ATOM 5330 C C . ALA B 1 107 ? -36.844 -5.113 1.858 1 92.5 107 ALA B C 1
ATOM 5332 O O . ALA B 1 107 ? -37.219 -4.008 1.438 1 92.5 107 ALA B O 1
ATOM 5333 N N . SER B 1 108 ? -35.812 -5.328 2.504 1 92.25 108 SER B N 1
ATOM 5334 C CA . SER B 1 108 ? -34.906 -4.219 2.797 1 92.25 108 SER B CA 1
ATOM 5335 C C . SER B 1 108 ? -34.312 -3.646 1.52 1 92.25 108 SER B C 1
ATOM 5337 O O . SER B 1 108 ? -34.156 -2.432 1.395 1 92.25 108 SER B O 1
ATOM 5339 N N . LEU B 1 109 ? -34.062 -4.477 0.615 1 94.31 109 LEU B N 1
ATOM 5340 C CA . LEU B 1 109 ? -33.469 -4.047 -0.655 1 94.31 109 LEU B CA 1
ATOM 5341 C C . LEU B 1 109 ? -34.5 -3.264 -1.476 1 94.31 109 LEU B C 1
ATOM 5343 O O . LEU B 1 109 ? -34.156 -2.275 -2.127 1 94.31 109 LEU B O 1
ATOM 5347 N N . GLU B 1 110 ? -35.719 -3.68 -1.398 1 94.25 110 GLU B N 1
ATOM 5348 C CA . GLU B 1 110 ? -36.781 -2.973 -2.117 1 94.25 110 GLU B CA 1
ATOM 5349 C C . GLU B 1 110 ? -37 -1.582 -1.534 1 94.25 110 GLU B C 1
ATOM 5351 O O . GLU B 1 110 ? -37.25 -0.622 -2.273 1 94.25 110 GLU B O 1
ATOM 5356 N N . LYS B 1 111 ? -36.969 -1.565 -0.254 1 94.5 111 LYS B N 1
ATOM 5357 C CA . LYS B 1 111 ? -37.094 -0.263 0.395 1 94.5 111 LYS B CA 1
ATOM 5358 C C . LYS B 1 111 ? -35.938 0.661 -0.002 1 94.5 111 LYS B C 1
ATOM 5360 O O . LYS B 1 111 ? -36.156 1.847 -0.263 1 94.5 111 LYS B O 1
ATOM 5365 N N . MET B 1 112 ? -34.844 0.124 0.009 1 95.25 112 MET B N 1
ATOM 5366 C CA . MET B 1 112 ? -33.656 0.878 -0.413 1 95.25 112 MET B CA 1
ATOM 5367 C C . MET B 1 112 ? -33.812 1.373 -1.847 1 95.25 112 MET B C 1
ATOM 5369 O O . MET B 1 112 ? -33.469 2.52 -2.152 1 95.25 112 MET B O 1
ATOM 5373 N N . GLU B 1 113 ? -34.344 0.544 -2.656 1 96.19 113 GLU B N 1
ATOM 5374 C CA . GLU B 1 113 ? -34.562 0.899 -4.055 1 96.19 113 GLU B CA 1
ATOM 5375 C C . GLU B 1 113 ? -35.562 2.059 -4.176 1 96.19 113 GLU B C 1
ATOM 5377 O O . GLU B 1 113 ? -35.375 2.949 -5.008 1 96.19 113 GLU B O 1
ATOM 5382 N N . GLU B 1 114 ? -36.531 2.01 -3.363 1 96.25 114 GLU B N 1
ATOM 5383 C CA . GLU B 1 114 ? -37.5 3.104 -3.359 1 96.25 114 GLU B CA 1
ATOM 5384 C C . GLU B 1 114 ? -36.812 4.426 -2.998 1 96.25 114 GLU B C 1
ATOM 5386 O O . GLU B 1 114 ? -37.094 5.453 -3.623 1 96.25 114 GLU B O 1
ATOM 5391 N N . LYS B 1 115 ? -36.031 4.375 -2.066 1 96.5 115 LYS B N 1
ATOM 5392 C CA . LYS B 1 115 ? -35.312 5.57 -1.634 1 96.5 115 LYS B CA 1
ATOM 5393 C C . LYS B 1 115 ? -34.406 6.09 -2.736 1 96.5 115 LYS B C 1
ATOM 5395 O O . LYS B 1 115 ? -34.344 7.293 -2.99 1 96.5 115 LYS B O 1
ATOM 5400 N N . MET B 1 116 ? -33.688 5.191 -3.373 1 97.5 116 MET B N 1
ATOM 5401 C CA . MET B 1 116 ? -32.781 5.57 -4.445 1 97.5 116 MET B CA 1
ATOM 5402 C C . MET B 1 116 ? -33.531 6.152 -5.633 1 97.5 116 MET B C 1
ATOM 5404 O O . MET B 1 116 ? -33.125 7.168 -6.199 1 97.5 116 MET B O 1
ATOM 5408 N N . ARG B 1 117 ? -34.625 5.566 -5.938 1 96.56 117 ARG B N 1
ATOM 5409 C CA . ARG B 1 117 ? -35.469 6.059 -7.031 1 96.56 117 ARG B CA 1
ATOM 5410 C C . ARG B 1 117 ? -35.969 7.461 -6.738 1 96.56 117 ARG B C 1
ATOM 5412 O O . ARG B 1 117 ? -36.031 8.312 -7.629 1 96.56 117 ARG B O 1
ATOM 5419 N N . TYR B 1 118 ? -36.344 7.652 -5.539 1 96.25 118 TYR B N 1
ATOM 5420 C CA . TYR B 1 118 ? -36.812 8.977 -5.141 1 96.25 118 TYR B CA 1
ATOM 5421 C C . TYR B 1 118 ? -35.719 10.031 -5.363 1 96.25 118 TYR B C 1
ATOM 5423 O O . TYR B 1 118 ? -36 11.094 -5.922 1 96.25 118 TYR B O 1
ATOM 5431 N N . MET B 1 119 ? -34.562 9.719 -4.98 1 95.38 119 MET B N 1
ATOM 5432 C CA . MET B 1 119 ? -33.469 10.672 -5.09 1 95.38 119 MET B CA 1
ATOM 5433 C C . MET B 1 119 ? -33.031 10.852 -6.543 1 95.38 119 MET B C 1
ATOM 5435 O O . MET B 1 119 ? -32.562 11.914 -6.93 1 95.38 119 MET B O 1
ATOM 5439 N N . GLU B 1 120 ? -33.188 9.828 -7.262 1 95.69 120 GLU B N 1
ATOM 5440 C CA . GLU B 1 120 ? -32.906 9.922 -8.688 1 95.69 120 GLU B CA 1
ATOM 5441 C C . GLU B 1 120 ? -33.906 10.812 -9.406 1 95.69 120 GLU B C 1
ATOM 5443 O O . GLU B 1 120 ? -33.531 11.625 -10.258 1 95.69 120 GLU B O 1
ATOM 5448 N N . ASP B 1 121 ? -35.156 10.727 -9.023 1 95.44 121 ASP B N 1
ATOM 5449 C CA . ASP B 1 121 ? -36.25 11.438 -9.695 1 95.44 121 ASP B CA 1
ATOM 5450 C C . ASP B 1 121 ? -36.312 12.891 -9.25 1 95.44 121 ASP B C 1
ATOM 5452 O O . ASP B 1 121 ? -36.812 13.75 -9.992 1 95.44 121 ASP B O 1
ATOM 5456 N N . ASN B 1 122 ? -35.844 13.164 -8.094 1 95.25 122 ASN B N 1
ATOM 5457 C CA . ASN B 1 122 ? -35.906 14.516 -7.543 1 95.25 122 ASN B CA 1
ATOM 5458 C C . ASN B 1 122 ? -34.531 15.164 -7.496 1 95.25 122 ASN B C 1
ATOM 5460 O O . ASN B 1 122 ? -33.938 15.266 -6.43 1 95.25 122 ASN B O 1
ATOM 5464 N N . GLU B 1 123 ? -34.188 15.773 -8.57 1 95.06 123 GLU B N 1
ATOM 5465 C CA . GLU B 1 123 ? -32.844 16.281 -8.766 1 95.06 123 GLU B CA 1
ATOM 5466 C C . GLU B 1 123 ? -32.562 17.469 -7.852 1 95.06 123 GLU B C 1
ATOM 5468 O O . GLU B 1 123 ? -31.484 17.531 -7.234 1 95.06 123 GLU B O 1
ATOM 5473 N N . ARG B 1 124 ? -33.469 18.328 -7.77 1 93.81 124 ARG B N 1
ATOM 5474 C CA . ARG B 1 124 ? -33.25 19.531 -6.961 1 93.81 124 ARG B CA 1
ATOM 5475 C C . ARG B 1 124 ? -33.094 19.172 -5.488 1 93.81 124 ARG B C 1
ATOM 5477 O O . ARG B 1 124 ? -32.188 19.688 -4.82 1 93.81 124 ARG B O 1
ATOM 5484 N N . GLU B 1 125 ? -33.938 18.344 -5.039 1 94.62 125 GLU B N 1
ATOM 5485 C CA . GLU B 1 125 ? -33.844 17.906 -3.646 1 94.62 125 GLU B CA 1
ATOM 5486 C C . GLU B 1 125 ? -32.562 17.141 -3.381 1 94.62 125 GLU B C 1
ATOM 5488 O O . GLU B 1 125 ? -31.953 17.312 -2.326 1 94.62 125 GLU B O 1
ATOM 5493 N N . ARG B 1 126 ? -32.219 16.328 -4.305 1 95.88 126 ARG B N 1
ATOM 5494 C CA . ARG B 1 126 ? -30.969 15.562 -4.176 1 95.88 126 ARG B CA 1
ATOM 5495 C C . ARG B 1 126 ? -29.766 16.484 -4.074 1 95.88 126 ARG B C 1
ATOM 5497 O O . ARG B 1 126 ? -28.906 16.312 -3.201 1 95.88 126 ARG B O 1
ATOM 5504 N N . GLU B 1 127 ? -29.719 17.516 -4.941 1 95.88 127 GLU B N 1
ATOM 5505 C CA . GLU B 1 127 ? -28.609 18.453 -4.945 1 95.88 127 GLU B CA 1
ATOM 5506 C C . GLU B 1 127 ? -28.531 19.219 -3.627 1 95.88 127 GLU B C 1
ATOM 5508 O O . GLU B 1 127 ? -27.438 19.422 -3.084 1 95.88 127 GLU B O 1
ATOM 5513 N N . GLU B 1 128 ? -29.641 19.609 -3.184 1 95.06 128 GLU B N 1
ATOM 5514 C CA . GLU B 1 128 ? -29.672 20.328 -1.914 1 95.06 128 GLU B CA 1
ATOM 5515 C C . GLU B 1 128 ? -29.188 19.438 -0.768 1 95.06 128 GLU B C 1
ATOM 5517 O O . GLU B 1 128 ? -28.422 19.891 0.086 1 95.06 128 GLU B O 1
ATOM 5522 N N . ALA B 1 129 ? -29.703 18.234 -0.746 1 95.44 129 ALA B N 1
ATOM 5523 C CA . ALA B 1 129 ? -29.25 17.281 0.28 1 95.44 129 ALA B CA 1
ATOM 5524 C C . ALA B 1 129 ? -27.75 17.078 0.218 1 95.44 129 ALA B C 1
ATOM 5526 O O . ALA B 1 129 ? -27.078 17.062 1.251 1 95.44 129 ALA B O 1
ATOM 5527 N N . GLN B 1 130 ? -27.188 16.984 -0.962 1 96.81 130 GLN B N 1
ATOM 5528 C CA . GLN B 1 130 ? -25.766 16.75 -1.146 1 96.81 130 GLN B CA 1
ATOM 5529 C C . GLN B 1 130 ? -24.953 17.938 -0.633 1 96.81 130 GLN B C 1
ATOM 5531 O O . GLN B 1 130 ? -23.891 17.75 -0.03 1 96.81 130 GLN B O 1
ATOM 5536 N N . VAL B 1 131 ? -25.453 19.094 -0.877 1 95.31 131 VAL B N 1
ATOM 5537 C CA . VAL B 1 131 ? -24.75 20.297 -0.418 1 95.31 131 VAL B CA 1
ATOM 5538 C C . VAL B 1 131 ? -24.734 20.328 1.108 1 95.31 131 VAL B C 1
ATOM 5540 O O . VAL B 1 131 ? -23.719 20.672 1.717 1 95.31 131 VAL B O 1
ATOM 5543 N N . LYS B 1 132 ? -25.859 20.016 1.716 1 94.31 132 LYS B N 1
ATOM 5544 C CA . LYS B 1 132 ? -25.938 19.969 3.174 1 94.31 132 LYS B CA 1
ATOM 5545 C C . LYS B 1 132 ? -25 18.906 3.74 1 94.31 132 LYS B C 1
ATOM 5547 O O . LYS B 1 132 ? -24.359 19.109 4.77 1 94.31 132 LYS B O 1
ATOM 5552 N N . LEU B 1 133 ? -24.938 17.766 3.062 1 96.19 133 LEU B N 1
ATOM 5553 C CA . LEU B 1 133 ? -24.062 16.688 3.48 1 96.19 133 LEU B CA 1
ATOM 5554 C C . LEU B 1 133 ? -22.594 17.078 3.299 1 96.19 133 LEU B C 1
ATOM 5556 O O . LEU B 1 133 ? -21.75 16.703 4.109 1 96.19 133 LEU B O 1
ATOM 5560 N N . MET B 1 134 ? -22.359 17.797 2.26 1 95.62 134 MET B N 1
ATOM 5561 C CA . MET B 1 134 ? -21 18.297 2.008 1 95.62 134 MET B CA 1
ATOM 5562 C C . MET B 1 134 ? -20.547 19.219 3.135 1 95.62 134 MET B C 1
ATOM 5564 O O . MET B 1 134 ? -19.359 19.234 3.492 1 95.62 134 MET B O 1
ATOM 5568 N N . ALA B 1 135 ? -21.453 19.969 3.674 1 91.12 135 ALA B N 1
ATOM 5569 C CA . ALA B 1 135 ? -21.141 20.875 4.773 1 91.12 135 ALA B CA 1
ATOM 5570 C C . ALA B 1 135 ? -20.75 20.109 6.035 1 91.12 135 ALA B C 1
ATOM 5572 O O . ALA B 1 135 ? -19.953 20.578 6.84 1 91.12 135 ALA B O 1
ATOM 5573 N N . LEU B 1 136 ? -21.391 18.938 6.223 1 92.19 136 LEU B N 1
ATOM 5574 C CA . LEU B 1 136 ? -20.984 18.078 7.328 1 92.19 136 LEU B CA 1
ATOM 5575 C C . LEU B 1 136 ? -19.5 17.719 7.211 1 92.19 136 LEU B C 1
ATOM 5577 O O . LEU B 1 136 ? -18.781 17.719 8.211 1 92.19 136 LEU B O 1
ATOM 5581 N N . GLY B 1 137 ? -19.078 17.375 6.0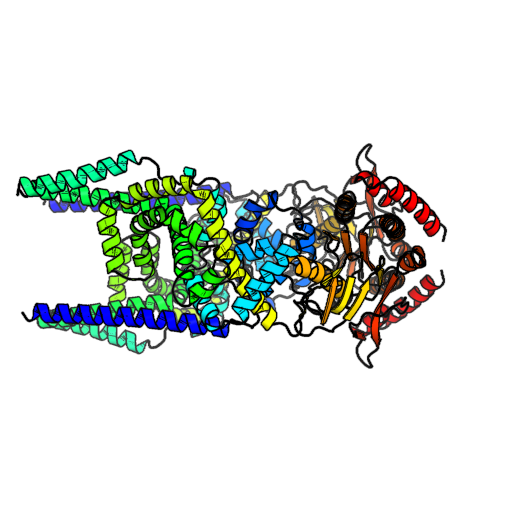43 1 91.56 137 GLY B N 1
ATOM 5582 C CA . GLY B 1 137 ? -17.672 17.281 5.723 1 91.56 137 GLY B CA 1
ATOM 5583 C C . GLY B 1 137 ? -17.078 15.906 6.02 1 91.56 137 GLY B C 1
ATOM 5584 O O . GLY B 1 137 ? -17.797 14.977 6.383 1 91.56 137 GLY B O 1
ATOM 5585 N N . LYS B 1 138 ? -15.742 15.789 5.844 1 91.94 138 LYS B N 1
ATOM 5586 C CA . LYS B 1 138 ? -14.977 14.555 5.988 1 91.94 138 LYS B CA 1
ATOM 5587 C C . LYS B 1 138 ? -13.695 14.805 6.781 1 91.94 138 LYS B C 1
ATOM 5589 O O . LYS B 1 138 ? -12.609 14.383 6.359 1 91.94 138 LYS B O 1
ATOM 5594 N N . ARG B 1 139 ? -13.867 15.266 7.914 1 87.25 139 ARG B N 1
ATOM 5595 C CA . ARG B 1 139 ? -12.711 15.484 8.773 1 87.25 139 ARG B CA 1
ATOM 5596 C C . ARG B 1 139 ? -12.211 14.164 9.359 1 87.25 139 ARG B C 1
ATOM 5598 O O . ARG B 1 139 ? -13.008 13.312 9.75 1 87.25 139 ARG B O 1
ATOM 5605 N N . ASP B 1 140 ? -11.016 14.023 9.547 1 86.06 140 ASP B N 1
ATOM 5606 C CA . ASP B 1 140 ? -10.406 12.781 10.008 1 86.06 140 ASP B CA 1
ATOM 5607 C C . ASP B 1 140 ? -10.906 12.406 11.398 1 86.06 140 ASP B C 1
ATOM 5609 O O . ASP B 1 140 ? -11.203 11.242 11.664 1 86.06 140 ASP B O 1
ATOM 5613 N N . SER B 1 141 ? -11.047 13.406 12.172 1 83.31 141 SER B N 1
ATOM 5614 C CA . SER B 1 141 ? -11.461 13.148 13.547 1 83.31 141 SER B CA 1
ATOM 5615 C C . SER B 1 141 ? -12.891 12.641 13.609 1 83.31 141 SER B C 1
ATOM 5617 O O . SER B 1 141 ? -13.25 11.875 14.508 1 83.31 141 SER B O 1
ATOM 5619 N N . SER B 1 142 ? -13.695 13.039 12.648 1 91.19 142 SER B N 1
ATOM 5620 C CA . SER B 1 142 ? -15.109 12.68 12.641 1 91.19 142 SER B CA 1
ATOM 5621 C C . SER B 1 142 ? -15.297 11.188 12.406 1 91.19 142 SER B C 1
ATOM 5623 O O . SER B 1 142 ? -16.312 10.609 12.82 1 91.19 142 SER B O 1
ATOM 5625 N N . TYR B 1 143 ? -14.367 10.523 11.828 1 93.06 143 TYR B N 1
ATOM 5626 C CA . TYR B 1 143 ? -14.484 9.109 11.484 1 93.06 143 TYR B CA 1
ATOM 5627 C C . TYR B 1 143 ? -14.383 8.234 12.734 1 93.06 143 TYR B C 1
ATOM 5629 O O . TYR B 1 143 ? -14.75 7.059 12.711 1 93.06 143 TYR B O 1
ATOM 5637 N N . TYR B 1 144 ? -13.961 8.789 13.781 1 88.31 144 TYR B N 1
ATOM 5638 C CA . TYR B 1 144 ? -13.781 8.031 15.016 1 88.31 144 TYR B CA 1
ATOM 5639 C C . TYR B 1 144 ? -15.039 8.07 15.867 1 88.31 144 TYR B C 1
ATOM 5641 O O . TYR B 1 144 ? -15.102 7.438 16.922 1 88.31 144 TYR B O 1
ATOM 5649 N N . LEU B 1 145 ? -15.961 8.703 15.406 1 89.38 145 LEU B N 1
ATOM 5650 C CA . LEU B 1 145 ? -17.188 8.922 16.156 1 89.38 145 LEU B CA 1
ATOM 5651 C C . LEU B 1 145 ? -17.828 7.598 16.547 1 89.38 145 LEU B C 1
ATOM 5653 O O . LEU B 1 145 ? -18.281 7.43 17.688 1 89.38 145 LEU B O 1
ATOM 5657 N N . PRO B 1 146 ? -17.844 6.551 15.695 1 89.19 146 PRO B N 1
ATOM 5658 C CA . PRO B 1 146 ? -18.484 5.293 16.078 1 89.19 146 PRO B CA 1
ATOM 5659 C C . PRO B 1 146 ? -17.828 4.641 17.297 1 89.19 146 PRO B C 1
ATOM 5661 O O . PRO B 1 146 ? -18.469 3.916 18.047 1 89.19 146 PRO B O 1
ATOM 5664 N N . GLN B 1 147 ? -16.594 4.871 17.422 1 80.69 147 GLN B N 1
ATOM 5665 C CA . GLN B 1 147 ? -15.883 4.312 18.562 1 80.69 147 GLN B CA 1
ATOM 5666 C C . GLN B 1 147 ? -16.234 5.059 19.844 1 80.69 147 GLN B C 1
ATOM 5668 O O . GLN B 1 147 ? -16.234 4.473 20.938 1 80.69 147 GLN B O 1
ATOM 5673 N N . VAL B 1 148 ? -16.484 6.336 19.703 1 75.31 148 VAL B N 1
ATOM 5674 C CA . VAL B 1 148 ? -16.797 7.188 20.859 1 75.31 148 VAL B CA 1
ATOM 5675 C C . VAL B 1 148 ? -18.219 6.91 21.344 1 75.31 148 VAL B C 1
ATOM 5677 O O . VAL B 1 148 ? -18.5 7.004 22.547 1 75.31 148 VAL B O 1
ATOM 5680 N N . LEU B 1 149 ? -19.016 6.434 20.406 1 77.31 149 LEU B N 1
ATOM 5681 C CA . LEU B 1 149 ? -20.406 6.195 20.766 1 77.31 149 LEU B CA 1
ATOM 5682 C C . LEU B 1 149 ? -20.531 5.082 21.797 1 77.31 149 LEU B C 1
ATOM 5684 O O . LEU B 1 149 ? -21.422 5.113 22.656 1 77.31 149 LEU B O 1
ATOM 5688 N N . ASP B 1 150 ? -19.547 4.219 21.719 1 73.5 150 ASP B N 1
ATOM 5689 C CA . ASP B 1 150 ? -19.594 3.104 22.656 1 73.5 150 ASP B CA 1
ATOM 5690 C C . ASP B 1 150 ? -18.969 3.475 23.984 1 73.5 150 ASP B C 1
ATOM 5692 O O . ASP B 1 150 ? -19.312 2.914 25.031 1 73.5 150 ASP B O 1
ATOM 5696 N N . GLU B 1 151 ? -18.094 4.461 24.016 1 78.88 151 GLU B N 1
ATOM 5697 C CA . GLU B 1 151 ? -17.391 4.871 25.234 1 78.88 151 GLU B CA 1
ATOM 5698 C C . GLU B 1 151 ? -17.438 6.387 25.406 1 78.88 151 GLU B C 1
ATOM 5700 O O . GLU B 1 151 ? -16.406 7.008 25.703 1 78.88 151 GLU B O 1
ATOM 5705 N N . ILE B 1 152 ? -18.562 6.922 25.312 1 77.94 152 ILE B N 1
ATOM 5706 C CA . ILE B 1 152 ? -18.688 8.375 25.281 1 77.94 152 ILE B CA 1
ATOM 5707 C C . ILE B 1 152 ? -18.266 8.953 26.641 1 77.94 152 ILE B C 1
ATOM 5709 O O . ILE B 1 152 ? -17.781 10.086 26.719 1 77.94 152 ILE B O 1
ATOM 5713 N N . GLU B 1 153 ? -18.391 8.141 27.75 1 75.31 153 GLU B N 1
ATOM 5714 C CA . GLU B 1 153 ? -18.078 8.617 29.109 1 75.31 153 GLU B CA 1
ATOM 5715 C C . GLU B 1 153 ? -16.594 8.93 29.266 1 75.31 153 GLU B C 1
ATOM 5717 O O . GLU B 1 153 ? -16.219 9.805 30.047 1 75.31 153 GLU B O 1
ATOM 5722 N N . ASP B 1 154 ? -15.867 8.305 28.406 1 73.94 154 ASP B N 1
ATOM 5723 C CA . ASP B 1 154 ? -14.422 8.469 28.516 1 73.94 154 ASP B CA 1
ATOM 5724 C C . ASP B 1 154 ? -13.977 9.805 27.922 1 73.94 154 ASP B C 1
ATOM 5726 O O . ASP B 1 154 ? -12.836 10.227 28.109 1 73.94 154 ASP B O 1
ATOM 5730 N N . PHE B 1 155 ? -14.969 10.43 27.406 1 73.56 155 PHE B N 1
ATOM 5731 C CA . PHE B 1 155 ? -14.578 11.656 26.719 1 73.56 155 PHE B CA 1
ATOM 5732 C C . PHE B 1 155 ? -14.992 12.875 27.547 1 73.56 155 PHE B C 1
ATOM 5734 O O . PHE B 1 155 ? -14.922 14.008 27.047 1 73.56 155 PHE B O 1
ATOM 5741 N N . GLN B 1 156 ? -15.312 12.648 28.734 1 76.56 156 GLN B N 1
ATOM 5742 C CA . GLN B 1 156 ? -15.602 13.773 29.625 1 76.56 156 GLN B CA 1
ATOM 5743 C C . GLN B 1 156 ? -14.312 14.445 30.094 1 76.56 156 GLN B C 1
ATOM 5745 O O . GLN B 1 156 ? -13.281 13.789 30.219 1 76.56 156 GLN B O 1
ATOM 5750 N N . ILE B 1 157 ? -14.383 15.688 30.125 1 75.25 157 ILE B N 1
ATOM 5751 C CA . ILE B 1 157 ? -13.234 16.438 30.625 1 75.25 157 ILE B CA 1
ATOM 5752 C C . ILE B 1 157 ? -13.156 16.344 32.125 1 75.25 157 ILE B C 1
ATOM 5754 O O . ILE B 1 157 ? -14.172 16.484 32.844 1 75.25 157 ILE B O 1
ATOM 5758 N N . GLY B 1 158 ? -11.961 15.977 32.531 1 72 158 GLY B N 1
ATOM 5759 C CA . GLY B 1 158 ? -11.773 15.805 33.938 1 72 158 GLY B CA 1
ATOM 5760 C C . GLY B 1 158 ? -11.742 17.125 34.719 1 72 158 GLY B C 1
ATOM 5761 O O . GLY B 1 158 ? -11.68 18.188 34.094 1 72 158 GLY B O 1
ATOM 5762 N N . HIS B 1 159 ? -11.898 17.062 36.031 1 71 159 HIS B N 1
ATOM 5763 C CA . HIS B 1 159 ? -11.766 18.156 36.969 1 71 159 HIS B CA 1
ATOM 5764 C C . HIS B 1 159 ? -12.773 19.266 36.688 1 71 159 HIS B C 1
ATOM 5766 O O . HIS B 1 159 ? -12.414 20.453 36.656 1 71 159 HIS B O 1
ATOM 5772 N N . SER B 1 160 ? -13.953 18.859 36.438 1 74.88 160 SER B N 1
ATOM 5773 C CA . SER B 1 160 ? -15 19.828 36.125 1 74.88 160 SER B CA 1
ATOM 5774 C C . SER B 1 160 ? -15.203 20.828 37.25 1 74.88 160 SER B C 1
ATOM 5776 O O . SER B 1 160 ? -15.562 21.984 37 1 74.88 160 SER B O 1
ATOM 5778 N N . TRP B 1 161 ? -14.891 20.328 38.5 1 74.88 161 TRP B N 1
ATOM 5779 C CA . TRP B 1 161 ? -15.086 21.203 39.656 1 74.88 161 TRP B CA 1
ATOM 5780 C C . TRP B 1 161 ? -14.117 22.375 39.625 1 74.88 161 TRP B C 1
ATOM 5782 O O . TRP B 1 161 ? -14.469 23.484 40.031 1 74.88 161 TRP B O 1
ATOM 5792 N N . PHE B 1 162 ? -12.953 22.109 39.094 1 76.62 162 PHE B N 1
ATOM 5793 C CA . PHE B 1 162 ? -11.945 23.156 39 1 76.62 162 PHE B CA 1
ATOM 5794 C C . PHE B 1 162 ? -12.383 24.266 38.031 1 76.62 162 PHE B C 1
ATOM 5796 O O . PHE B 1 162 ? -12.227 25.453 38.344 1 76.62 162 PHE B O 1
ATOM 5803 N N . TYR B 1 163 ? -13 23.938 37 1 79.12 163 TYR B N 1
ATOM 5804 C CA . TYR B 1 163 ? -13.422 24.938 36 1 79.12 163 TYR B CA 1
ATOM 5805 C C . TYR B 1 163 ? -14.602 25.734 36.531 1 79.12 163 TYR B C 1
ATOM 5807 O O . TYR B 1 163 ? -14.688 26.953 36.312 1 79.12 163 TYR B O 1
ATOM 5815 N N . ARG B 1 164 ? -15.383 25.156 37.312 1 77.75 164 ARG B N 1
ATOM 5816 C CA . ARG B 1 164 ? -16.516 25.859 37.906 1 77.75 164 ARG B CA 1
ATOM 5817 C C . ARG B 1 164 ? -16.031 26.859 38.969 1 77.75 164 ARG B C 1
ATOM 5819 O O . ARG B 1 164 ? -16.578 27.953 39.094 1 77.75 164 ARG B O 1
ATOM 5826 N N . LEU B 1 165 ? -15.055 26.406 39.625 1 78.5 165 LEU B N 1
ATOM 5827 C CA . LEU B 1 165 ? -14.484 27.281 40.625 1 78.5 165 LEU B CA 1
ATOM 5828 C C . LEU B 1 165 ? -13.859 28.516 40 1 78.5 165 LEU B C 1
ATOM 5830 O O . LEU B 1 165 ? -14.07 29.641 40.469 1 78.5 165 LEU B O 1
ATOM 5834 N N . MET B 1 166 ? -13.164 28.281 38.938 1 79.88 166 MET B N 1
ATOM 5835 C CA . MET B 1 166 ? -12.508 29.406 38.25 1 79.88 166 MET B CA 1
ATOM 5836 C C . MET B 1 166 ? -13.523 30.344 37.625 1 79.88 166 MET B C 1
ATOM 5838 O O . MET B 1 166 ? -13.328 31.547 37.562 1 79.88 166 MET B O 1
ATOM 5842 N N . GLN B 1 167 ? -14.586 29.781 37.188 1 81.44 167 GLN B N 1
ATOM 5843 C CA . GLN B 1 167 ? -15.672 30.578 36.656 1 81.44 167 GLN B CA 1
ATOM 5844 C C . GLN B 1 167 ? -16.297 31.453 37.719 1 81.44 167 GLN B C 1
ATOM 5846 O O . GLN B 1 167 ? -16.531 32.656 37.5 1 81.44 167 GLN B O 1
ATOM 5851 N N . ALA B 1 168 ? -16.516 30.797 38.875 1 81.75 168 ALA B N 1
ATOM 5852 C CA . ALA B 1 168 ? -17.109 31.531 39.969 1 81.75 168 ALA B CA 1
ATOM 5853 C C . ALA B 1 168 ? -16.188 32.656 40.438 1 81.75 168 ALA B C 1
ATOM 5855 O O . ALA B 1 168 ? -16.656 33.781 40.719 1 81.75 168 ALA B O 1
ATOM 5856 N N . LEU B 1 169 ? -14.961 32.344 40.375 1 80.31 169 LEU B N 1
ATOM 5857 C CA . LEU B 1 169 ? -13.977 33.312 40.812 1 80.31 169 LEU B CA 1
ATOM 5858 C C . LEU B 1 169 ? -13.953 34.5 39.844 1 80.31 169 LEU B C 1
ATOM 5860 O O . LEU B 1 169 ? -13.789 35.656 40.281 1 80.31 169 LEU B O 1
ATOM 5864 N N . LEU B 1 170 ? -14.109 34.188 38.562 1 85.06 170 LEU B N 1
ATOM 5865 C CA . LEU B 1 170 ? -14.125 35.25 37.562 1 85.06 170 LEU B CA 1
ATOM 5866 C C . LEU B 1 170 ? -15.344 36.156 37.75 1 85.06 170 LEU B C 1
ATOM 5868 O O . LEU B 1 170 ? -15.219 37.375 37.75 1 85.06 170 LEU B O 1
ATOM 5872 N N . PHE B 1 171 ? -16.484 35.562 38 1 81.12 171 PHE B N 1
ATOM 5873 C CA . PHE B 1 171 ? -17.719 36.344 38.125 1 81.12 171 PHE B CA 1
ATOM 5874 C C . PHE B 1 171 ? -17.719 37.125 39.469 1 81.12 171 PHE B C 1
ATOM 5876 O O . PHE B 1 171 ? -18.172 38.281 39.5 1 81.12 171 PHE B O 1
ATOM 5883 N N . LEU B 1 172 ? -17.172 36.531 40.469 1 81.19 172 LEU B N 1
ATOM 5884 C CA . LEU B 1 172 ? -17.078 37.188 41.781 1 81.19 172 LEU B CA 1
ATOM 5885 C C . LEU B 1 172 ? -16.125 38.375 41.719 1 81.19 172 LEU B C 1
ATOM 5887 O O . LEU B 1 172 ? -16.375 39.438 42.312 1 81.19 172 LEU B O 1
ATOM 5891 N N . SER B 1 173 ? -15.086 38.188 40.969 1 80.38 173 SER B N 1
ATOM 5892 C CA . SER B 1 173 ? -14.125 39.281 40.844 1 80.38 173 SER B CA 1
ATOM 5893 C C . SER B 1 173 ? -14.695 40.406 40 1 80.38 173 SER B C 1
ATOM 5895 O O . SER B 1 173 ? -14.414 41.594 40.281 1 80.38 173 SER B O 1
ATOM 5897 N N . LEU B 1 174 ? -15.469 40.062 39.062 1 81.62 174 LEU B N 1
ATOM 5898 C CA . LEU B 1 174 ? -16.125 41.094 38.25 1 81.62 174 LEU B CA 1
ATOM 5899 C C . LEU B 1 174 ? -17.125 41.875 39.094 1 81.62 174 LEU B C 1
ATOM 5901 O O . LEU B 1 174 ? -17.188 43.125 39 1 81.62 174 LEU B O 1
ATOM 5905 N N . ALA B 1 175 ? -17.906 41.156 39.875 1 80.56 175 ALA B N 1
ATOM 5906 C CA . ALA B 1 175 ? -18.859 41.812 40.75 1 80.56 175 ALA B CA 1
ATOM 5907 C C . ALA B 1 175 ? -18.156 42.688 41.781 1 80.56 175 ALA B C 1
ATOM 5909 O O . ALA B 1 175 ? -18.594 43.812 42.062 1 80.56 175 ALA B O 1
ATOM 5910 N N . GLY B 1 176 ? -17.109 42.156 42.25 1 75.75 176 GLY B N 1
ATOM 5911 C CA . GLY B 1 176 ? -16.328 42.938 43.188 1 75.75 176 GLY B CA 1
ATOM 5912 C C . GLY B 1 176 ? -15.734 44.188 42.594 1 75.75 176 GLY B C 1
ATOM 5913 O O . GLY B 1 176 ? -15.719 45.25 43.219 1 75.75 176 GLY B O 1
ATOM 5914 N N . ALA B 1 177 ? -15.336 44.031 41.375 1 77 177 ALA B N 1
ATOM 5915 C CA . ALA B 1 177 ? -14.758 45.188 40.688 1 77 177 ALA B CA 1
ATOM 5916 C C . ALA B 1 177 ? -15.812 46.25 40.438 1 77 177 ALA B C 1
ATOM 5918 O O . ALA B 1 177 ? -15.523 47.438 40.531 1 77 177 ALA B O 1
ATOM 5919 N N . VAL B 1 178 ? -17 45.875 40.188 1 76.38 178 VAL B N 1
ATOM 5920 C CA . VAL B 1 178 ? -18.078 46.812 39.906 1 76.38 178 VAL B CA 1
ATOM 5921 C C . VAL B 1 178 ? -18.562 47.469 41.188 1 76.38 178 VAL B C 1
ATOM 5923 O O . VAL B 1 178 ? -18.844 48.656 41.219 1 76.38 178 VAL B O 1
ATOM 5926 N N . ILE B 1 179 ? -18.578 46.688 42.219 1 77.5 179 ILE B N 1
ATOM 5927 C CA . ILE B 1 179 ? -19.094 47.156 43.5 1 77.5 179 ILE B CA 1
ATOM 5928 C C . ILE B 1 179 ? -18.078 48.062 44.156 1 77.5 179 ILE B C 1
ATOM 5930 O O . ILE B 1 179 ? -18.422 49.156 44.688 1 77.5 179 ILE B O 1
ATOM 5934 N N . LEU B 1 180 ? -16.859 47.688 44.125 1 73.38 180 LEU B N 1
ATOM 5935 C CA . LEU B 1 180 ? -15.844 48.438 44.844 1 73.38 180 LEU B CA 1
ATOM 5936 C C . LEU B 1 180 ? -15.383 49.656 44.031 1 73.38 180 LEU B C 1
ATOM 5938 O O . LEU B 1 180 ? -14.852 50.625 44.562 1 73.38 180 LEU B O 1
ATOM 5942 N N . ARG B 1 181 ? -15.844 49.688 42.781 1 70.19 181 ARG B N 1
ATOM 5943 C CA . ARG B 1 181 ? -15.516 50.781 41.875 1 70.19 181 ARG B CA 1
ATOM 5944 C C . ARG B 1 181 ? -14.086 51.281 42.094 1 70.19 181 ARG B C 1
ATOM 5946 O O . ARG B 1 181 ? -13.82 52.469 42.125 1 70.19 181 ARG B O 1
ATOM 5953 N N . ASN B 1 182 ? -13.227 50.281 42.625 1 65.38 182 ASN B N 1
ATOM 5954 C CA . ASN B 1 182 ? -11.836 50.688 42.844 1 65.38 182 ASN B CA 1
ATOM 5955 C C . ASN B 1 182 ? -10.891 49.938 41.906 1 65.38 182 ASN B C 1
ATOM 5957 O O . ASN B 1 182 ? -11.281 48.938 41.281 1 65.38 182 ASN B O 1
ATOM 5961 N N . GLY B 1 183 ? -9.734 50.562 41.5 1 66.44 183 GLY B N 1
ATOM 5962 C CA . GLY B 1 183 ? -8.688 50.062 40.625 1 66.44 183 GLY B CA 1
ATOM 5963 C C . GLY B 1 183 ? -8.18 48.688 41 1 66.44 183 GLY B C 1
ATOM 5964 O O . GLY B 1 183 ? -7.797 47.875 40.125 1 66.44 183 GLY B O 1
ATOM 5965 N N . TYR B 1 184 ? -8.289 48.375 42.281 1 64.5 184 TYR B N 1
ATOM 5966 C CA . TYR B 1 184 ? -7.797 47.062 42.75 1 64.5 184 TYR B CA 1
ATOM 5967 C C . TYR B 1 184 ? -8.711 45.938 42.312 1 64.5 184 TYR B C 1
ATOM 5969 O O . TYR B 1 184 ? -8.234 44.875 41.906 1 64.5 184 TYR B O 1
ATOM 5977 N N . GLY B 1 185 ? -9.953 46.156 42.281 1 71.12 185 GLY B N 1
ATOM 5978 C CA . GLY B 1 185 ? -10.906 45.156 41.812 1 71.12 185 GLY B CA 1
ATOM 5979 C C . GLY B 1 185 ? -10.742 44.812 40.344 1 71.12 185 GLY B C 1
ATOM 5980 O O . GLY B 1 185 ? -10.805 43.656 39.969 1 71.12 185 GLY B O 1
ATOM 5981 N N . LEU B 1 186 ? -10.406 45.719 39.594 1 76 186 LEU B N 1
ATOM 5982 C CA . LEU B 1 186 ? -10.203 45.531 38.156 1 76 186 LEU B CA 1
ATOM 5983 C C . LEU B 1 186 ? -8.922 44.75 37.906 1 76 186 LEU B C 1
ATOM 5985 O O . LEU B 1 186 ? -8.859 43.938 36.969 1 76 186 LEU B O 1
ATOM 5989 N N . THR B 1 187 ? -7.988 45.031 38.781 1 71.38 187 THR B N 1
ATOM 5990 C CA . THR B 1 187 ? -6.727 44.312 38.625 1 71.38 187 THR B CA 1
ATOM 5991 C C . THR B 1 187 ? -6.902 42.812 38.938 1 71.38 187 THR B C 1
ATOM 5993 O O . THR B 1 187 ? -6.355 41.969 38.25 1 71.38 187 THR B O 1
ATOM 5996 N N . VAL B 1 188 ? -7.668 42.625 39.969 1 74.75 188 VAL B N 1
ATOM 5997 C CA . VAL B 1 188 ? -7.898 41.219 40.344 1 74.75 188 VAL B CA 1
ATOM 5998 C C . VAL B 1 188 ? -8.695 40.531 39.25 1 74.75 188 VAL B C 1
ATOM 6000 O O . VAL B 1 188 ? -8.398 39.375 38.906 1 74.75 188 VAL B O 1
ATOM 6003 N N . PHE B 1 189 ? -9.625 41.219 38.656 1 79.56 189 PHE B N 1
ATOM 6004 C CA . PHE B 1 189 ? -10.414 40.656 37.562 1 79.56 189 PHE B CA 1
ATOM 6005 C C . PHE B 1 189 ? -9.531 40.406 36.344 1 79.56 189 PHE B C 1
ATOM 6007 O O . PHE B 1 189 ? -9.633 39.344 35.75 1 79.56 189 PHE B O 1
ATOM 6014 N N . GLY B 1 190 ? -8.703 41.281 36.094 1 75.69 190 GLY B N 1
ATOM 6015 C CA . GLY B 1 190 ? -7.789 41.125 34.969 1 75.69 190 GLY B CA 1
ATOM 6016 C C . GLY B 1 190 ? -6.852 39.938 35.125 1 75.69 190 GLY B C 1
ATOM 6017 O O . GLY B 1 190 ? -6.629 39.188 34.188 1 75.69 190 GLY B O 1
ATOM 6018 N N . MET B 1 191 ? -6.438 39.781 36.344 1 71.88 191 MET B N 1
ATOM 6019 C CA . MET B 1 191 ? -5.523 38.656 36.594 1 71.88 191 MET B CA 1
ATOM 6020 C C . MET B 1 191 ? -6.23 37.344 36.469 1 71.88 191 MET B C 1
ATOM 6022 O O . MET B 1 191 ? -5.684 36.375 35.875 1 71.88 191 MET B O 1
ATOM 6026 N N . ILE B 1 192 ? -7.426 37.312 37 1 78.5 192 ILE B N 1
ATOM 6027 C CA . ILE B 1 192 ? -8.18 36.062 36.906 1 78.5 192 ILE B CA 1
ATOM 6028 C C . ILE B 1 192 ? -8.562 35.812 35.438 1 78.5 192 ILE B C 1
ATOM 6030 O O . ILE B 1 192 ? -8.531 34.656 34.969 1 78.5 192 ILE B O 1
ATOM 6034 N N . PHE B 1 193 ? -8.805 36.844 34.719 1 78.38 193 PHE B N 1
ATOM 6035 C CA . PHE B 1 193 ? -9.148 36.719 33.281 1 78.38 193 PHE B CA 1
ATOM 6036 C C . PHE B 1 193 ? -7.977 36.156 32.5 1 78.38 193 PHE B C 1
ATOM 6038 O O . PHE B 1 193 ? -8.148 35.25 31.688 1 78.38 193 PHE B O 1
ATOM 6045 N N . ILE B 1 194 ? -6.883 36.594 32.812 1 68.75 194 ILE B N 1
ATOM 6046 C CA . ILE B 1 194 ? -5.684 36.125 32.125 1 68.75 194 ILE B CA 1
ATOM 6047 C C . ILE B 1 194 ? -5.387 34.688 32.5 1 68.75 194 ILE B C 1
ATOM 6049 O O . ILE B 1 194 ? -5.027 33.875 31.656 1 68.75 194 ILE B O 1
ATOM 6053 N N . CYS B 1 195 ? -5.582 34.375 33.75 1 73.69 195 CYS B N 1
ATOM 6054 C CA . CYS B 1 195 ? -5.379 33 34.219 1 73.69 195 CYS B CA 1
ATOM 6055 C C . CYS B 1 195 ? -6.34 32.062 33.531 1 73.69 195 CYS B C 1
ATOM 6057 O O . CYS B 1 195 ? -5.93 30.984 33.062 1 73.69 195 CYS B O 1
ATOM 6059 N N . ASN B 1 196 ? -7.547 32.5 33.406 1 78.56 196 ASN B N 1
ATOM 6060 C CA . ASN B 1 196 ? -8.547 31.688 32.75 1 78.56 196 ASN B CA 1
ATOM 6061 C C . ASN B 1 196 ? -8.258 31.531 31.266 1 78.56 196 ASN B C 1
ATOM 6063 O O . ASN B 1 196 ? -8.484 30.469 30.688 1 78.56 196 ASN B O 1
ATOM 6067 N N . LEU B 1 197 ? -7.676 32.531 30.734 1 74.69 197 LEU B N 1
ATOM 6068 C CA . LEU B 1 197 ? -7.312 32.5 29.312 1 74.69 197 LEU B CA 1
ATOM 6069 C C . LEU B 1 197 ? -6.172 31.5 29.078 1 74.69 197 LEU B C 1
ATOM 6071 O O . LEU B 1 197 ? -6.164 30.781 28.094 1 74.69 197 LEU B O 1
ATOM 6075 N N . CYS B 1 198 ? -5.336 31.469 29.969 1 68 198 CYS B N 1
ATOM 6076 C CA . CYS B 1 198 ? -4.219 30.531 29.875 1 68 198 CYS B CA 1
ATOM 6077 C C . CYS B 1 198 ? -4.691 29.094 30.047 1 68 198 CYS B C 1
ATOM 6079 O O . CYS B 1 198 ? -4.273 28.219 29.312 1 68 198 CYS B O 1
ATOM 6081 N N . ILE B 1 199 ? -5.59 28.984 30.969 1 72.5 199 ILE B N 1
ATOM 6082 C CA . ILE B 1 199 ? -6.141 27.656 31.203 1 72.5 199 ILE B CA 1
ATOM 6083 C C . ILE B 1 199 ? -6.906 27.188 29.953 1 72.5 199 ILE B C 1
ATOM 6085 O O . ILE B 1 199 ? -6.754 26.047 29.516 1 72.5 199 ILE B O 1
ATOM 6089 N N . TYR B 1 200 ? -7.605 28.078 29.359 1 74.94 200 TYR B N 1
ATOM 6090 C CA . TYR B 1 200 ? -8.391 27.781 28.172 1 74.94 200 TYR B CA 1
ATOM 6091 C C . TYR B 1 200 ? -7.488 27.391 27.016 1 74.94 200 TYR B C 1
ATOM 6093 O O . TYR B 1 200 ? -7.75 26.406 26.312 1 74.94 200 TYR B O 1
ATOM 6101 N N . ALA B 1 201 ? -6.488 28.094 26.891 1 66.5 201 ALA B N 1
ATOM 6102 C CA . ALA B 1 201 ? -5.586 27.844 25.766 1 66.5 201 ALA B CA 1
ATOM 6103 C C . ALA B 1 201 ? -4.891 26.484 25.922 1 66.5 201 ALA B C 1
ATOM 6105 O O . ALA B 1 201 ? -4.77 25.734 24.953 1 66.5 201 ALA B O 1
ATOM 6106 N N . VAL B 1 202 ? -4.559 26.172 27.078 1 65.31 202 VAL B N 1
ATOM 6107 C CA . VAL B 1 202 ? -3.852 24.922 27.328 1 65.31 202 VAL B CA 1
ATOM 6108 C C . VAL B 1 202 ? -4.816 23.75 27.203 1 65.31 202 VAL B C 1
ATOM 6110 O O . VAL B 1 202 ? -4.5 22.75 26.578 1 65.31 202 VAL B O 1
ATOM 6113 N N . MET B 1 203 ? -5.906 23.984 27.781 1 71.31 203 MET B N 1
ATOM 6114 C CA . MET B 1 203 ? -6.863 22.875 27.797 1 71.31 203 MET B CA 1
ATOM 6115 C C . MET B 1 203 ? -7.469 22.672 26.406 1 71.31 203 MET B C 1
ATOM 6117 O O . MET B 1 203 ? -7.789 21.531 26.047 1 71.31 203 MET B O 1
ATOM 6121 N N . LYS B 1 204 ? -7.602 23.719 25.703 1 71.75 204 LYS B N 1
ATOM 6122 C CA . LYS B 1 204 ? -8.086 23.609 24.328 1 71.75 204 LYS B CA 1
ATOM 6123 C C . LYS B 1 204 ? -7.141 22.766 23.469 1 71.75 204 LYS B C 1
ATOM 6125 O O . LYS B 1 204 ? -7.586 21.969 22.641 1 71.75 204 LYS B O 1
ATOM 6130 N N . GLN B 1 205 ? -6.008 22.938 23.75 1 67.25 205 GLN B N 1
ATOM 6131 C CA . GLN B 1 205 ? -5.008 22.156 23.016 1 67.25 205 GLN B CA 1
ATOM 6132 C C . GLN B 1 205 ? -4.992 20.703 23.469 1 67.25 205 GLN B C 1
ATOM 6134 O O . GLN B 1 205 ? -4.879 19.797 22.656 1 67.25 205 GLN B O 1
ATOM 6139 N N . LYS B 1 206 ? -5.18 20.562 24.719 1 68.62 206 LYS B N 1
ATOM 6140 C CA . LYS B 1 206 ? -5.137 19.219 25.281 1 68.62 206 LYS B CA 1
ATOM 6141 C C . LYS B 1 206 ? -6.34 18.391 24.828 1 68.62 206 LYS B C 1
ATOM 6143 O O . LYS B 1 206 ? -6.207 17.203 24.547 1 68.62 206 LYS B O 1
ATOM 6148 N N . TYR B 1 207 ? -7.496 19.047 24.719 1 74.62 207 TYR B N 1
ATOM 6149 C CA . TYR B 1 207 ? -8.719 18.312 24.406 1 74.62 207 TYR B CA 1
ATOM 6150 C C . TYR B 1 207 ? -9.195 18.609 23 1 74.62 207 TYR B C 1
ATOM 6152 O O . TYR B 1 207 ? -10.398 18.625 22.734 1 74.62 207 TYR B O 1
ATOM 6160 N N . GLU B 1 208 ? -8.336 18.938 22.219 1 73.81 208 GLU B N 1
ATOM 6161 C CA . GLU B 1 208 ? -8.648 19.328 20.844 1 73.81 208 GLU B CA 1
ATOM 6162 C C . GLU B 1 208 ? -9.422 18.234 20.125 1 73.81 208 GLU B C 1
ATOM 6164 O O . GLU B 1 208 ? -10.422 18.5 19.453 1 73.81 208 GLU B O 1
ATOM 6169 N N . ILE B 1 209 ? -9.055 17 20.297 1 73.19 209 ILE B N 1
ATOM 6170 C CA . ILE B 1 209 ? -9.688 15.883 19.625 1 73.19 209 ILE B CA 1
ATOM 6171 C C . ILE B 1 209 ? -11.109 15.703 20.156 1 73.19 209 ILE B C 1
ATOM 6173 O O . ILE B 1 209 ? -12.047 15.469 19.375 1 73.19 209 ILE B O 1
ATOM 6177 N N . HIS B 1 210 ? -11.289 15.914 21.469 1 75.75 210 HIS B N 1
ATOM 6178 C CA . HIS B 1 210 ? -12.609 15.789 22.094 1 75.75 210 HIS B CA 1
ATOM 6179 C C . HIS B 1 210 ? -13.555 16.859 21.562 1 75.75 210 HIS B C 1
ATOM 6181 O O . HIS B 1 210 ? -14.719 16.562 21.25 1 75.75 210 HIS B O 1
ATOM 6187 N N . LEU B 1 211 ? -13.008 17.969 21.391 1 77.06 211 LEU B N 1
ATOM 6188 C CA . LEU B 1 211 ? -13.828 19.078 20.906 1 77.06 211 LEU B CA 1
ATOM 6189 C C . LEU B 1 211 ? -14.211 18.875 19.438 1 77.06 211 LEU B C 1
ATOM 6191 O O . LEU B 1 211 ? -15.336 19.188 19.047 1 77.06 211 LEU B O 1
ATOM 6195 N N . GLU B 1 212 ? -13.359 18.312 18.734 1 78.75 212 GLU B N 1
ATOM 6196 C CA . GLU B 1 212 ? -13.633 18.047 17.312 1 78.75 212 GLU B CA 1
ATOM 6197 C C . GLU B 1 212 ? -14.703 16.969 17.156 1 78.75 212 GLU B C 1
ATOM 6199 O O . GLU B 1 212 ? -15.555 17.078 16.266 1 78.75 212 GLU B O 1
ATOM 6204 N N . LEU B 1 213 ? -14.656 16.047 17.984 1 81.25 213 LEU B N 1
ATOM 6205 C CA . LEU B 1 213 ? -15.648 14.984 17.922 1 81.25 213 LEU B CA 1
ATOM 6206 C C . LEU B 1 213 ? -17.031 15.516 18.266 1 81.25 213 LEU B C 1
ATOM 6208 O O . LEU B 1 213 ? -18.031 15.141 17.641 1 81.25 213 LEU B O 1
ATOM 6212 N N . MET B 1 214 ? -17.031 16.406 19.203 1 81.69 214 MET B N 1
ATOM 6213 C CA . MET B 1 214 ? -18.312 16.969 19.578 1 81.69 214 MET B CA 1
ATOM 6214 C C . MET B 1 214 ? -18.859 17.875 18.469 1 81.69 214 MET B C 1
ATOM 6216 O O . MET B 1 214 ? -20.062 17.969 18.266 1 81.69 214 MET B O 1
ATOM 6220 N N . GLU B 1 215 ? -17.969 18.453 17.859 1 83.75 215 GLU B N 1
ATOM 6221 C CA . GLU B 1 215 ? -18.391 19.234 16.703 1 83.75 215 GLU B CA 1
ATOM 6222 C C . GLU B 1 215 ? -19 18.344 15.625 1 83.75 215 GLU B C 1
ATOM 6224 O O . GLU B 1 215 ? -19.969 18.734 14.969 1 83.75 215 GLU B O 1
ATOM 6229 N N . SER B 1 216 ? -18.453 17.172 15.516 1 88.75 216 SER B N 1
ATOM 6230 C CA . SER B 1 216 ? -18.984 16.234 14.547 1 88.75 216 SER B CA 1
ATOM 6231 C C . SER B 1 216 ? -20.375 15.734 14.961 1 88.75 216 SER B C 1
ATOM 6233 O O . SER B 1 216 ? -21.25 15.562 14.117 1 88.75 216 SER B O 1
ATOM 6235 N N . VAL B 1 217 ? -20.5 15.57 16.234 1 89.56 217 VAL B N 1
ATOM 6236 C CA . VAL B 1 217 ? -21.797 15.164 16.75 1 89.56 217 VAL B CA 1
ATOM 6237 C C . VAL B 1 217 ? -22.828 16.25 16.469 1 89.56 217 VAL B C 1
ATOM 6239 O O . VAL B 1 217 ? -23.922 15.969 15.945 1 89.56 217 VAL B O 1
ATOM 6242 N N . ARG B 1 218 ? -22.422 17.406 16.797 1 88.75 218 ARG B N 1
ATOM 6243 C CA . ARG B 1 218 ? -23.328 18.531 16.531 1 88.75 218 ARG B CA 1
ATOM 6244 C C . ARG B 1 218 ? -23.641 18.641 15.047 1 88.75 218 ARG B C 1
ATOM 6246 O O . ARG B 1 218 ? -24.781 18.859 14.664 1 88.75 218 ARG B O 1
ATOM 6253 N N . GLY B 1 219 ? -22.594 18.5 14.281 1 91.62 219 GLY B N 1
ATOM 6254 C CA . GLY B 1 219 ? -22.766 18.594 12.844 1 91.62 219 GLY B CA 1
ATOM 6255 C C . GLY B 1 219 ? -23.719 17.562 12.289 1 91.62 219 GLY B C 1
ATOM 6256 O O . GLY B 1 219 ? -24.531 17.875 11.414 1 91.62 219 GLY B O 1
ATOM 6257 N N . LEU B 1 220 ? -23.703 16.438 12.789 1 94.25 220 LEU B N 1
ATOM 6258 C CA . LEU B 1 220 ? -24.578 15.352 12.336 1 94.25 220 LEU B CA 1
ATOM 6259 C C . LEU B 1 220 ? -26.031 15.648 12.703 1 94.25 220 LEU B C 1
ATOM 6261 O O . LEU B 1 220 ? -26.922 15.477 11.875 1 94.25 220 LEU B O 1
ATOM 6265 N N . ILE B 1 221 ? -26.266 16.062 13.93 1 93.25 221 ILE B N 1
ATOM 6266 C CA . ILE B 1 221 ? -27.609 16.375 14.383 1 93.25 221 ILE B CA 1
ATOM 6267 C C . ILE B 1 221 ? -28.156 17.547 13.578 1 93.25 221 ILE B C 1
ATOM 6269 O O . ILE B 1 221 ? -29.297 17.516 13.102 1 93.25 221 ILE B O 1
ATOM 6273 N N . TYR B 1 222 ? -27.266 18.484 13.398 1 92.56 222 TYR B N 1
ATOM 6274 C CA . TYR B 1 222 ? -27.656 19.672 12.641 1 92.56 222 TYR B CA 1
ATOM 6275 C C . TYR B 1 222 ? -28.016 19.297 11.203 1 92.56 222 TYR B C 1
ATOM 6277 O O . TYR B 1 222 ? -29.047 19.734 10.688 1 92.56 222 TYR B O 1
ATOM 6285 N N . THR B 1 223 ? -27.219 18.531 10.586 1 94.62 223 THR B N 1
ATOM 6286 C CA . THR B 1 223 ? -27.469 18.109 9.219 1 94.62 223 THR B CA 1
ATOM 6287 C C . THR B 1 223 ? -28.734 17.266 9.133 1 94.62 223 THR B C 1
ATOM 6289 O O . THR B 1 223 ? -29.531 17.453 8.211 1 94.62 223 THR B O 1
ATOM 6292 N N . GLY B 1 224 ? -28.906 16.375 10.086 1 94.94 224 GLY B N 1
ATOM 6293 C CA . GLY B 1 224 ? -30.141 15.609 10.141 1 94.94 224 GLY B CA 1
ATOM 6294 C C . GLY B 1 224 ? -31.375 16.484 10.195 1 94.94 224 GLY B C 1
ATOM 6295 O O . GLY B 1 224 ? -32.375 16.219 9.523 1 94.94 224 GLY B O 1
ATOM 6296 N N . ARG B 1 225 ? -31.281 17.5 10.93 1 92.81 225 ARG B N 1
ATOM 6297 C CA . ARG B 1 225 ? -32.406 18.438 11.055 1 92.81 225 ARG B CA 1
ATOM 6298 C C . ARG B 1 225 ? -32.594 19.219 9.758 1 92.81 225 ARG B C 1
ATOM 6300 O O . ARG B 1 225 ? -33.75 19.375 9.305 1 92.81 225 ARG B O 1
ATOM 6307 N N . GLU B 1 226 ? -31.562 19.672 9.156 1 92.44 226 GLU B N 1
ATOM 6308 C CA . GLU B 1 226 ? -31.641 20.469 7.938 1 92.44 226 GLU B CA 1
ATOM 6309 C C . GLU B 1 226 ? -32.188 19.641 6.777 1 92.44 226 GLU B C 1
ATOM 6311 O O . GLU B 1 226 ? -32.875 20.188 5.895 1 92.44 226 GLU B O 1
ATOM 6316 N N . LEU B 1 227 ? -31.984 18.359 6.824 1 93.62 227 LEU B N 1
ATOM 6317 C CA . LEU B 1 227 ? -32.469 17.484 5.762 1 93.62 227 LEU B CA 1
ATOM 6318 C C . LEU B 1 227 ? -33.969 17.281 5.848 1 93.62 227 LEU B C 1
ATOM 6320 O O . LEU B 1 227 ? -34.594 16.828 4.883 1 93.62 227 LEU B O 1
ATOM 6324 N N . THR B 1 228 ? -34.5 17.578 6.984 1 91.56 228 THR B N 1
ATOM 6325 C CA . THR B 1 228 ? -35.938 17.406 7.16 1 91.56 228 THR B CA 1
ATOM 6326 C C . THR B 1 228 ? -36.688 18.703 6.809 1 91.56 228 THR B C 1
ATOM 6328 O O . THR B 1 228 ? -37.906 18.703 6.695 1 91.56 228 THR B O 1
ATOM 6331 N N . LYS B 1 229 ? -35.938 19.734 6.512 1 87.19 229 LYS B N 1
ATOM 6332 C CA . LYS B 1 229 ? -36.562 21.047 6.277 1 87.19 229 LYS B CA 1
ATOM 6333 C C . LYS B 1 229 ? -36.438 21.453 4.809 1 87.19 229 LYS B C 1
ATOM 6335 O O . LYS B 1 229 ? -35.594 20.922 4.078 1 87.19 229 LYS B O 1
ATOM 6340 N N . GLY B 1 230 ? -37.406 22.359 4.41 1 77.56 230 GLY B N 1
ATOM 6341 C CA . GLY B 1 230 ? -37.312 23.016 3.115 1 77.56 230 GLY B CA 1
ATOM 6342 C C . GLY B 1 230 ? -37.656 22.094 1.957 1 77.56 230 GLY B C 1
ATOM 6343 O O . GLY B 1 230 ? -38.562 21.25 2.059 1 77.56 230 GLY B O 1
ATOM 6344 N N . THR B 1 231 ? -36.906 22.312 0.911 1 72 231 THR B N 1
ATOM 6345 C CA . THR B 1 231 ? -37.062 21.531 -0.312 1 72 231 THR B CA 1
ATOM 6346 C C . THR B 1 231 ? -36.562 20.109 -0.12 1 72 231 THR B C 1
ATOM 6348 O O . THR B 1 231 ? -37 19.188 -0.788 1 72 231 THR B O 1
ATOM 6351 N N . SER B 1 232 ? -35.688 19.984 0.862 1 72.38 232 SER B N 1
ATOM 6352 C CA . SER B 1 232 ? -35.156 18.641 1.123 1 72.38 232 SER B CA 1
ATOM 6353 C C . SER B 1 232 ? -36.062 17.844 2.025 1 72.38 232 SER B C 1
ATOM 6355 O O . SER B 1 232 ? -35.781 16.688 2.354 1 72.38 232 SER B O 1
ATOM 6357 N N . GLY B 1 233 ? -37.156 18.406 2.344 1 81.12 233 GLY B N 1
ATOM 6358 C CA . GLY B 1 233 ? -38.062 17.766 3.281 1 81.12 233 GLY B CA 1
ATOM 6359 C C . GLY B 1 233 ? -39 16.75 2.629 1 81.12 233 GLY B C 1
ATOM 6360 O O . GLY B 1 233 ? -39.719 16.031 3.318 1 81.12 233 GLY B O 1
ATOM 6361 N N . GLY B 1 234 ? -38.906 16.672 1.288 1 86.31 234 GLY B N 1
ATOM 6362 C CA . GLY B 1 234 ? -39.719 15.695 0.586 1 86.31 234 GLY B CA 1
ATOM 6363 C C . GLY B 1 234 ? -39.375 14.266 0.932 1 86.31 234 GLY B C 1
ATOM 6364 O O . GLY B 1 234 ? -40.281 13.43 1.118 1 86.31 234 GLY B O 1
ATOM 6365 N N . TYR B 1 235 ? -38.125 14.062 1.062 1 91.62 235 TYR B N 1
ATOM 6366 C CA . TYR B 1 235 ? -37.625 12.734 1.437 1 91.62 235 TYR B CA 1
ATOM 6367 C C . TYR B 1 235 ? -38.188 12.328 2.805 1 91.62 235 TYR B C 1
ATOM 6369 O O . TYR B 1 235 ? -38.656 11.211 2.975 1 91.62 235 TYR B O 1
ATOM 6377 N N . GLU B 1 236 ? -38.125 13.242 3.713 1 90.19 236 GLU B N 1
ATOM 6378 C CA . GLU B 1 236 ? -38.625 12.969 5.062 1 90.19 236 GLU B CA 1
ATOM 6379 C C . GLU B 1 236 ? -40.125 12.797 5.078 1 90.19 236 GLU B C 1
ATOM 6381 O O . GLU B 1 236 ? -40.656 11.969 5.832 1 90.19 236 GLU B O 1
ATOM 6386 N N . LYS B 1 237 ? -40.812 13.5 4.301 1 89.25 237 LYS B N 1
ATOM 6387 C CA . LYS B 1 237 ? -42.25 13.375 4.223 1 89.25 237 LYS B CA 1
ATOM 6388 C C . LYS B 1 237 ? -42.656 12 3.707 1 89.25 237 LYS B C 1
ATOM 6390 O O . LYS B 1 237 ? -43.656 11.422 4.176 1 89.25 237 LYS B O 1
ATOM 6395 N N . ARG B 1 238 ? -41.875 11.516 2.873 1 90.69 238 ARG B N 1
ATOM 6396 C CA . ARG B 1 238 ? -42.219 10.234 2.25 1 90.69 238 ARG B CA 1
ATOM 6397 C C . ARG B 1 238 ? -41.781 9.078 3.143 1 90.69 238 ARG B C 1
ATOM 6399 O O . ARG B 1 238 ? -42.531 8.109 3.301 1 90.69 238 ARG B O 1
ATOM 6406 N N . PHE B 1 239 ? -40.625 9.195 3.762 1 91.12 239 PHE B N 1
ATOM 6407 C CA . PHE B 1 239 ? -40.094 8.031 4.465 1 91.12 239 PHE B CA 1
ATOM 6408 C C . PHE B 1 239 ? -40.125 8.25 5.973 1 91.12 239 PHE B C 1
ATOM 6410 O O . PHE B 1 239 ? -40.188 7.293 6.742 1 91.12 239 PHE B O 1
ATOM 6417 N N . GLY B 1 240 ? -40.125 9.461 6.496 1 84.06 240 GLY B N 1
ATOM 6418 C CA . GLY B 1 240 ? -40.406 9.891 7.855 1 84.06 240 GLY B CA 1
ATOM 6419 C C . GLY B 1 240 ? -39.531 9.18 8.891 1 84.06 240 GLY B C 1
ATOM 6420 O O . GLY B 1 240 ? -40.031 8.758 9.938 1 84.06 240 GLY B O 1
ATOM 6421 N N . GLU B 1 241 ? -38.25 9.07 8.758 1 87.69 241 GLU B N 1
ATOM 6422 C CA . GLU B 1 241 ? -37.438 8.297 9.695 1 87.69 241 GLU B CA 1
ATOM 6423 C C . GLU B 1 241 ? -36.469 9.188 10.461 1 87.69 241 GLU B C 1
ATOM 6425 O O . GLU B 1 241 ? -36.125 8.906 11.617 1 87.69 241 GLU B O 1
ATOM 6430 N N . ILE B 1 242 ? -36.156 10.344 9.945 1 91.69 242 ILE B N 1
ATOM 6431 C CA . ILE B 1 242 ? -35.062 11.125 10.508 1 91.69 242 ILE B CA 1
ATOM 6432 C C . ILE B 1 242 ? -35.594 12.102 11.547 1 91.69 242 ILE B C 1
ATOM 6434 O O . ILE B 1 242 ? -35 12.266 12.625 1 91.69 242 ILE B O 1
ATOM 6438 N N . SER B 1 243 ? -36.781 12.68 11.336 1 91.69 243 SER B N 1
ATOM 6439 C CA . SER B 1 243 ? -37.344 13.773 12.125 1 91.69 243 SER B CA 1
ATOM 6440 C C . SER B 1 243 ? -37.594 13.344 13.57 1 91.69 243 SER B C 1
ATOM 6442 O O . SER B 1 243 ? -37.281 14.094 14.5 1 91.69 243 SER B O 1
ATOM 6444 N N . MET B 1 244 ? -38 12.156 13.703 1 91.56 244 MET B N 1
ATOM 6445 C CA . MET B 1 244 ? -38.344 11.664 15.039 1 91.56 244 MET B CA 1
ATOM 6446 C C . MET B 1 244 ? -37.094 11.586 15.914 1 91.56 244 MET B C 1
ATOM 6448 O O . MET B 1 244 ? -37.125 11.992 17.078 1 91.56 244 MET B O 1
ATOM 6452 N N . HIS B 1 245 ? -36.094 11.188 15.383 1 93.56 245 HIS B N 1
ATOM 6453 C CA . HIS B 1 245 ? -34.875 10.992 16.156 1 93.56 245 HIS B CA 1
ATOM 6454 C C . HIS B 1 245 ? -34.125 12.312 16.359 1 93.56 245 HIS B C 1
ATOM 6456 O O . HIS B 1 245 ? -33.562 12.547 17.422 1 93.56 245 HIS B O 1
ATOM 6462 N N . VAL B 1 246 ? -34.188 13.164 15.391 1 93.38 246 VAL B N 1
ATOM 6463 C CA . VAL B 1 246 ? -33.562 14.469 15.5 1 93.38 246 VAL B CA 1
ATOM 6464 C C . VAL B 1 246 ? -34.25 15.305 16.562 1 93.38 246 VAL B C 1
ATOM 6466 O O . VAL B 1 246 ? -33.594 16.031 17.328 1 93.38 246 VAL B O 1
ATOM 6469 N N . ALA B 1 247 ? -35.5 15.188 16.656 1 91.62 247 ALA B N 1
ATOM 6470 C CA . ALA B 1 247 ? -36.281 15.945 17.641 1 91.62 247 ALA B CA 1
ATOM 6471 C C . ALA B 1 247 ? -35.906 15.586 19.062 1 91.62 247 ALA B C 1
ATOM 6473 O O . ALA B 1 247 ? -35.875 16.438 19.938 1 91.62 247 ALA B O 1
ATOM 6474 N N . GLN B 1 248 ? -35.531 14.414 19.266 1 92.31 248 GLN B N 1
ATOM 6475 C CA . GLN B 1 248 ? -35.156 13.945 20.594 1 92.31 248 GLN B CA 1
ATOM 6476 C C . GLN B 1 248 ? -33.781 14.469 20.984 1 92.31 248 GLN B C 1
ATOM 6478 O O . GLN B 1 248 ? -33.438 14.516 22.172 1 92.31 248 GLN B O 1
ATOM 6483 N N . LEU B 1 249 ? -33.062 14.945 20.016 1 92.19 249 LEU B N 1
ATOM 6484 C CA . LEU B 1 249 ? -31.672 15.359 20.266 1 92.19 249 LEU B CA 1
ATOM 6485 C C . LEU B 1 249 ? -31.547 16.875 20.219 1 92.19 249 LEU B C 1
ATOM 6487 O O . LEU B 1 249 ? -30.422 17.406 20.25 1 92.19 249 LEU B O 1
ATOM 6491 N N . GLY B 1 250 ? -32.562 17.578 20.156 1 87.88 250 GLY B N 1
ATOM 6492 C CA . GLY B 1 250 ? -32.562 19.016 20 1 87.88 250 GLY B CA 1
ATOM 6493 C C . GLY B 1 250 ? -31.859 19.734 21.141 1 87.88 250 GLY B C 1
ATOM 6494 O O . GLY B 1 250 ? -31.062 20.641 20.906 1 87.88 250 GLY B O 1
ATOM 6495 N N . GLU B 1 251 ? -32.094 19.312 22.328 1 84.94 251 GLU B N 1
ATOM 6496 C CA . GLU B 1 251 ? -31.484 19.953 23.484 1 84.94 251 GLU B CA 1
ATOM 6497 C C . GLU B 1 251 ? -29.984 19.734 23.516 1 84.94 251 GLU B C 1
ATOM 6499 O O . GLU B 1 251 ? -29.219 20.641 23.828 1 84.94 251 GLU B O 1
ATOM 6504 N N . ALA B 1 252 ? -29.672 18.5 23.188 1 83.31 252 ALA B N 1
ATOM 6505 C CA . ALA B 1 252 ? -28.234 18.203 23.156 1 83.31 252 ALA B CA 1
ATOM 6506 C C . ALA B 1 252 ? -27.531 19.047 22.109 1 83.31 252 ALA B C 1
ATOM 6508 O O . ALA B 1 252 ? -26.422 19.531 22.344 1 83.31 252 ALA B O 1
ATOM 6509 N N . GLU B 1 253 ? -28.109 19.234 20.984 1 86.62 253 GLU B N 1
ATOM 6510 C CA . GLU B 1 253 ? -27.516 20.031 19.906 1 86.62 253 GLU B CA 1
ATOM 6511 C C . GLU B 1 253 ? -27.328 21.484 20.344 1 86.62 253 GLU B C 1
ATOM 6513 O O . GLU B 1 253 ? -26.297 22.094 20.047 1 86.62 253 GLU B O 1
ATOM 6518 N N . LYS B 1 254 ? -28.266 22.062 21.031 1 82 254 LYS B N 1
ATOM 6519 C CA . LYS B 1 254 ? -28.203 23.453 21.5 1 82 254 LYS B CA 1
ATOM 6520 C C . LYS B 1 254 ? -27.047 23.625 22.469 1 82 254 LYS B C 1
ATOM 6522 O O . LYS B 1 254 ? -26.312 24.625 22.406 1 82 254 LYS B O 1
ATOM 6527 N N . ARG B 1 255 ? -26.875 22.703 23.266 1 77.31 255 ARG B N 1
ATOM 6528 C CA . ARG B 1 255 ? -25.797 22.781 24.25 1 77.31 255 ARG B CA 1
ATOM 6529 C C . ARG B 1 255 ? -24.438 22.656 23.578 1 77.31 255 ARG B C 1
ATOM 6531 O O . ARG B 1 255 ? -23.484 23.344 23.969 1 77.31 255 ARG B O 1
ATOM 6538 N N . LEU B 1 256 ? -24.422 21.797 22.609 1 78.56 256 LEU B N 1
ATOM 6539 C CA . LEU B 1 256 ? -23.172 21.609 21.891 1 78.56 256 LEU B CA 1
ATOM 6540 C C . LEU B 1 256 ? -22.828 22.828 21.062 1 78.56 256 LEU B C 1
ATOM 6542 O O . LEU B 1 256 ? -21.641 23.188 20.922 1 78.56 256 LEU B O 1
ATOM 6546 N N . ARG B 1 257 ? -23.812 23.422 20.484 1 76.25 257 ARG B N 1
ATOM 6547 C CA . ARG B 1 257 ? -23.594 24.625 19.688 1 76.25 257 ARG B CA 1
ATOM 6548 C C . ARG B 1 257 ? -22.969 25.719 20.531 1 76.25 257 ARG B C 1
ATOM 6550 O O . ARG B 1 257 ? -22.047 26.406 20.078 1 76.25 257 ARG B O 1
ATOM 6557 N N . LYS B 1 258 ? -23.406 25.844 21.625 1 65.81 258 LYS B N 1
ATOM 6558 C CA . LYS B 1 258 ? -22.875 26.859 22.531 1 65.81 258 LYS B CA 1
ATOM 6559 C C . LYS B 1 258 ? -21.438 26.547 22.938 1 65.81 258 LYS B C 1
ATOM 6561 O O . LYS B 1 258 ? -20.625 27.453 23.078 1 65.81 258 LYS B O 1
ATOM 6566 N N . ALA B 1 259 ? -21.297 25.203 22.938 1 63.22 259 ALA B N 1
ATOM 6567 C CA . ALA B 1 259 ? -19.969 24.75 23.344 1 63.22 259 ALA B CA 1
ATOM 6568 C C . ALA B 1 259 ? -18.969 24.875 22.188 1 63.22 259 ALA B C 1
ATOM 6570 O O . ALA B 1 259 ? -17.766 25.078 22.422 1 63.22 259 ALA B O 1
ATOM 6571 N N . THR B 1 260 ? -19.422 24.578 20.797 1 58.78 260 THR B N 1
ATOM 6572 C CA . THR B 1 260 ? -18.516 24.469 19.656 1 58.78 260 THR B CA 1
ATOM 6573 C C . THR B 1 260 ? -18.453 25.797 18.891 1 58.78 260 THR B C 1
ATOM 6575 O O . THR B 1 260 ? -17.578 26 18.062 1 58.78 260 THR B O 1
ATOM 6578 N N . VAL B 1 261 ? -19.672 26.516 18.656 1 49.94 261 VAL B N 1
ATOM 6579 C CA . VAL B 1 261 ? -19.75 27.75 17.875 1 49.94 261 VAL B CA 1
ATOM 6580 C C . VAL B 1 261 ? -18.391 28.453 17.891 1 49.94 261 VAL B C 1
ATOM 6582 O O . VAL B 1 261 ? -18 29.047 16.891 1 49.94 261 VAL B O 1
ATOM 6585 N N . ARG B 1 262 ? -17.656 28.219 18.781 1 47.22 262 ARG B N 1
ATOM 6586 C CA . ARG B 1 262 ? -16.5 29.094 19 1 47.22 262 ARG B CA 1
ATOM 6587 C C . ARG B 1 262 ? -15.305 28.641 18.172 1 47.22 262 ARG B C 1
ATOM 6589 O O . ARG B 1 262 ? -14.414 29.438 17.859 1 47.22 262 ARG B O 1
ATOM 6596 N N . ARG B 1 263 ? -15.297 27.375 17.766 1 45.06 263 ARG B N 1
ATOM 6597 C CA . ARG B 1 263 ? -14.109 26.875 17.094 1 45.06 263 ARG B CA 1
ATOM 6598 C C . ARG B 1 263 ? -14.125 27.25 15.609 1 45.06 263 ARG B C 1
ATOM 6600 O O . ARG B 1 263 ? -13.078 27.359 14.977 1 45.06 263 ARG B O 1
ATOM 6607 N N . GLN B 1 264 ? -15.289 27.109 14.953 1 44.25 264 GLN B N 1
ATOM 6608 C CA . GLN B 1 264 ? -15.266 27.281 13.508 1 44.25 264 GLN B CA 1
ATOM 6609 C C . GLN B 1 264 ? -14.742 28.672 13.133 1 44.25 264 GLN B C 1
ATOM 6611 O O . GLN B 1 264 ? -14.297 28.875 12.008 1 44.25 264 GLN B O 1
ATOM 6616 N N . ALA B 1 265 ? -14.773 29.578 13.969 1 39.62 265 ALA B N 1
ATOM 6617 C CA . ALA B 1 265 ? -14.297 30.938 13.695 1 39.62 265 ALA B CA 1
ATOM 6618 C C . ALA B 1 265 ? -12.805 30.938 13.391 1 39.62 265 ALA B C 1
ATOM 6620 O O . ALA B 1 265 ? -12.328 31.719 12.57 1 39.62 265 ALA B O 1
ATOM 6621 N N . GLY B 1 266 ? -12.086 30.109 13.977 1 39.72 266 GLY B N 1
ATOM 6622 C CA . GLY B 1 266 ? -10.641 30.094 13.812 1 39.72 266 GLY B CA 1
ATOM 6623 C C . GLY B 1 266 ? -10.195 29.547 12.469 1 39.72 266 GLY B C 1
ATOM 6624 O O . GLY B 1 266 ? -9.203 30.016 11.898 1 39.72 266 GLY B O 1
ATOM 6625 N N . MET B 1 267 ? -10.727 28.5 12.039 1 40.78 267 MET B N 1
ATOM 6626 C CA . MET B 1 267 ? -10.281 27.828 10.82 1 40.78 267 MET B CA 1
ATOM 6627 C C . MET B 1 267 ? -10.586 28.672 9.594 1 40.78 267 MET B C 1
ATOM 6629 O O . MET B 1 267 ? -9.898 28.562 8.57 1 40.78 267 MET B O 1
ATOM 6633 N N . GLN B 1 268 ? -11.703 29.5 9.742 1 42.53 268 GLN B N 1
ATOM 6634 C CA . GLN B 1 268 ? -12.055 30.266 8.555 1 42.53 268 GLN B CA 1
ATOM 6635 C C . GLN B 1 268 ? -11.359 31.625 8.562 1 42.53 268 GLN B C 1
ATOM 6637 O O . GLN B 1 268 ? -11.672 32.5 7.738 1 42.53 268 GLN B O 1
ATOM 6642 N N . GLY B 1 269 ? -10.297 31.875 9.406 1 44.12 269 GLY B N 1
ATOM 6643 C CA . GLY B 1 269 ? -9.523 33.094 9.297 1 44.12 269 GLY B CA 1
ATOM 6644 C C . GLY B 1 269 ? -10.242 34.312 9.883 1 44.12 269 GLY B C 1
ATOM 6645 O O . GLY B 1 269 ? -9.883 35.438 9.594 1 44.12 269 GLY B O 1
ATOM 6646 N N . ASP B 1 270 ? -11.328 34.125 10.477 1 46.44 270 ASP B N 1
ATOM 6647 C CA . ASP B 1 270 ? -12.055 35.281 10.953 1 46.44 270 ASP B CA 1
ATOM 6648 C C . ASP B 1 270 ? -11.531 35.75 12.312 1 46.44 270 ASP B C 1
ATOM 6650 O O . ASP B 1 270 ? -11.672 35.031 13.312 1 46.44 270 ASP B O 1
ATOM 6654 N N . ALA B 1 271 ? -10.688 36.688 12.328 1 51 271 ALA B N 1
ATOM 6655 C CA . ALA B 1 271 ? -10.078 37.312 13.492 1 51 271 ALA B CA 1
ATOM 6656 C C . ALA B 1 271 ? -11.117 37.594 14.57 1 51 271 ALA B C 1
ATOM 6658 O O . ALA B 1 271 ? -10.852 37.406 15.766 1 51 271 ALA B O 1
ATOM 6659 N N . MET B 1 272 ? -12.273 37.938 14.188 1 53.59 272 MET B N 1
ATOM 6660 C CA . MET B 1 272 ? -13.328 38.25 15.141 1 53.59 272 MET B CA 1
ATOM 6661 C C . MET B 1 272 ? -13.789 37 15.875 1 53.59 272 MET B C 1
ATOM 6663 O O . MET B 1 272 ? -14.047 37.031 17.078 1 53.59 272 MET B O 1
ATOM 6667 N N . GLU B 1 273 ? -13.789 36 15.156 1 59.34 273 GLU B N 1
ATOM 6668 C CA . GLU B 1 273 ? -14.227 34.75 15.773 1 59.34 273 GLU B CA 1
ATOM 6669 C C . GLU B 1 273 ? -13.164 34.188 16.719 1 59.34 273 GLU B C 1
ATOM 6671 O O . GLU B 1 273 ? -13.484 33.625 17.75 1 59.34 273 GLU B O 1
ATOM 6676 N N . LEU B 1 274 ? -12.023 34.406 16.281 1 57.97 274 LEU B N 1
ATOM 6677 C CA . LEU B 1 274 ? -10.93 34.031 17.156 1 57.97 274 LEU B CA 1
ATOM 6678 C C . LEU B 1 274 ? -10.984 34.812 18.469 1 57.97 274 LEU B C 1
ATOM 6680 O O . LEU B 1 274 ? -10.805 34.219 19.547 1 57.97 274 LEU B O 1
ATOM 6684 N N . PHE B 1 275 ? -11.25 36.125 18.297 1 58.12 275 PHE B N 1
ATOM 6685 C CA . PHE B 1 275 ? -11.344 37 19.469 1 58.12 275 PHE B CA 1
ATOM 6686 C C . PHE B 1 275 ? -12.5 36.562 20.359 1 58.12 275 PHE B C 1
ATOM 6688 O O . PHE B 1 275 ? -12.344 36.469 21.578 1 58.12 275 PHE B O 1
ATOM 6695 N N . ALA B 1 276 ? -13.555 36.312 19.797 1 61.84 276 ALA B N 1
ATOM 6696 C CA . ALA B 1 276 ? -14.734 35.875 20.547 1 61.84 276 ALA B CA 1
ATOM 6697 C C . ALA B 1 276 ? -14.484 34.562 21.25 1 61.84 276 ALA B C 1
ATOM 6699 O O . ALA B 1 276 ? -14.922 34.375 22.391 1 61.84 276 ALA B O 1
ATOM 6700 N N . THR B 1 277 ? -13.742 33.75 20.625 1 67.12 277 THR B N 1
ATOM 6701 C CA . THR B 1 277 ? -13.438 32.438 21.172 1 67.12 277 THR B CA 1
ATOM 6702 C C . THR B 1 277 ? -12.602 32.562 22.453 1 67.12 277 THR B C 1
ATOM 6704 O O . THR B 1 277 ? -12.875 31.891 23.453 1 67.12 277 THR B O 1
ATOM 6707 N N . TYR B 1 278 ? -11.742 33.5 22.375 1 64.25 278 TYR B N 1
ATOM 6708 C CA . TYR B 1 278 ? -10.867 33.594 23.531 1 64.25 278 TYR B CA 1
ATOM 6709 C C . TYR B 1 278 ? -11.531 34.406 24.641 1 64.25 278 TYR B C 1
ATOM 6711 O O . TYR B 1 278 ? -11.297 34.156 25.828 1 64.25 278 TYR B O 1
ATOM 6719 N N . LEU B 1 279 ? -12.438 35.312 24.266 1 67 279 LEU B N 1
ATOM 6720 C CA . LEU B 1 279 ? -13.211 36.031 25.281 1 67 279 LEU B CA 1
ATOM 6721 C C . LEU B 1 279 ? -14.117 35.094 26.047 1 67 279 LEU B C 1
ATOM 6723 O O . LEU B 1 279 ? -14.18 35.125 27.281 1 67 279 LEU B O 1
ATOM 6727 N N . THR B 1 280 ? -14.734 34.281 25.312 1 71.94 280 THR B N 1
ATOM 6728 C CA . THR B 1 280 ? -15.617 33.312 25.953 1 71.94 280 THR B CA 1
ATOM 6729 C C . THR B 1 280 ? -14.805 32.188 26.594 1 71.94 280 THR B C 1
ATOM 6731 O O . THR B 1 280 ? -15.234 31.578 27.578 1 71.94 280 THR B O 1
ATOM 6734 N N . GLY B 1 281 ? -13.703 31.969 25.953 1 74.44 281 GLY B N 1
ATOM 6735 C CA . GLY B 1 281 ? -12.82 30.953 26.516 1 74.44 281 GLY B CA 1
ATOM 6736 C C . GLY B 1 281 ? -12.383 31.25 27.938 1 74.44 281 GLY B C 1
ATOM 6737 O O . GLY B 1 281 ? -12.273 30.344 28.75 1 74.44 281 GLY B O 1
ATOM 6738 N N . ALA B 1 282 ? -12.289 32.562 28.156 1 72.5 282 ALA B N 1
ATOM 6739 C CA . ALA B 1 282 ? -11.859 32.969 29.484 1 72.5 282 ALA B CA 1
ATOM 6740 C C . ALA B 1 282 ? -12.906 32.625 30.547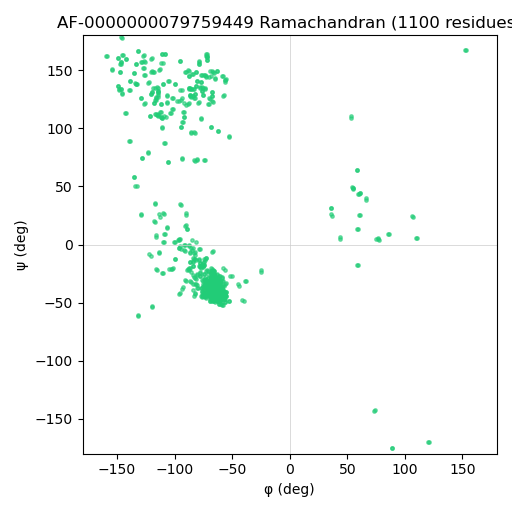 1 72.5 282 ALA B C 1
ATOM 6742 O O . ALA B 1 282 ? -12.586 32.5 31.734 1 72.5 282 ALA B O 1
ATOM 6743 N N . THR B 1 283 ? -14.141 32.469 30.172 1 76.94 283 THR B N 1
ATOM 6744 C CA . THR B 1 283 ? -15.188 32.062 31.109 1 76.94 283 THR B CA 1
ATOM 6745 C C . THR B 1 283 ? -15.156 30.578 31.375 1 76.94 283 THR B C 1
ATOM 6747 O O . THR B 1 283 ? -15.797 30.094 32.312 1 76.94 283 THR B O 1
ATOM 6750 N N . LEU B 1 284 ? -14.453 29.781 30.641 1 74 284 LEU B N 1
ATOM 6751 C CA . LEU B 1 284 ? -14.289 28.344 30.734 1 74 284 LEU B CA 1
ATOM 6752 C C . LEU B 1 284 ? -15.633 27.625 30.609 1 74 284 LEU B C 1
ATOM 6754 O O . LEU B 1 284 ? -15.766 26.469 31.016 1 74 284 LEU B O 1
ATOM 6758 N N . ILE B 1 285 ? -16.656 28.375 30.172 1 74.94 285 ILE B N 1
ATOM 6759 C CA . ILE B 1 285 ? -18 27.828 30.031 1 74.94 285 ILE B CA 1
ATOM 6760 C C . ILE B 1 285 ? -18 26.672 29.031 1 74.94 285 ILE B C 1
ATOM 6762 O O . ILE B 1 285 ? -18.766 25.734 29.156 1 74.94 285 ILE B O 1
ATOM 6766 N N . ASP B 1 286 ? -17.078 26.688 28.109 1 73.88 286 ASP B N 1
ATOM 6767 C CA . ASP B 1 286 ? -16.984 25.672 27.062 1 73.88 286 ASP B CA 1
ATOM 6768 C C . ASP B 1 286 ? -16.766 24.281 27.656 1 73.88 286 ASP B C 1
ATOM 6770 O O . ASP B 1 286 ? -17.359 23.312 27.188 1 73.88 286 ASP B O 1
ATOM 6774 N N . PHE B 1 287 ? -16.078 24.234 28.734 1 74.81 287 PHE B N 1
ATOM 6775 C CA . PHE B 1 287 ? -15.734 22.938 29.312 1 74.81 287 PHE B CA 1
ATOM 6776 C C . PHE B 1 287 ? -16.875 22.375 30.141 1 74.81 287 PHE B C 1
ATOM 6778 O O . PHE B 1 287 ? -17.141 21.172 30.141 1 74.81 287 PHE B O 1
ATOM 6785 N N . THR B 1 288 ? -17.609 23.266 30.797 1 75.88 288 THR B N 1
ATOM 6786 C CA . THR B 1 288 ? -18.75 22.812 31.594 1 75.88 288 THR B CA 1
ATOM 6787 C C . THR B 1 288 ? -19.906 22.406 30.688 1 75.88 288 THR B C 1
ATOM 6789 O O . THR B 1 288 ? -20.578 21.406 30.953 1 75.88 288 THR B O 1
ATOM 6792 N N . MET B 1 289 ? -20.078 23.141 29.734 1 76.19 289 MET B N 1
ATOM 6793 C CA . MET B 1 289 ? -21.141 22.812 28.781 1 76.19 289 MET B CA 1
ATOM 6794 C C . MET B 1 289 ? -20.828 21.547 28.016 1 76.19 289 MET B C 1
ATOM 6796 O O . MET B 1 289 ? -21.719 20.75 27.703 1 76.19 289 MET B O 1
ATOM 6800 N N . TYR B 1 290 ? -19.609 21.344 27.812 1 78.12 290 TYR B N 1
ATOM 6801 C CA . TYR B 1 290 ? -19.156 20.125 27.141 1 78.12 290 TYR B CA 1
ATOM 6802 C C . TYR B 1 290 ? -19.547 18.875 27.922 1 78.12 290 TYR B C 1
ATOM 6804 O O . TYR B 1 290 ? -20.141 17.953 27.359 1 78.12 290 TYR B O 1
ATOM 6812 N N . ASN B 1 291 ? -19.344 18.859 29.172 1 80.12 291 ASN B N 1
ATOM 6813 C CA . ASN B 1 291 ? -19.656 17.703 30 1 80.12 291 ASN B CA 1
ATOM 6814 C C . ASN B 1 291 ? -21.172 17.484 30.109 1 80.12 291 ASN B C 1
ATOM 6816 O O . ASN B 1 291 ? -21.641 16.344 30.141 1 80.12 291 ASN B O 1
ATOM 6820 N N . GLN B 1 292 ? -21.844 18.547 30.141 1 81.5 292 GLN B N 1
ATOM 6821 C CA . GLN B 1 292 ? -23.297 18.438 30.188 1 81.5 292 GLN B CA 1
ATOM 6822 C C . GLN B 1 292 ? -23.844 17.859 28.891 1 81.5 292 GLN B C 1
ATOM 6824 O O . GLN B 1 292 ? -24.766 17.047 28.906 1 81.5 292 GLN B O 1
ATOM 6829 N N . ALA B 1 293 ? -23.266 18.281 27.812 1 81 293 ALA B N 1
ATOM 6830 C CA . ALA B 1 293 ? -23.688 17.781 26.5 1 81 293 ALA B CA 1
ATOM 6831 C C . ALA B 1 293 ? -23.406 16.281 26.375 1 81 293 ALA B C 1
ATOM 6833 O O . ALA B 1 293 ? -24.219 15.531 25.859 1 81 293 ALA B O 1
ATOM 6834 N N . ILE B 1 294 ? -22.344 15.875 26.938 1 82.25 294 ILE B N 1
ATOM 6835 C CA . ILE B 1 294 ? -21.953 14.469 26.875 1 82.25 294 ILE B CA 1
ATOM 6836 C C . ILE B 1 294 ? -22.938 13.625 27.688 1 82.25 294 ILE B C 1
ATOM 6838 O O . ILE B 1 294 ? -23.344 12.547 27.25 1 82.25 294 ILE B O 1
ATOM 6842 N N . ARG B 1 295 ? -23.328 14.133 28.797 1 83.62 295 ARG B N 1
ATOM 6843 C CA . ARG B 1 295 ? -24.281 13.414 29.625 1 83.62 295 ARG B CA 1
ATOM 6844 C C . ARG B 1 295 ? -25.625 13.297 28.938 1 83.62 295 ARG B C 1
ATOM 6846 O O . ARG B 1 295 ? -26.281 12.25 29 1 83.62 295 ARG B O 1
ATOM 6853 N N . GLN B 1 296 ? -26.016 14.305 28.312 1 84.62 296 GLN B N 1
ATOM 6854 C CA . GLN B 1 296 ? -27.297 14.281 27.594 1 84.62 296 GLN B CA 1
ATOM 6855 C C . GLN B 1 296 ? -27.234 13.336 26.406 1 84.62 296 GLN B C 1
ATOM 6857 O O . GLN B 1 296 ? -28.203 12.609 26.141 1 84.62 296 GLN B O 1
ATOM 6862 N N . LEU B 1 297 ? -26.203 13.383 25.719 1 85.25 297 LEU B N 1
ATOM 6863 C CA . LEU B 1 297 ? -26.031 12.516 24.562 1 85.25 297 LEU B CA 1
ATOM 6864 C C . LEU B 1 297 ? -26.031 11.047 24.984 1 85.25 297 LEU B C 1
ATOM 6866 O O . LEU B 1 297 ? -26.578 10.195 24.281 1 85.25 297 LEU B O 1
ATOM 6870 N N . LYS B 1 298 ? -25.469 10.844 26.109 1 87.5 298 LYS B N 1
ATOM 6871 C CA . LYS B 1 298 ? -25.438 9.477 26.625 1 87.5 298 LYS B CA 1
ATOM 6872 C C . LYS B 1 298 ? -26.844 8.945 26.859 1 87.5 298 LYS B C 1
ATOM 6874 O O . LYS B 1 298 ? -27.141 7.797 26.547 1 87.5 298 LYS B O 1
ATOM 6879 N N . ARG B 1 299 ? -27.703 9.766 27.359 1 87.69 299 ARG B N 1
ATOM 6880 C CA . ARG B 1 299 ? -29.078 9.375 27.656 1 87.69 299 ARG B CA 1
ATOM 6881 C C . ARG B 1 299 ? -29.859 9.102 26.391 1 87.69 299 ARG B C 1
ATOM 6883 O O . ARG B 1 299 ? -30.766 8.266 26.375 1 87.69 299 ARG B O 1
ATOM 6890 N N . LYS B 1 300 ? -29.5 9.734 25.328 1 90.62 300 LYS B N 1
ATOM 6891 C CA . LYS B 1 300 ? -30.234 9.609 24.078 1 90.62 300 LYS B CA 1
ATOM 6892 C C . LYS B 1 300 ? -29.359 8.992 22.984 1 90.62 300 LYS B C 1
ATOM 6894 O O . LYS B 1 300 ? -29.484 9.336 21.812 1 90.62 300 LYS B O 1
ATOM 6899 N N . MET B 1 301 ? -28.578 8.148 23.391 1 91 301 MET B N 1
ATOM 6900 C CA . MET B 1 301 ? -27.562 7.586 22.5 1 91 301 MET B CA 1
ATOM 6901 C C . MET B 1 301 ? -28.219 6.777 21.375 1 91 301 MET B C 1
ATOM 6903 O O . MET B 1 301 ? -27.75 6.801 20.25 1 91 301 MET B O 1
ATOM 6907 N N . GLU B 1 302 ? -29.25 6.102 21.672 1 91.69 302 GLU B N 1
ATOM 6908 C CA . GLU B 1 302 ? -29.922 5.281 20.672 1 91.69 302 GLU B CA 1
ATOM 6909 C C . GLU B 1 302 ? -30.469 6.141 19.531 1 91.69 302 GLU B C 1
ATOM 6911 O O . GLU B 1 302 ? -30.391 5.758 18.359 1 91.69 302 GLU B O 1
ATOM 6916 N N . HIS B 1 303 ? -30.969 7.266 19.922 1 93.69 303 HIS B N 1
ATOM 6917 C CA . HIS B 1 303 ? -31.484 8.188 18.906 1 93.69 303 HIS B CA 1
ATOM 6918 C C . HIS B 1 303 ? -30.344 8.75 18.047 1 93.69 303 HIS B C 1
ATOM 6920 O O . HIS B 1 303 ? -30.5 8.93 16.844 1 93.69 303 HIS B O 1
ATOM 6926 N N . PHE B 1 304 ? -29.266 8.961 18.688 1 93.19 304 PHE B N 1
ATOM 6927 C CA . PHE B 1 304 ? -28.125 9.492 17.938 1 93.19 304 PHE B CA 1
ATOM 6928 C C . PHE B 1 304 ? -27.609 8.469 16.938 1 93.19 304 PHE B C 1
ATOM 6930 O O . PHE B 1 304 ? -27.312 8.805 15.789 1 93.19 304 PHE B O 1
ATOM 6937 N N . LYS B 1 305 ? -27.531 7.254 17.406 1 93.44 305 LYS B N 1
ATOM 6938 C CA . LYS B 1 305 ? -27.062 6.188 16.516 1 93.44 305 LYS B CA 1
ATOM 6939 C C . LYS B 1 305 ? -27.969 6.059 15.297 1 93.44 305 LYS B C 1
ATOM 6941 O O . LYS B 1 305 ? -27.5 5.816 14.188 1 93.44 305 LYS B O 1
ATOM 6946 N N . LYS B 1 306 ? -29.203 6.258 15.492 1 94.94 306 LYS B N 1
ATOM 6947 C CA . LYS B 1 306 ? -30.156 6.18 14.398 1 94.94 306 LYS B CA 1
ATOM 6948 C C . LYS B 1 306 ? -29.984 7.348 13.43 1 94.94 306 LYS B C 1
ATOM 6950 O O . LYS B 1 306 ? -30.062 7.172 12.211 1 94.94 306 LYS B O 1
ATOM 6955 N N . VAL B 1 307 ? -29.766 8.492 13.984 1 95.12 307 VAL B N 1
ATOM 6956 C CA . VAL B 1 307 ? -29.531 9.656 13.133 1 95.12 307 VAL B CA 1
ATOM 6957 C C . VAL B 1 307 ? -28.266 9.438 12.305 1 95.12 307 VAL B C 1
ATOM 6959 O O . VAL B 1 307 ? -28.25 9.719 11.102 1 95.12 307 VAL B O 1
ATOM 6962 N N . TYR B 1 308 ? -27.234 8.961 12.992 1 95.88 308 TYR B N 1
ATOM 6963 C CA . TYR B 1 308 ? -25.984 8.641 12.312 1 95.88 308 TYR B CA 1
ATOM 6964 C C . TYR B 1 308 ? -26.234 7.715 11.125 1 95.88 308 TYR B C 1
ATOM 6966 O O . TYR B 1 308 ? -25.812 8 10.008 1 95.88 308 TYR B O 1
ATOM 6974 N N . ARG B 1 309 ? -26.938 6.73 11.367 1 95.62 309 ARG B N 1
ATOM 6975 C CA . ARG B 1 309 ? -27.234 5.711 10.367 1 95.62 309 ARG B CA 1
ATOM 6976 C C . ARG B 1 309 ? -28.062 6.293 9.219 1 95.62 309 ARG B C 1
ATOM 6978 O O . ARG B 1 309 ? -27.75 6.066 8.047 1 95.62 309 ARG B O 1
ATOM 6985 N N . LEU B 1 310 ? -29.062 7.023 9.562 1 96.69 310 LEU B N 1
ATOM 6986 C CA . LEU B 1 310 ? -30 7.52 8.562 1 96.69 310 LEU B CA 1
ATOM 6987 C C . LEU B 1 310 ? -29.344 8.586 7.688 1 96.69 310 LEU B C 1
ATOM 6989 O O . LEU B 1 310 ? -29.562 8.602 6.469 1 96.69 310 LEU B O 1
ATOM 6993 N N . VAL B 1 311 ? -28.562 9.461 8.258 1 96.81 311 VAL B N 1
ATOM 6994 C CA . VAL B 1 311 ? -27.844 10.484 7.492 1 96.81 311 VAL B CA 1
ATOM 6995 C C . VAL B 1 311 ? -26.797 9.82 6.602 1 96.81 311 VAL B C 1
ATOM 6997 O O . VAL B 1 311 ? -26.672 10.156 5.422 1 96.81 311 VAL B O 1
ATOM 7000 N N . GLY B 1 312 ? -26.094 8.891 7.172 1 97.75 312 GLY B N 1
ATOM 7001 C CA . GLY B 1 312 ? -25.125 8.141 6.398 1 97.75 312 GLY B CA 1
ATOM 7002 C C . GLY B 1 312 ? -25.75 7.352 5.262 1 97.75 312 GLY B C 1
ATOM 7003 O O . GLY B 1 312 ? -25.203 7.316 4.152 1 97.75 312 GLY B O 1
ATOM 7004 N N . GLU B 1 313 ? -26.844 6.781 5.578 1 97.62 313 GLU B N 1
ATOM 7005 C CA . GLU B 1 313 ? -27.547 6 4.57 1 97.62 313 GLU B CA 1
ATOM 7006 C C . GLU B 1 313 ? -27.969 6.871 3.387 1 97.62 313 GLU B C 1
ATOM 7008 O O . GLU B 1 313 ? -27.781 6.477 2.232 1 97.62 313 GLU B O 1
ATOM 7013 N N . LEU B 1 314 ? -28.547 7.977 3.699 1 96.94 314 LEU B N 1
ATOM 7014 C CA . LEU B 1 314 ? -28.984 8.875 2.635 1 96.94 314 LEU B CA 1
ATOM 7015 C C . LEU B 1 314 ? -27.812 9.258 1.735 1 96.94 314 LEU B C 1
ATOM 7017 O O . LEU B 1 314 ? -27.922 9.188 0.509 1 96.94 314 LEU B O 1
ATOM 7021 N N . ASP B 1 315 ? -26.734 9.602 2.32 1 98.19 315 ASP B N 1
ATOM 7022 C CA . ASP B 1 315 ? -25.531 9.969 1.572 1 98.19 315 ASP B CA 1
ATOM 7023 C C . ASP B 1 315 ? -25.031 8.805 0.722 1 98.19 315 ASP B C 1
ATOM 7025 O O . ASP B 1 315 ? -24.734 8.977 -0.459 1 98.19 315 ASP B O 1
ATOM 7029 N N . ALA B 1 316 ? -25.016 7.66 1.28 1 98.31 316 ALA B N 1
ATOM 7030 C CA . ALA B 1 316 ? -24.547 6.457 0.596 1 98.31 316 ALA B CA 1
ATOM 7031 C C . ALA B 1 316 ? -25.453 6.109 -0.579 1 98.31 316 ALA B C 1
ATOM 7033 O O . ALA B 1 316 ? -24.984 5.742 -1.655 1 98.31 316 ALA B O 1
ATOM 7034 N N . LEU B 1 317 ? -26.719 6.215 -0.38 1 98.12 317 LEU B N 1
ATOM 7035 C CA . LEU B 1 317 ? -27.672 5.867 -1.436 1 98.12 317 LEU B CA 1
ATOM 7036 C C . LEU B 1 317 ? -27.547 6.836 -2.609 1 98.12 317 LEU B C 1
ATOM 7038 O O . LEU B 1 317 ? -27.656 6.43 -3.768 1 98.12 317 LEU B O 1
ATOM 7042 N N . ILE B 1 318 ? -27.375 8.086 -2.295 1 98 318 ILE B N 1
ATOM 7043 C CA . ILE B 1 318 ? -27.141 9.055 -3.361 1 98 318 ILE B CA 1
ATOM 7044 C C . ILE B 1 318 ? -25.875 8.68 -4.137 1 98 318 ILE B C 1
ATOM 7046 O O . ILE B 1 318 ? -25.844 8.789 -5.367 1 98 318 ILE B O 1
ATOM 7050 N N . SER B 1 319 ? -24.906 8.234 -3.418 1 98.25 319 SER B N 1
ATOM 7051 C CA . SER B 1 319 ? -23.672 7.793 -4.051 1 98.25 319 SER B CA 1
ATOM 7052 C C . SER B 1 319 ? -23.922 6.609 -4.98 1 98.25 319 SER B C 1
ATOM 7054 O O . SER B 1 319 ? -23.375 6.559 -6.086 1 98.25 319 SER B O 1
ATOM 7056 N N . VAL B 1 320 ? -24.719 5.684 -4.566 1 98.25 320 VAL B N 1
ATOM 7057 C CA . VAL B 1 320 ? -25.047 4.523 -5.387 1 98.25 320 VAL B CA 1
ATOM 7058 C C . VAL B 1 320 ? -25.797 4.969 -6.645 1 98.25 320 VAL B C 1
ATOM 7060 O O . VAL B 1 320 ? -25.531 4.457 -7.738 1 98.25 320 VAL B O 1
ATOM 7063 N N . VAL B 1 321 ? -26.703 5.906 -6.5 1 98.19 321 VAL B N 1
ATOM 7064 C CA . VAL B 1 321 ? -27.438 6.441 -7.648 1 98.19 321 VAL B CA 1
ATOM 7065 C C . VAL B 1 321 ? -26.453 7.07 -8.633 1 98.19 321 VAL B C 1
ATOM 7067 O O . VAL B 1 321 ? -26.547 6.859 -9.844 1 98.19 321 VAL B O 1
ATOM 7070 N N . SER B 1 322 ? -25.562 7.812 -8.086 1 98.19 322 SER B N 1
ATOM 7071 C CA . SER B 1 322 ? -24.531 8.414 -8.922 1 98.19 322 SER B CA 1
ATOM 7072 C C . SER B 1 322 ? -23.703 7.34 -9.633 1 98.19 322 SER B C 1
ATOM 7074 O O . SER B 1 322 ? -23.406 7.473 -10.82 1 98.19 322 SER B O 1
ATOM 7076 N N . PHE B 1 323 ? -23.391 6.305 -8.953 1 97.81 323 PHE B N 1
ATOM 7077 C CA . PHE B 1 323 ? -22.656 5.172 -9.508 1 97.81 323 PHE B CA 1
ATOM 7078 C C . PHE B 1 323 ? -23.422 4.551 -10.672 1 97.81 323 PHE B C 1
ATOM 7080 O O . PHE B 1 323 ? -22.859 4.34 -11.75 1 97.81 323 PHE B O 1
ATOM 7087 N N . ARG B 1 324 ? -24.703 4.328 -10.469 1 97.69 324 ARG B N 1
ATOM 7088 C CA . ARG B 1 324 ? -25.562 3.758 -11.5 1 97.69 324 ARG B CA 1
ATOM 7089 C C . ARG B 1 324 ? -25.547 4.617 -12.758 1 97.69 324 ARG B C 1
ATOM 7091 O O . ARG B 1 324 ? -25.422 4.102 -13.875 1 97.69 324 ARG B O 1
ATOM 7098 N N . LYS B 1 325 ? -25.594 5.852 -12.539 1 96.88 325 LYS B N 1
ATOM 7099 C CA . LYS B 1 325 ? -25.625 6.789 -13.664 1 96.88 325 LYS B CA 1
ATOM 7100 C C . LYS B 1 325 ? -24.312 6.773 -14.43 1 96.88 325 LYS B C 1
ATOM 7102 O O . LYS B 1 325 ? -24.281 7.02 -15.633 1 96.88 325 LYS B O 1
ATOM 7107 N N . SER B 1 326 ? -23.266 6.457 -13.773 1 96.38 326 SER B N 1
ATOM 7108 C CA . SER B 1 326 ? -21.938 6.469 -14.375 1 96.38 326 SER B CA 1
ATOM 7109 C C . SER B 1 326 ? -21.656 5.172 -15.133 1 96.38 326 SER B C 1
ATOM 7111 O O . SER B 1 326 ? -20.688 5.078 -15.883 1 96.38 326 SER B O 1
ATOM 7113 N N . LEU B 1 327 ? -22.438 4.195 -14.969 1 96.06 327 LEU B N 1
ATOM 7114 C CA . LEU B 1 327 ? -22.219 2.875 -15.555 1 96.06 327 LEU B CA 1
ATOM 7115 C C . LEU B 1 327 ? -22.75 2.816 -16.984 1 96.06 327 LEU B C 1
ATOM 7117 O O . LEU B 1 327 ? -23.75 3.455 -17.297 1 96.06 327 LEU B O 1
ATOM 7121 N N . PRO B 1 328 ? -22.094 2.053 -17.828 1 93.06 328 PRO B N 1
ATOM 7122 C CA . PRO B 1 328 ? -22.609 1.863 -19.188 1 93.06 328 PRO B CA 1
ATOM 7123 C C . PRO B 1 328 ? -23.953 1.132 -19.203 1 93.06 328 PRO B C 1
ATOM 7125 O O . PRO B 1 328 ? -24.828 1.466 -20 1 93.06 328 PRO B O 1
ATOM 7128 N N . LEU B 1 329 ? -24.031 0.107 -18.359 1 94.44 329 LEU B N 1
ATOM 7129 C CA . LEU B 1 329 ? -25.219 -0.724 -18.266 1 94.44 329 LEU B CA 1
ATOM 7130 C C . LEU B 1 329 ? -25.406 -1.26 -16.859 1 94.44 329 LEU B C 1
ATOM 7132 O O . LEU B 1 329 ? -24.422 -1.64 -16.203 1 94.44 329 LEU B O 1
ATOM 7136 N N . TYR B 1 330 ? -26.688 -1.202 -16.375 1 97.44 330 TYR B N 1
ATOM 7137 C CA . TYR B 1 330 ? -26.984 -1.865 -15.109 1 97.44 330 TYR B CA 1
ATOM 7138 C C . TYR B 1 330 ? -28.422 -2.373 -15.07 1 97.44 330 TYR B C 1
ATOM 7140 O O . TYR B 1 330 ? -29.25 -1.962 -15.883 1 97.44 330 TYR B O 1
ATOM 7148 N N . CYS B 1 331 ? -28.672 -3.299 -14.188 1 97.88 331 CYS B N 1
ATOM 7149 C CA . CYS B 1 331 ? -30.031 -3.791 -14 1 97.88 331 CYS B CA 1
ATOM 7150 C C . CYS B 1 331 ? -30.312 -4.066 -12.523 1 97.88 331 CYS B C 1
ATOM 7152 O O . CYS B 1 331 ? -29.391 -4.07 -11.703 1 97.88 331 CYS B O 1
ATOM 7154 N N . LEU B 1 332 ? -31.531 -4.102 -12.211 1 97.44 332 LEU B N 1
ATOM 7155 C CA . LEU B 1 332 ? -31.953 -4.535 -10.883 1 97.44 332 LEU B CA 1
ATOM 7156 C C . LEU B 1 332 ? -32.062 -6.055 -10.828 1 97.44 332 LEU B C 1
ATOM 7158 O O . LEU B 1 332 ? -32.688 -6.668 -11.695 1 97.44 332 LEU B O 1
ATOM 7162 N N . PRO B 1 333 ? -31.453 -6.648 -9.898 1 96.62 333 PRO B N 1
ATOM 7163 C CA . PRO B 1 333 ? -31.5 -8.109 -9.82 1 96.62 333 PRO B CA 1
ATOM 7164 C C . PRO B 1 333 ? -32.875 -8.641 -9.43 1 96.62 333 PRO B C 1
ATOM 7166 O O . PRO B 1 333 ? -33.594 -8 -8.648 1 96.62 333 PRO B O 1
ATOM 7169 N N . LYS B 1 334 ? -33.156 -9.734 -10.016 1 95.81 334 LYS B N 1
ATOM 7170 C CA . LYS B 1 334 ? -34.281 -10.539 -9.578 1 95.81 334 LYS B CA 1
ATOM 7171 C C . LYS B 1 334 ? -33.844 -11.719 -8.727 1 95.81 334 LYS B C 1
ATOM 7173 O O . LYS B 1 334 ? -33 -12.523 -9.164 1 95.81 334 LYS B O 1
ATOM 7178 N N . PHE B 1 335 ? -34.438 -11.805 -7.57 1 94.56 335 PHE B N 1
ATOM 7179 C CA . PHE B 1 335 ? -34 -12.875 -6.676 1 94.56 335 PHE B CA 1
ATOM 7180 C C . PHE B 1 335 ? -34.812 -14.141 -6.902 1 94.56 335 PHE B C 1
ATOM 7182 O O . PHE B 1 335 ? -36.031 -14.102 -6.875 1 94.56 335 PHE B O 1
ATOM 7189 N N . SER B 1 336 ? -34.031 -15.109 -7.254 1 88.5 336 SER B N 1
ATOM 7190 C CA . SER B 1 336 ? -34.688 -16.391 -7.555 1 88.5 336 SER B CA 1
ATOM 7191 C C . SER B 1 336 ? -34.688 -17.312 -6.336 1 88.5 336 SER B C 1
ATOM 7193 O O . SER B 1 336 ? -33.844 -17.156 -5.438 1 88.5 336 SER B O 1
ATOM 7195 N N . GLN B 1 337 ? -35.625 -18.219 -6.395 1 85.38 337 GLN B N 1
ATOM 7196 C CA . GLN B 1 337 ? -35.688 -19.234 -5.336 1 85.38 337 GLN B CA 1
ATOM 7197 C C . GLN B 1 337 ? -34.781 -20.422 -5.641 1 85.38 337 GLN B C 1
ATOM 7199 O O . GLN B 1 337 ? -34.375 -21.125 -4.727 1 85.38 337 GLN B O 1
ATOM 7204 N N . ASP B 1 338 ? -34.469 -20.516 -6.949 1 87.44 338 ASP B N 1
ATOM 7205 C CA . ASP B 1 338 ? -33.594 -21.625 -7.355 1 87.44 338 ASP B CA 1
ATOM 7206 C C . ASP B 1 338 ? -32.125 -21.266 -7.242 1 87.44 338 ASP B C 1
ATOM 7208 O O . ASP B 1 338 ? -31.766 -20.078 -7.273 1 87.44 338 ASP B O 1
ATOM 7212 N N . SER B 1 339 ? -31.406 -22.328 -6.973 1 90.19 339 SER B N 1
ATOM 7213 C CA . SER B 1 339 ? -29.953 -22.141 -6.938 1 90.19 339 SER B CA 1
ATOM 7214 C C . SER B 1 339 ? -29.391 -21.969 -8.344 1 90.19 339 SER B C 1
ATOM 7216 O O . SER B 1 339 ? -28.797 -22.891 -8.898 1 90.19 339 SER B O 1
ATOM 7218 N N . CYS B 1 340 ? -29.672 -20.781 -8.891 1 93.81 340 CYS B N 1
ATOM 7219 C CA . CYS B 1 340 ? -29.234 -20.484 -10.25 1 93.81 340 CYS B CA 1
ATOM 7220 C C . CYS B 1 340 ? -28.734 -19.047 -10.367 1 93.81 340 CYS B C 1
ATOM 7222 O O . CYS B 1 340 ? -29.344 -18.125 -9.82 1 93.81 340 CYS B O 1
ATOM 7224 N N . VAL B 1 341 ? -27.625 -18.922 -10.977 1 96.62 341 VAL B N 1
ATOM 7225 C CA . VAL B 1 341 ? -27.109 -17.594 -11.312 1 96.62 341 VAL B CA 1
ATOM 7226 C C . VAL B 1 341 ? -27.203 -17.375 -12.82 1 96.62 341 VAL B C 1
ATOM 7228 O O . VAL B 1 341 ? -26.578 -18.094 -13.602 1 96.62 341 VAL B O 1
ATOM 7231 N N . HIS B 1 342 ? -28.062 -16.516 -13.203 1 96.88 342 HIS B N 1
ATOM 7232 C CA . HIS B 1 342 ? -28.266 -16.156 -14.602 1 96.88 342 HIS B CA 1
ATOM 7233 C C . HIS B 1 342 ? -27.938 -14.695 -14.852 1 96.88 342 HIS B C 1
ATOM 7235 O O . HIS B 1 342 ? -28.641 -13.805 -14.367 1 96.88 342 HIS B O 1
ATOM 7241 N N . LEU B 1 343 ? -26.875 -14.406 -15.609 1 97.38 343 LEU B N 1
ATOM 7242 C CA . LEU B 1 343 ? -26.422 -13.055 -15.93 1 97.38 343 LEU B CA 1
ATOM 7243 C C . LEU B 1 343 ? -26.219 -12.906 -17.438 1 97.38 343 LEU B C 1
ATOM 7245 O O . LEU B 1 343 ? -25.531 -13.719 -18.062 1 97.38 343 LEU B O 1
ATOM 7249 N N . GLU B 1 344 ? -26.828 -11.93 -18.016 1 97.56 344 GLU B N 1
ATOM 7250 C CA . GLU B 1 344 ? -26.609 -11.586 -19.422 1 97.56 344 GLU B CA 1
ATOM 7251 C C . GLU B 1 344 ? -25.969 -10.211 -19.562 1 97.56 344 GLU B C 1
ATOM 7253 O O . GLU B 1 344 ? -26.406 -9.25 -18.922 1 97.56 344 GLU B O 1
ATOM 7258 N N . GLY B 1 345 ? -25 -10.156 -20.406 1 97.06 345 GLY B N 1
ATOM 7259 C CA . GLY B 1 345 ? -24.281 -8.906 -20.562 1 97.06 345 GLY B CA 1
ATOM 7260 C C . GLY B 1 345 ? -23.5 -8.5 -19.328 1 97.06 345 GLY B C 1
ATOM 7261 O O . GLY B 1 345 ? -23.516 -7.332 -18.922 1 97.06 345 GLY B O 1
ATOM 7262 N N . LEU B 1 346 ? -22.922 -9.445 -18.688 1 97.12 346 LEU B N 1
ATOM 7263 C CA . LEU B 1 346 ? -22.188 -9.258 -17.438 1 97.12 346 LEU B CA 1
ATOM 7264 C C . LEU B 1 346 ? -20.844 -8.609 -17.688 1 97.12 346 LEU B C 1
ATOM 7266 O O . LEU B 1 346 ? -20.141 -8.945 -18.656 1 97.12 346 LEU B O 1
ATOM 7270 N N . TYR B 1 347 ? -20.5 -7.648 -16.906 1 95.75 347 TYR B N 1
ATOM 7271 C CA . TYR B 1 347 ? -19.141 -7.102 -16.938 1 95.75 347 TYR B CA 1
ATOM 7272 C C . TYR B 1 347 ? -18.688 -6.68 -15.539 1 95.75 347 TYR B C 1
ATOM 7274 O O . TYR B 1 347 ? -19.5 -6.637 -14.609 1 95.75 347 TYR B O 1
ATOM 7282 N N . HIS B 1 348 ? -17.422 -6.5 -15.375 1 94.5 348 HIS B N 1
ATOM 7283 C CA . HIS B 1 348 ? -16.828 -6.074 -14.109 1 94.5 348 HIS B CA 1
ATOM 7284 C C . HIS B 1 348 ? -16.812 -4.555 -13.992 1 94.5 348 HIS B C 1
ATOM 7286 O O . HIS B 1 348 ? -16.391 -3.861 -14.922 1 94.5 348 HIS B O 1
ATOM 7292 N N . PRO B 1 349 ? -17.219 -3.975 -12.867 1 94.44 349 PRO B N 1
ATOM 7293 C CA . PRO B 1 349 ? -17.391 -2.525 -12.734 1 94.44 349 PRO B CA 1
ATOM 7294 C C . PRO B 1 349 ? -16.062 -1.768 -12.812 1 94.44 349 PRO B C 1
ATOM 7296 O O . PRO B 1 349 ? -16.047 -0.562 -13.078 1 94.44 349 PRO B O 1
ATOM 7299 N N . LEU B 1 350 ? -14.93 -2.377 -12.57 1 92.25 350 LEU B N 1
ATOM 7300 C CA . LEU B 1 350 ? -13.641 -1.693 -12.547 1 92.25 350 LEU B CA 1
ATOM 7301 C C . LEU B 1 350 ? -13.047 -1.617 -13.945 1 92.25 350 LEU B C 1
ATOM 7303 O O . LEU B 1 350 ? -12.031 -0.942 -14.164 1 92.25 350 LEU B O 1
ATOM 7307 N N . LEU B 1 351 ? -13.664 -2.271 -14.922 1 89.19 351 LEU B N 1
ATOM 7308 C CA . LEU B 1 351 ? -13.141 -2.26 -16.281 1 89.19 351 LEU B CA 1
ATOM 7309 C C . LEU B 1 351 ? -13.633 -1.032 -17.047 1 89.19 351 LEU B C 1
ATOM 7311 O O . LEU B 1 351 ? -14.82 -0.711 -17.016 1 89.19 351 LEU B O 1
ATOM 7315 N N . LYS B 1 352 ? -12.82 -0.307 -17.766 1 84.56 352 LYS B N 1
ATOM 7316 C CA . LYS B 1 352 ? -13.18 0.871 -18.547 1 84.56 352 LYS B CA 1
ATOM 7317 C C . LYS B 1 352 ? -13.898 0.475 -19.828 1 84.56 352 LYS B C 1
ATOM 7319 O O . LYS B 1 352 ? -14.906 1.086 -20.203 1 84.56 352 LYS B O 1
ATOM 7324 N N . GLU B 1 353 ? -13.359 -0.55 -20.5 1 85.75 353 GLU B N 1
ATOM 7325 C CA . GLU B 1 353 ? -13.953 -1.084 -21.719 1 85.75 353 GLU B CA 1
ATOM 7326 C C . GLU B 1 353 ? -14.25 -2.576 -21.594 1 85.75 353 GLU B C 1
ATOM 7328 O O . GLU B 1 353 ? -13.586 -3.402 -22.219 1 85.75 353 GLU B O 1
ATOM 7333 N N . PRO B 1 354 ? -15.328 -2.816 -20.922 1 87.62 354 PRO B N 1
ATOM 7334 C CA . PRO B 1 354 ? -15.602 -4.227 -20.625 1 87.62 354 PRO B CA 1
ATOM 7335 C C . PRO B 1 354 ? -16.234 -4.969 -21.812 1 87.62 354 PRO B C 1
ATOM 7337 O O . PRO B 1 354 ? -17.016 -4.391 -22.562 1 87.62 354 PRO B O 1
ATOM 7340 N N . VAL B 1 355 ? -15.805 -6.18 -21.984 1 88.5 355 VAL B N 1
ATOM 7341 C CA . VAL B 1 355 ? -16.5 -7.109 -22.875 1 88.5 355 VAL B CA 1
ATOM 7342 C C . VAL B 1 355 ? -17.609 -7.816 -22.109 1 88.5 355 VAL B C 1
ATOM 7344 O O . VAL B 1 355 ? -17.375 -8.375 -21.031 1 88.5 355 VAL B O 1
ATOM 7347 N N . LEU B 1 356 ? -18.828 -7.781 -22.703 1 94.38 356 LEU B N 1
ATOM 7348 C CA . LEU B 1 356 ? -19.984 -8.336 -22.016 1 94.38 356 LEU B CA 1
ATOM 7349 C C . LEU B 1 356 ? -20.047 -9.852 -22.188 1 94.38 356 LEU B C 1
ATOM 7351 O O . LEU B 1 356 ? -19.766 -10.367 -23.281 1 94.38 356 LEU B O 1
ATOM 7355 N N . ASN B 1 357 ? -20.328 -10.555 -21.141 1 95.5 357 ASN B N 1
ATOM 7356 C CA . ASN B 1 357 ? -20.422 -12.008 -21.172 1 95.5 357 ASN B CA 1
ATOM 7357 C C . ASN B 1 357 ? -21.75 -12.5 -20.609 1 95.5 357 ASN B C 1
ATOM 7359 O O . ASN B 1 357 ? -22.344 -11.844 -19.75 1 95.5 357 ASN B O 1
ATOM 7363 N N . ASP B 1 358 ? -22.203 -13.672 -21.094 1 95.25 358 ASP B N 1
ATOM 7364 C CA . ASP B 1 358 ? -23.406 -14.344 -20.578 1 95.25 358 ASP B CA 1
ATOM 7365 C C . ASP B 1 358 ? -23.031 -15.617 -19.828 1 95.25 358 ASP B C 1
ATOM 7367 O O . ASP B 1 358 ? -22.109 -16.344 -20.219 1 95.25 358 ASP B O 1
ATOM 7371 N N . VAL B 1 359 ? -23.734 -15.781 -18.703 1 93.56 359 VAL B N 1
ATOM 7372 C CA . VAL B 1 359 ? -23.438 -17 -17.969 1 93.56 359 VAL B CA 1
ATOM 7373 C C . VAL B 1 359 ? -24.703 -17.516 -17.281 1 93.56 359 VAL B C 1
ATOM 7375 O O . VAL B 1 359 ? -25.516 -16.719 -16.781 1 93.56 359 VAL B O 1
ATOM 7378 N N . VAL B 1 360 ? -24.969 -18.766 -17.375 1 93.62 360 VAL B N 1
ATOM 7379 C CA . VAL B 1 360 ? -26.016 -19.469 -16.641 1 93.62 360 VAL B CA 1
ATOM 7380 C C . VAL B 1 360 ? -25.391 -20.594 -15.812 1 93.62 360 VAL B C 1
ATOM 7382 O O . VAL B 1 360 ? -24.906 -21.578 -16.359 1 93.62 360 VAL B O 1
ATOM 7385 N N . MET B 1 361 ? -25.406 -20.422 -14.523 1 93.5 361 MET B N 1
ATOM 7386 C CA . MET B 1 361 ? -24.828 -21.406 -13.609 1 93.5 361 MET B CA 1
ATOM 7387 C C . MET B 1 361 ? -25.922 -22.109 -12.812 1 93.5 361 MET B C 1
ATOM 7389 O O . MET B 1 361 ? -26.422 -21.562 -11.828 1 93.5 361 MET B O 1
ATOM 7393 N N . VAL B 1 362 ? -26.266 -23.266 -13.203 1 91.69 362 VAL B N 1
ATOM 7394 C CA . VAL B 1 362 ? -27.234 -24.078 -12.492 1 91.69 362 VAL B CA 1
ATOM 7395 C C . VAL B 1 362 ? -26.516 -25.172 -11.711 1 91.69 362 VAL B C 1
ATOM 7397 O O . VAL B 1 362 ? -27.094 -25.766 -10.781 1 91.69 362 VAL B O 1
ATOM 7400 N N . ARG B 1 363 ? -25.266 -25.391 -12.234 1 93.44 363 ARG B N 1
ATOM 7401 C CA . ARG B 1 363 ? -24.406 -26.391 -11.602 1 93.44 363 ARG B CA 1
ATOM 7402 C C . ARG B 1 363 ? -23.016 -25.828 -11.359 1 93.44 363 ARG B C 1
ATOM 7404 O O . ARG B 1 363 ? -22.672 -24.766 -11.875 1 93.44 363 ARG B O 1
ATOM 7411 N N . ASN B 1 364 ? -22.297 -26.594 -10.531 1 96.12 364 ASN B N 1
ATOM 7412 C CA . ASN B 1 364 ? -20.891 -26.25 -10.367 1 96.12 364 ASN B CA 1
ATOM 7413 C C . ASN B 1 364 ? -20.156 -26.219 -11.703 1 96.12 364 ASN B C 1
ATOM 7415 O O . ASN B 1 364 ? -20.438 -27.031 -12.586 1 96.12 364 ASN B O 1
ATOM 7419 N N . SER B 1 365 ? -19.297 -25.25 -11.836 1 96 365 SER B N 1
ATOM 7420 C CA . SER B 1 365 ? -18.703 -25.031 -13.148 1 96 365 SER B CA 1
ATOM 7421 C C . SER B 1 365 ? -17.203 -24.812 -13.039 1 96 365 SER B C 1
ATOM 7423 O O . SER B 1 365 ? -16.703 -24.25 -12.062 1 96 365 SER B O 1
ATOM 7425 N N . ILE B 1 366 ? -16.453 -25.266 -14.094 1 94.81 366 ILE B N 1
ATOM 7426 C CA . ILE B 1 366 ? -15.023 -25.047 -14.25 1 94.81 366 ILE B CA 1
ATOM 7427 C C . ILE B 1 366 ? -14.766 -24.203 -15.492 1 94.81 366 ILE B C 1
ATOM 7429 O O . ILE B 1 366 ? -15.305 -24.484 -16.562 1 94.81 366 ILE B O 1
ATOM 7433 N N . VAL B 1 367 ? -14.055 -23.156 -15.297 1 92.25 367 VAL B N 1
ATOM 7434 C CA . VAL B 1 367 ? -13.672 -22.281 -16.406 1 92.25 367 VAL B CA 1
ATOM 7435 C C . VAL B 1 367 ? -12.188 -22.469 -16.719 1 92.25 367 VAL B C 1
ATOM 7437 O O . VAL B 1 367 ? -11.336 -22.297 -15.844 1 92.25 367 VAL B O 1
ATOM 7440 N N . THR B 1 368 ? -11.922 -22.844 -17.969 1 87.75 368 THR B N 1
ATOM 7441 C CA . THR B 1 368 ? -10.531 -23.062 -18.375 1 87.75 368 THR B CA 1
ATOM 7442 C C . THR B 1 368 ? -10.094 -21.969 -19.359 1 87.75 368 THR B C 1
ATOM 7444 O O . THR B 1 368 ? -10.922 -21.219 -19.875 1 87.75 368 THR B O 1
ATOM 7447 N N . GLY B 1 369 ? -8.938 -21.844 -19.547 1 77.5 369 GLY B N 1
ATOM 7448 C CA . GLY B 1 369 ? -8.367 -20.875 -20.469 1 77.5 369 GLY B CA 1
ATOM 7449 C C . GLY B 1 369 ? -6.961 -20.438 -20.078 1 77.5 369 GLY B C 1
ATOM 7450 O O . GLY B 1 369 ? -6.477 -20.781 -19 1 77.5 369 GLY B O 1
ATOM 7451 N N . SER B 1 370 ? -6.457 -19.797 -21.078 1 68.5 370 SER B N 1
ATOM 7452 C CA . SER B 1 370 ? -5.102 -19.328 -20.844 1 68.5 370 SER B CA 1
ATOM 7453 C C . SER B 1 370 ? -5.098 -18.156 -19.859 1 68.5 370 SER B C 1
ATOM 7455 O O . SER B 1 370 ? -6.148 -17.609 -19.531 1 68.5 370 SER B O 1
ATOM 7457 N N . ASN B 1 371 ? -3.943 -17.906 -19.312 1 60.59 371 ASN B N 1
ATOM 7458 C CA . ASN B 1 371 ? -3.826 -16.734 -18.422 1 60.59 371 ASN B CA 1
ATOM 7459 C C . ASN B 1 371 ? -4.051 -15.438 -19.188 1 60.59 371 ASN B C 1
ATOM 7461 O O . ASN B 1 371 ? -3.729 -15.336 -20.375 1 60.59 371 ASN B O 1
ATOM 7465 N N . ALA B 1 372 ? -4.652 -14.477 -18.672 1 61.31 372 ALA B N 1
ATOM 7466 C CA . ALA B 1 372 ? -4.938 -13.141 -19.188 1 61.31 372 ALA B CA 1
ATOM 7467 C C . ALA B 1 372 ? -6.09 -13.18 -20.188 1 61.31 372 ALA B C 1
ATOM 7469 O O . ALA B 1 372 ? -6.367 -12.188 -20.875 1 61.31 372 ALA B O 1
ATOM 7470 N N . SER B 1 373 ? -6.613 -14.461 -20.25 1 69.25 373 SER B N 1
ATOM 7471 C CA . SER B 1 373 ? -7.73 -14.586 -21.172 1 69.25 373 SER B CA 1
ATOM 7472 C C . SER B 1 373 ? -8.992 -13.93 -20.625 1 69.25 373 SER B C 1
ATOM 7474 O O . SER B 1 373 ? -9.961 -13.719 -21.359 1 69.25 373 SER B O 1
ATOM 7476 N N . GLY B 1 374 ? -8.898 -13.602 -19.328 1 76.5 374 GLY B N 1
ATOM 7477 C CA . GLY B 1 374 ? -10.07 -12.984 -18.703 1 76.5 374 GLY B CA 1
ATOM 7478 C C . GLY B 1 374 ? -10.758 -13.891 -17.703 1 76.5 374 GLY B C 1
ATOM 7479 O O . GLY B 1 374 ? -11.797 -13.531 -17.156 1 76.5 374 GLY B O 1
ATOM 7480 N N . LYS B 1 375 ? -10.148 -15.094 -17.422 1 82.25 375 LYS B N 1
ATOM 7481 C CA . LYS B 1 375 ? -10.758 -16.062 -16.5 1 82.25 375 LYS B CA 1
ATOM 7482 C C . LYS B 1 375 ? -10.992 -15.445 -15.125 1 82.25 375 LYS B C 1
ATOM 7484 O O . LYS B 1 375 ? -12.109 -15.484 -14.602 1 82.25 375 LYS B O 1
ATOM 7489 N N . SER B 1 376 ? -9.93 -14.883 -14.625 1 83.31 376 SER B N 1
ATOM 7490 C CA . SER B 1 376 ? -10.016 -14.312 -13.289 1 83.31 376 SER B CA 1
ATOM 7491 C C . SER B 1 376 ? -10.977 -13.125 -13.25 1 83.31 376 SER B C 1
ATOM 7493 O O . SER B 1 376 ? -11.75 -12.977 -12.305 1 83.31 376 SER B O 1
ATOM 7495 N N . THR B 1 377 ? -10.969 -12.305 -14.273 1 87.25 377 THR B N 1
ATOM 7496 C CA . THR B 1 377 ? -11.867 -11.156 -14.359 1 87.25 377 THR B CA 1
ATOM 7497 C C . THR B 1 377 ? -13.32 -11.617 -14.414 1 87.25 377 THR B C 1
ATOM 7499 O O . THR B 1 377 ? -14.195 -11.016 -13.781 1 87.25 377 THR B O 1
ATOM 7502 N N . PHE B 1 378 ? -13.523 -12.68 -15.148 1 91.25 378 PHE B N 1
ATOM 7503 C CA . PHE B 1 378 ? -14.875 -13.211 -15.297 1 91.25 378 PHE B CA 1
ATOM 7504 C C . PHE B 1 378 ? -15.398 -13.75 -13.969 1 91.25 378 PHE B C 1
ATOM 7506 O O . PHE B 1 378 ? -16.516 -13.43 -13.57 1 91.25 378 PHE B O 1
ATOM 7513 N N . ILE B 1 379 ? -14.625 -14.531 -13.336 1 92.56 379 ILE B N 1
ATOM 7514 C CA . ILE B 1 379 ? -15.023 -15.117 -12.055 1 92.56 379 ILE B CA 1
ATOM 7515 C C . ILE B 1 379 ? -15.312 -14.008 -11.047 1 92.56 379 ILE B C 1
ATOM 7517 O O . ILE B 1 379 ? -16.297 -14.062 -10.32 1 92.56 379 ILE B O 1
ATOM 7521 N N . LYS B 1 380 ? -14.477 -13.008 -11.055 1 93.88 380 LYS B N 1
ATOM 7522 C CA . LYS B 1 380 ? -14.68 -11.875 -10.156 1 93.88 380 LYS B CA 1
ATOM 7523 C C . LYS B 1 380 ? -15.945 -11.102 -10.523 1 93.88 380 LYS B C 1
ATOM 7525 O O . LYS B 1 380 ? -16.688 -10.656 -9.641 1 93.88 380 LYS B O 1
ATOM 7530 N N . ALA B 1 381 ? -16.141 -10.93 -11.781 1 95.94 381 ALA B N 1
ATOM 7531 C CA . ALA B 1 381 ? -17.328 -10.219 -12.227 1 95.94 381 ALA B C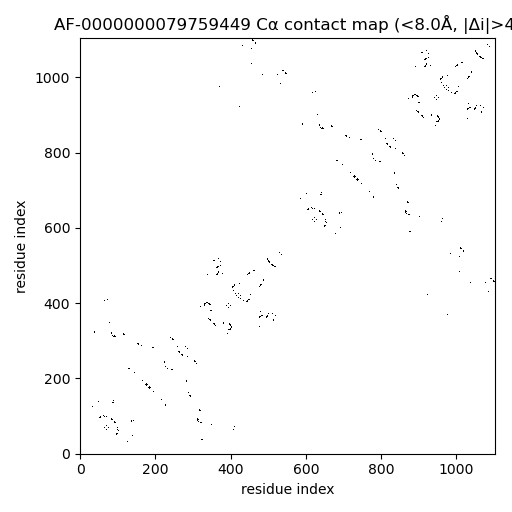A 1
ATOM 7532 C C . ALA B 1 381 ? -18.594 -10.914 -11.734 1 95.94 381 ALA B C 1
ATOM 7534 O O . ALA B 1 381 ? -19.5 -10.258 -11.195 1 95.94 381 ALA B O 1
ATOM 7535 N N . VAL B 1 382 ? -18.609 -12.219 -11.914 1 97.06 382 VAL B N 1
ATOM 7536 C CA . VAL B 1 382 ? -19.781 -12.984 -11.484 1 97.06 382 VAL B CA 1
ATOM 7537 C C . VAL B 1 382 ? -19.969 -12.836 -9.977 1 97.06 382 VAL B C 1
ATOM 7539 O O . VAL B 1 382 ? -21.062 -12.516 -9.508 1 97.06 382 VAL B O 1
ATOM 7542 N N . THR B 1 383 ? -18.938 -13.016 -9.273 1 97.25 383 THR B N 1
ATOM 7543 C CA . THR B 1 383 ? -18.984 -13.039 -7.816 1 97.25 383 THR B CA 1
ATOM 7544 C C . THR B 1 383 ? -19.328 -11.664 -7.258 1 97.25 383 THR B C 1
ATOM 7546 O O . THR B 1 383 ? -20.172 -11.531 -6.371 1 97.25 383 THR B O 1
ATOM 7549 N N . VAL B 1 384 ? -18.703 -10.609 -7.77 1 97.69 384 VAL B N 1
ATOM 7550 C CA . VAL B 1 384 ? -18.938 -9.234 -7.336 1 97.69 384 VAL B CA 1
ATOM 7551 C C . VAL B 1 384 ? -20.406 -8.867 -7.586 1 97.69 384 VAL B C 1
ATOM 7553 O O . VAL B 1 384 ? -21.047 -8.242 -6.734 1 97.69 384 VAL B O 1
ATOM 7556 N N . ASN B 1 385 ? -20.922 -9.234 -8.703 1 97.94 385 ASN B N 1
ATOM 7557 C CA . ASN B 1 385 ? -22.312 -8.898 -9.008 1 97.94 385 ASN B CA 1
ATOM 7558 C C . ASN B 1 385 ? -23.281 -9.641 -8.086 1 97.94 385 ASN B C 1
ATOM 7560 O O . ASN B 1 385 ? -24.344 -9.117 -7.754 1 97.94 385 ASN B O 1
ATOM 7564 N N . CYS B 1 386 ? -22.906 -10.812 -7.691 1 97 386 CYS B N 1
ATOM 7565 C CA . CYS B 1 386 ? -23.719 -11.508 -6.699 1 97 386 CYS B CA 1
ATOM 7566 C C . CYS B 1 386 ? -23.734 -10.742 -5.379 1 97 386 CYS B C 1
ATOM 7568 O O . CYS B 1 386 ? -24.766 -10.688 -4.707 1 97 386 CYS B O 1
ATOM 7570 N N . ILE B 1 387 ? -22.609 -10.18 -5.016 1 97.44 387 ILE B N 1
ATOM 7571 C CA . ILE B 1 387 ? -22.516 -9.398 -3.787 1 97.44 387 ILE B CA 1
ATOM 7572 C C . ILE B 1 387 ? -23.312 -8.102 -3.934 1 97.44 387 ILE B C 1
ATOM 7574 O O . ILE B 1 387 ? -24.141 -7.777 -3.074 1 97.44 387 ILE B O 1
ATOM 7578 N N . LEU B 1 388 ? -23.109 -7.375 -5.039 1 97.69 388 LEU B N 1
ATOM 7579 C CA . LEU B 1 388 ? -23.734 -6.074 -5.238 1 97.69 388 LEU B CA 1
ATOM 7580 C C . LEU B 1 388 ? -25.25 -6.215 -5.371 1 97.69 388 LEU B C 1
ATOM 7582 O O . LEU B 1 388 ? -26 -5.332 -4.949 1 97.69 388 LEU B O 1
ATOM 7586 N N . ALA B 1 389 ? -25.719 -7.355 -5.906 1 96.88 389 ALA B N 1
ATOM 7587 C CA . ALA B 1 389 ? -27.141 -7.641 -5.965 1 96.88 389 ALA B CA 1
ATOM 7588 C C . ALA B 1 389 ? -27.766 -7.648 -4.57 1 96.88 389 ALA B C 1
ATOM 7590 O O . ALA B 1 389 ? -28.859 -7.137 -4.367 1 96.88 389 ALA B O 1
ATOM 7591 N N . GLN B 1 390 ? -27 -8.125 -3.678 1 96 390 GLN B N 1
ATOM 7592 C CA . GLN B 1 390 ? -27.531 -8.367 -2.342 1 96 390 GLN B CA 1
ATOM 7593 C C . GLN B 1 390 ? -27.141 -7.25 -1.383 1 96 390 GLN B C 1
ATOM 7595 O O . GLN B 1 390 ? -27.438 -7.32 -0.187 1 96 390 GLN B O 1
ATOM 7600 N N . THR B 1 391 ? -26.469 -6.23 -1.804 1 96.19 391 THR B N 1
ATOM 7601 C CA . THR B 1 391 ? -26.062 -5.137 -0.932 1 96.19 391 THR B CA 1
ATOM 7602 C C . THR B 1 391 ? -26.656 -3.812 -1.41 1 96.19 391 THR B C 1
ATOM 7604 O O . THR B 1 391 ? -27.406 -3.16 -0.678 1 96.19 391 THR B O 1
ATOM 7607 N N . ILE B 1 392 ? -26.422 -3.48 -2.723 1 96.62 392 ILE B N 1
ATOM 7608 C CA . ILE B 1 392 ? -26.891 -2.18 -3.197 1 96.62 392 ILE B CA 1
ATOM 7609 C C . ILE B 1 392 ? -27.953 -2.371 -4.266 1 96.62 392 ILE B C 1
ATOM 7611 O O . ILE B 1 392 ? -28.359 -1.412 -4.93 1 96.62 392 ILE B O 1
ATOM 7615 N N . HIS B 1 393 ? -28.422 -3.568 -4.516 1 96.5 393 HIS B N 1
ATOM 7616 C CA . HIS B 1 393 ? -29.5 -3.881 -5.43 1 96.5 393 HIS B CA 1
ATOM 7617 C C . HIS B 1 393 ? -29.188 -3.432 -6.852 1 96.5 393 HIS B C 1
ATOM 7619 O O . HIS B 1 393 ? -30.016 -2.803 -7.512 1 96.5 393 HIS B O 1
ATOM 7625 N N . THR B 1 394 ? -27.953 -3.691 -7.273 1 97.69 394 THR B N 1
ATOM 7626 C CA . THR B 1 394 ? -27.469 -3.252 -8.578 1 97.69 394 THR B CA 1
ATOM 7627 C C . THR B 1 394 ? -26.5 -4.27 -9.164 1 97.69 394 THR B C 1
ATOM 7629 O O . THR B 1 394 ? -25.609 -4.758 -8.461 1 97.69 394 THR B O 1
ATOM 7632 N N . CYS B 1 395 ? -26.719 -4.641 -10.375 1 98.06 395 CYS B N 1
ATOM 7633 C CA . CYS B 1 395 ? -25.812 -5.531 -11.078 1 98.06 395 CYS B CA 1
ATOM 7634 C C . CYS B 1 395 ? -25.312 -4.891 -12.367 1 98.06 395 CYS B C 1
ATOM 7636 O O . CYS B 1 395 ? -26.078 -4.227 -13.078 1 98.06 395 CYS B O 1
ATOM 7638 N N . MET B 1 396 ? -24.109 -5.055 -12.641 1 98.06 396 MET B N 1
ATOM 7639 C CA . MET B 1 396 ? -23.516 -4.645 -13.914 1 98.06 396 MET B CA 1
ATOM 7640 C C . MET B 1 396 ? -23.766 -5.703 -14.992 1 98.06 396 MET B C 1
ATOM 7642 O O . MET B 1 396 ? -22.828 -6.398 -15.398 1 98.06 396 MET B O 1
ATOM 7646 N N . ALA B 1 397 ? -24.984 -5.758 -15.398 1 98.12 397 ALA B N 1
ATOM 7647 C CA . ALA B 1 397 ? -25.484 -6.699 -16.391 1 98.12 397 ALA B CA 1
ATOM 7648 C C . ALA B 1 397 ? -26.781 -6.191 -17.031 1 98.12 397 ALA B C 1
ATOM 7650 O O . ALA B 1 397 ? -27.375 -5.227 -16.547 1 98.12 397 ALA B O 1
ATOM 7651 N N . GLY B 1 398 ? -27.109 -6.758 -18.156 1 97.44 398 GLY B N 1
ATOM 7652 C CA . GLY B 1 398 ? -28.406 -6.469 -18.75 1 97.44 398 GLY B CA 1
ATOM 7653 C C . GLY B 1 398 ? -29.562 -7.184 -18.062 1 97.44 398 GLY B C 1
ATOM 7654 O O . GLY B 1 398 ? -30.656 -6.633 -17.922 1 97.44 398 GLY B O 1
ATOM 7655 N N . ILE B 1 399 ? -29.281 -8.383 -17.734 1 97.38 399 ILE B N 1
ATOM 7656 C CA . ILE B 1 399 ? -30.219 -9.203 -16.969 1 97.38 399 ILE B CA 1
ATOM 7657 C C . ILE B 1 399 ? -29.484 -9.914 -15.836 1 97.38 399 ILE B C 1
ATOM 7659 O O . ILE B 1 399 ? -28.375 -10.406 -16.031 1 97.38 399 ILE B O 1
ATOM 7663 N N . ALA B 1 400 ? -30.141 -9.945 -14.672 1 97.94 400 ALA B N 1
ATOM 7664 C CA . ALA B 1 400 ? -29.516 -10.633 -13.539 1 97.94 400 ALA B CA 1
ATOM 7665 C C . ALA B 1 400 ? -30.578 -11.367 -12.711 1 97.94 400 ALA B C 1
ATOM 7667 O O . ALA B 1 400 ? -31.5 -10.742 -12.188 1 97.94 400 ALA B O 1
ATOM 7668 N N . GLU B 1 401 ? -30.531 -12.57 -12.711 1 97.56 401 GLU B N 1
ATOM 7669 C CA . GLU B 1 401 ? -31.281 -13.43 -11.789 1 97.56 401 GLU B CA 1
ATOM 7670 C C . GLU B 1 401 ? -30.344 -14.188 -10.852 1 97.56 401 GLU B C 1
ATOM 7672 O O . GLU B 1 401 ? -29.594 -15.062 -11.289 1 97.56 401 GLU B O 1
ATOM 7677 N N . ILE B 1 402 ? -30.375 -13.859 -9.625 1 95.44 402 ILE B N 1
ATOM 7678 C CA . ILE B 1 402 ? -29.391 -14.383 -8.68 1 95.44 402 ILE B CA 1
ATOM 7679 C C . ILE B 1 402 ? -30.109 -14.883 -7.422 1 95.44 402 ILE B C 1
ATOM 7681 O O . ILE B 1 402 ? -31.094 -14.281 -6.977 1 95.44 402 ILE B O 1
ATOM 7685 N N . PRO B 1 403 ? -29.75 -15.969 -6.875 1 94.88 403 PRO B N 1
ATOM 7686 C CA . PRO B 1 403 ? -30.297 -16.406 -5.586 1 94.88 403 PRO B CA 1
ATOM 7687 C C . PRO B 1 403 ? -29.656 -15.688 -4.398 1 94.88 403 PRO B C 1
ATOM 7689 O O . PRO B 1 403 ? -28.547 -15.148 -4.527 1 94.88 403 PRO B O 1
ATOM 7692 N N . HIS B 1 404 ? -30.406 -15.68 -3.291 1 93.56 404 HIS B N 1
ATOM 7693 C CA . HIS B 1 404 ? -29.766 -15.273 -2.051 1 93.56 404 HIS B CA 1
ATOM 7694 C C . HIS B 1 404 ? -28.703 -16.297 -1.625 1 93.56 404 HIS B C 1
ATOM 7696 O O . HIS B 1 404 ? -28.969 -17.5 -1.633 1 93.56 404 HIS B O 1
ATOM 7702 N N . ALA B 1 405 ? -27.516 -15.859 -1.464 1 93.5 405 ALA B N 1
ATOM 7703 C CA . ALA B 1 405 ? -26.453 -16.797 -1.111 1 93.5 405 ALA B CA 1
ATOM 7704 C C . ALA B 1 405 ? -25.328 -16.078 -0.359 1 93.5 405 ALA B C 1
ATOM 7706 O O . ALA B 1 405 ? -25.156 -14.867 -0.482 1 93.5 405 ALA B O 1
ATOM 7707 N N . TYR B 1 406 ? -24.688 -16.844 0.486 1 92.44 406 TYR B N 1
ATOM 7708 C CA . TYR B 1 406 ? -23.406 -16.391 1.021 1 92.44 406 TYR B CA 1
ATOM 7709 C C . TYR B 1 406 ? -22.312 -16.5 -0.029 1 92.44 406 TYR B C 1
ATOM 7711 O O . TYR B 1 406 ? -22.359 -17.375 -0.903 1 92.44 406 TYR B O 1
ATOM 7719 N N . ILE B 1 407 ? -21.391 -15.594 0.011 1 95.25 407 ILE B N 1
ATOM 7720 C CA . ILE B 1 407 ? -20.328 -15.594 -0.978 1 95.25 407 ILE B CA 1
ATOM 7721 C C . ILE B 1 407 ? -18.984 -15.875 -0.291 1 95.25 407 ILE B C 1
ATOM 7723 O O . ILE B 1 407 ? -18.672 -15.273 0.74 1 95.25 407 ILE B O 1
ATOM 7727 N N . ALA B 1 408 ? -18.234 -16.797 -0.82 1 94.56 408 ALA B N 1
ATOM 7728 C CA . ALA B 1 408 ? -16.891 -17.125 -0.314 1 94.56 408 ALA B CA 1
ATOM 7729 C C . ALA B 1 408 ? -15.914 -17.359 -1.461 1 94.56 408 ALA B C 1
ATOM 7731 O O . ALA B 1 408 ? -16.266 -17.953 -2.479 1 94.56 408 ALA B O 1
ATOM 7732 N N . THR B 1 409 ? -14.734 -16.875 -1.268 1 95.12 409 THR B N 1
ATOM 7733 C CA . THR B 1 409 ? -13.75 -16.984 -2.34 1 95.12 409 THR B CA 1
ATOM 7734 C C . THR B 1 409 ? -12.445 -17.594 -1.817 1 95.12 409 THR B C 1
ATOM 7736 O O . THR B 1 409 ? -12.195 -17.594 -0.61 1 95.12 409 THR B O 1
ATOM 7739 N N . SER B 1 410 ? -11.695 -18.156 -2.676 1 92.19 410 SER B N 1
ATOM 7740 C CA . SER B 1 410 ? -10.312 -18.562 -2.498 1 92.19 410 SER B CA 1
ATOM 7741 C C . SER B 1 410 ? -9.477 -18.266 -3.74 1 92.19 410 SER B C 1
ATOM 7743 O O . SER B 1 410 ? -9.422 -19.062 -4.668 1 92.19 410 SER B O 1
ATOM 7745 N N . MET B 1 411 ? -8.852 -17.078 -3.912 1 83.75 411 MET B N 1
ATOM 7746 C CA . MET B 1 411 ? -8.211 -16.625 -5.141 1 83.75 411 MET B CA 1
ATOM 7747 C C . MET B 1 411 ? -6.812 -16.078 -4.855 1 83.75 411 MET B C 1
ATOM 7749 O O . MET B 1 411 ? -5.902 -16.234 -5.672 1 83.75 411 MET B O 1
ATOM 7753 N N . ALA B 1 412 ? -6.598 -15.07 -4.094 1 61.84 412 ALA B N 1
ATOM 7754 C CA . ALA B 1 412 ? -5.371 -14.289 -3.984 1 61.84 412 ALA B CA 1
ATOM 7755 C C . ALA B 1 412 ? -4.625 -14.617 -2.695 1 61.84 412 ALA B C 1
ATOM 7757 O O . ALA B 1 412 ? -4.633 -13.836 -1.746 1 61.84 412 ALA B O 1
ATOM 7758 N N . VAL B 1 413 ? -4.113 -15.82 -2.77 1 58.78 413 VAL B N 1
ATOM 7759 C CA . VAL B 1 413 ? -3.342 -16.078 -1.559 1 58.78 413 VAL B CA 1
ATOM 7760 C C . VAL B 1 413 ? -1.927 -15.531 -1.718 1 58.78 413 VAL B C 1
ATOM 7762 O O . VAL B 1 413 ? -1.229 -15.859 -2.68 1 58.78 413 VAL B O 1
ATOM 7765 N N . LYS B 1 414 ? -1.63 -14.312 -1.224 1 55.19 414 LYS B N 1
ATOM 7766 C CA . LYS B 1 414 ? -0.314 -13.688 -1.308 1 55.19 414 LYS B CA 1
ATOM 7767 C C . LYS B 1 414 ? 0.65 -14.297 -0.294 1 55.19 414 LYS B C 1
ATOM 7769 O O . LYS B 1 414 ? 0.246 -14.664 0.809 1 55.19 414 LYS B O 1
ATOM 7774 N N . ASP B 1 415 ? 1.905 -14.617 -0.938 1 48.94 415 ASP B N 1
ATOM 7775 C CA . ASP B 1 415 ? 2.988 -15.062 -0.068 1 48.94 415 ASP B CA 1
ATOM 7776 C C . ASP B 1 415 ? 3.482 -13.93 0.828 1 48.94 415 ASP B C 1
ATOM 7778 O O . ASP B 1 415 ? 3.613 -12.789 0.378 1 48.94 415 ASP B O 1
ATOM 7782 N N . SER B 1 416 ? 3.096 -13.906 2.025 1 49.88 416 SER B N 1
ATOM 7783 C CA . SER B 1 416 ? 3.789 -12.938 2.869 1 49.88 416 SER B CA 1
ATOM 7784 C C . SER B 1 416 ? 4.961 -13.586 3.604 1 49.88 416 SER B C 1
ATOM 7786 O O . SER B 1 416 ? 4.785 -14.578 4.305 1 49.88 416 SER B O 1
ATOM 7788 N N . LEU B 1 417 ? 6.203 -13.336 3.047 1 48.78 417 LEU B N 1
ATOM 7789 C CA . LEU B 1 417 ? 7.422 -13.805 3.695 1 48.78 417 LEU B CA 1
ATOM 7790 C C . LEU B 1 417 ? 7.316 -13.672 5.211 1 48.78 417 LEU B C 1
ATOM 7792 O O . LEU B 1 417 ? 7.84 -14.508 5.949 1 48.78 417 LEU B O 1
ATOM 7796 N N . MET B 1 418 ? 6.496 -12.555 5.621 1 47.53 418 MET B N 1
ATOM 7797 C CA . MET B 1 418 ? 6.551 -12.242 7.047 1 47.53 418 MET B CA 1
ATOM 7798 C C . MET B 1 418 ? 5.699 -13.227 7.848 1 47.53 418 MET B C 1
ATOM 7800 O O . MET B 1 418 ? 5.922 -13.414 9.047 1 47.53 418 MET B O 1
ATOM 7804 N N . GLU B 1 419 ? 4.699 -13.844 7.215 1 53.28 419 GLU B N 1
ATOM 7805 C CA . GLU B 1 419 ? 3.756 -14.586 8.047 1 53.28 419 GLU B CA 1
ATOM 7806 C C . GLU B 1 419 ? 4.211 -16.031 8.25 1 53.28 419 GLU B C 1
ATOM 7808 O O . GLU B 1 419 ? 3.652 -16.75 9.086 1 53.28 419 GLU B O 1
ATOM 7813 N N . GLY B 1 420 ? 5.363 -16.406 7.969 1 53.97 420 GLY B N 1
ATOM 7814 C CA . GLY B 1 420 ? 5.945 -17.703 8.258 1 53.97 420 GLY B CA 1
ATOM 7815 C C . GLY B 1 420 ? 5.172 -18.859 7.645 1 53.97 420 GLY B C 1
ATOM 7816 O O . GLY B 1 420 ? 5.559 -20.016 7.789 1 53.97 420 GLY B O 1
ATOM 7817 N N . GLU B 1 421 ? 3.85 -18.609 7.238 1 61.03 421 GLU B N 1
ATOM 7818 C CA . GLU B 1 421 ? 3.09 -19.734 6.688 1 61.03 421 GLU B CA 1
ATOM 7819 C C . GLU B 1 421 ? 3.324 -19.875 5.188 1 61.03 421 GLU B C 1
ATOM 7821 O O . GLU B 1 421 ? 3.484 -18.875 4.48 1 61.03 421 GLU B O 1
ATOM 7826 N N . SER B 1 422 ? 3.33 -21.188 4.758 1 62.81 422 SER B N 1
ATOM 7827 C CA . SER B 1 422 ? 3.535 -21.469 3.34 1 62.81 422 SER B CA 1
ATOM 7828 C C . SER B 1 422 ? 2.314 -21.078 2.516 1 62.81 422 SER B C 1
ATOM 7830 O O . SER B 1 422 ? 1.217 -20.938 3.055 1 62.81 422 SER B O 1
ATOM 7832 N N . TYR B 1 423 ? 2.557 -20.891 1.248 1 67.31 423 TYR B N 1
ATOM 7833 C CA . TYR B 1 423 ? 1.496 -20.594 0.294 1 67.31 423 TYR B CA 1
ATOM 7834 C C . TYR B 1 423 ? 0.445 -21.688 0.278 1 67.31 423 TYR B C 1
ATOM 7836 O O . TYR B 1 423 ? -0.756 -21.422 0.309 1 67.31 423 TYR B O 1
ATOM 7844 N N . TYR B 1 424 ? 0.832 -22.906 0.333 1 75.56 424 TYR B N 1
ATOM 7845 C CA . TYR B 1 424 ? -0.08 -24.047 0.287 1 75.56 424 TYR B CA 1
ATOM 7846 C C . TYR B 1 424 ? -0.952 -24.094 1.536 1 75.56 424 TYR B C 1
ATOM 7848 O O . TYR B 1 424 ? -2.16 -24.312 1.447 1 75.56 424 TYR B O 1
ATOM 7856 N N . MET B 1 425 ? -0.29 -23.844 2.627 1 76 425 MET B N 1
ATOM 7857 C CA . MET B 1 425 ? -1.032 -23.859 3.885 1 76 425 MET B CA 1
ATOM 7858 C C . MET B 1 425 ? -2.107 -22.781 3.896 1 76 425 MET B C 1
ATOM 7860 O O . MET B 1 425 ? -3.236 -23.031 4.328 1 76 425 MET B O 1
ATOM 7864 N N . LYS B 1 426 ? -1.715 -21.656 3.412 1 78.88 426 LYS B N 1
ATOM 7865 C CA . LYS B 1 426 ? -2.684 -20.562 3.352 1 78.88 426 LYS B CA 1
ATOM 7866 C C . LYS B 1 426 ? -3.84 -20.906 2.416 1 78.88 426 LYS B C 1
ATOM 7868 O O . LYS B 1 426 ? -4.996 -20.594 2.711 1 78.88 426 LYS B O 1
ATOM 7873 N N . GLU B 1 427 ? -3.508 -21.547 1.382 1 84.5 427 GLU B N 1
ATOM 7874 C CA . GLU B 1 427 ? -4.527 -21.922 0.405 1 84.5 427 GLU B CA 1
ATOM 7875 C C . GLU B 1 427 ? -5.492 -22.953 0.981 1 84.5 427 GLU B C 1
ATOM 7877 O O . GLU B 1 427 ? -6.711 -22.812 0.848 1 84.5 427 GLU B O 1
ATOM 7882 N N . ILE B 1 428 ? -4.949 -24 1.605 1 87.94 428 ILE B N 1
ATOM 7883 C CA . ILE B 1 428 ? -5.824 -25.062 2.102 1 87.94 428 ILE B CA 1
ATOM 7884 C C . ILE B 1 428 ? -6.652 -24.531 3.273 1 87.94 428 ILE B C 1
ATOM 7886 O O . ILE B 1 428 ? -7.805 -24.938 3.457 1 87.94 428 ILE B O 1
ATOM 7890 N N . ARG B 1 429 ? -6.102 -23.625 4 1 87.94 429 ARG B N 1
ATOM 7891 C CA . ARG B 1 429 ? -6.887 -23.031 5.07 1 87.94 429 ARG B CA 1
ATOM 7892 C C . ARG B 1 429 ? -8.031 -22.188 4.508 1 87.94 429 ARG B C 1
ATOM 7894 O O . ARG B 1 429 ? -9.133 -22.188 5.059 1 87.94 429 ARG B O 1
ATOM 7901 N N . SER B 1 430 ? -7.688 -21.438 3.498 1 91.12 430 SER B N 1
ATOM 7902 C CA . SER B 1 430 ? -8.719 -20.656 2.824 1 91.12 430 SER B CA 1
ATOM 7903 C C . SER B 1 430 ? -9.844 -21.562 2.32 1 91.12 430 SER B C 1
ATOM 7905 O O . SER B 1 430 ? -11.023 -21.25 2.518 1 91.12 430 SER B O 1
ATOM 7907 N N . LEU B 1 431 ? -9.484 -22.672 1.752 1 92.75 431 LEU B N 1
ATOM 7908 C CA . LEU B 1 431 ? -10.477 -23.594 1.229 1 92.75 431 LEU B CA 1
ATOM 7909 C C . LEU B 1 431 ? -11.266 -24.25 2.361 1 92.75 431 LEU B C 1
ATOM 7911 O O . LEU B 1 431 ? -12.484 -24.406 2.258 1 92.75 431 LEU B O 1
ATOM 7915 N N . ASN B 1 432 ? -10.547 -24.578 3.371 1 92.75 432 ASN B N 1
ATOM 7916 C CA . ASN B 1 432 ? -11.211 -25.172 4.527 1 92.75 432 ASN B CA 1
ATOM 7917 C C . ASN B 1 432 ? -12.227 -24.203 5.145 1 92.75 432 ASN B C 1
ATOM 7919 O O . ASN B 1 432 ? -13.305 -24.625 5.559 1 92.75 432 ASN B O 1
ATOM 7923 N N . ARG B 1 433 ? -11.836 -22.953 5.215 1 91.5 433 ARG B N 1
ATOM 7924 C CA . ARG B 1 433 ? -12.742 -21.922 5.68 1 91.5 433 ARG B CA 1
ATOM 7925 C C . ARG B 1 433 ? -14.023 -21.891 4.855 1 91.5 433 ARG B C 1
ATOM 7927 O O . ARG B 1 433 ? -15.125 -21.781 5.406 1 91.5 433 ARG B O 1
ATOM 7934 N N . MET B 1 434 ? -13.883 -21.984 3.637 1 90.88 434 MET B N 1
ATOM 7935 C CA . MET B 1 434 ? -15.031 -21.969 2.73 1 90.88 434 MET B CA 1
ATOM 7936 C C . MET B 1 434 ? -15.945 -23.156 2.994 1 90.88 434 MET B C 1
ATOM 7938 O O . MET B 1 434 ? -17.172 -23.016 2.98 1 90.88 434 MET B O 1
ATOM 7942 N N . LEU B 1 435 ? -15.336 -24.312 3.281 1 90.88 435 LEU B N 1
ATOM 7943 C CA . LEU B 1 435 ? -16.125 -25.5 3.607 1 90.88 435 LEU B CA 1
ATOM 7944 C C . LEU B 1 435 ? -16.938 -25.297 4.879 1 90.88 435 LEU B C 1
ATOM 7946 O O . LEU B 1 435 ? -18.031 -25.844 5.02 1 90.88 435 LEU B O 1
ATOM 7950 N N . GLY B 1 436 ? -16.406 -24.484 5.742 1 88.38 436 GLY B N 1
ATOM 7951 C CA . GLY B 1 436 ? -17.094 -24.188 6.988 1 88.38 436 GLY B CA 1
ATOM 7952 C C . GLY B 1 436 ? -18.406 -23.453 6.777 1 88.38 436 GLY B C 1
ATOM 7953 O O . GLY B 1 436 ? -19.344 -23.609 7.559 1 88.38 436 GLY B O 1
ATOM 7954 N N . TYR B 1 437 ? -18.516 -22.703 5.727 1 87.81 437 TYR B N 1
ATOM 7955 C CA . TYR B 1 437 ? -19.734 -21.938 5.438 1 87.81 437 TYR B CA 1
ATOM 7956 C C . TYR B 1 437 ? -20.828 -22.844 4.91 1 87.81 437 TYR B C 1
ATOM 7958 O O . TYR B 1 437 ? -22.016 -22.469 4.926 1 87.81 437 TYR B O 1
ATOM 7966 N N . MET B 1 438 ? -20.516 -24.016 4.426 1 86 438 MET B N 1
ATOM 7967 C CA . MET B 1 438 ? -21.469 -24.891 3.773 1 86 438 MET B CA 1
ATOM 7968 C C . MET B 1 438 ? -22.219 -25.75 4.801 1 86 438 MET B C 1
ATOM 7970 O O . MET B 1 438 ? -23.156 -26.453 4.457 1 86 438 MET B O 1
ATOM 7974 N N . GLN B 1 439 ? -21.828 -25.562 5.957 1 76 439 GLN B N 1
ATOM 7975 C CA . GLN B 1 439 ? -22.469 -26.344 7.012 1 76 439 GLN B CA 1
ATOM 7976 C C . GLN B 1 439 ? -23.766 -25.672 7.465 1 76 439 GLN B C 1
ATOM 7978 O O . GLN B 1 439 ? -24.625 -26.328 8.07 1 76 439 GLN B O 1
ATOM 7983 N N . GLU B 1 440 ? -24.156 -24.359 7.184 1 68.06 440 GLU B N 1
ATOM 7984 C CA . GLU B 1 440 ? -25.281 -23.594 7.699 1 68.06 440 GLU B CA 1
ATOM 7985 C C . GLU B 1 440 ? -26.484 -23.656 6.75 1 68.06 440 GLU B C 1
ATOM 7987 O O . GLU B 1 440 ? -27.469 -22.953 6.941 1 68.06 440 GLU B O 1
ATOM 7992 N N . ASN B 1 441 ? -26.75 -24.703 6.086 1 74.56 441 ASN B N 1
ATOM 7993 C CA . ASN B 1 441 ? -27.859 -25 5.184 1 74.56 441 ASN B CA 1
ATOM 7994 C C . ASN B 1 441 ? -28.156 -23.844 4.25 1 74.56 441 ASN B C 1
ATOM 7996 O O . ASN B 1 441 ? -29.172 -23.844 3.539 1 74.56 441 ASN B O 1
ATOM 8000 N N . GLU B 1 442 ? -27.438 -22.797 4.223 1 86.56 442 GLU B N 1
ATOM 8001 C CA . GLU B 1 442 ? -27.594 -21.703 3.281 1 86.56 442 GLU B CA 1
ATOM 8002 C C . GLU B 1 442 ? -26.75 -21.906 2.023 1 86.56 442 GLU B C 1
ATOM 8004 O O . GLU B 1 442 ? -25.734 -22.594 2.064 1 86.56 442 GLU B O 1
ATOM 8009 N N . LEU B 1 443 ? -27.312 -21.375 0.932 1 92.62 443 LEU B N 1
ATOM 8010 C CA . LEU B 1 443 ? -26.594 -21.484 -0.33 1 92.62 443 LEU B CA 1
ATOM 8011 C C . LEU B 1 443 ? -25.328 -20.641 -0.306 1 92.62 443 LEU B C 1
ATOM 8013 O O . LEU B 1 443 ? -25.344 -19.5 0.149 1 92.62 443 LEU B O 1
ATOM 8017 N N . VAL B 1 444 ? -24.281 -21.297 -0.711 1 94.38 444 VAL B N 1
ATOM 8018 C CA . VAL B 1 444 ? -23.016 -20.578 -0.764 1 94.38 444 VAL B CA 1
ATOM 8019 C C . VAL B 1 444 ? -22.5 -20.531 -2.201 1 94.38 444 VAL B C 1
ATOM 8021 O O . VAL B 1 444 ? -22.422 -21.578 -2.867 1 94.38 444 VAL B O 1
ATOM 8024 N N . ILE B 1 445 ? -22.281 -19.406 -2.742 1 95.38 445 ILE B N 1
ATOM 8025 C CA . ILE B 1 445 ? -21.594 -19.25 -4.016 1 95.38 445 ILE B CA 1
ATOM 8026 C C . ILE B 1 445 ? -20.094 -19.156 -3.779 1 95.38 445 ILE B C 1
ATOM 8028 O O . ILE B 1 445 ? -19.609 -18.25 -3.086 1 95.38 445 ILE B O 1
ATOM 8032 N N . CYS B 1 446 ? -19.375 -20.109 -4.398 1 95.44 446 CYS B N 1
ATOM 8033 C CA . CYS B 1 446 ? -17.938 -20.219 -4.176 1 95.44 446 CYS B CA 1
ATOM 8034 C C . CYS B 1 446 ? -17.172 -19.906 -5.453 1 95.44 446 CYS B C 1
ATOM 8036 O O . CYS B 1 446 ? -17.469 -20.438 -6.52 1 95.44 446 CYS B O 1
ATOM 8038 N N . ALA B 1 447 ? -16.281 -19.047 -5.293 1 95.75 447 ALA B N 1
ATOM 8039 C CA . ALA B 1 447 ? -15.375 -18.734 -6.402 1 95.75 447 ALA B CA 1
ATOM 8040 C C . ALA B 1 447 ? -13.93 -19.078 -6.059 1 95.75 447 ALA B C 1
ATOM 8042 O O . ALA B 1 447 ? -13.406 -18.641 -5.035 1 95.75 447 ALA B O 1
ATOM 8043 N N . ILE B 1 448 ? -13.297 -19.891 -6.883 1 94.12 448 ILE B N 1
ATOM 8044 C CA . ILE B 1 448 ? -11.922 -20.344 -6.672 1 94.12 448 ILE B CA 1
ATOM 8045 C C . ILE B 1 448 ? -11.086 -20.031 -7.91 1 94.12 448 ILE B C 1
ATOM 8047 O O . ILE B 1 448 ? -11.453 -20.406 -9.023 1 94.12 448 ILE B O 1
ATOM 8051 N N . ASP B 1 449 ? -10.07 -19.281 -7.691 1 87.81 449 ASP B N 1
ATOM 8052 C CA . ASP B 1 449 ? -9.141 -19.016 -8.781 1 87.81 449 ASP B CA 1
ATOM 8053 C C . ASP B 1 449 ? -7.855 -19.828 -8.625 1 87.81 449 ASP B C 1
ATOM 8055 O O . ASP B 1 449 ? -7.098 -19.625 -7.676 1 87.81 449 ASP B O 1
ATOM 8059 N N . GLU B 1 450 ? -7.664 -20.719 -9.508 1 79.44 450 GLU B N 1
ATOM 8060 C CA . GLU B 1 450 ? -6.543 -21.641 -9.438 1 79.44 450 GLU B CA 1
ATOM 8061 C C . GLU B 1 450 ? -6.492 -22.344 -8.086 1 79.44 450 GLU B C 1
ATOM 8063 O O . GLU B 1 450 ? -6.301 -21.703 -7.051 1 79.44 450 GLU B O 1
ATOM 8068 N N . ILE B 1 451 ? -6.797 -23.578 -8.086 1 84.25 451 ILE B N 1
ATOM 8069 C CA . ILE B 1 451 ? -6.918 -24.344 -6.844 1 84.25 451 ILE B CA 1
ATOM 8070 C C . ILE B 1 451 ? -5.609 -25.078 -6.559 1 84.25 451 ILE B C 1
ATOM 8072 O O . ILE B 1 451 ? -5.074 -25.781 -7.426 1 84.25 451 ILE B O 1
ATOM 8076 N N . LEU B 1 452 ? -5.039 -24.812 -5.371 1 82 452 LEU B N 1
ATOM 8077 C CA . LEU B 1 452 ? -3.908 -25.5 -4.766 1 82 452 LEU B CA 1
ATOM 8078 C C . LEU B 1 452 ? -2.682 -25.438 -5.668 1 82 452 LEU B C 1
ATOM 8080 O O . LEU B 1 452 ? -2.084 -26.469 -5.988 1 82 452 LEU B O 1
ATOM 8084 N N . ARG B 1 453 ? -2.135 -24.297 -5.93 1 71.38 453 ARG B N 1
ATOM 8085 C CA . ARG B 1 453 ? -1.024 -24.062 -6.852 1 71.38 453 ARG B CA 1
ATOM 8086 C C . ARG B 1 453 ? 0.314 -24.328 -6.168 1 71.38 453 ARG B C 1
ATOM 8088 O O . ARG B 1 453 ? 1.323 -24.562 -6.84 1 71.38 453 ARG B O 1
ATOM 8095 N N . GLY B 1 454 ? 0.284 -24.328 -4.957 1 66.56 454 GLY B N 1
ATOM 8096 C CA . GLY B 1 454 ? 1.555 -24.328 -4.25 1 66.56 454 GLY B CA 1
ATOM 8097 C C . GLY B 1 454 ? 2.074 -25.719 -3.963 1 66.56 454 GLY B C 1
ATOM 8098 O O . GLY B 1 454 ? 2.738 -25.953 -2.949 1 66.56 454 GLY B O 1
ATOM 8099 N N . THR B 1 455 ? 1.725 -26.781 -4.777 1 73.38 455 THR B N 1
ATOM 8100 C CA . THR B 1 455 ? 2.162 -28.141 -4.496 1 73.38 455 THR B CA 1
ATOM 8101 C C . THR B 1 455 ? 2.402 -28.906 -5.789 1 73.38 455 THR B C 1
ATOM 8103 O O . THR B 1 455 ? 2.287 -28.344 -6.883 1 73.38 455 THR B O 1
ATOM 8106 N N . ASN B 1 456 ? 2.848 -30.172 -5.578 1 73.94 456 ASN B N 1
ATOM 8107 C CA . ASN B 1 456 ? 3.121 -31.047 -6.715 1 73.94 456 ASN B CA 1
ATOM 8108 C C . ASN B 1 456 ? 1.88 -31.234 -7.582 1 73.94 456 ASN B C 1
ATOM 8110 O O . ASN B 1 456 ? 0.768 -31.359 -7.066 1 73.94 45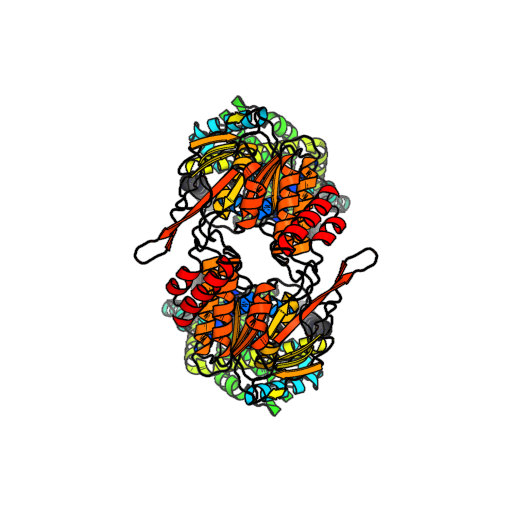6 ASN B O 1
ATOM 8114 N N . THR B 1 457 ? 2.123 -31.344 -8.867 1 77.5 457 THR B N 1
ATOM 8115 C CA . THR B 1 457 ? 1.05 -31.328 -9.852 1 77.5 457 THR B CA 1
ATOM 8116 C C . THR B 1 457 ? 0.08 -32.469 -9.609 1 77.5 457 THR B C 1
ATOM 8118 O O . THR B 1 457 ? -1.135 -32.281 -9.562 1 77.5 457 THR B O 1
ATOM 8121 N N . LYS B 1 458 ? 0.606 -33.656 -9.477 1 83.25 458 LYS B N 1
ATOM 8122 C CA . LYS B 1 458 ? -0.263 -34.812 -9.32 1 83.25 458 LYS B CA 1
ATOM 8123 C C . LYS B 1 458 ? -1.081 -34.719 -8.039 1 83.25 458 LYS B C 1
ATOM 8125 O O . LYS B 1 458 ? -2.275 -35.031 -8.031 1 83.25 458 LYS B O 1
ATOM 8130 N N . GLU B 1 459 ? -0.465 -34.344 -7.027 1 85.12 459 GLU B N 1
ATOM 8131 C CA . GLU B 1 459 ? -1.181 -34.156 -5.77 1 85.12 459 GLU B CA 1
ATOM 8132 C C . GLU B 1 459 ? -2.195 -33.031 -5.859 1 85.12 459 GLU B C 1
ATOM 8134 O O . GLU B 1 459 ? -3.287 -33.125 -5.293 1 85.12 459 GLU B O 1
ATOM 8139 N N . ARG B 1 460 ? -1.75 -32 -6.504 1 86.31 460 ARG B N 1
ATOM 8140 C CA . ARG B 1 460 ? -2.643 -30.875 -6.703 1 86.31 460 ARG B CA 1
ATOM 8141 C C . ARG B 1 460 ? -3.924 -31.297 -7.41 1 86.31 460 ARG B C 1
ATOM 8143 O O . ARG B 1 460 ? -5.023 -30.984 -6.957 1 86.31 460 ARG B O 1
ATOM 8150 N N . ILE B 1 461 ? -3.752 -32 -8.461 1 89.62 461 ILE B N 1
ATOM 8151 C CA . ILE B 1 461 ? -4.898 -32.438 -9.25 1 89.62 461 ILE B CA 1
ATOM 8152 C C . ILE B 1 461 ? -5.77 -33.375 -8.422 1 89.62 461 ILE B C 1
ATOM 8154 O O . ILE B 1 461 ? -6.996 -33.25 -8.398 1 89.62 461 ILE B O 1
ATOM 8158 N N . ALA B 1 462 ? -5.117 -34.312 -7.734 1 92.88 462 ALA B N 1
ATOM 8159 C CA . ALA B 1 462 ? -5.848 -35.281 -6.914 1 92.88 462 ALA B CA 1
ATOM 8160 C C . ALA B 1 462 ? -6.633 -34.562 -5.809 1 92.88 462 ALA B C 1
ATOM 8162 O O . ALA B 1 462 ? -7.828 -34.812 -5.633 1 92.88 462 ALA B O 1
ATOM 8163 N N . ALA B 1 463 ? -5.949 -33.75 -5.109 1 92.81 463 ALA B N 1
ATOM 8164 C CA . ALA B 1 463 ? -6.578 -33 -4.016 1 92.81 463 ALA B CA 1
ATOM 8165 C C . ALA B 1 463 ? -7.695 -32.094 -4.535 1 92.81 463 ALA B C 1
ATOM 8167 O O . ALA B 1 463 ? -8.773 -32.031 -3.945 1 92.81 463 ALA B O 1
ATOM 8168 N N . SER B 1 464 ? -7.422 -31.422 -5.602 1 93.88 464 SER B N 1
ATOM 8169 C CA . SER B 1 464 ? -8.414 -30.516 -6.188 1 93.88 464 SER B CA 1
ATOM 8170 C C . SER B 1 464 ? -9.672 -31.281 -6.598 1 93.88 464 SER B C 1
ATOM 8172 O O . SER B 1 464 ? -10.789 -30.859 -6.297 1 93.88 464 SER B O 1
ATOM 8174 N N . ALA B 1 465 ? -9.461 -32.406 -7.266 1 95.38 465 ALA B N 1
ATOM 8175 C CA . ALA B 1 465 ? -10.594 -33.219 -7.699 1 95.38 465 ALA B CA 1
ATOM 8176 C C . ALA B 1 465 ? -11.406 -33.688 -6.508 1 95.38 465 ALA B C 1
ATOM 8178 O O . ALA B 1 465 ? -12.641 -33.656 -6.539 1 95.38 465 ALA B O 1
ATOM 8179 N N . ALA B 1 466 ? -10.711 -34.125 -5.492 1 95.69 466 ALA B N 1
ATOM 8180 C CA . ALA B 1 466 ? -11.383 -34.625 -4.297 1 95.69 466 ALA B CA 1
ATOM 8181 C C . ALA B 1 466 ? -12.211 -33.531 -3.633 1 95.69 466 ALA B C 1
ATOM 8183 O O . ALA B 1 466 ? -13.359 -33.75 -3.242 1 95.69 466 ALA B O 1
ATOM 8184 N N . ILE B 1 467 ? -11.68 -32.375 -3.525 1 94.94 467 ILE B N 1
ATOM 8185 C CA . ILE B 1 467 ? -12.359 -31.234 -2.898 1 94.94 467 ILE B CA 1
ATOM 8186 C C . ILE B 1 467 ? -13.578 -30.844 -3.727 1 94.94 467 ILE B C 1
ATOM 8188 O O . ILE B 1 467 ? -14.672 -30.672 -3.189 1 94.94 467 ILE B O 1
ATOM 8192 N N . LEU B 1 468 ? -13.398 -30.688 -4.977 1 95.44 468 LEU B N 1
ATOM 8193 C CA . LEU B 1 468 ? -14.477 -30.25 -5.859 1 95.44 468 LEU B CA 1
ATOM 8194 C C . LEU B 1 468 ? -15.594 -31.297 -5.906 1 95.44 468 LEU B C 1
ATOM 8196 O O . LEU B 1 468 ? -16.781 -30.938 -5.973 1 95.44 468 LEU B O 1
ATOM 8200 N N . ARG B 1 469 ? -15.242 -32.594 -5.879 1 95.38 469 ARG B N 1
ATOM 8201 C CA . ARG B 1 469 ? -16.266 -33.625 -5.82 1 95.38 469 ARG B CA 1
ATOM 8202 C C . ARG B 1 469 ? -17.062 -33.531 -4.527 1 95.38 469 ARG B C 1
ATOM 8204 O O . ARG B 1 469 ? -18.281 -33.75 -4.535 1 95.38 469 ARG B O 1
ATOM 8211 N N . TYR B 1 470 ? -16.344 -33.281 -3.525 1 93.94 470 TYR B N 1
ATOM 8212 C CA . TYR B 1 470 ? -17 -33.125 -2.234 1 93.94 470 TYR B CA 1
ATOM 8213 C C . TYR B 1 470 ? -18.016 -32 -2.27 1 93.94 470 TYR B C 1
ATOM 8215 O O . TYR B 1 470 ? -19.094 -32.094 -1.699 1 93.94 470 TYR B O 1
ATOM 8223 N N . LEU B 1 471 ? -17.734 -30.953 -2.941 1 93.19 471 LEU B N 1
ATOM 8224 C CA . LEU B 1 471 ? -18.578 -29.766 -3.014 1 93.19 471 LEU B CA 1
ATOM 8225 C C . LEU B 1 471 ? -19.812 -30.031 -3.852 1 93.19 471 LEU B C 1
ATOM 8227 O O . LEU B 1 471 ? -20.844 -29.359 -3.691 1 93.19 471 LEU B O 1
ATOM 8231 N N . GLU B 1 472 ? -19.75 -30.984 -4.68 1 91.94 472 GLU B N 1
ATOM 8232 C CA . GLU B 1 472 ? -20.891 -31.328 -5.527 1 91.94 472 GLU B CA 1
ATOM 8233 C C . GLU B 1 472 ? -22.078 -31.781 -4.688 1 91.94 472 GLU B C 1
ATOM 8235 O O . GLU B 1 472 ? -23.234 -31.609 -5.082 1 91.94 472 GLU B O 1
ATOM 8240 N N . GLU B 1 473 ? -21.781 -32.281 -3.566 1 89 473 GLU B N 1
ATOM 8241 C CA . GLU B 1 473 ? -22.828 -32.844 -2.717 1 89 473 GLU B CA 1
ATOM 8242 C C . GLU B 1 473 ? -23.312 -31.812 -1.685 1 89 473 GLU B C 1
ATOM 8244 O O . GLU B 1 473 ? -24.141 -32.125 -0.837 1 89 473 GLU B O 1
ATOM 8249 N N . ARG B 1 474 ? -22.844 -30.672 -1.763 1 91.12 474 ARG B N 1
ATOM 8250 C CA . ARG B 1 474 ? -23.203 -29.625 -0.819 1 91.12 474 ARG B CA 1
ATOM 8251 C C . ARG B 1 474 ? -24.094 -28.578 -1.479 1 91.12 474 ARG B C 1
ATOM 8253 O O . ARG B 1 474 ? -24.234 -28.562 -2.703 1 91.12 474 ARG B O 1
ATOM 8260 N N . ASN B 1 475 ? -24.75 -27.766 -0.662 1 91.56 475 ASN B N 1
ATOM 8261 C CA . ASN B 1 475 ? -25.594 -26.688 -1.159 1 91.56 475 ASN B CA 1
ATOM 8262 C C . ASN B 1 475 ? -24.781 -25.469 -1.559 1 91.56 475 ASN B C 1
ATOM 8264 O O . ASN B 1 475 ? -24.797 -24.453 -0.86 1 91.56 475 ASN B O 1
ATOM 8268 N N . CYS B 1 476 ? -24.109 -25.641 -2.701 1 93.81 476 CYS B N 1
ATOM 8269 C CA . CYS B 1 476 ? -23.25 -24.547 -3.156 1 93.81 476 CYS B CA 1
ATOM 8270 C C . CYS B 1 476 ? -23.219 -24.484 -4.68 1 93.81 476 CYS B C 1
ATOM 8272 O O . CYS B 1 476 ? -23.656 -25.406 -5.355 1 93.81 476 CYS B O 1
ATOM 8274 N N . LEU B 1 477 ? -22.938 -23.375 -5.188 1 95.25 477 LEU B N 1
ATOM 8275 C CA . LEU B 1 477 ? -22.578 -23.141 -6.582 1 95.25 477 LEU B CA 1
ATOM 8276 C C . LEU B 1 477 ? -21.125 -22.703 -6.703 1 95.25 477 LEU B C 1
ATOM 8278 O O . LEU B 1 477 ? -20.75 -21.625 -6.234 1 95.25 477 LEU B O 1
ATOM 8282 N N . VAL B 1 478 ? -20.375 -23.594 -7.328 1 96 478 VAL B N 1
ATOM 8283 C CA . VAL B 1 478 ? -18.922 -23.375 -7.363 1 96 478 VAL B CA 1
ATOM 8284 C C . VAL B 1 478 ? -18.5 -22.938 -8.766 1 96 478 VAL B C 1
ATOM 8286 O O . VAL B 1 478 ? -18.922 -23.531 -9.758 1 96 478 VAL B O 1
ATOM 8289 N N . LEU B 1 479 ? -17.797 -21.891 -8.797 1 95.88 479 LEU B N 1
ATOM 8290 C CA . LEU B 1 479 ? -17.125 -21.438 -10.008 1 95.88 479 LEU B CA 1
ATOM 8291 C C . LEU B 1 479 ? -15.617 -21.469 -9.836 1 95.88 479 LEU B C 1
ATOM 8293 O O . LEU B 1 479 ? -15.055 -20.688 -9.062 1 95.88 479 LEU B O 1
ATOM 8297 N N . VAL B 1 480 ? -14.938 -22.406 -10.586 1 94.38 480 VAL B N 1
ATOM 8298 C CA . VAL B 1 480 ? -13.508 -22.609 -10.398 1 94.38 480 VAL B CA 1
ATOM 8299 C C . VAL B 1 480 ? -12.773 -22.344 -11.711 1 94.38 480 VAL B C 1
ATOM 8301 O O . VAL B 1 480 ? -13.211 -22.797 -12.773 1 94.38 480 VAL B O 1
ATOM 8304 N N . ALA B 1 481 ? -11.781 -21.531 -11.602 1 89.75 481 ALA B N 1
ATOM 8305 C CA . ALA B 1 481 ? -10.867 -21.359 -12.734 1 89.75 481 ALA B CA 1
ATOM 8306 C C . ALA B 1 481 ? -9.664 -22.281 -12.617 1 89.75 481 ALA B C 1
ATOM 8308 O O . ALA B 1 481 ? -9.094 -22.438 -11.531 1 89.75 481 ALA B O 1
ATOM 8309 N N . SER B 1 482 ? -9.359 -22.938 -13.672 1 85.56 482 SER B N 1
ATOM 8310 C CA . SER B 1 482 ? -8.203 -23.844 -13.664 1 85.56 482 SER B CA 1
ATOM 8311 C C . SER B 1 482 ? -7.527 -23.875 -15.031 1 85.56 482 SER B C 1
ATOM 8313 O O . SER B 1 482 ? -8.156 -23.594 -16.047 1 85.56 482 SER B O 1
ATOM 8315 N N . HIS B 1 483 ? -6.316 -24.234 -14.969 1 78.75 483 HIS B N 1
ATOM 8316 C CA . HIS B 1 483 ? -5.574 -24.484 -16.203 1 78.75 483 HIS B CA 1
ATOM 8317 C C . HIS B 1 483 ? -5.297 -25.984 -16.375 1 78.75 483 HIS B C 1
ATOM 8319 O O . HIS B 1 483 ? -4.719 -26.391 -17.391 1 78.75 483 HIS B O 1
ATOM 8325 N N . ASP B 1 484 ? -5.762 -26.766 -15.5 1 81.19 484 ASP B N 1
ATOM 8326 C CA . ASP B 1 484 ? -5.457 -28.203 -15.516 1 81.19 484 ASP B CA 1
ATOM 8327 C C . ASP B 1 484 ? -6.504 -28.984 -16.297 1 81.19 484 ASP B C 1
ATOM 8329 O O . ASP B 1 484 ? -7.602 -29.234 -15.797 1 81.19 484 ASP B O 1
ATOM 8333 N N . MET B 1 485 ? -6.082 -29.453 -17.406 1 83.25 485 MET B N 1
ATOM 8334 C CA . MET B 1 485 ? -7.008 -30.203 -18.25 1 83.25 485 MET B CA 1
ATOM 8335 C C . MET B 1 485 ? -7.324 -31.562 -17.641 1 83.25 485 MET B C 1
ATOM 8337 O O . MET B 1 485 ? -8.414 -32.094 -17.828 1 83.25 485 MET B O 1
ATOM 8341 N N . GLU B 1 486 ? -6.395 -32.094 -16.891 1 85.75 486 GLU B N 1
ATOM 8342 C CA . GLU B 1 486 ? -6.629 -33.375 -16.219 1 85.75 486 GLU B CA 1
ATOM 8343 C C . GLU B 1 486 ? -7.777 -33.25 -15.219 1 85.75 486 GLU B C 1
ATOM 8345 O O . GLU B 1 486 ? -8.555 -34.188 -15.055 1 85.75 486 GLU B O 1
ATOM 8350 N N . LEU B 1 487 ? -7.785 -32.156 -14.602 1 90.25 487 LEU B N 1
ATOM 8351 C CA . LEU B 1 487 ? -8.859 -31.906 -13.648 1 90.25 487 LEU B CA 1
ATOM 8352 C C . LEU B 1 487 ? -10.211 -31.859 -14.352 1 90.25 487 LEU B C 1
ATOM 8354 O O . LEU B 1 487 ? -11.195 -32.406 -13.859 1 90.25 487 LEU B O 1
ATOM 8358 N N . VAL B 1 488 ? -10.219 -31.234 -15.492 1 90.5 488 VAL B N 1
ATOM 8359 C CA . VAL B 1 488 ? -11.43 -31.109 -16.297 1 90.5 488 VAL B CA 1
ATOM 8360 C C . VAL B 1 488 ? -11.93 -32.5 -16.703 1 90.5 488 VAL B C 1
ATOM 8362 O O . VAL B 1 488 ? -13.125 -32.781 -16.594 1 90.5 488 VAL B O 1
ATOM 8365 N N . LYS B 1 489 ? -11 -33.312 -17.031 1 89.69 489 LYS B N 1
ATOM 8366 C CA . LYS B 1 489 ? -11.352 -34.688 -17.453 1 89.69 489 LYS B CA 1
ATOM 8367 C C . LYS B 1 489 ? -11.898 -35.5 -16.281 1 89.69 489 LYS B C 1
ATOM 8369 O O . LYS B 1 489 ? -12.867 -36.25 -16.453 1 89.69 489 LYS B O 1
ATOM 8374 N N . LEU B 1 490 ? -11.312 -35.344 -15.188 1 92.94 490 LEU B N 1
ATOM 8375 C CA . LEU B 1 490 ? -11.719 -36.094 -14 1 92.94 490 LEU B CA 1
ATOM 8376 C C . LEU B 1 490 ? -13.125 -35.688 -13.555 1 92.94 490 LEU B C 1
ATOM 8378 O O . LEU B 1 490 ? -13.859 -36.5 -13 1 92.94 490 LEU B O 1
ATOM 8382 N N . LEU B 1 491 ? -13.484 -34.438 -13.828 1 94.69 491 LEU B N 1
ATOM 8383 C CA . LEU B 1 491 ? -14.758 -33.938 -13.336 1 94.69 491 LEU B CA 1
ATOM 8384 C C . LEU B 1 491 ? -15.727 -33.656 -14.484 1 94.69 491 LEU B C 1
ATOM 8386 O O . LEU B 1 491 ? -16.641 -32.844 -14.359 1 94.69 491 LEU B O 1
ATOM 8390 N N . ASP B 1 492 ? -15.586 -34.281 -15.539 1 92.44 492 ASP B N 1
ATOM 8391 C CA . ASP B 1 492 ? -16.312 -34.062 -16.781 1 92.44 492 ASP B CA 1
ATOM 8392 C C . ASP B 1 492 ? -17.812 -34.281 -16.578 1 92.44 492 ASP B C 1
ATOM 8394 O O . ASP B 1 492 ? -18.641 -33.531 -17.125 1 92.44 492 ASP B O 1
ATOM 8398 N N . ARG B 1 493 ? -18.266 -35.156 -15.742 1 91.38 493 ARG B N 1
ATOM 8399 C CA . ARG B 1 493 ? -19.688 -35.469 -15.547 1 91.38 493 ARG B CA 1
ATOM 8400 C C . ARG B 1 493 ? -20.297 -34.594 -14.445 1 91.38 493 ARG B C 1
ATOM 8402 O O . ARG B 1 493 ? -21.469 -34.219 -14.523 1 91.38 493 ARG B O 1
ATOM 8409 N N . GLU B 1 494 ? -19.5 -34.25 -13.531 1 93.44 494 GLU B N 1
ATOM 8410 C CA . GLU B 1 494 ? -19.984 -33.594 -12.336 1 93.44 494 GLU B CA 1
ATOM 8411 C C . GLU B 1 494 ? -20.078 -32.062 -12.547 1 93.44 494 GLU B C 1
ATOM 8413 O O . GLU B 1 494 ? -20.938 -31.406 -11.969 1 93.44 494 GLU B O 1
ATOM 8418 N N . TYR B 1 495 ? -19.234 -31.531 -13.336 1 95.81 495 TYR B N 1
ATOM 8419 C CA . TYR B 1 495 ? -19.141 -30.094 -13.477 1 95.81 495 TYR B CA 1
ATOM 8420 C C . TYR B 1 495 ? -19.438 -29.672 -14.914 1 95.81 495 TYR B C 1
ATOM 8422 O O . TYR B 1 495 ? -19.234 -30.438 -15.852 1 95.81 495 TYR B O 1
ATOM 8430 N N . GLU B 1 496 ? -20 -28.484 -15.008 1 94.88 496 GLU B N 1
ATOM 8431 C CA . GLU B 1 496 ? -20.094 -27.859 -16.328 1 94.88 496 GLU B CA 1
ATOM 8432 C C . GLU B 1 496 ? -18.781 -27.172 -16.719 1 94.88 496 GLU B C 1
ATOM 8434 O O . GLU B 1 496 ? -18.047 -26.719 -15.844 1 94.88 496 GLU B O 1
ATOM 8439 N N . HIS B 1 497 ? -18.531 -27.172 -18.031 1 94.25 497 HIS B N 1
ATOM 8440 C CA . HIS B 1 497 ? -17.234 -26.656 -18.469 1 94.25 497 HIS B CA 1
ATOM 8441 C C . HIS B 1 497 ? -17.391 -25.453 -19.391 1 94.25 497 HIS B C 1
ATOM 8443 O O . HIS B 1 497 ? -18.25 -25.438 -20.266 1 94.25 497 HIS B O 1
ATOM 8449 N N . TYR B 1 498 ? -16.656 -24.484 -19.062 1 92.94 498 TYR B N 1
ATOM 8450 C CA . TYR B 1 498 ? -16.531 -23.266 -19.875 1 92.94 498 TYR B CA 1
ATOM 8451 C C . TYR B 1 498 ? -15.07 -22.969 -20.188 1 92.94 498 TYR B C 1
ATOM 8453 O O . TYR B 1 498 ? -14.164 -23.531 -19.562 1 92.94 498 TYR B O 1
ATOM 8461 N N . TYR B 1 499 ? -14.812 -22.188 -21.297 1 89.06 499 TYR B N 1
ATOM 8462 C CA . TYR B 1 499 ? -13.43 -21.844 -21.578 1 89.06 499 TYR B CA 1
ATOM 8463 C C . TYR B 1 499 ? -13.336 -20.453 -22.219 1 89.06 499 TYR B C 1
ATOM 8465 O O . TYR B 1 499 ? -14.305 -19.984 -22.828 1 89.06 499 TYR B O 1
ATOM 8473 N N . PHE B 1 500 ? -12.266 -19.797 -21.953 1 85.69 500 PHE B N 1
ATOM 8474 C CA . PHE B 1 500 ? -11.844 -18.609 -22.688 1 85.69 500 PHE B CA 1
ATOM 8475 C C . PHE B 1 500 ? -10.781 -18.953 -23.719 1 85.69 500 PHE B C 1
ATOM 8477 O O . PHE B 1 500 ? -9.953 -19.828 -23.5 1 85.69 500 PHE B O 1
ATOM 8484 N N . CYS B 1 501 ? -10.922 -18.375 -24.828 1 76.19 501 CYS B N 1
ATOM 8485 C CA . CYS B 1 501 ? -9.969 -18.781 -25.859 1 76.19 501 CYS B CA 1
ATOM 8486 C C . CYS B 1 501 ? -9.266 -17.562 -26.453 1 76.19 501 CYS B C 1
ATOM 8488 O O . CYS B 1 501 ? -9.758 -16.438 -26.359 1 76.19 501 CYS B O 1
ATOM 8490 N N . GLU B 1 502 ? -8.008 -17.812 -26.797 1 69.56 502 GLU B N 1
ATOM 8491 C CA . GLU B 1 502 ? -7.234 -16.828 -27.562 1 69.56 502 GLU B CA 1
ATOM 8492 C C . GLU B 1 502 ? -7.535 -16.938 -29.047 1 69.56 502 GLU B C 1
ATOM 8494 O O . GLU B 1 502 ? -7.859 -18.016 -29.562 1 69.56 502 GLU B O 1
ATOM 8499 N N . GLN B 1 503 ? -7.844 -15.805 -29.641 1 63.31 503 GLN B N 1
ATOM 8500 C CA . GLN B 1 503 ? -7.953 -15.82 -31.094 1 63.31 503 GLN B CA 1
ATOM 8501 C C . GLN B 1 503 ? -6.625 -15.453 -31.75 1 63.31 503 GLN B C 1
ATOM 8503 O O . GLN B 1 503 ? -5.887 -14.609 -31.234 1 63.31 503 GLN B O 1
ATOM 8508 N N . GLU B 1 504 ? -6.07 -16.469 -32.438 1 54.97 504 GLU B N 1
ATOM 8509 C CA . GLU B 1 504 ? -4.832 -16.234 -33.188 1 54.97 504 GLU B CA 1
ATOM 8510 C C . GLU B 1 504 ? -4.973 -15.047 -34.125 1 54.97 504 GLU B C 1
ATOM 8512 O O . GLU B 1 504 ? -5.852 -15.031 -35 1 54.97 504 GLU B O 1
ATOM 8517 N N . GLY B 1 505 ? -4.574 -13.883 -33.594 1 54.78 505 GLY B N 1
ATOM 8518 C CA . GLY B 1 505 ? -4.5 -12.867 -34.656 1 54.78 505 GLY B CA 1
ATOM 8519 C C . GLY B 1 505 ? -3.258 -12.984 -35.5 1 54.78 505 GLY B C 1
ATOM 8520 O O . GLY B 1 505 ? -2.438 -13.883 -35.312 1 54.78 505 GLY B O 1
ATOM 8521 N N . GLU B 1 506 ? -3.299 -12.461 -36.812 1 53.69 506 GLU B N 1
ATOM 8522 C CA . GLU B 1 506 ? -2.195 -12.5 -37.75 1 53.69 506 GLU B CA 1
ATOM 8523 C C . GLU B 1 506 ? -0.862 -12.219 -37.062 1 53.69 506 GLU B C 1
ATOM 8525 O O . GLU B 1 506 ? 0.118 -12.93 -37.281 1 53.69 506 GLU B O 1
ATOM 8530 N N . ASP B 1 507 ? -0.789 -11.203 -36.281 1 55.28 507 ASP B N 1
ATOM 8531 C CA . ASP B 1 507 ? 0.501 -10.766 -35.75 1 55.28 507 ASP B CA 1
ATOM 8532 C C . ASP B 1 507 ? 0.504 -10.797 -34.219 1 55.28 507 ASP B C 1
ATOM 8534 O O . ASP B 1 507 ? 1.543 -10.578 -33.594 1 55.28 507 ASP B O 1
ATOM 8538 N N . ASP B 1 508 ? -0.765 -11.023 -33.594 1 55.62 508 ASP B N 1
ATOM 8539 C CA . ASP B 1 508 ? -0.807 -10.906 -32.125 1 55.62 508 ASP B CA 1
ATOM 8540 C C . ASP B 1 508 ? -1.841 -11.859 -31.547 1 55.62 508 ASP B C 1
ATOM 8542 O O . ASP B 1 508 ? -2.734 -12.336 -32.25 1 55.62 508 ASP B O 1
ATOM 8546 N N . ILE B 1 509 ? -1.484 -12.562 -30.547 1 60.66 509 ILE B N 1
ATOM 8547 C CA . ILE B 1 509 ? -2.49 -13.32 -29.812 1 60.66 509 ILE B CA 1
ATOM 8548 C C . ILE B 1 509 ? -3.514 -12.367 -29.203 1 60.66 509 ILE B C 1
ATOM 8550 O O . ILE B 1 509 ? -3.158 -11.484 -28.422 1 60.66 509 ILE B O 1
ATOM 8554 N N . VAL B 1 510 ? -4.617 -12.266 -29.969 1 67.19 510 VAL B N 1
ATOM 8555 C CA . VAL B 1 510 ? -5.688 -11.414 -29.469 1 67.19 510 VAL B CA 1
ATOM 8556 C C . VAL B 1 510 ? -6.703 -12.266 -28.703 1 67.19 510 VAL B C 1
ATOM 8558 O O . VAL B 1 510 ? -7.086 -13.344 -29.156 1 67.19 510 VAL B O 1
ATOM 8561 N N . PHE B 1 511 ? -6.961 -11.914 -27.469 1 72.19 511 PHE B N 1
ATOM 8562 C CA . PHE B 1 511 ? -7.988 -12.562 -26.656 1 72.19 511 PHE B CA 1
ATOM 8563 C C . PHE B 1 511 ? -9.359 -11.945 -26.938 1 72.19 511 PHE B C 1
ATOM 8565 O O . PHE B 1 511 ? -9.484 -10.727 -27.047 1 72.19 511 PHE B O 1
ATOM 8572 N N . ASP B 1 512 ? -10.375 -12.781 -27.25 1 75.75 512 ASP B N 1
ATOM 8573 C CA . ASP B 1 512 ? -11.711 -12.234 -27.469 1 75.75 512 ASP B CA 1
ATOM 8574 C C . ASP B 1 512 ? -12.375 -11.875 -26.141 1 75.75 512 ASP B C 1
ATOM 8576 O O . ASP B 1 512 ? -13.367 -11.156 -26.109 1 75.75 512 ASP B O 1
ATOM 8580 N N . TYR B 1 513 ? -11.906 -12.367 -25.109 1 80.56 513 TYR B N 1
ATOM 8581 C CA . TYR B 1 513 ? -12.383 -12.117 -23.75 1 80.56 513 TYR B CA 1
ATOM 8582 C C . TYR B 1 513 ? -13.836 -12.539 -23.594 1 80.56 513 TYR B C 1
ATOM 8584 O O . TYR B 1 513 ? -14.555 -12 -22.75 1 80.56 513 TYR B O 1
ATOM 8592 N N . LYS B 1 514 ? -14.297 -13.492 -24.422 1 87.69 514 LYS B N 1
ATOM 8593 C CA . LYS B 1 514 ? -15.641 -14.047 -24.344 1 87.69 514 LYS B CA 1
ATOM 8594 C C . LYS B 1 514 ? -15.625 -15.453 -23.75 1 87.69 514 LYS B C 1
ATOM 8596 O O . LYS B 1 514 ? -14.742 -16.25 -24.062 1 87.69 514 LYS B O 1
ATOM 8601 N N . ILE B 1 515 ? -16.641 -15.68 -22.922 1 91.31 515 ILE B N 1
ATOM 8602 C CA . ILE B 1 515 ? -16.766 -17.016 -22.328 1 91.31 515 ILE B CA 1
ATOM 8603 C C . ILE B 1 515 ? -17.469 -17.953 -23.297 1 91.31 515 ILE B C 1
ATOM 8605 O O . ILE B 1 515 ? -18.422 -17.562 -23.969 1 91.31 515 ILE B O 1
ATOM 8609 N N . HIS B 1 516 ? -16.938 -19.172 -23.484 1 90.44 516 HIS B N 1
ATOM 8610 C CA . HIS B 1 516 ? -17.516 -20.203 -24.344 1 90.44 516 HIS B CA 1
ATOM 8611 C C . HIS B 1 516 ? -17.844 -21.453 -23.547 1 90.44 516 HIS B C 1
ATOM 8613 O O . HIS B 1 516 ? -17.172 -21.781 -22.562 1 90.44 516 HIS B O 1
ATOM 8619 N N . ARG B 1 517 ? -18.875 -22.125 -24 1 91.62 517 ARG B N 1
ATOM 8620 C CA . ARG B 1 517 ? -19.234 -23.391 -23.344 1 91.62 517 ARG B CA 1
ATOM 8621 C C . ARG B 1 517 ? -18.469 -24.562 -23.953 1 91.62 517 ARG B C 1
ATOM 8623 O O . ARG B 1 517 ? -18.281 -24.625 -25.156 1 91.62 517 ARG B O 1
ATOM 8630 N N . GLY B 1 518 ? -17.953 -25.391 -23.062 1 89.94 518 GLY B N 1
ATOM 8631 C CA . GLY B 1 518 ? -17.25 -26.578 -23.516 1 89.94 518 GLY B CA 1
ATOM 8632 C C . GLY B 1 518 ? -15.805 -26.641 -23.047 1 89.94 518 GLY B C 1
ATOM 8633 O O . GLY B 1 518 ? -15.445 -26.016 -22.047 1 89.94 518 GLY B O 1
ATOM 8634 N N . ILE B 1 519 ? -15.07 -27.562 -23.578 1 87.31 519 ILE B N 1
ATOM 8635 C CA . ILE B 1 519 ? -13.672 -27.781 -23.234 1 87.31 519 ILE B CA 1
ATOM 8636 C C . ILE B 1 519 ? -12.789 -27.406 -24.422 1 87.31 519 ILE B C 1
ATOM 8638 O O . ILE B 1 519 ? -13.047 -27.812 -25.562 1 87.31 519 ILE B O 1
ATOM 8642 N N . ASN B 1 520 ? -11.875 -26.438 -24.188 1 79.25 520 ASN B N 1
ATOM 8643 C CA . ASN B 1 520 ? -10.906 -26.062 -25.203 1 79.25 520 ASN B CA 1
ATOM 8644 C C . ASN B 1 520 ? -9.531 -26.656 -24.938 1 79.25 520 ASN B C 1
ATOM 8646 O O . ASN B 1 520 ? -8.867 -26.281 -23.969 1 79.25 520 ASN B O 1
ATOM 8650 N N . GLU B 1 521 ? -9.055 -27.469 -25.75 1 73.19 521 GLU B N 1
ATOM 8651 C CA . GLU B 1 521 ? -7.785 -28.141 -25.531 1 73.19 521 GLU B CA 1
ATOM 8652 C C . GLU B 1 521 ? -6.637 -27.406 -26.219 1 73.19 521 GLU B C 1
ATOM 8654 O O . GLU B 1 521 ? -5.477 -27.797 -26.078 1 73.19 521 GLU B O 1
ATOM 8659 N N . LYS B 1 522 ? -6.969 -26.312 -26.922 1 71.81 522 LYS B N 1
ATOM 8660 C CA . LYS B 1 522 ? -5.922 -25.578 -27.625 1 71.81 522 LYS B CA 1
ATOM 8661 C C . LYS B 1 522 ? -5.148 -24.672 -26.656 1 71.81 522 LYS B C 1
ATOM 8663 O O . LYS B 1 522 ? -5.742 -24.016 -25.797 1 71.81 522 LYS B O 1
ATOM 8668 N N . THR B 1 523 ? -3.805 -24.922 -26.609 1 71.12 523 THR B N 1
ATOM 8669 C CA . THR B 1 523 ? -2.959 -24.094 -25.766 1 71.12 523 THR B CA 1
ATOM 8670 C C . THR B 1 523 ? -1.934 -23.328 -26.594 1 71.12 523 THR B C 1
ATOM 8672 O O . THR B 1 523 ? -1.52 -23.797 -27.656 1 71.12 523 THR B O 1
ATOM 8675 N N . ASN B 1 524 ? -1.693 -22.094 -26.422 1 74.38 524 ASN B N 1
ATOM 8676 C CA . ASN B 1 524 ? -0.787 -21.266 -27.219 1 74.38 524 ASN B CA 1
ATOM 8677 C C . ASN B 1 524 ? 0.37 -20.734 -26.375 1 74.38 524 ASN B C 1
ATOM 8679 O O . ASN B 1 524 ? 0.975 -19.719 -26.719 1 74.38 524 ASN B O 1
ATOM 8683 N N . ALA B 1 525 ? 0.601 -21.359 -25.266 1 79.75 525 ALA B N 1
ATOM 8684 C CA . ALA B 1 525 ? 1.607 -20.828 -24.359 1 79.75 525 ALA B CA 1
ATOM 8685 C C . ALA B 1 525 ? 2.988 -20.812 -25 1 79.75 525 ALA B C 1
ATOM 8687 O O . ALA B 1 525 ? 3.76 -19.875 -24.828 1 79.75 525 ALA B O 1
ATOM 8688 N N . ILE B 1 526 ? 3.281 -21.828 -25.781 1 87 526 ILE B N 1
ATOM 8689 C CA . ILE B 1 526 ? 4.59 -21.922 -26.422 1 87 526 ILE B CA 1
ATOM 8690 C C . ILE B 1 526 ? 4.691 -20.922 -27.562 1 87 526 ILE B C 1
ATOM 8692 O O . ILE B 1 526 ? 5.73 -20.281 -27.75 1 87 526 ILE B O 1
ATOM 8696 N N . ARG B 1 527 ? 3.633 -20.781 -28.266 1 82.75 527 ARG B N 1
ATOM 8697 C CA . ARG B 1 527 ? 3.615 -19.828 -29.359 1 82.75 527 ARG B CA 1
ATOM 8698 C C . ARG B 1 527 ? 3.818 -18.406 -28.844 1 82.75 527 ARG B C 1
ATOM 8700 O O . ARG B 1 527 ? 4.43 -17.578 -29.516 1 82.75 527 ARG B O 1
ATOM 8707 N N . LEU B 1 528 ? 3.352 -18.109 -27.734 1 82.56 528 LEU B N 1
ATOM 8708 C CA . LEU B 1 528 ? 3.461 -16.781 -27.141 1 82.56 528 LEU B CA 1
ATOM 8709 C C . LEU B 1 528 ? 4.914 -16.438 -26.828 1 82.56 528 LEU B C 1
ATOM 8711 O O . LEU B 1 528 ? 5.277 -15.258 -26.75 1 82.56 528 LEU B O 1
ATOM 8715 N N . LEU B 1 529 ? 5.734 -17.453 -26.609 1 88.62 529 LEU B N 1
ATOM 8716 C CA . LEU B 1 529 ? 7.156 -17.203 -26.406 1 88.62 529 LEU B CA 1
ATOM 8717 C C . LEU B 1 529 ? 7.758 -16.5 -27.625 1 88.62 529 LEU B C 1
ATOM 8719 O O . LEU B 1 529 ? 8.547 -15.562 -27.484 1 88.62 529 LEU B O 1
ATOM 8723 N N . GLU B 1 530 ? 7.336 -17.016 -28.734 1 86.75 530 GLU B N 1
ATOM 8724 C CA . GLU B 1 530 ? 7.809 -16.406 -29.984 1 86.75 530 GLU B CA 1
ATOM 8725 C C . GLU B 1 530 ? 7.336 -14.969 -30.125 1 86.75 530 GLU B C 1
ATOM 8727 O O . GLU B 1 530 ? 8.102 -14.094 -30.531 1 86.75 530 GLU B O 1
ATOM 8732 N N . TYR B 1 531 ? 6.199 -14.781 -29.75 1 81.94 531 TYR B N 1
ATOM 8733 C CA . TYR B 1 531 ? 5.582 -13.461 -29.844 1 81.94 531 TYR B CA 1
ATOM 8734 C C . TYR B 1 531 ? 6.34 -12.445 -29 1 81.94 531 TYR B C 1
ATOM 8736 O O . TYR B 1 531 ? 6.512 -11.289 -29.406 1 81.94 531 TYR B O 1
ATOM 8744 N N . VAL B 1 532 ? 6.777 -12.789 -27.859 1 86.88 532 VAL B N 1
ATOM 8745 C CA . VAL B 1 532 ? 7.426 -11.875 -26.922 1 86.88 532 VAL B CA 1
ATOM 8746 C C . VAL B 1 532 ? 8.891 -11.695 -27.312 1 86.88 532 VAL B C 1
ATOM 8748 O O . VAL B 1 532 ? 9.555 -10.773 -26.844 1 86.88 532 VAL B O 1
ATOM 8751 N N . GLY B 1 533 ? 9.398 -12.555 -28.203 1 88.75 533 GLY B N 1
ATOM 8752 C CA . GLY B 1 533 ? 10.742 -12.359 -28.719 1 88.75 533 GLY B CA 1
ATOM 8753 C C . GLY B 1 533 ? 11.75 -13.344 -28.156 1 88.75 533 GLY B C 1
ATOM 8754 O O . GLY B 1 533 ? 12.938 -13.031 -28.062 1 88.75 533 GLY B O 1
ATOM 8755 N N . PHE B 1 534 ? 11.281 -14.469 -27.719 1 93.56 534 PHE B N 1
ATOM 8756 C CA . PHE B 1 534 ? 12.227 -15.492 -27.281 1 93.56 534 PHE B CA 1
ATOM 8757 C C . PHE B 1 534 ? 13 -16.047 -28.484 1 93.56 534 PHE B C 1
ATOM 8759 O O . PHE B 1 534 ? 12.477 -16.094 -29.594 1 93.56 534 PHE B O 1
ATOM 8766 N N . PRO B 1 535 ? 14.203 -16.453 -28.25 1 92.88 535 PRO B N 1
ATOM 8767 C CA . PRO B 1 535 ? 14.961 -17.078 -29.328 1 92.88 535 PRO B CA 1
ATOM 8768 C C . PRO B 1 535 ? 14.242 -18.281 -29.938 1 92.88 535 PRO B C 1
ATOM 8770 O O . PRO B 1 535 ? 13.586 -19.047 -29.219 1 92.88 535 PRO B O 1
ATOM 8773 N N . GLY B 1 536 ? 14.352 -18.406 -31.203 1 93.88 536 GLY B N 1
ATOM 8774 C CA . GLY B 1 536 ? 13.703 -19.484 -31.922 1 93.88 536 GLY B CA 1
ATOM 8775 C C . GLY B 1 536 ? 14.062 -20.859 -31.391 1 93.88 536 GLY B C 1
ATOM 8776 O O . GLY B 1 536 ? 13.234 -21.766 -31.406 1 93.88 536 GLY B O 1
ATOM 8777 N N . GLN B 1 537 ? 15.258 -20.969 -30.938 1 94.44 537 GLN B N 1
ATOM 8778 C CA . GLN B 1 537 ? 15.727 -22.219 -30.375 1 94.44 537 GLN B CA 1
ATOM 8779 C C . GLN B 1 537 ? 14.859 -22.656 -29.188 1 94.44 537 GLN B C 1
ATOM 8781 O O . GLN B 1 537 ? 14.523 -23.828 -29.062 1 94.44 537 GLN B O 1
ATOM 8786 N N . ILE B 1 538 ? 14.531 -21.797 -28.359 1 95.56 538 ILE B N 1
ATOM 8787 C CA . ILE B 1 538 ? 13.703 -22.094 -27.188 1 95.56 538 ILE B CA 1
ATOM 8788 C C . ILE B 1 538 ? 12.32 -22.562 -27.625 1 95.56 538 ILE B C 1
ATOM 8790 O O . ILE B 1 538 ? 11.805 -23.562 -27.109 1 95.56 538 ILE B O 1
ATOM 8794 N N . VAL B 1 539 ? 11.812 -21.891 -28.594 1 94.88 539 VAL B N 1
ATOM 8795 C CA . VAL B 1 539 ? 10.469 -22.203 -29.078 1 94.88 539 VAL B CA 1
ATOM 8796 C C . VAL B 1 539 ? 10.453 -23.594 -29.688 1 94.88 539 VAL B C 1
ATOM 8798 O O . VAL B 1 539 ? 9.578 -24.406 -29.375 1 94.88 539 VAL B O 1
ATOM 8801 N N . SER B 1 540 ? 11.406 -23.844 -30.484 1 95.81 540 SER B N 1
ATOM 8802 C CA . SER B 1 540 ? 11.484 -25.141 -31.141 1 95.81 540 SER B CA 1
ATOM 8803 C C . SER B 1 540 ? 11.672 -26.266 -30.125 1 95.81 540 SER B C 1
ATOM 8805 O O . SER B 1 540 ? 11.023 -27.312 -30.219 1 95.81 540 SER B O 1
ATOM 8807 N N . ASP B 1 541 ? 12.5 -26.062 -29.203 1 96 541 ASP B N 1
ATOM 8808 C CA . ASP B 1 541 ? 12.75 -27.062 -28.172 1 96 541 ASP B CA 1
ATOM 8809 C C . ASP B 1 541 ? 11.5 -27.297 -27.328 1 96 541 ASP B C 1
ATOM 8811 O O . ASP B 1 541 ? 11.172 -28.438 -26.984 1 96 541 ASP B O 1
ATOM 8815 N N . ALA B 1 542 ? 10.914 -26.266 -26.984 1 95.38 542 ALA B N 1
ATOM 8816 C CA . ALA B 1 542 ? 9.688 -26.375 -26.203 1 95.38 542 ALA B CA 1
ATOM 8817 C C . ALA B 1 542 ? 8.641 -27.203 -26.922 1 95.38 542 ALA B C 1
ATOM 8819 O O . ALA B 1 542 ? 7.973 -28.047 -26.312 1 95.38 542 ALA B O 1
ATOM 8820 N N . GLU B 1 543 ? 8.531 -26.938 -28.203 1 93.94 543 GLU B N 1
ATOM 8821 C CA . GLU B 1 543 ? 7.559 -27.672 -29 1 93.94 543 GLU B CA 1
ATOM 8822 C C . GLU B 1 543 ? 7.902 -29.156 -29.031 1 93.94 543 GLU B C 1
ATOM 8824 O O . GLU B 1 543 ? 7.016 -30.016 -28.922 1 93.94 543 GLU B O 1
ATOM 8829 N N . ARG B 1 544 ? 9.078 -29.406 -29.172 1 94.75 544 ARG B N 1
ATOM 8830 C CA . ARG B 1 544 ? 9.539 -30.781 -29.203 1 94.75 544 ARG B CA 1
ATOM 8831 C C . ARG B 1 544 ? 9.242 -31.484 -27.891 1 94.75 544 ARG B C 1
ATOM 8833 O O . ARG B 1 544 ? 8.711 -32.594 -27.875 1 94.75 544 ARG B O 1
ATOM 8840 N N . ILE B 1 545 ? 9.57 -30.891 -26.828 1 94.38 545 ILE B N 1
ATOM 8841 C CA . ILE B 1 545 ? 9.359 -31.469 -25.5 1 94.38 545 ILE B CA 1
ATOM 8842 C C . ILE B 1 545 ? 7.859 -31.656 -25.25 1 94.38 545 ILE B C 1
ATOM 8844 O O . ILE B 1 545 ? 7.438 -32.656 -24.688 1 94.38 545 ILE B O 1
ATOM 8848 N N . TYR B 1 546 ? 7.145 -30.703 -25.672 1 91.69 546 TYR B N 1
ATOM 8849 C CA . TYR B 1 546 ? 5.699 -30.766 -25.484 1 91.69 546 TYR B CA 1
ATOM 8850 C C . TYR B 1 546 ? 5.121 -32 -26.188 1 91.69 546 TYR B C 1
ATOM 8852 O O . TYR B 1 546 ? 4.277 -32.688 -25.625 1 91.69 546 TYR B O 1
ATOM 8860 N N . ARG B 1 547 ? 5.539 -32.219 -27.359 1 91.12 547 ARG B N 1
ATOM 8861 C CA . ARG B 1 547 ? 5.062 -33.375 -28.125 1 91.12 547 ARG B CA 1
ATOM 8862 C C . ARG B 1 547 ? 5.398 -34.688 -27.406 1 91.12 547 ARG B C 1
ATOM 8864 O O . ARG B 1 547 ? 4.59 -35.594 -27.391 1 91.12 547 ARG B O 1
ATOM 8871 N N . LEU B 1 548 ? 6.469 -34.719 -26.797 1 89.56 548 LEU B N 1
ATOM 8872 C CA . LEU B 1 548 ? 6.887 -35.875 -26.047 1 89.56 548 LEU B CA 1
ATOM 8873 C C . LEU B 1 548 ? 5.996 -36.094 -24.828 1 89.56 548 LEU B C 1
ATOM 8875 O O . LEU B 1 548 ? 5.574 -37.219 -24.547 1 89.56 548 LEU B O 1
ATOM 8879 N N . LEU B 1 549 ? 5.707 -35.062 -24.141 1 85.88 549 LEU B N 1
ATOM 8880 C CA . LEU B 1 549 ? 4.879 -35.125 -22.938 1 85.88 549 LEU B CA 1
ATOM 8881 C C . LEU B 1 549 ? 3.434 -35.469 -23.297 1 85.88 549 LEU B C 1
ATOM 8883 O O . LEU B 1 549 ? 2.748 -36.156 -22.547 1 85.88 549 LEU B O 1
ATOM 8887 N N . ALA B 1 550 ? 2.992 -34.906 -24.391 1 80.5 550 ALA B N 1
ATOM 8888 C CA . ALA B 1 550 ? 1.611 -35.094 -24.828 1 80.5 550 ALA B CA 1
ATOM 8889 C C . ALA B 1 550 ? 1.378 -36.531 -25.25 1 80.5 550 ALA B C 1
ATOM 8891 O O . ALA B 1 550 ? 0.261 -37.062 -25.156 1 80.5 550 ALA B O 1
ATOM 8892 N N . SER B 1 551 ? 2.367 -37.219 -25.719 1 77.62 551 SER B N 1
ATOM 8893 C CA . SER B 1 551 ? 2.26 -38.594 -26.156 1 77.62 551 SER B CA 1
ATOM 8894 C C . SER B 1 551 ? 2.24 -39.562 -24.969 1 77.62 551 SER B C 1
ATOM 8896 O O . SER B 1 551 ? 1.728 -40.656 -25.078 1 77.62 551 SER B O 1
ATOM 8898 N N . GLU B 1 552 ? 2.656 -39.188 -23.797 1 65.19 552 GLU B N 1
ATOM 8899 C CA . GLU B 1 552 ? 2.631 -40 -22.578 1 65.19 552 GLU B CA 1
ATOM 8900 C C . GLU B 1 552 ? 1.29 -39.875 -21.859 1 65.19 552 GLU B C 1
ATOM 8902 O O . GLU B 1 552 ? 0.797 -40.844 -21.281 1 65.19 552 GLU B O 1
#

Sequence (1104 aa):
MESAIVIAGLICVFVIGSVYARWERIRRAYRIVRKKFGRMPEPAAYDYKEISMYWNAVSEQALHPLDDLTWGDLDMNQIYERMNQCESFAGEQYLYALLRNVSQDTASLEKMEEKMRYMEDNEREREEAQVKLMALGKRDSSYYLPQVLDEIEDFQIGHSWFYRLMQALLFLSLAGAVILRNGYGLTVFGMIFICNLCIYAVMKQKYEIHLELMESVRGLIYTGRELTKGTSGGYEKRFGEISMHVAQLGEAEKRLRKATVRRQAGMQGDAMELFATYLTGATLIDFTMYNQAIRQLKRKMEHFKKVYRLVGELDALISVVSFRKSLPLYCLPKFSQDSCVHLEGLYHPLLKEPVLNDVVMVRNSIVTGSNASGKSTFIKAVTVNCILAQTIHTCMAGIAEIPHAYIATSMAVKDSLMEGESYYMKEIRSLNRMLGYMQENELVICAIDEILRGTNTKERIAASAAILRYLEERNCLVLVASHDMELVKLLDREYEHYYFCEQEGEDDIVFDYKIHRGINEKTNAIRLLEYVGFPGQIVSDAERIYRLLASEMESAIVIAGLICVFVIGSVYARWERIRRAYRIVRKKFGRMPEPAAYDYKEISMYWNAVSEQALHPLDDLTWGDLDMNQIYERMNQCESFAGEQYLYALLRNVSQDTASLEKMEEKMRYMEDNEREREEAQVKLMALGKRDSSYYLPQVLDEIEDFQIGHSWFYRLMQALLFLSLAGAVILRNGYGLTVFGMIFICNLCIYAVMKQKYEIHLELMESVRGLIYTGRELTKGTSGGYEKRFGEISMHVAQLGEAEKRLRKATVRRQAGMQGDAMELFATYLTGATLIDFTMYNQAIRQLKRKMEHFKKVYRLVGELDALISVVSFRKSLPLYCLPKFSQDSCVHLEGLYHPLLKEPVLNDVVMVRNSIVTGSNASGKSTFIKAVTVNCILAQTIHTCMAGIAEIPHAYIATSMAVKDSLMEGESYYMKEIRSLNRMLGYMQENELVICAIDEILRGTNTKERIAASAAILRYLEERNCLVLVASHDMELVKLLDREYEHYYFCEQEGEDDIVFDYKIHRGINEKTNAIRLLEYVGFPGQIVSDAERIYRLLASE

Foldseek 3Di:
DVVVVVVVVVVVVVVVVVVVVVVVVLVVLLVVCVVLFQAFDDDDDDDCVLLQLLLVLCVVVAPFFDDPVQCVLLVVVVVLNRLDPFLASLQSSLLVNLLRGLRLDPVVLVVLVVLLVVLLVDPVLVSVLRSLRNVLGYDSLQSCLSVCLVVVVVLADPPLVVLVVLLVQLVVLVVVCVVVVDPVSVVSNVVSLVVLLVVLVVVCVVNVSSLVNLVSLLSLLVSLVVCCDDPNVVSCVVPVQSVVLSVLCVVLSVLSCVLNVLPVCVVVPNPVSVVVNSNVSSSVVNNVSSNVSSVSCSVSSVSSVSSSNVSNSSSNSSSNSSSCSNAPDKDFEDADPAQKKWFWQFFASVDPDTDGETDIFNAAAEEEEDPPLCLSRVLSRSQSQQSCCSRNRMHNGNYIYHHSAREAEQEDQDDDPPVPDDSQVSRVVSLVVLVVVQVPLTEYEYEYEEHRPRDDPVVRLVVVLVSVVVCLPTRYHYYYYYHDVVSCVSCVPSHWYKYWYFDDDPLDRHTPSYIGGDDDPDDCPLVVCVSVPHDPVSSVVVVVVVVVVVVD/DVVVVVVVVVVVVVVVVVVVVVVVVLVVLLVVCVVLFQAFDDDDDDDVVLLQLLLVLCVVVADFFDDPVNCVLLVVVVVLNRLDPFLASLQSSLLVNLLRGLRLDPVVLVVLVVLLVVLLVDPVLVSVLRSLRNVLGYDSLQSCLSVCLVVVVVLADPPLVVLVVLLVQLVVLVVVCVVVVDPVSVVSNVVSLVVLLVVLVVVCVVNVSSLVNLVSLLSLLVSLVVCCDDPNVVSCVVPVQSVVLSVLCVVLSVLSCVLNVLPVCVVVPNPVSVVVNSNVSSSVVSNVSSNVSSVSCSVSSVSSVSSSNVSNSSSNSSSNSSSCSNAPDKDFEDADPAQKKWFWQFFASSDPDTDGETDIFNAAAEEEEDPPLCLSRVLSRSQSQQSCCSRNRMHNGNYIYHHSAREAEQEDQDDDPPVPDDSQVSRVVSLVVLVVRQVPLTEYEYEYEEHRPRDDPVVRLVVVLVSVVVCLPTRYHYYYYYHDVVSCVSCVPSHWYKYWYFDDDPLDRHTPSYIGGDDDPDDCPLVVCVSVPHDPVSSVVVVVVVVVVVVD

Solvent-accessible surface area (backbone atoms only — not comparable to full-atom values): 57048 Å² total; per-residue (Å²): 111,69,65,55,51,51,50,50,50,50,50,49,51,47,49,52,50,50,52,47,52,50,51,49,49,52,53,49,42,50,50,48,53,61,65,50,54,36,43,78,55,74,92,74,91,77,60,62,76,46,36,41,34,45,29,68,69,49,49,83,74,45,86,38,60,55,50,69,64,37,41,56,56,61,44,42,66,57,52,48,52,58,38,54,62,41,46,23,43,49,7,45,17,38,40,51,36,41,72,34,34,44,63,71,47,68,67,61,45,51,52,50,47,52,53,36,49,49,44,65,72,34,55,69,36,40,52,52,44,45,43,51,35,38,68,59,27,67,56,76,63,46,36,48,45,55,63,38,69,79,45,52,78,76,64,50,70,77,64,57,67,58,45,51,49,53,32,50,50,43,53,51,28,48,50,43,18,64,71,60,70,39,75,65,29,48,50,53,28,48,51,45,42,50,51,29,35,50,49,34,55,53,47,47,63,72,40,40,66,58,52,48,37,47,43,41,51,35,37,50,50,51,42,48,47,56,42,52,37,79,73,33,17,56,60,34,70,73,66,60,67,53,62,67,32,38,61,74,42,48,67,38,40,55,37,37,42,73,37,39,65,43,55,65,24,50,80,71,67,37,64,64,30,42,49,49,29,48,60,49,30,30,48,41,52,42,60,57,36,43,42,52,25,51,55,48,42,61,76,43,38,70,37,48,52,49,43,49,49,52,51,5,43,54,33,23,40,53,13,50,48,22,35,58,59,44,43,94,55,63,28,65,53,42,77,41,92,52,79,34,41,38,34,34,48,29,38,41,89,89,49,90,80,62,59,62,31,68,48,75,39,71,55,33,31,37,37,32,42,52,48,53,25,41,62,68,57,48,54,42,23,55,52,51,33,56,49,31,36,44,43,72,46,38,24,46,12,70,38,41,34,35,38,69,56,48,70,41,49,41,58,68,77,74,77,44,85,84,68,73,58,19,55,35,56,53,43,52,47,40,48,48,52,49,56,60,58,52,71,71,81,43,42,31,38,35,40,32,42,53,69,60,76,40,42,40,62,61,52,24,44,16,40,44,49,21,48,54,56,56,46,68,77,43,60,50,40,39,42,33,35,41,50,52,63,68,45,49,63,73,37,53,87,76,33,44,47,27,22,30,51,73,40,82,41,99,89,42,85,38,59,71,49,42,74,39,86,39,84,71,85,82,77,58,69,59,61,46,41,51,72,78,63,46,58,65,68,37,43,52,43,13,54,53,44,29,54,56,60,71,73,99,110,70,64,55,53,52,51,51,50,49,49,47,50,46,48,52,48,50,51,47,50,51,51,51,50,53,53,50,43,51,50,49,53,60,64,50,56,36,44,78,54,72,93,74,92,78,59,63,76,45,38,41,34,45,30,68,69,49,50,84,75,45,87,38,60,56,48,69,64,37,41,56,56,62,43,43,67,57,52,47,54,60,37,54,64,40,44,23,44,49,7,46,17,38,42,51,34,40,71,36,35,46,63,72,47,69,66,61,45,51,52,49,47,52,54,36,50,50,46,65,73,34,55,69,35,38,52,50,44,45,44,51,35,38,69,60,26,68,55,76,65,47,37,50,45,55,62,38,71,78,46,53,76,76,65,49,70,76,66,59,67,59,45,51,48,53,32,48,50,43,54,52,27,46,51,43,18,63,72,61,70,38,76,64,30,49,51,53,28,50,51,45,40,50,51,29,35,50,50,34,55,52,48,49,62,71,42,42,68,58,52,48,37,48,42,39,51,34,37,50,50,50,42,48,48,54,42,50,37,77,73,32,19,56,61,34,72,74,67,59,66,53,61,67,33,38,62,75,41,48,67,38,39,54,38,36,43,71,36,38,66,41,56,64,25,49,82,71,68,36,65,65,31,39,50,50,29,48,59,50,28,30,48,40,50,42,60,58,36,44,42,53,27,51,54,47,41,60,76,43,38,70,37,47,54,48,42,50,48,52,52,6,43,53,34,24,39,53,13,50,48,24,36,58,58,46,42,95,56,64,29,65,54,39,76,41,91,52,77,36,40,38,33,33,49,28,35,41,89,87,50,89,81,60,61,61,32,67,48,75,39,71,54,33,32,38,38,33,42,51,48,53,26,40,59,69,56,47,54,41,22,57,53,50,34,57,47,31,37,44,44,72,46,38,25,44,14,70,38,40,34,37,40,69,57,48,72,41,49,42,56,68,78,72,77,44,83,85,68,72,57,19,53,33,56,53,42,53,49,40,50,48,53,50,56,60,58,53,71,70,83,42,42,30,40,35,40,34,41,53,70,61,75,40,42,42,61,62,53,26,45,16,41,45,50,20,49,55,56,56,46,69,78,45,59,51,43,40,41,33,35,39,48,53,64,67,46,49,61,76,36,52,86,77,33,46,47,27,21,29,51,72,39,82,42,98,90,43,84,39,58,71,49,43,74,39,84,37,86,71,86,82,76,58,70,58,60,47,40,51,71,76,64,46,60,65,66,37,43,55,44,13,52,53,45,28,54,56,58,70,72,99

Organism: Clostridium scindens (strain ATCC 35704 / DSM 5676 / VPI 13733 / 19) (NCBI:txid411468)

Nearest PDB structures (foldseek):
  1nne-assembly1_B  TM=6.479E-01  e=9.687E-16  Thermus aquaticus
  8oma-assembly1_A  TM=6.455E-01  e=2.670E-15  Homo sapiens
  8rz8-assembly1_A  TM=6.324E-01  e=2.435E-15  Homo sapiens
  7qv3-assembly1_v  TM=6.082E-01  e=2.684E-12  Bacillus subtilis subsp. subtilis str. 168
  7qv3-assembly1_w  TM=5.065E-01  e=1.616E-12  Bacillus subtilis subsp. subtilis str. 168